Protein AF-A0A849S7B0-F1 (afdb_monomer)

Mean predicted aligned error: 15.73 Å

pLDDT: mean 71.83, std 14.5, range [22.22, 94.56]

Nearest PDB structures (foldseek):
  3jrp-assembly1_A  TM=6.709E-01  e=1.772E-04  Saccharomyces cerevisiae
  8adl-assembly1_P  TM=6.705E-01  e=4.585E-04  Saccharomyces cerevisiae
  3mzl-assembly2_E  TM=5.263E-01  e=5.164E-04  Saccharomyces cerevisiae
  8tie-assembly1_o  TM=6.609E-01  e=3.894E-03  Saccharomyces cerevisiae
  2pm7-assembly1_B  TM=5.262E-01  e=1.390E-03  Saccharomyces cerevisiae

Sequence (1184 aa):
MKLKTKILPWHEFKTLRDELLGYNQQDEDKVDKTLYLATYHKLLKLHEQGFPLLLQEGEAFEFDSPPVNAYLLPPLDQNPQTPRWLLVFFVTEDEKSWVQLLTWQTDTNRSIIQALANQPRQAIESCNHRLDQRPINLQFVPAPNASTIHLIFTQGELTLVASPSKGIIVTAWNEQTRSEPWIERYSTGAMEPAVKISRYSEDHKKQWQDDVVKDIDGREFAPNNAKMGRIRGADSILNKPEKNWVYLASNRGYVYRLDKNSPDEKPKQSETLYDEVLDVLVLPWPDKEAVLLATVRNSGVVYLLGDDSDKISILHWQHTGKHIWRLVGRGDEHILAIDERQTLLPLRLNAPDEIKAIHKLATQRLVQLYQEELNHYLSNSLDFKHHEPTQFCELGNLALEYFLLGLPLTQAWPLFENWCNKLNGCYKTLNSSQQRTLMDLHYQLINRVFNWLQSCCYKKNPALSDETKELVFTVLLKLLALDNAAPDTLWILLFRKLDWLTRWAEKLTLPDRYLAQIKPIKEHLKYMRADFACGLNLIRPLNTISSYRLNSQVTHIDDANDGQYAFIESNRDLHLYQSNTLGTDCEKKLFIKHGKYWQGQVQFVRTLASKPNEAKRFLIGTLRGELCVLRWDRISADNITVEKTKDCLFAVISSLRLDKYNGYLLLGGRNFKGHACLYGLPASADMAELRLLWTDTKPGILSVLRTNQEENRLWAINRDNGELLNWNISPHYLTTPRFVSNQPHYWLNTVQKLHALQYSATQDLLVCGGDGGLSYALDANTGALRWVVNCVGNLRHIAYLAGENSNSDVWLLCTDERSSLIVNNDGCVTGVLENAGPVSALKVLSQHLLLATMDGRVLVMGNTDKASPIEFNPPPMSGWGAYPVRGGGNIRSATDLCAVLAFESEYTNESLIKIMALCLFAEFLENNNEITDKAENTFHQFWGQQNLHKKIVFLYRLRNLWLNPKTPPNPTICGFSLRLIRTCWDNLLQNTPELNSPTHDEANLLCKLVSPLLDILDKLIHYRYETDTAKQLQSAITQRIWNTAHSDLSPHEIRVFSAIRLNKVLSVWQQLPTTHSDAQRLFAWCNQVATLAQITETEPLRLLLKQLFQAHLRVLAIDNPWQAWLNGLVSGTEPSPVPKPLTEPSPVPKPLNALALANEQLIVSNQDWELLTDIFGDNTSWQA

Foldseek 3Di:
DPPLQAQAAPVLVVVLLCVLCVVVPDDLVPDPLVVLLVSLVVLVVQVLQPFRQKHFFDDWFDDPAFFLDKAFADFLDPDLQGWTKMKTKHADPVRKIFIFIWTWGDDPRHIDIGGQDDDDRDTPVPDPDRPSDQFLAWDWAHDQAWIWIWGHHQQWIWIWIQGPRPITDDTDTGGDHDPFFRFAAAQANHRDGLWGWAQDDPVCLPDLFAIFIGHPVGHTAQPPPQSQGDFQHKHADDPCPVFSWMWTQHQQQWIWIAGPVCRNDHTAIADGNQGRWNYKHWADDPPAPTWMWIFGAPQCKIFIWGCRPRYTYTPGMHNNSFRFNDFSHDRHQWTWTATPSSIITTIGRDDSVVSVVSSLVSLVVSCVSCVVVLVCDLPVADPPPPDDLVVNLSSLVSVLVCLLVVPDDPPCLVSLLVSLLRLQPCLQPDDLVSLVSSLQSLVVSLSVLLSSLVVPLPDPPVPDDLVSLVSSLSSNLSSLPHDPSRFPQSLVVCQLRLQVQVVSCVRSVPDCVSVVSSVVSVVVNLVVLVLLVQLVCLFDLKGFLDKHFDPAFWQEWDDLDVQKIWTQHRQFWIWIWGADPVNRDIDTQATGTDVVADPGGSNFFQEWDDQPPQSFWIWTFGQSQKIWIWGHDVVVSYDIDTDDIDRDQWGFQYWDFDVVLVRKIKTWFAGSVQWTFIWIDHSPDDPVPIATAETDPDRFTFHDWDAAPVRQKIWTFRFVFRWIWIDGDDSCSNPDRYNHPDGTDTLAGDPHGKAEWDADNVLQWIWTFFALQKIWIARNVFSATQFIDGDQATFHYKDWACDDPDDATWIWGFHQAQKIFIAGPNRQTSHIDGRLHHWSYWDDDNFWIFTTYNRRMTTIIGRDDPDDNDPLPDSPDPQLLSYLSSCNPPPADLVSLLSVLQSPQPDDPDVSSLLSSLSVVLSNLQVDLDHDPSSLVSCVSSVVRDDLVSVLSSLSSLLVLLVPPPNDDHLRSLVSLLVVLCVVVVVLVVVPPVPPPDDSSNLSSLLSSLVSSLSSLVSCCVVVHVNVSSVVSNVVSLCVLQVDDPVVDDPSNLVSSLSSLLRVLSVLLVPDDPPDFPVRSVVSSLVVSCVSNVHQADVVSLVVLLSNVVNRRPNDRPPDVQVQQNVCSNVVHDGDPHDDTPPDDDDDDDDDDDDDDDDDDDDDDVVVVVVVCVVVPPRPNPVD

Solvent-accessible surface area (backbone atoms only — not comparable to full-atom values): 65872 Å² total; per-residue (Å²): 118,86,78,80,41,64,55,51,49,43,64,61,55,50,50,54,48,54,51,69,56,48,69,72,76,56,63,79,95,70,60,58,63,66,61,52,50,54,51,50,56,52,53,49,63,45,56,76,73,45,59,63,44,53,24,26,22,55,72,65,51,74,61,102,58,63,50,73,50,66,43,42,44,56,64,95,62,94,55,83,74,59,64,29,40,32,47,36,34,33,63,47,98,86,55,50,36,35,45,49,44,31,38,40,34,61,58,102,84,38,36,47,73,44,71,58,72,84,73,75,78,51,64,50,91,82,55,96,57,85,76,81,59,84,50,30,43,55,50,78,47,86,45,99,73,52,23,39,39,36,38,32,36,59,64,22,34,41,40,34,36,34,27,95,85,56,29,67,77,46,81,46,79,46,85,43,80,44,101,68,57,37,36,38,42,31,34,67,13,47,66,54,76,62,33,27,38,37,76,81,62,87,91,51,67,90,49,83,58,43,46,48,46,21,41,89,90,63,54,62,51,23,76,98,70,68,85,59,22,42,74,55,32,34,16,48,55,77,94,39,83,93,51,49,38,38,39,34,10,9,55,68,14,30,46,36,39,44,41,72,87,46,39,74,50,76,64,49,56,33,61,76,66,79,34,39,20,35,18,38,39,72,44,91,57,87,101,51,85,43,30,35,41,38,26,22,55,92,70,20,36,39,38,35,32,38,36,74,89,83,46,39,40,80,74,48,64,34,69,41,67,48,35,51,53,40,66,44,24,48,58,89,59,35,35,35,31,28,31,75,82,43,33,36,37,37,29,32,62,45,65,63,63,57,58,51,51,54,49,54,52,50,48,54,49,52,49,63,80,37,43,66,61,52,54,48,53,37,63,77,54,91,63,78,86,82,58,56,70,63,61,56,40,50,52,59,49,51,57,49,52,40,55,75,69,72,52,95,49,91,80,47,51,68,32,50,54,51,37,40,60,48,65,41,64,47,46,80,79,47,55,69,67,56,40,45,50,53,47,57,36,51,54,48,55,52,52,48,55,50,51,51,54,50,51,60,69,69,43,92,62,88,83,68,55,69,64,59,54,53,52,55,50,48,52,49,55,45,71,61,58,66,42,91,63,53,45,47,70,57,54,58,51,44,75,76,49,54,40,48,59,64,53,46,40,65,68,70,68,53,64,67,72,55,60,59,61,48,47,60,53,54,53,53,47,56,52,52,53,58,64,34,40,69,22,45,47,71,42,24,62,60,44,75,74,30,65,42,56,57,98,41,25,31,59,44,57,47,72,61,51,95,62,26,37,36,38,37,28,50,64,42,33,50,30,37,33,35,41,47,99,81,67,54,52,75,45,83,74,49,75,44,66,40,85,81,80,48,97,66,64,45,74,31,55,45,34,74,45,63,50,75,100,44,95,33,35,38,42,40,26,14,59,66,8,46,34,34,35,40,35,46,41,78,88,72,69,77,53,71,44,83,74,49,77,47,83,46,68,32,24,29,33,19,50,42,76,35,65,94,65,67,35,25,32,37,37,23,9,20,36,78,87,39,19,17,28,36,30,39,35,56,58,89,56,60,82,86,64,57,37,74,34,44,67,53,96,51,70,28,27,20,52,40,59,52,61,52,96,83,59,43,37,41,39,36,29,30,20,75,58,13,29,33,35,33,44,78,52,51,78,65,47,81,70,47,96,62,35,60,81,68,73,60,49,73,63,42,69,39,100,44,35,34,59,21,72,37,76,40,82,94,70,43,35,33,37,34,24,6,50,81,8,44,32,42,32,21,33,62,87,78,53,33,72,73,42,65,42,74,39,80,32,33,26,52,42,53,47,72,46,82,44,91,87,77,59,77,43,37,34,41,47,27,11,66,30,46,50,24,45,27,21,35,95,79,57,49,64,69,29,52,51,64,75,68,38,25,52,42,27,62,42,76,51,98,72,34,39,43,40,22,11,61,88,7,42,37,35,31,28,28,68,66,75,87,69,76,81,69,86,79,74,75,70,98,61,98,48,51,34,49,35,55,44,68,40,45,98,63,70,85,46,63,67,51,51,38,39,27,32,57,52,40,56,85,67,64,75,54,64,70,57,59,39,39,50,43,44,53,50,50,51,36,58,76,76,40,92,73,80,53,71,66,38,53,51,44,45,51,58,32,52,70,75,50,58,68,71,53,53,35,56,39,41,37,50,51,28,50,51,71,65,38,89,83,58,74,93,45,72,60,62,49,52,52,49,51,54,50,48,47,52,51,50,55,49,55,62,70,73,53,79,86,50,96,70,70,52,75,64,58,54,49,47,50,53,57,41,52,54,36,52,46,57,41,36,57,45,37,43,72,72,62,49,65,42,64,66,38,49,53,54,50,47,54,55,40,46,61,59,57,71,59,58,75,89,82,42,54,81,63,46,52,53,37,40,50,52,44,55,49,39,55,53,47,53,50,58,70,71,48,65,86,85,48,49,72,48,58,44,52,50,56,37,52,54,52,47,29,60,66,56,72,50,87,50,66,63,66,44,50,52,49,50,32,53,45,45,74,70,54,62,47,84,59,57,92,87,36,63,62,51,58,31,52,49,21,61,55,70,69,51,82,56,55,76,82,66,76,66,84,84,72,96,78,83,79,94,72,85,92,73,84,91,75,93,81,92,79,93,79,86,80,60,68,66,69,50,50,64,50,49,73,75,48,78,87,57,77,76,78,80,118

Secondary structure (DSSP, 8-state):
-----PPPBHHHHHHHHHHHHHTTSS-GGG--HHHHHHHHHHHHHHHTT---SEEE-S--B--SS--SEEEEPPPSSS-TTSPEEEEEEEE-TT--EEEEEEEEEE-SS-EEEEEPSS---EE-TT--S-TTSPPSEEEEE--SS-EEEEEE-SSEEEEEEEETTTEEEEEEEEE-----PEEEE-TTS--SEEEEEEPPPGGGGGGTTSPEEE-SSSPBSSTTT-----EEEEEE-SS-TT--EEEEEETTS-EEEEETT-TTSPPEEPSP-SS-EEEEEEEP-TTSSEEEEEEETTT-EEEEEEE-SS-EEEEEEEE-SS-EEEEEEEETTEEEEEETT--EEEEEE--HHHHHHHHHHHHHHHHHHTHHHHHHHHHS---TTSS-HHHHHHHHHHHHHHHHTT---TTTHHHHHHHHHHHHHGGGTS-HHHHHHHHHHHHHHHHHHHHHHHHHHHS--TT--HHHHHHHHHHHHHHT---TTS-HHHHHHHHHHTHHHHHHHHHTT--THHHHHHHHHHHHHHHHHHHTHHHHHTT-SEEEEEEEE-SS-EEEEEEEETTEEEEEETTS-EEEEEE-TTSS-EEEEEEE-GGGT-SS-GGGEEEEEEPSS-TTEEEEEETT-EEEEEEE-TTSSS-EEEEEEEE-SEEEEEEEEEGGGTSEEEEEEEETTSEEEEEEE-TTS-GGG-EEEEEEEEE--EEEEEE-TTS-EEEEEEGGGTEEEEEE--HHHHHSS-GGGS--EEEEE-SS-EEEEEEETTTTEEEEEEGGGEEEEEETTT--EEEEEE-SS-EEEEEEE--SSSS--EEEEEESSSEEEEE-TTS-EEEEEESS-SEEEEEE-SSEEEEEETTSEEEEEEEPP----------SSS-GGG-TTTTTT---SHHHHHHHHHHHHTT---HHHHHHHHHHHHHHHHH-S---HHHHHHHHHHHHTS-HHHHHHHHHHHHHHHH-TTS---HHHHHHHHHHHHHHHHHHHHHSTT-SS--HHHHHHHHHHHHHHHHHHHHHHHTTSSHHHHHHHHHHHHHHHHS--GGGS-HHHHHHHHHHHHHHHHHHHHHS-TTS-HHHHHHHHHHHHHHHTT--SHHHHHHHHHHHHHTT---S-TT-HHHHHHHHHHHTSPPPPPPPP---------------------PPPHHHHHHHHTTSTT-GGG--

Structure (mmCIF, N/CA/C/O backbone):
data_AF-A0A849S7B0-F1
#
_entry.id   AF-A0A849S7B0-F1
#
loop_
_atom_site.group_PDB
_atom_site.id
_atom_site.type_symbol
_atom_site.label_atom_id
_atom_site.label_alt_id
_atom_site.label_comp_id
_atom_site.label_asym_id
_atom_site.label_entity_id
_atom_site.label_seq_id
_atom_site.pdbx_PDB_ins_code
_atom_site.Cartn_x
_atom_site.Cartn_y
_atom_site.Cartn_z
_atom_site.occupancy
_atom_site.B_iso_or_equiv
_atom_site.auth_seq_id
_atom_site.auth_comp_id
_atom_site.auth_asym_id
_atom_site.auth_atom_id
_atom_site.pdbx_PDB_model_num
ATOM 1 N N . MET A 1 1 ? 8.546 11.523 -5.749 1.00 27.52 1 MET A N 1
ATOM 2 C CA . MET A 1 1 ? 7.939 10.724 -6.843 1.00 27.52 1 MET A CA 1
ATOM 3 C C . MET A 1 1 ? 6.807 9.821 -6.323 1.00 27.52 1 MET A C 1
ATOM 5 O O . MET A 1 1 ? 7.110 8.770 -5.765 1.00 27.52 1 MET A O 1
ATOM 9 N N . LYS A 1 2 ? 5.518 10.158 -6.540 1.00 22.22 2 LYS A N 1
ATOM 10 C CA . LYS A 1 2 ? 4.526 9.095 -6.823 1.00 22.22 2 LYS A CA 1
ATOM 11 C C . LYS A 1 2 ? 4.871 8.639 -8.245 1.00 22.22 2 LYS A C 1
ATOM 13 O O . LYS A 1 2 ? 4.649 9.400 -9.181 1.00 22.22 2 LYS A O 1
ATOM 18 N N . LEU A 1 3 ? 5.478 7.463 -8.406 1.00 28.70 3 LEU A N 1
ATOM 19 C CA . LEU A 1 3 ? 5.578 6.842 -9.728 1.00 28.70 3 LEU A CA 1
ATOM 20 C C . LEU A 1 3 ? 4.161 6.411 -10.113 1.00 28.70 3 LEU A C 1
ATOM 22 O O . LEU A 1 3 ? 3.725 5.329 -9.734 1.00 28.70 3 LEU A O 1
ATOM 26 N N . LYS A 1 4 ? 3.434 7.278 -10.831 1.00 29.14 4 LYS A N 1
ATOM 27 C CA . LYS A 1 4 ? 2.277 6.864 -11.631 1.00 29.14 4 LYS A CA 1
ATOM 28 C C . LYS A 1 4 ? 2.824 6.090 -12.836 1.00 29.14 4 LYS A C 1
ATOM 30 O O . LYS A 1 4 ? 2.795 6.595 -13.954 1.00 29.14 4 LYS A O 1
ATOM 35 N N . THR A 1 5 ? 3.355 4.891 -12.593 1.00 39.25 5 THR A N 1
ATOM 36 C CA . THR A 1 5 ? 3.674 3.911 -13.633 1.00 39.25 5 THR A CA 1
ATOM 37 C C . THR A 1 5 ? 2.362 3.442 -14.249 1.00 39.25 5 THR A C 1
ATOM 39 O O . THR A 1 5 ? 1.837 2.382 -13.926 1.00 39.25 5 THR A O 1
ATOM 42 N N . LYS A 1 6 ? 1.801 4.272 -15.134 1.00 53.16 6 LYS A N 1
ATOM 43 C CA . LYS A 1 6 ? 0.910 3.775 -16.176 1.00 53.16 6 LYS A CA 1
ATOM 44 C C . LYS A 1 6 ? 1.695 2.737 -16.976 1.00 53.16 6 LYS A C 1
ATOM 46 O O . LYS A 1 6 ? 2.906 2.878 -17.161 1.00 53.16 6 LYS A O 1
ATOM 51 N N . ILE A 1 7 ? 1.004 1.723 -17.478 1.00 60.19 7 ILE A N 1
ATOM 52 C CA . ILE A 1 7 ? 1.564 0.883 -18.530 1.00 60.19 7 ILE A CA 1
ATOM 53 C C . ILE A 1 7 ? 1.812 1.814 -19.728 1.00 60.19 7 ILE A C 1
ATOM 55 O O . ILE A 1 7 ? 0.902 2.525 -20.152 1.00 60.19 7 ILE A O 1
ATOM 59 N N . LEU A 1 8 ? 3.060 1.890 -20.194 1.00 70.12 8 LEU A N 1
ATOM 60 C CA . LEU A 1 8 ? 3.471 2.865 -21.207 1.00 70.12 8 LEU A CA 1
ATOM 61 C C . LEU A 1 8 ? 2.740 2.592 -22.539 1.00 70.12 8 LEU A C 1
ATOM 63 O O . LEU A 1 8 ? 2.649 1.422 -22.925 1.00 70.12 8 LEU A O 1
ATOM 67 N N . PRO A 1 9 ? 2.246 3.615 -23.260 1.00 75.25 9 PRO A N 1
ATOM 68 C CA . PRO A 1 9 ? 1.628 3.416 -24.565 1.00 75.25 9 PRO A CA 1
ATOM 69 C C . PRO A 1 9 ? 2.616 2.863 -25.602 1.00 75.25 9 PRO A C 1
ATOM 71 O O . PRO A 1 9 ? 3.732 3.364 -25.749 1.00 75.25 9 PRO A O 1
ATOM 74 N N . TRP A 1 10 ? 2.181 1.869 -26.380 1.00 77.31 10 TRP A N 1
ATOM 75 C CA . TRP A 1 10 ? 2.965 1.278 -27.474 1.00 77.31 10 TRP A CA 1
ATOM 76 C C . TRP A 1 10 ? 3.447 2.328 -28.482 1.00 77.31 10 TRP A C 1
ATOM 78 O O . TRP A 1 10 ? 4.605 2.301 -28.895 1.00 77.31 10 TRP A O 1
ATOM 88 N N . HIS A 1 11 ? 2.586 3.289 -28.833 1.00 75.56 11 HIS A N 1
ATOM 89 C CA . HIS A 1 11 ? 2.908 4.321 -29.817 1.00 75.56 11 HIS A CA 1
ATOM 90 C C . HIS A 1 11 ? 4.025 5.268 -29.348 1.00 75.56 11 HIS A C 1
ATOM 92 O O . HIS A 1 11 ? 4.870 5.630 -30.158 1.00 75.56 11 HIS A O 1
ATOM 98 N N . GLU A 1 12 ? 4.090 5.619 -28.056 1.00 73.81 12 GLU A N 1
ATOM 99 C CA . GLU A 1 12 ? 5.181 6.442 -27.512 1.00 73.81 12 GLU A CA 1
ATOM 100 C C . GLU A 1 12 ? 6.523 5.712 -27.647 1.00 73.81 12 GLU A C 1
ATOM 102 O O . GLU A 1 12 ? 7.482 6.271 -28.174 1.00 73.81 12 GLU A O 1
ATOM 107 N N . PHE A 1 13 ? 6.585 4.437 -27.241 1.00 76.25 13 PHE A N 1
ATOM 108 C CA . PHE A 1 13 ? 7.796 3.626 -27.391 1.00 76.25 13 PHE A CA 1
ATOM 109 C C . PHE A 1 13 ? 8.197 3.450 -28.863 1.00 76.25 13 PHE A C 1
ATOM 111 O O . PHE A 1 13 ? 9.371 3.615 -29.198 1.00 76.25 13 PHE A O 1
ATOM 118 N N . LYS A 1 14 ? 7.232 3.151 -29.742 1.00 78.44 14 LYS A N 1
ATOM 119 C CA . LYS A 1 14 ? 7.476 2.976 -31.176 1.00 78.44 14 LYS A CA 1
ATOM 120 C C . LYS A 1 14 ? 8.025 4.253 -31.811 1.00 78.44 14 LYS A C 1
ATOM 122 O O . LYS A 1 14 ? 9.047 4.176 -32.479 1.00 78.44 14 LYS A O 1
ATOM 127 N N . THR A 1 15 ? 7.423 5.415 -31.551 1.00 79.56 15 THR A N 1
ATOM 128 C CA . THR A 1 15 ? 7.935 6.702 -32.049 1.00 79.56 15 THR A CA 1
ATOM 129 C C . THR A 1 15 ? 9.346 6.977 -31.533 1.00 79.56 15 THR A C 1
ATOM 131 O O . THR A 1 15 ? 10.215 7.302 -32.328 1.00 79.56 15 THR A O 1
ATOM 134 N N . LEU A 1 16 ? 9.627 6.764 -30.241 1.00 75.44 16 LEU A N 1
ATOM 135 C CA . LEU A 1 16 ? 10.978 6.952 -29.689 1.00 75.44 16 LEU A CA 1
ATOM 136 C C . LEU A 1 16 ? 12.019 6.029 -30.334 1.00 75.44 16 LEU A C 1
ATOM 138 O O . LEU A 1 16 ? 13.136 6.460 -30.610 1.00 75.44 16 LEU A O 1
ATOM 142 N N . ARG A 1 17 ? 11.670 4.763 -30.581 1.00 80.62 17 ARG A N 1
ATOM 143 C CA . ARG A 1 17 ? 12.543 3.827 -31.295 1.00 80.62 17 ARG A CA 1
ATOM 144 C C . ARG A 1 17 ? 12.750 4.264 -32.741 1.00 80.62 17 ARG A C 1
ATOM 146 O O . ARG A 1 17 ? 13.889 4.313 -33.193 1.00 80.62 17 ARG A O 1
ATOM 153 N N . ASP A 1 18 ? 11.669 4.536 -33.459 1.00 81.88 18 ASP A N 1
ATOM 154 C CA . ASP A 1 18 ? 11.699 4.814 -34.893 1.00 81.88 18 ASP A CA 1
ATOM 155 C C . ASP A 1 18 ? 12.358 6.192 -35.166 1.00 81.88 18 ASP A C 1
ATOM 157 O O . ASP A 1 18 ? 13.055 6.335 -36.166 1.00 81.88 18 ASP A O 1
ATOM 161 N N . GLU A 1 19 ? 12.279 7.154 -34.231 1.00 79.81 19 GLU A N 1
ATOM 162 C CA . GLU A 1 19 ? 13.140 8.351 -34.171 1.00 79.81 19 GLU A CA 1
ATOM 163 C C . GLU A 1 19 ? 14.619 7.954 -33.995 1.00 79.81 19 GLU A C 1
ATOM 165 O O . GLU A 1 19 ? 15.442 8.226 -34.870 1.00 79.81 19 GLU A O 1
ATOM 170 N N . LEU A 1 20 ? 14.973 7.273 -32.893 1.00 77.94 20 LEU A N 1
ATOM 171 C CA . LEU A 1 20 ? 16.365 6.929 -32.554 1.00 77.94 20 LEU A CA 1
ATOM 172 C C . LEU A 1 20 ? 17.064 6.057 -33.611 1.00 77.94 20 LEU A C 1
ATOM 174 O O . LEU A 1 20 ? 18.280 6.166 -33.772 1.00 77.94 20 LEU A O 1
ATOM 178 N N . LEU A 1 21 ? 16.312 5.209 -34.320 1.00 76.81 21 LEU A N 1
ATOM 179 C CA . LEU A 1 21 ? 16.785 4.407 -35.451 1.00 76.81 21 LEU A CA 1
ATOM 180 C C . LEU A 1 21 ? 16.679 5.146 -36.797 1.00 76.81 21 LEU A C 1
ATOM 182 O O . LEU A 1 21 ? 17.422 4.813 -37.717 1.00 76.81 21 LEU A O 1
ATOM 186 N N . GLY A 1 22 ? 15.819 6.158 -36.932 1.00 70.62 22 GLY A N 1
ATOM 187 C CA . GLY A 1 22 ? 15.756 7.037 -38.107 1.00 70.62 22 GLY A CA 1
ATOM 188 C C . GLY A 1 22 ? 17.034 7.864 -38.275 1.00 70.62 22 GLY A C 1
ATOM 189 O O . GLY A 1 22 ? 17.559 7.987 -39.382 1.00 70.62 22 GLY A O 1
ATOM 190 N N . TYR A 1 23 ? 17.635 8.288 -37.159 1.00 65.50 23 TYR A N 1
ATOM 191 C CA . TYR A 1 23 ? 18.990 8.856 -37.113 1.00 65.50 23 TYR A CA 1
ATOM 192 C C . TYR A 1 23 ? 20.107 7.868 -37.541 1.00 65.50 23 TYR A C 1
ATOM 194 O O . TYR A 1 23 ? 21.282 8.234 -37.562 1.00 65.50 23 TYR A O 1
ATOM 202 N N . ASN A 1 24 ? 19.792 6.623 -37.929 1.00 54.75 24 ASN A N 1
ATOM 203 C CA . ASN A 1 24 ? 20.742 5.737 -38.617 1.00 54.75 24 ASN A CA 1
ATOM 204 C C . ASN A 1 24 ? 20.872 6.028 -40.127 1.00 54.75 24 ASN A C 1
ATOM 206 O O . ASN A 1 24 ? 21.770 5.462 -40.745 1.00 54.75 24 ASN A O 1
ATOM 210 N N . GLN A 1 25 ? 19.974 6.821 -40.729 1.00 56.62 25 GLN A N 1
ATOM 211 C CA . GLN A 1 25 ? 19.825 6.939 -42.193 1.00 56.62 25 GLN A CA 1
ATOM 212 C C . GLN A 1 25 ? 20.030 8.357 -42.759 1.00 56.62 25 GLN A C 1
ATOM 214 O O . GLN A 1 25 ? 19.859 8.561 -43.960 1.00 56.62 25 GLN A O 1
ATOM 219 N N . GLN A 1 26 ? 20.381 9.335 -41.924 1.00 54.28 26 GLN A N 1
ATOM 220 C CA . GLN A 1 26 ? 20.707 10.700 -42.352 1.00 54.28 26 GLN A CA 1
ATOM 221 C C . GLN A 1 26 ? 22.221 10.929 -42.282 1.00 54.28 26 GLN A C 1
ATOM 223 O O . GLN A 1 26 ? 22.889 10.322 -41.446 1.00 54.28 26 GLN A O 1
ATOM 228 N N . ASP A 1 27 ? 22.750 11.806 -43.143 1.00 57.31 27 ASP A N 1
ATOM 229 C CA . ASP A 1 27 ? 24.146 12.257 -43.054 1.00 57.31 27 ASP A CA 1
ATOM 230 C C . ASP A 1 27 ? 24.416 12.839 -41.656 1.00 57.31 27 ASP A C 1
ATOM 232 O O . ASP A 1 27 ? 23.583 13.585 -41.133 1.00 57.31 27 ASP A O 1
ATOM 236 N N . GLU A 1 28 ? 25.575 12.543 -41.063 1.00 56.84 28 GLU A N 1
ATOM 237 C CA . GLU A 1 28 ? 25.903 12.975 -39.692 1.00 56.84 28 GLU A CA 1
ATOM 238 C C . GLU A 1 28 ? 25.868 14.513 -39.546 1.00 56.84 28 GLU A C 1
ATOM 240 O O . GLU A 1 28 ? 25.409 15.023 -38.525 1.00 56.84 28 GLU A O 1
ATOM 245 N N . ASP A 1 29 ? 26.196 15.246 -40.619 1.00 56.06 29 ASP A N 1
ATOM 246 C CA . ASP A 1 29 ? 26.105 16.713 -40.736 1.00 56.06 29 ASP A CA 1
ATOM 247 C C . ASP A 1 29 ? 24.674 17.291 -40.629 1.00 56.06 29 ASP A C 1
ATOM 249 O O . ASP A 1 29 ? 24.503 18.508 -40.535 1.00 56.06 29 ASP A O 1
ATOM 253 N N . LYS A 1 30 ? 23.627 16.454 -40.692 1.00 59.28 30 LYS A N 1
ATOM 254 C CA . LYS A 1 30 ? 22.207 16.869 -40.669 1.00 59.28 30 LYS A CA 1
ATOM 255 C C . LYS A 1 30 ? 21.466 16.452 -39.399 1.00 59.28 30 LYS A C 1
ATOM 257 O O . LYS A 1 30 ? 20.292 16.786 -39.246 1.00 59.28 30 LYS A O 1
ATOM 262 N N . VAL A 1 31 ? 22.125 15.734 -38.490 1.00 65.81 31 VAL A N 1
ATOM 263 C CA . VAL A 1 31 ? 21.527 15.311 -37.221 1.00 65.81 31 VAL A CA 1
ATOM 264 C C . VAL A 1 31 ? 21.375 16.524 -36.302 1.00 65.81 31 VAL A C 1
ATOM 266 O O . VAL A 1 31 ? 22.362 17.077 -35.818 1.00 65.81 31 VAL A O 1
ATOM 269 N N . ASP A 1 32 ? 20.132 16.911 -36.002 1.00 75.00 32 ASP A N 1
ATOM 270 C CA . ASP A 1 32 ? 19.843 17.827 -34.894 1.00 75.00 32 ASP A CA 1
ATOM 271 C C . ASP A 1 32 ? 20.273 17.158 -33.576 1.00 75.00 32 ASP A C 1
ATOM 273 O O . ASP A 1 32 ? 19.539 16.345 -32.999 1.00 75.00 32 ASP A O 1
ATOM 277 N N . LYS A 1 33 ? 21.496 17.483 -33.125 1.00 75.25 33 LYS A N 1
ATOM 278 C CA . LYS A 1 33 ? 22.082 16.935 -31.895 1.00 75.25 33 LYS A CA 1
ATOM 279 C C . LYS A 1 33 ? 21.159 17.166 -30.688 1.00 75.25 33 LYS A C 1
ATOM 281 O O . LYS A 1 33 ? 21.032 16.280 -29.847 1.00 75.25 33 LYS A O 1
ATOM 286 N N . THR A 1 34 ? 20.496 18.324 -30.622 1.00 73.06 34 THR A N 1
ATOM 287 C CA . THR A 1 34 ? 19.625 18.732 -29.510 1.00 73.06 34 THR A CA 1
ATOM 288 C C . THR A 1 34 ? 18.357 17.885 -29.469 1.00 73.06 34 THR A C 1
ATOM 290 O O . THR A 1 34 ? 18.005 17.355 -28.414 1.00 73.06 34 THR A O 1
ATOM 293 N N . LEU A 1 35 ? 17.694 17.686 -30.613 1.00 75.94 35 LEU A N 1
ATOM 294 C CA . LEU A 1 35 ? 16.510 16.827 -30.698 1.00 75.94 35 LEU A CA 1
ATOM 295 C C . LEU A 1 35 ? 16.856 15.354 -30.418 1.00 75.94 35 LEU A C 1
ATOM 297 O O . LEU A 1 35 ? 16.119 14.682 -29.692 1.00 75.94 35 LEU A O 1
ATOM 301 N N . TYR A 1 36 ? 18.000 14.868 -30.914 1.00 78.81 36 TYR A N 1
ATOM 302 C CA . TYR A 1 36 ? 18.465 13.499 -30.663 1.00 78.81 36 TYR A CA 1
ATOM 303 C C . TYR A 1 36 ? 18.768 13.258 -29.175 1.00 78.81 36 TYR A C 1
ATOM 305 O O . TYR A 1 36 ? 18.310 12.265 -28.601 1.00 78.81 36 TYR A O 1
ATOM 313 N N . LEU A 1 37 ? 19.461 14.199 -28.519 1.00 78.69 37 LEU A N 1
ATOM 314 C CA . LEU A 1 37 ? 19.745 14.162 -27.081 1.00 78.69 37 LEU A CA 1
ATOM 315 C C . LEU A 1 37 ? 18.451 14.216 -26.250 1.00 78.69 37 LEU A C 1
ATOM 317 O O . LEU A 1 37 ? 18.250 13.375 -25.371 1.00 78.69 37 LEU A O 1
ATOM 321 N N . ALA A 1 38 ? 17.521 15.117 -26.581 1.00 77.62 38 ALA A N 1
ATOM 322 C CA . ALA A 1 38 ? 16.228 15.219 -25.906 1.00 77.62 38 ALA A CA 1
ATOM 323 C C . ALA A 1 38 ? 15.390 13.930 -26.037 1.00 77.62 38 ALA A C 1
ATOM 325 O O . ALA A 1 38 ? 14.786 13.477 -25.060 1.00 77.62 38 ALA A O 1
ATOM 326 N N . THR A 1 39 ? 15.369 13.296 -27.216 1.00 77.75 39 THR A N 1
ATOM 327 C CA . THR A 1 39 ? 14.671 12.018 -27.437 1.00 77.75 39 THR A CA 1
ATOM 328 C C . THR A 1 39 ? 15.350 10.848 -26.714 1.00 77.75 39 THR A C 1
ATOM 330 O O . THR A 1 39 ? 14.665 10.029 -26.096 1.00 77.75 39 THR A O 1
ATOM 333 N N . TYR A 1 40 ? 16.681 10.808 -26.655 1.00 82.25 40 TYR A N 1
ATOM 334 C CA . TYR A 1 40 ? 17.410 9.868 -25.800 1.00 82.25 40 TYR A CA 1
ATOM 335 C C . TYR A 1 40 ? 17.078 10.057 -24.307 1.00 82.25 40 TYR A C 1
ATOM 337 O O . TYR A 1 40 ? 16.816 9.083 -23.598 1.00 82.25 40 TYR A O 1
ATOM 345 N N . HIS A 1 41 ? 16.952 11.300 -23.832 1.00 76.81 41 HIS A N 1
ATOM 346 C CA . HIS A 1 41 ? 16.497 11.587 -22.469 1.00 76.81 41 HIS A CA 1
ATOM 347 C C . HIS A 1 41 ? 15.043 11.162 -22.192 1.00 76.81 41 HIS A C 1
ATOM 349 O O . HIS A 1 41 ? 14.709 10.889 -21.034 1.00 76.81 41 HIS A O 1
ATOM 355 N N . LYS A 1 42 ? 14.179 11.035 -23.213 1.00 76.12 42 LYS A N 1
ATOM 356 C CA . LYS A 1 42 ? 12.870 10.364 -23.076 1.00 76.12 42 LYS A CA 1
ATOM 357 C C . LYS A 1 42 ? 13.057 8.850 -22.881 1.00 76.12 42 LYS A C 1
ATOM 359 O O . LYS A 1 42 ? 12.492 8.307 -21.935 1.00 76.12 42 LYS A O 1
ATOM 364 N N . LEU A 1 43 ? 13.893 8.182 -23.688 1.00 76.31 43 LEU A N 1
ATOM 365 C CA . LEU A 1 43 ? 14.183 6.741 -23.549 1.00 76.31 43 LEU A CA 1
ATOM 366 C C . LEU A 1 43 ? 14.767 6.389 -22.167 1.00 76.31 43 LEU A C 1
ATOM 368 O O . LEU A 1 43 ? 14.339 5.414 -21.548 1.00 76.31 43 LEU A O 1
ATOM 372 N N . LEU A 1 44 ? 15.693 7.198 -21.642 1.00 71.50 44 LEU A N 1
ATOM 373 C CA . LEU A 1 44 ? 16.263 6.983 -20.306 1.00 71.50 44 LEU A CA 1
ATOM 374 C C . LEU A 1 44 ? 15.198 7.024 -19.201 1.00 71.50 44 LEU A C 1
ATOM 376 O O . LEU A 1 44 ? 15.201 6.167 -18.318 1.00 71.50 44 LEU A O 1
ATOM 380 N N . LYS A 1 45 ? 14.228 7.946 -19.287 1.00 69.06 45 LYS A N 1
ATOM 381 C CA . LYS A 1 45 ? 13.087 8.020 -18.353 1.00 69.06 45 LYS A CA 1
ATOM 382 C C . LYS A 1 45 ? 12.176 6.788 -18.415 1.00 69.06 45 LYS A C 1
ATOM 384 O O . LYS A 1 45 ? 11.452 6.539 -17.451 1.00 69.06 45 LYS A O 1
ATOM 389 N N . LEU A 1 46 ? 12.207 6.010 -19.501 1.00 65.81 46 LEU A N 1
ATOM 390 C CA . LEU A 1 46 ? 11.550 4.700 -19.570 1.00 65.81 46 LEU A CA 1
ATOM 391 C C . LEU A 1 46 ? 12.386 3.638 -18.848 1.00 65.81 46 LEU A C 1
ATOM 393 O O . LEU A 1 46 ? 11.874 2.949 -17.972 1.00 65.81 46 LEU A O 1
ATOM 397 N N . HIS A 1 47 ? 13.686 3.551 -19.151 1.00 62.22 47 HIS A N 1
ATOM 398 C CA . HIS A 1 47 ? 14.594 2.583 -18.525 1.00 62.22 47 HIS A CA 1
ATOM 399 C C . HIS A 1 47 ? 14.684 2.749 -16.993 1.00 62.22 47 HIS A C 1
ATOM 401 O O . HIS A 1 47 ? 14.697 1.754 -16.266 1.00 62.22 47 HIS A O 1
ATOM 407 N N . GLU A 1 48 ? 14.654 3.988 -16.487 1.00 56.97 48 GLU A N 1
ATOM 408 C CA . GLU A 1 48 ? 14.600 4.310 -15.051 1.00 56.97 48 GLU A CA 1
ATOM 409 C C . GLU A 1 48 ? 13.356 3.740 -14.330 1.00 56.97 48 GLU A C 1
ATOM 411 O O . GLU A 1 48 ? 13.384 3.570 -13.110 1.00 56.97 48 GLU A O 1
ATOM 416 N N . GLN A 1 49 ? 12.282 3.401 -15.056 1.00 55.88 49 GLN A N 1
ATOM 417 C CA . GLN A 1 49 ? 11.060 2.782 -14.516 1.00 55.88 49 GLN A CA 1
ATOM 418 C C . GLN A 1 49 ? 11.074 1.241 -14.594 1.00 55.88 49 GLN A C 1
ATOM 420 O O . GLN A 1 49 ? 10.150 0.584 -14.111 1.00 55.88 49 GLN A O 1
ATOM 425 N N . GLY A 1 50 ? 12.139 0.657 -15.152 1.00 57.72 50 GLY A N 1
ATOM 426 C CA . GLY A 1 50 ? 12.242 -0.762 -15.486 1.00 57.72 50 GLY A CA 1
ATOM 427 C C . GLY A 1 50 ? 11.911 -1.039 -16.954 1.00 57.72 50 GLY A C 1
ATOM 428 O O . GLY A 1 50 ? 11.394 -0.191 -17.672 1.00 57.72 50 GLY A O 1
ATOM 429 N N . PHE A 1 51 ? 12.222 -2.248 -17.421 1.00 65.69 51 PHE A N 1
ATOM 430 C CA . PHE A 1 51 ? 11.925 -2.641 -18.799 1.00 65.69 51 PHE A CA 1
ATOM 431 C C . PHE A 1 51 ? 10.414 -2.866 -18.959 1.00 65.69 51 PHE A C 1
ATOM 433 O O . PHE A 1 51 ? 9.873 -3.712 -18.238 1.00 65.69 51 PHE A O 1
ATOM 440 N N . PRO A 1 52 ? 9.724 -2.169 -19.882 1.00 72.75 52 PRO A N 1
ATOM 441 C CA . PRO A 1 52 ? 8.338 -2.475 -20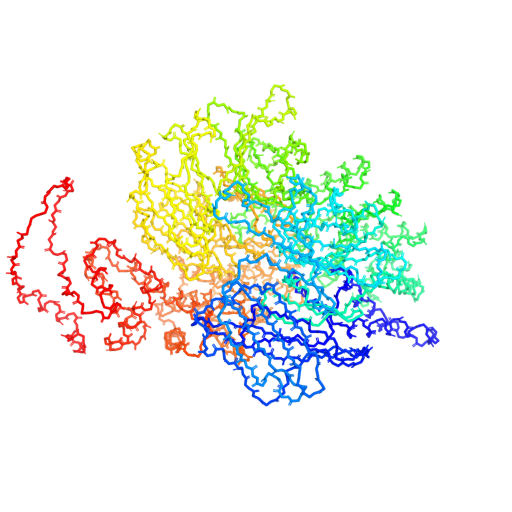.189 1.00 72.75 52 PRO A CA 1
ATOM 442 C C . PRO A 1 52 ? 8.264 -3.799 -20.960 1.00 72.75 52 PRO A C 1
ATOM 444 O O . PRO A 1 52 ? 8.532 -3.862 -22.156 1.00 72.75 52 PRO A O 1
ATOM 447 N N . LEU A 1 53 ? 7.922 -4.860 -20.232 1.00 78.12 53 LEU A N 1
ATOM 448 C CA . LEU A 1 53 ? 7.579 -6.183 -20.754 1.00 78.12 53 LEU A CA 1
ATOM 449 C C . LEU A 1 53 ? 6.197 -6.156 -21.424 1.00 78.12 53 LEU A C 1
ATOM 451 O O . LEU A 1 53 ? 5.991 -6.790 -22.451 1.00 78.12 53 LEU A O 1
ATOM 455 N N . LEU A 1 54 ? 5.269 -5.409 -20.829 1.00 84.81 54 LEU A N 1
ATOM 456 C CA . LEU A 1 54 ? 3.924 -5.138 -21.311 1.00 84.81 54 LEU A CA 1
ATOM 457 C C . LEU A 1 54 ? 3.787 -3.633 -21.562 1.00 84.81 54 LEU A C 1
ATOM 459 O O . LEU A 1 54 ? 4.094 -2.814 -20.686 1.00 84.81 54 LEU A O 1
ATOM 463 N N . LEU A 1 55 ? 3.311 -3.296 -22.757 1.00 84.56 55 LEU A N 1
ATOM 464 C CA . LEU A 1 55 ? 2.963 -1.947 -23.209 1.00 84.56 55 LEU A CA 1
ATOM 465 C C . LEU A 1 55 ? 1.455 -1.878 -23.462 1.00 84.56 55 LEU A C 1
ATOM 467 O O . LEU A 1 55 ? 0.871 -2.870 -23.883 1.00 84.56 55 LEU A O 1
ATOM 471 N N . GLN A 1 56 ? 0.808 -0.741 -23.200 1.00 85.00 56 GLN A N 1
ATOM 472 C CA . GLN A 1 56 ? -0.624 -0.591 -23.463 1.00 85.00 56 GLN A CA 1
ATOM 473 C C . GLN A 1 56 ? -0.830 -0.240 -24.937 1.00 85.00 56 GLN A C 1
ATOM 475 O O . GLN A 1 56 ? -0.257 0.727 -25.443 1.00 85.00 56 GLN A O 1
ATOM 480 N N . GLU A 1 57 ? -1.643 -1.023 -25.635 1.00 83.75 57 GLU A N 1
ATOM 481 C CA . GLU A 1 57 ? -1.815 -0.916 -27.079 1.00 83.75 57 GLU A CA 1
ATOM 482 C C . GLU A 1 57 ? -3.263 -0.550 -27.415 1.00 83.75 57 GLU A C 1
ATOM 484 O O . GLU A 1 57 ? -4.097 -1.410 -27.666 1.00 83.75 57 GLU A O 1
ATOM 489 N N . GLY A 1 58 ? -3.563 0.748 -27.416 1.00 82.19 58 GLY A N 1
ATOM 490 C CA . GLY A 1 58 ? -4.927 1.258 -27.563 1.00 82.19 58 GLY A CA 1
ATOM 491 C C . GLY A 1 58 ? -5.557 1.653 -26.227 1.00 82.19 58 GLY A C 1
ATOM 492 O O . GLY A 1 58 ? -4.892 1.722 -25.187 1.00 82.19 58 GLY A O 1
ATOM 493 N N . GLU A 1 59 ? -6.842 1.983 -26.268 1.00 83.25 59 GLU A N 1
ATOM 494 C CA . GLU A 1 59 ? -7.577 2.499 -25.113 1.00 83.25 59 GLU A CA 1
ATOM 495 C C . GLU A 1 59 ? -8.026 1.368 -24.181 1.00 83.25 59 GLU A C 1
ATOM 497 O O . GLU A 1 59 ? -8.343 0.259 -24.612 1.00 83.25 59 GLU A O 1
ATOM 502 N N . ALA A 1 60 ? -8.023 1.645 -22.877 1.00 84.94 60 ALA A N 1
ATOM 503 C CA . ALA A 1 60 ? -8.534 0.714 -21.882 1.00 84.94 60 ALA A CA 1
ATOM 504 C C . ALA A 1 60 ? -10.068 0.759 -21.897 1.00 84.94 60 ALA A C 1
ATOM 506 O O . ALA A 1 60 ? -10.646 1.843 -21.854 1.00 84.94 60 ALA A O 1
ATOM 507 N N . PHE A 1 61 ? -10.723 -0.400 -21.943 1.00 86.06 61 PHE A N 1
ATOM 508 C CA . PHE A 1 61 ? -12.182 -0.465 -21.940 1.00 86.06 61 PHE A CA 1
ATOM 509 C C . PHE A 1 61 ? -12.675 -0.493 -20.489 1.00 86.06 61 PHE A C 1
ATOM 511 O O . PHE A 1 61 ? -12.577 -1.508 -19.790 1.00 86.06 61 PHE A O 1
ATOM 518 N N . GLU A 1 62 ? -13.146 0.660 -20.021 1.00 82.19 62 GLU A N 1
ATOM 519 C CA . GLU A 1 62 ? -13.833 0.807 -18.738 1.00 82.19 62 GLU A CA 1
ATOM 520 C C . GLU A 1 62 ? -15.314 0.430 -18.887 1.00 82.19 62 GLU A C 1
ATOM 522 O O . GLU A 1 62 ? -15.924 0.634 -19.935 1.00 82.19 62 GLU A O 1
ATOM 527 N N . PHE A 1 63 ? -15.883 -0.160 -17.837 1.00 76.31 63 PHE A N 1
ATOM 528 C CA . PHE A 1 63 ? -17.276 -0.597 -17.801 1.00 76.31 63 PHE A CA 1
ATOM 529 C C . PHE A 1 63 ? -18.073 0.289 -16.845 1.00 76.31 63 PHE A C 1
ATOM 531 O O . PHE A 1 63 ? -17.601 0.571 -15.745 1.00 76.31 63 PHE A O 1
ATOM 538 N N . ASP A 1 64 ? -19.332 0.589 -17.175 1.00 69.38 64 ASP A N 1
ATOM 539 C CA . ASP A 1 64 ? -20.255 1.322 -16.283 1.00 69.38 64 ASP A CA 1
ATOM 540 C C . ASP A 1 64 ? -20.613 0.540 -14.991 1.00 69.38 64 ASP A C 1
ATOM 542 O O . ASP A 1 64 ? -21.364 1.013 -14.142 1.00 69.38 64 ASP A O 1
ATOM 546 N N . SER A 1 65 ? -20.119 -0.693 -14.848 1.00 70.06 65 SER A N 1
ATOM 547 C CA . SER A 1 65 ? -20.256 -1.556 -13.668 1.00 70.06 65 SER A CA 1
ATOM 548 C C . SER A 1 65 ? -19.158 -2.631 -13.682 1.00 70.06 65 SER A C 1
ATOM 550 O O . SER A 1 65 ? -18.959 -3.221 -14.746 1.00 70.06 65 SER A O 1
ATOM 552 N N . PRO A 1 66 ? -18.479 -2.952 -12.562 1.00 68.75 66 PRO A N 1
ATOM 553 C CA . PRO A 1 66 ? -17.395 -3.939 -12.556 1.00 68.75 66 PRO A CA 1
ATOM 554 C C . PRO A 1 66 ? -17.866 -5.344 -12.988 1.00 68.75 66 PRO A C 1
ATOM 556 O O . PRO A 1 66 ? -18.799 -5.874 -12.380 1.00 68.75 66 PRO A O 1
ATOM 559 N N . PRO A 1 67 ? -17.253 -5.985 -14.002 1.00 77.00 67 PRO A N 1
ATOM 560 C CA . PRO A 1 67 ? -17.536 -7.382 -14.312 1.00 77.00 67 PRO A CA 1
ATOM 561 C C . PRO A 1 67 ? -16.996 -8.338 -13.242 1.00 77.00 67 PRO A C 1
ATOM 563 O O . PRO A 1 67 ? -15.972 -8.094 -12.607 1.00 77.00 67 PRO A O 1
ATOM 566 N N . VAL A 1 68 ? -17.666 -9.480 -13.101 1.00 74.56 68 VAL A N 1
ATOM 567 C CA . VAL A 1 68 ? -17.228 -10.611 -12.267 1.00 74.56 68 VAL A CA 1
ATOM 568 C C . VAL A 1 68 ? -16.217 -11.475 -13.026 1.00 74.56 68 VAL A C 1
ATOM 570 O O . VAL A 1 68 ? -15.229 -11.953 -12.468 1.00 74.56 68 VAL A O 1
ATOM 573 N N . ASN A 1 69 ? -16.477 -11.711 -14.314 1.00 76.88 69 ASN A N 1
ATOM 574 C CA . ASN A 1 69 ? -15.658 -12.547 -15.182 1.00 76.88 69 ASN A CA 1
ATOM 575 C C . ASN A 1 69 ? -15.726 -12.059 -16.636 1.00 76.88 69 ASN A C 1
ATOM 577 O O . ASN A 1 69 ? -16.743 -11.528 -17.081 1.00 76.88 69 ASN A O 1
ATOM 581 N N . ALA A 1 70 ? -14.668 -12.342 -17.395 1.00 81.50 70 ALA A N 1
ATOM 582 C CA . ALA A 1 70 ? -14.656 -12.259 -18.849 1.00 81.50 70 ALA A CA 1
ATOM 583 C C . ALA A 1 70 ? -13.975 -13.502 -19.446 1.00 81.50 70 ALA A C 1
ATOM 585 O O . ALA A 1 70 ? -13.074 -14.074 -18.823 1.00 81.50 70 ALA A O 1
ATOM 586 N N . TYR A 1 71 ? -14.405 -13.909 -20.642 1.00 80.81 71 TYR A N 1
ATOM 587 C CA . TYR A 1 71 ? -13.920 -15.093 -21.355 1.00 80.81 71 TYR A CA 1
ATOM 588 C C . TYR A 1 71 ? -13.649 -14.758 -22.818 1.00 80.81 71 TYR A C 1
ATOM 590 O O . TYR A 1 71 ? -14.573 -14.408 -23.555 1.00 80.81 71 TYR A O 1
ATOM 598 N N . LEU A 1 72 ? -12.390 -14.892 -23.241 1.00 82.69 72 LEU A N 1
ATOM 599 C CA . LEU A 1 72 ? -12.005 -14.809 -24.647 1.00 82.69 72 LEU A CA 1
ATOM 600 C C . LEU A 1 72 ? -12.535 -16.048 -25.371 1.00 82.69 72 LEU A C 1
ATOM 602 O O . LEU A 1 72 ? -12.184 -17.164 -24.999 1.00 82.69 72 LEU A O 1
ATOM 606 N N . LEU A 1 73 ? -13.411 -15.856 -26.354 1.00 80.62 73 LEU A N 1
ATOM 607 C CA . LEU A 1 73 ? -14.037 -16.944 -27.104 1.00 80.62 73 LEU A CA 1
ATOM 608 C C . LEU A 1 73 ? -13.096 -17.481 -28.204 1.00 80.62 73 LEU A C 1
ATOM 610 O O . LEU A 1 73 ? -12.148 -16.785 -28.591 1.00 80.62 73 LEU A O 1
ATOM 614 N N . PRO A 1 74 ? -13.345 -18.695 -28.735 1.00 73.75 74 PRO A N 1
ATOM 615 C CA . PRO A 1 74 ? -12.607 -19.208 -29.884 1.00 73.75 74 PRO A CA 1
ATOM 616 C C . PRO A 1 74 ? -12.722 -18.265 -31.095 1.00 73.75 74 PRO A C 1
ATOM 618 O O . PRO A 1 74 ? -13.743 -17.589 -31.251 1.00 73.75 74 PRO A O 1
ATOM 621 N N . PRO A 1 75 ? -11.708 -18.214 -31.976 1.00 70.06 75 PRO A N 1
ATOM 622 C CA . PRO A 1 75 ? -11.824 -17.480 -33.227 1.00 70.06 75 PRO A CA 1
ATOM 623 C C . PRO A 1 75 ? -12.839 -18.188 -34.142 1.00 70.06 75 PRO A C 1
ATOM 625 O O . PRO A 1 75 ? -12.936 -19.416 -34.143 1.00 70.06 75 PRO A O 1
ATOM 628 N N . LEU A 1 76 ? -13.618 -17.412 -34.899 1.00 69.62 76 LEU A N 1
ATOM 629 C CA . LEU A 1 76 ? -14.676 -17.942 -35.773 1.00 69.62 76 LEU A CA 1
ATOM 630 C C . LEU A 1 76 ? -14.133 -18.557 -37.072 1.00 69.62 76 LEU A C 1
ATOM 632 O O . LEU A 1 76 ? -14.807 -19.367 -37.703 1.00 69.62 76 LEU A O 1
ATOM 636 N N . ASP A 1 77 ? -12.917 -18.176 -37.454 1.00 66.81 77 ASP A N 1
ATOM 637 C CA . ASP A 1 77 ? -12.138 -18.737 -38.550 1.00 66.81 77 ASP A CA 1
ATOM 638 C C . ASP A 1 77 ? -10.666 -18.907 -38.112 1.00 66.81 77 ASP A C 1
ATOM 640 O O . ASP A 1 77 ? -10.321 -18.743 -36.941 1.00 66.81 77 ASP A O 1
ATOM 644 N N . GLN A 1 78 ? -9.784 -19.280 -39.043 1.00 62.00 78 GLN A N 1
ATOM 645 C CA . GLN A 1 78 ? -8.345 -19.434 -38.782 1.00 62.00 78 GLN A CA 1
ATOM 646 C C . GLN A 1 78 ? -7.529 -18.160 -39.083 1.00 62.00 78 GLN A C 1
ATOM 648 O O . GLN A 1 78 ? -6.301 -18.216 -39.116 1.00 62.00 78 GLN A O 1
ATOM 653 N N . ASN A 1 79 ? -8.175 -17.018 -39.338 1.00 64.88 79 ASN A N 1
ATOM 654 C CA . ASN A 1 79 ? -7.506 -15.798 -39.776 1.00 64.88 79 ASN A CA 1
ATOM 655 C C . ASN A 1 79 ? -7.192 -14.879 -38.573 1.00 64.88 79 ASN A C 1
ATOM 657 O O . ASN A 1 79 ? -8.115 -14.403 -37.912 1.00 64.88 79 ASN A O 1
ATOM 661 N N . PRO A 1 80 ? -5.915 -14.552 -38.289 1.00 59.25 80 PRO A N 1
ATOM 662 C CA . PRO A 1 80 ? -5.555 -13.701 -37.150 1.00 59.25 80 PRO A CA 1
ATOM 663 C C . PRO A 1 80 ? -6.017 -12.237 -37.287 1.00 59.25 80 PRO A C 1
ATOM 665 O O . PRO A 1 80 ? -5.993 -11.503 -36.305 1.00 59.25 80 PRO A O 1
ATOM 668 N N . GLN A 1 81 ? -6.458 -11.795 -38.473 1.00 63.03 81 GLN A N 1
ATOM 669 C CA . GLN A 1 81 ? -7.074 -10.471 -38.669 1.00 63.03 81 GLN A CA 1
ATOM 670 C C . GLN A 1 81 ? -8.537 -10.400 -38.181 1.00 63.03 81 GLN A C 1
ATOM 672 O O . GLN A 1 81 ? -9.092 -9.304 -38.060 1.00 63.03 81 GLN A O 1
ATOM 677 N N . THR A 1 82 ? -9.189 -11.545 -37.953 1.00 70.62 82 THR A N 1
ATOM 678 C CA . THR A 1 82 ? -10.623 -11.620 -37.649 1.00 70.62 82 THR A CA 1
ATOM 679 C C . THR A 1 82 ? -10.891 -11.215 -36.190 1.00 70.62 82 THR A C 1
ATOM 681 O O . THR A 1 82 ? -10.243 -11.746 -35.284 1.00 70.62 82 THR A O 1
ATOM 684 N N . PRO A 1 83 ? -11.843 -10.296 -35.915 1.00 76.69 83 PRO A N 1
ATOM 685 C CA . PRO A 1 83 ? -12.122 -9.834 -34.557 1.00 76.69 83 PRO A CA 1
ATOM 686 C C . PRO A 1 83 ? -12.573 -10.990 -33.658 1.00 76.69 83 PRO A C 1
ATOM 688 O O . PRO A 1 83 ? -13.589 -11.643 -33.910 1.00 76.69 83 PRO A O 1
ATOM 691 N N . ARG A 1 84 ? -11.829 -11.213 -32.574 1.00 82.75 84 ARG A N 1
ATOM 692 C CA . ARG A 1 84 ? -12.175 -12.183 -31.534 1.00 82.75 84 ARG A CA 1
ATOM 693 C C . ARG A 1 84 ? -13.307 -11.641 -30.673 1.00 82.75 84 ARG A C 1
ATOM 695 O O . ARG A 1 84 ? -13.479 -10.431 -30.538 1.00 82.75 84 ARG A O 1
ATOM 702 N N . TRP A 1 85 ? -14.091 -12.533 -30.080 1.00 85.81 85 TRP A N 1
ATOM 703 C CA . TRP A 1 85 ? -15.186 -12.150 -29.191 1.00 85.81 85 TRP A CA 1
ATOM 704 C C . TRP A 1 85 ? -14.807 -12.346 -27.729 1.00 85.81 85 TRP A C 1
ATOM 706 O O . TRP A 1 85 ? -14.084 -13.277 -27.377 1.00 85.81 85 TRP A O 1
ATOM 716 N N . LEU A 1 86 ? -15.351 -11.490 -26.874 1.00 86.88 86 LEU A N 1
ATOM 717 C CA . LEU A 1 86 ? -15.226 -11.571 -25.431 1.00 86.88 86 LEU A CA 1
ATOM 718 C C . LEU A 1 86 ? -16.621 -11.598 -24.806 1.00 86.88 86 LEU A C 1
ATOM 720 O O . LEU A 1 86 ? -17.391 -10.650 -24.954 1.00 86.88 86 LEU A O 1
ATOM 724 N N . LEU A 1 87 ? -16.929 -12.672 -24.083 1.00 85.25 87 LEU A N 1
ATOM 725 C CA . LEU A 1 87 ? -18.134 -12.760 -23.263 1.00 85.25 87 LEU A CA 1
ATOM 726 C C . LEU A 1 87 ? -17.828 -12.207 -21.869 1.00 85.25 87 LEU A C 1
ATOM 728 O O . LEU A 1 87 ? -16.948 -12.730 -21.184 1.00 85.25 87 LEU A O 1
ATOM 732 N N . VAL A 1 88 ? -18.554 -11.172 -21.449 1.00 85.44 88 VAL A N 1
ATOM 733 C CA . VAL A 1 88 ? -18.385 -10.496 -20.155 1.00 85.44 88 VAL A CA 1
ATOM 734 C C . VAL A 1 88 ? -19.635 -10.684 -19.294 1.00 85.44 88 VAL A C 1
ATOM 736 O O . VAL A 1 88 ? -20.757 -10.655 -19.804 1.00 85.44 88 VAL A O 1
ATOM 739 N N . PHE A 1 89 ? -19.435 -10.895 -17.993 1.00 81.00 89 PHE A N 1
ATOM 740 C CA . PHE A 1 89 ? -20.475 -11.243 -17.027 1.00 81.00 89 PHE A CA 1
ATOM 741 C C . PHE A 1 89 ? -20.485 -10.289 -15.822 1.00 81.00 89 PHE A C 1
ATOM 743 O O . PHE A 1 89 ? -19.425 -9.994 -15.265 1.00 81.00 89 PHE A O 1
ATOM 750 N N . PHE A 1 90 ? -21.672 -9.856 -15.386 1.00 79.25 90 PHE A N 1
ATOM 751 C CA . PHE A 1 90 ? -21.865 -8.855 -14.328 1.00 79.25 90 PHE A CA 1
ATOM 752 C C . PHE A 1 90 ? -23.013 -9.235 -13.380 1.00 79.25 90 PHE A C 1
ATOM 754 O O . PHE A 1 90 ? -23.933 -9.956 -13.771 1.00 79.25 90 PHE A O 1
ATOM 761 N N . VAL A 1 91 ? -22.982 -8.685 -12.162 1.00 72.50 91 VAL A N 1
ATOM 762 C CA . VAL A 1 91 ? -24.001 -8.858 -11.111 1.00 72.50 91 VAL A CA 1
ATOM 763 C C . VAL A 1 91 ? -24.249 -7.509 -10.418 1.00 72.50 91 VAL A C 1
ATOM 765 O O . VAL A 1 91 ? -23.302 -6.756 -10.195 1.00 72.50 91 VAL A O 1
ATOM 768 N N . THR A 1 92 ? -25.502 -7.186 -10.083 1.00 65.69 92 THR A N 1
ATOM 769 C CA . THR A 1 92 ? -25.881 -5.981 -9.313 1.00 65.69 92 THR A CA 1
ATOM 770 C C . THR A 1 92 ? -25.814 -6.192 -7.800 1.00 65.69 92 THR A C 1
ATOM 772 O O . THR A 1 92 ? -25.797 -7.324 -7.328 1.00 65.69 92 THR A O 1
ATOM 775 N N . GLU A 1 93 ? -25.947 -5.112 -7.026 1.00 59.19 93 GLU A N 1
ATOM 776 C CA . GLU A 1 93 ? -26.210 -5.190 -5.579 1.00 59.19 93 GLU A CA 1
ATOM 777 C C . GLU A 1 93 ? -27.521 -5.951 -5.252 1.00 59.19 93 GLU A C 1
ATOM 779 O O . GLU A 1 93 ? -27.559 -6.686 -4.271 1.00 59.19 93 GLU A O 1
ATOM 784 N N . ASP A 1 94 ? -28.534 -5.907 -6.135 1.00 60.41 94 ASP A N 1
ATOM 785 C CA . ASP A 1 94 ? -29.770 -6.724 -6.076 1.00 60.41 94 ASP A CA 1
ATOM 786 C C . ASP A 1 94 ? -29.573 -8.219 -6.468 1.00 60.41 94 ASP A C 1
ATOM 788 O O . ASP A 1 94 ? -30.543 -8.912 -6.768 1.00 60.41 94 ASP A O 1
ATOM 792 N N . GLU A 1 95 ? -28.335 -8.709 -6.601 1.00 61.84 95 GLU A N 1
ATOM 793 C CA . GLU A 1 95 ? -27.952 -10.034 -7.151 1.00 61.84 95 GLU A CA 1
ATOM 794 C C . GLU A 1 95 ? -28.412 -10.355 -8.600 1.00 61.84 95 GLU A C 1
ATOM 796 O O . GLU A 1 95 ? -28.054 -11.399 -9.152 1.00 61.84 95 GLU A O 1
ATOM 801 N N . LYS A 1 96 ? -29.121 -9.446 -9.283 1.00 67.69 96 LYS A N 1
ATOM 802 C CA . LYS A 1 96 ? -29.511 -9.589 -10.698 1.00 67.69 96 LYS A CA 1
ATOM 803 C C . LYS A 1 96 ? -28.279 -9.677 -11.600 1.00 67.69 96 LYS A C 1
ATOM 805 O O . LYS A 1 96 ? -27.349 -8.882 -11.484 1.00 67.69 96 LYS A O 1
ATOM 810 N N . SER A 1 97 ? -28.303 -10.624 -12.533 1.00 73.75 97 SER A N 1
ATOM 811 C CA . SER A 1 97 ? -27.185 -10.924 -13.435 1.00 73.75 97 SER A CA 1
ATOM 812 C C . SER A 1 97 ? -27.473 -10.521 -14.886 1.00 73.75 97 SER A C 1
ATOM 814 O O . SER A 1 97 ? -28.606 -10.661 -15.351 1.00 73.75 97 SER A O 1
ATOM 816 N N . TRP A 1 98 ? -26.450 -10.089 -15.632 1.00 77.38 98 TRP A N 1
ATOM 817 C CA . TRP A 1 98 ? -26.526 -9.893 -17.090 1.00 77.38 98 TRP A CA 1
ATOM 818 C C . TRP A 1 98 ? -25.206 -10.219 -17.801 1.00 77.38 98 TRP A C 1
ATOM 820 O O . TRP A 1 98 ? -24.131 -10.281 -17.195 1.00 77.38 98 TRP A O 1
ATOM 830 N N . VAL A 1 99 ? -25.294 -10.384 -19.122 1.00 81.44 99 VAL A N 1
ATOM 831 C CA . VAL A 1 99 ? -24.162 -10.641 -20.026 1.00 81.44 99 VAL A CA 1
ATOM 832 C C . VAL A 1 99 ? -23.985 -9.532 -21.064 1.00 81.44 99 VAL A C 1
ATOM 834 O O . VAL A 1 99 ? -24.936 -8.841 -21.427 1.00 81.44 99 VAL A O 1
ATOM 837 N N . GLN A 1 100 ? -22.759 -9.389 -21.567 1.00 85.19 100 GLN A N 1
ATOM 838 C CA . GLN A 1 100 ? -22.411 -8.526 -22.698 1.00 85.19 100 GLN A CA 1
ATOM 839 C C . GLN A 1 100 ? -21.418 -9.243 -23.622 1.00 85.19 100 GLN A C 1
ATOM 841 O O . GLN A 1 100 ? -20.568 -10.005 -23.157 1.00 85.19 100 GLN A O 1
ATOM 846 N N . LEU A 1 101 ? -21.508 -8.978 -24.927 1.00 87.19 101 LEU A N 1
ATOM 847 C CA . LEU A 1 101 ? -20.546 -9.438 -25.929 1.00 87.19 101 LEU A CA 1
ATOM 848 C C . LEU A 1 101 ? -19.744 -8.240 -26.451 1.00 87.19 101 LEU A C 1
ATOM 850 O O . LEU A 1 101 ? -20.329 -7.285 -26.967 1.00 87.19 101 LEU A O 1
ATOM 854 N N . LEU A 1 102 ? -18.420 -8.296 -26.320 1.00 88.81 102 LEU A N 1
ATOM 855 C CA . LEU A 1 102 ? -17.492 -7.328 -26.911 1.00 88.81 102 LEU A CA 1
ATOM 856 C C . LEU A 1 102 ? -16.709 -7.979 -28.059 1.00 88.81 102 LEU A C 1
ATOM 858 O O . LEU A 1 102 ? -16.494 -9.193 -28.065 1.00 88.81 102 LEU A O 1
ATOM 862 N N . THR A 1 103 ? -16.228 -7.170 -28.996 1.00 88.25 103 THR A N 1
ATOM 863 C CA . THR A 1 103 ? -15.191 -7.548 -29.961 1.00 88.25 103 THR A CA 1
ATOM 864 C C . THR A 1 103 ? -13.830 -7.025 -29.510 1.00 88.25 103 THR A C 1
ATOM 866 O O . THR A 1 103 ? -13.712 -5.908 -29.007 1.00 88.25 103 THR A O 1
ATOM 869 N N . TRP A 1 104 ? -12.789 -7.830 -29.721 1.00 88.50 104 TRP A N 1
ATOM 870 C CA . TRP A 1 104 ? -11.386 -7.432 -29.645 1.00 88.50 104 TRP A CA 1
ATOM 871 C C . TRP A 1 104 ? -10.748 -7.658 -31.017 1.00 88.50 104 TRP A C 1
ATOM 873 O O . TRP A 1 104 ? -10.715 -8.784 -31.519 1.00 88.50 104 TRP A O 1
ATOM 883 N N . GLN A 1 105 ? -10.268 -6.582 -31.637 1.00 85.50 105 GLN A N 1
ATOM 884 C CA . GLN A 1 105 ? -9.585 -6.613 -32.927 1.00 85.50 105 GLN A CA 1
ATOM 885 C C . GLN A 1 105 ? -8.161 -6.076 -32.775 1.00 85.50 105 GLN A C 1
ATOM 887 O O . GLN A 1 105 ? -7.952 -5.039 -32.150 1.00 85.50 105 GLN A O 1
ATOM 892 N N . THR A 1 106 ? -7.194 -6.772 -33.363 1.00 78.00 106 THR A N 1
ATOM 893 C CA . THR A 1 106 ? -5.766 -6.432 -33.340 1.00 78.00 106 THR A CA 1
ATOM 894 C C . THR A 1 106 ? -5.310 -6.025 -34.740 1.00 78.00 106 THR A C 1
ATOM 896 O O . THR A 1 106 ? -5.411 -6.826 -35.670 1.00 78.00 106 THR A O 1
ATOM 899 N N . ASP A 1 107 ? -4.792 -4.805 -34.904 1.00 71.31 107 ASP A N 1
ATOM 900 C CA . ASP A 1 107 ? -4.012 -4.407 -36.083 1.00 71.31 107 ASP A CA 1
ATOM 901 C C . ASP A 1 107 ? -2.535 -4.167 -35.714 1.00 71.31 107 ASP A C 1
ATOM 903 O O . ASP A 1 107 ? -2.131 -4.281 -34.557 1.00 71.31 107 ASP A O 1
ATOM 907 N N . THR A 1 108 ? -1.682 -3.883 -36.701 1.00 66.62 108 THR A N 1
ATOM 908 C CA . THR A 1 108 ? -0.226 -3.775 -36.490 1.00 66.62 108 THR A CA 1
ATOM 909 C C . THR A 1 108 ? 0.210 -2.590 -35.617 1.00 66.62 108 THR A C 1
ATOM 911 O O . THR A 1 108 ? 1.370 -2.548 -35.200 1.00 66.62 108 THR A O 1
ATOM 914 N N . ASN A 1 109 ? -0.682 -1.635 -35.330 1.00 64.00 109 ASN A N 1
ATOM 915 C CA . ASN A 1 109 ? -0.396 -0.429 -34.548 1.00 64.00 109 ASN A CA 1
ATOM 916 C C . ASN A 1 109 ? -1.303 -0.245 -33.318 1.00 64.00 109 ASN A C 1
ATOM 918 O O . ASN A 1 109 ? -0.920 0.496 -32.410 1.00 64.00 109 ASN A O 1
ATOM 922 N N . ARG A 1 110 ? -2.487 -0.869 -33.277 1.00 74.44 110 ARG A N 1
ATOM 923 C CA . ARG A 1 110 ? -3.460 -0.741 -32.179 1.00 74.44 110 ARG A CA 1
ATOM 924 C C . ARG A 1 110 ? -4.270 -2.025 -31.973 1.00 74.44 110 ARG A C 1
ATOM 926 O O . ARG A 1 110 ? -4.667 -2.681 -32.934 1.00 74.44 110 ARG A O 1
ATOM 933 N N . SER A 1 111 ? -4.628 -2.296 -30.722 1.00 81.56 111 SER A N 1
ATOM 934 C CA . SER A 1 111 ? -5.784 -3.128 -30.399 1.00 81.56 111 SER A CA 1
ATOM 935 C C . SER A 1 111 ? -7.010 -2.240 -30.168 1.00 81.56 111 SER A C 1
ATOM 937 O O . SER A 1 111 ? -6.909 -1.140 -29.624 1.00 81.56 111 SER A O 1
ATOM 939 N N . ILE A 1 112 ? -8.180 -2.722 -30.576 1.00 84.75 112 ILE A N 1
ATOM 940 C CA . ILE A 1 112 ? -9.481 -2.077 -30.384 1.00 84.75 112 ILE A CA 1
ATOM 941 C C . ILE A 1 112 ? -10.376 -3.034 -29.601 1.00 84.75 112 ILE A C 1
ATOM 943 O O . ILE A 1 112 ? -10.507 -4.200 -29.975 1.00 84.75 112 ILE A O 1
ATOM 947 N N . ILE A 1 113 ? -11.017 -2.532 -28.546 1.00 87.56 113 ILE A N 1
ATOM 948 C CA . ILE A 1 113 ? -12.082 -3.226 -27.815 1.00 87.56 113 ILE A CA 1
ATOM 949 C C . ILE A 1 113 ? -13.369 -2.426 -28.022 1.00 87.56 113 ILE A C 1
ATOM 951 O O . ILE A 1 113 ? -13.390 -1.226 -27.755 1.00 87.56 113 ILE A O 1
ATOM 955 N N . GLN A 1 114 ? -14.432 -3.064 -28.509 1.00 86.38 114 GLN A N 1
ATOM 956 C CA . GLN A 1 114 ? -15.717 -2.409 -28.773 1.00 86.38 114 GLN A CA 1
ATOM 957 C C . GLN A 1 114 ? -16.892 -3.257 -28.288 1.00 86.38 114 GLN A C 1
ATOM 959 O O . GLN A 1 114 ? -16.884 -4.482 -28.386 1.00 86.38 114 GLN A O 1
ATOM 964 N N . ALA A 1 115 ? -17.943 -2.595 -27.806 1.00 79.88 115 ALA A N 1
ATOM 965 C CA . ALA A 1 115 ? -19.253 -3.220 -27.677 1.00 79.88 115 ALA A CA 1
ATOM 966 C C . ALA A 1 115 ? -19.931 -3.266 -29.053 1.00 79.88 115 ALA A C 1
ATOM 968 O O . ALA A 1 115 ? -19.923 -2.275 -29.785 1.00 79.88 115 ALA A O 1
ATOM 969 N N . LEU A 1 116 ? -20.547 -4.399 -29.395 1.00 76.56 116 LEU A N 1
ATOM 970 C CA . LEU A 1 116 ? -21.397 -4.490 -30.582 1.00 76.56 116 LEU A CA 1
ATOM 971 C C . LEU A 1 116 ? -22.651 -3.626 -30.362 1.00 76.56 116 LEU A C 1
ATOM 973 O O . LEU A 1 116 ? -23.324 -3.748 -29.340 1.00 76.56 116 LEU A O 1
ATOM 977 N N . ALA A 1 117 ? -22.916 -2.701 -31.286 1.00 47.94 117 ALA A N 1
ATOM 978 C CA . ALA A 1 117 ? -23.879 -1.620 -31.078 1.00 47.94 117 ALA A CA 1
ATOM 979 C C . ALA A 1 117 ? -25.355 -2.045 -31.246 1.00 47.94 117 ALA A C 1
ATOM 981 O O . ALA A 1 117 ? -25.663 -2.980 -31.981 1.00 47.94 117 ALA A O 1
ATOM 982 N N . ASN A 1 118 ? -26.251 -1.249 -30.642 1.00 43.53 118 ASN A N 1
ATOM 983 C CA . ASN A 1 118 ? -27.724 -1.351 -30.625 1.00 43.53 118 ASN A CA 1
ATOM 984 C C . ASN A 1 118 ? -28.357 -2.356 -29.633 1.00 43.53 118 ASN A C 1
ATOM 986 O O . ASN A 1 118 ? -29.035 -3.295 -30.039 1.00 43.53 118 ASN A O 1
ATOM 990 N N . GLN A 1 119 ? -28.286 -2.003 -28.337 1.00 49.00 119 GLN A N 1
ATOM 991 C CA . GLN A 1 119 ? -29.065 -2.563 -27.209 1.00 49.00 119 GLN A CA 1
ATOM 992 C C . GLN A 1 119 ? -28.776 -4.040 -26.838 1.00 49.00 119 GLN A C 1
ATOM 994 O O . GLN A 1 119 ? -28.072 -4.744 -27.552 1.00 49.00 119 GLN A O 1
ATOM 999 N N . PRO A 1 120 ? -29.335 -4.530 -25.716 1.00 48.22 120 PRO A N 1
ATOM 1000 C CA . PRO A 1 120 ? -29.189 -4.004 -24.358 1.00 48.22 120 PRO A CA 1
ATOM 1001 C C . PRO A 1 120 ? -28.332 -4.957 -23.493 1.00 48.22 120 PRO A C 1
ATOM 1003 O O . PRO A 1 120 ? -27.937 -6.037 -23.927 1.00 48.22 120 PRO A O 1
ATOM 1006 N N . ARG A 1 121 ? -28.087 -4.607 -22.222 1.00 57.47 121 ARG A N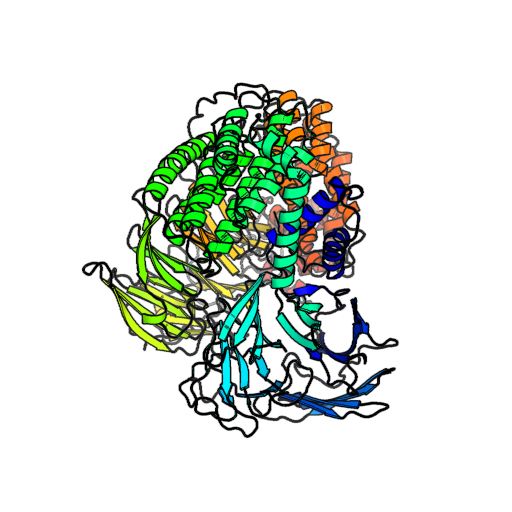 1
ATOM 1007 C CA . ARG A 1 121 ? -27.622 -5.585 -21.218 1.00 57.47 121 ARG A CA 1
ATOM 1008 C C . ARG A 1 121 ? -28.737 -6.622 -21.012 1.00 57.47 121 ARG A C 1
ATOM 1010 O O . ARG A 1 121 ? -29.748 -6.296 -20.394 1.00 57.47 121 ARG A O 1
ATOM 1017 N N . GLN A 1 122 ? -28.597 -7.834 -21.556 1.00 62.75 122 GLN A N 1
ATOM 1018 C CA . GLN A 1 122 ? -29.651 -8.853 -21.468 1.00 62.75 122 GLN A CA 1
ATOM 1019 C C . GLN A 1 122 ? -29.667 -9.461 -20.059 1.00 62.75 122 GLN A C 1
ATOM 1021 O O . GLN A 1 122 ? -28.740 -10.175 -19.665 1.00 62.75 122 GLN A O 1
ATOM 1026 N N . ALA A 1 123 ? -30.701 -9.119 -19.287 1.00 60.56 123 ALA A N 1
ATOM 1027 C CA . ALA A 1 123 ? -30.900 -9.606 -17.928 1.00 60.56 123 ALA A CA 1
ATOM 1028 C C . ALA A 1 123 ? -31.253 -11.099 -17.923 1.00 60.56 123 ALA A C 1
ATOM 1030 O O . ALA A 1 123 ? -32.018 -11.575 -18.760 1.00 60.56 123 ALA A O 1
ATOM 1031 N N . ILE A 1 124 ? -30.723 -11.838 -16.950 1.00 68.31 124 ILE A N 1
ATOM 1032 C CA . ILE A 1 124 ? -31.050 -13.252 -16.746 1.00 68.31 124 ILE A CA 1
ATOM 1033 C C . ILE A 1 124 ? -32.273 -13.320 -15.823 1.00 68.31 124 ILE A C 1
ATOM 1035 O O . ILE A 1 124 ? -32.152 -13.542 -14.619 1.00 68.31 124 ILE A O 1
ATOM 1039 N N . GLU A 1 125 ? -33.454 -13.078 -16.399 1.00 56.06 125 GLU A N 1
ATOM 1040 C CA . GLU A 1 125 ? -34.729 -12.846 -15.689 1.00 56.06 125 GLU A CA 1
ATOM 1041 C C . GLU A 1 125 ? -35.189 -13.995 -14.766 1.00 56.06 125 GLU A C 1
ATOM 1043 O O . GLU A 1 125 ? -36.067 -13.796 -13.931 1.00 56.06 125 GLU A O 1
ATOM 1048 N N . SER A 1 126 ? -34.596 -15.187 -14.886 1.00 55.75 126 SER A N 1
ATOM 1049 C CA . SER A 1 126 ? -34.938 -16.393 -14.120 1.00 55.75 126 SER A CA 1
ATOM 1050 C C . SER A 1 126 ? -33.907 -16.813 -13.059 1.00 55.75 126 SER A C 1
ATOM 1052 O O . SER A 1 126 ? -34.093 -17.842 -12.412 1.00 55.75 126 SER A O 1
ATOM 1054 N N . CYS A 1 127 ? -32.816 -16.065 -12.852 1.00 52.88 127 CYS A N 1
ATOM 1055 C CA . CYS A 1 127 ? -31.720 -16.508 -11.982 1.00 52.88 127 CYS A CA 1
ATOM 1056 C C . CYS A 1 127 ? -31.788 -15.931 -10.554 1.00 52.88 127 CYS A C 1
ATOM 1058 O O . CYS A 1 127 ? -31.234 -14.873 -10.272 1.00 52.88 127 CYS A O 1
ATOM 1060 N N . ASN A 1 128 ? -32.383 -16.683 -9.620 1.00 52.19 128 ASN A N 1
ATOM 1061 C CA . ASN A 1 128 ? -32.333 -16.410 -8.169 1.00 52.19 128 ASN A CA 1
ATOM 1062 C C . ASN A 1 128 ? -31.015 -16.887 -7.509 1.00 52.19 128 ASN A C 1
ATOM 1064 O O . ASN A 1 128 ? -31.010 -17.291 -6.342 1.00 52.19 128 ASN A O 1
ATOM 1068 N N . HIS A 1 129 ? -29.913 -16.975 -8.261 1.00 56.78 129 HIS A N 1
ATOM 1069 C CA . HIS A 1 129 ? -28.706 -17.708 -7.864 1.00 56.78 129 HIS A CA 1
ATOM 1070 C C . HIS A 1 129 ? -27.420 -16.918 -8.125 1.00 56.78 129 HIS A C 1
ATOM 1072 O O . HIS A 1 129 ? -27.310 -16.144 -9.073 1.00 56.78 129 HIS A O 1
ATOM 1078 N N . ARG A 1 130 ? -26.414 -17.141 -7.273 1.00 52.75 130 ARG A N 1
ATOM 1079 C CA . ARG A 1 130 ? -25.152 -16.397 -7.311 1.00 52.75 130 ARG A CA 1
ATOM 1080 C C . ARG A 1 130 ? -24.227 -16.903 -8.413 1.00 52.75 130 ARG A C 1
ATOM 1082 O O . ARG A 1 130 ? -23.468 -17.854 -8.238 1.00 52.75 130 ARG A O 1
ATOM 1089 N N . LEU A 1 131 ? -24.255 -16.193 -9.534 1.00 57.56 131 LEU A N 1
ATOM 1090 C CA . LEU A 1 131 ? -23.339 -16.360 -10.663 1.00 57.56 131 LEU A CA 1
ATOM 1091 C C . LEU A 1 131 ? -22.022 -15.569 -10.481 1.00 57.56 131 LEU A C 1
ATOM 1093 O O . LEU A 1 131 ? -21.332 -15.255 -11.449 1.00 57.56 131 LEU A O 1
ATOM 1097 N N . ASP A 1 132 ? -21.640 -15.274 -9.231 1.00 54.47 132 ASP A N 1
ATOM 1098 C CA . ASP A 1 132 ? -20.331 -14.703 -8.880 1.00 54.47 132 ASP A CA 1
ATOM 1099 C C . ASP A 1 132 ? -19.176 -15.720 -9.048 1.00 54.47 132 ASP A C 1
ATOM 1101 O O . ASP A 1 132 ? -17.995 -15.362 -9.104 1.00 54.47 132 ASP A O 1
ATOM 1105 N N . GLN A 1 133 ? -19.513 -17.006 -9.164 1.00 60.12 133 GLN A N 1
ATOM 1106 C CA . GLN A 1 133 ? -18.574 -18.119 -9.287 1.00 60.12 133 GLN A CA 1
ATOM 1107 C C . GLN A 1 133 ? -18.147 -18.354 -10.744 1.00 60.12 133 GLN A C 1
ATOM 1109 O O . GLN A 1 133 ? -18.912 -18.149 -11.685 1.00 60.12 133 GLN A O 1
ATOM 1114 N N . ARG A 1 134 ? -16.917 -18.847 -10.954 1.00 66.19 134 ARG A N 1
ATOM 1115 C CA . ARG A 1 134 ? -16.490 -19.314 -12.285 1.00 66.19 134 ARG A CA 1
ATOM 1116 C C . ARG A 1 134 ? -17.341 -20.540 -12.692 1.00 66.19 134 ARG A C 1
ATOM 1118 O O . ARG A 1 134 ? -17.489 -21.446 -11.872 1.00 66.19 134 ARG A O 1
ATOM 1125 N N . PRO A 1 135 ? -17.854 -20.615 -13.936 1.00 69.12 135 PRO A N 1
ATOM 1126 C CA . PRO A 1 135 ? -18.583 -21.778 -14.426 1.00 69.12 135 PRO A CA 1
ATOM 1127 C C . PRO A 1 135 ? -17.658 -22.994 -14.516 1.00 69.12 135 PRO A C 1
ATOM 1129 O O . PRO A 1 135 ? -16.511 -22.883 -14.962 1.00 69.12 135 PRO A O 1
ATOM 1132 N N . ILE A 1 136 ? -18.201 -24.155 -14.144 1.00 72.44 136 ILE A N 1
ATOM 1133 C CA . ILE A 1 136 ? -17.582 -25.479 -14.252 1.00 72.44 136 ILE A CA 1
ATOM 1134 C C . ILE A 1 136 ? -17.041 -25.699 -15.661 1.00 72.44 136 ILE A C 1
ATOM 1136 O O . ILE A 1 136 ? -15.905 -26.131 -15.792 1.00 72.44 136 ILE A O 1
ATOM 1140 N N . ASN A 1 137 ? -17.818 -25.391 -16.703 1.00 73.56 137 ASN A N 1
ATOM 1141 C CA . ASN A 1 137 ? -17.447 -25.646 -18.096 1.00 73.56 137 ASN A CA 1
ATOM 1142 C C . ASN A 1 137 ? -18.010 -24.564 -19.042 1.00 73.56 137 ASN A C 1
ATOM 1144 O O . ASN A 1 137 ? -18.947 -23.851 -18.679 1.00 73.56 137 ASN A O 1
ATOM 1148 N N . LEU A 1 138 ? -17.451 -24.448 -20.251 1.00 77.12 138 LEU A N 1
ATOM 1149 C CA . LEU A 1 138 ? -18.037 -23.687 -21.358 1.00 77.12 138 LEU A CA 1
ATOM 1150 C C . LEU A 1 138 ? -17.962 -24.512 -22.642 1.00 77.12 138 LEU A C 1
ATOM 1152 O O . LEU A 1 138 ? -16.873 -24.903 -23.050 1.00 77.12 138 LEU A O 1
ATOM 1156 N N . GLN A 1 139 ? -19.101 -24.739 -23.292 1.00 81.12 139 GLN A N 1
ATOM 1157 C CA . GLN A 1 139 ? -19.162 -25.387 -24.605 1.00 81.12 139 GLN A CA 1
ATOM 1158 C C . GLN A 1 139 ? -19.520 -24.345 -25.665 1.00 81.12 139 GLN A C 1
ATOM 1160 O O . GLN A 1 139 ? -20.507 -23.623 -25.514 1.00 81.12 139 GLN A O 1
ATOM 1165 N N . PHE A 1 140 ? -18.702 -24.239 -26.712 1.00 83.44 140 PHE A N 1
ATOM 1166 C CA . PHE A 1 140 ? -18.896 -23.292 -27.809 1.00 83.44 140 PHE A CA 1
ATOM 1167 C C . PHE A 1 140 ? -19.245 -24.049 -29.089 1.00 83.44 140 PHE A C 1
ATOM 1169 O O . PHE A 1 140 ? -18.460 -24.873 -29.556 1.00 83.44 140 PHE A O 1
ATOM 1176 N N . VAL A 1 141 ? -20.418 -23.761 -29.649 1.00 87.06 141 VAL A N 1
ATOM 1177 C CA . VAL A 1 141 ? -20.927 -24.359 -30.885 1.00 87.06 141 VAL A CA 1
ATOM 1178 C C . VAL A 1 141 ? -20.938 -23.269 -31.964 1.00 87.06 141 VAL A C 1
ATOM 1180 O O . VAL A 1 141 ? -21.880 -22.470 -32.008 1.00 87.06 141 VAL A O 1
ATOM 1183 N N . PRO A 1 142 ? -19.889 -23.173 -32.805 1.00 82.00 142 PRO A N 1
ATOM 1184 C CA . PRO A 1 142 ? -19.814 -22.158 -33.847 1.00 82.00 142 PRO A CA 1
ATOM 1185 C C . PRO A 1 142 ? -20.850 -22.412 -34.945 1.00 82.00 142 PRO A C 1
ATOM 1187 O O . PRO A 1 142 ? -20.994 -23.534 -35.429 1.00 82.00 142 PRO A O 1
ATOM 1190 N N . ALA A 1 143 ? -21.526 -21.355 -35.394 1.00 83.12 143 ALA A N 1
ATOM 1191 C CA . ALA A 1 143 ? -22.337 -21.381 -36.609 1.00 83.12 143 ALA A CA 1
ATOM 1192 C C . ALA A 1 143 ? -22.392 -19.993 -37.286 1.00 83.12 143 ALA A C 1
ATOM 1194 O O . ALA A 1 143 ? -22.295 -18.977 -36.592 1.00 83.12 143 ALA A O 1
ATOM 1195 N N . PRO A 1 144 ? -22.571 -19.915 -38.626 1.00 75.94 144 PRO A N 1
ATOM 1196 C CA . PRO A 1 144 ? -22.262 -18.703 -39.401 1.00 75.94 144 PRO A CA 1
ATOM 1197 C C . PRO A 1 144 ? -23.066 -17.445 -39.041 1.00 75.94 144 PRO A C 1
ATOM 1199 O O . PRO A 1 144 ? -22.556 -16.336 -39.162 1.00 75.94 144 PRO A O 1
ATOM 1202 N N . ASN A 1 145 ? -24.319 -17.609 -38.605 1.00 79.44 145 ASN A N 1
ATOM 1203 C CA . ASN A 1 145 ? -25.239 -16.492 -38.344 1.00 79.44 145 ASN A CA 1
ATOM 1204 C C . ASN A 1 145 ? -25.436 -16.212 -36.845 1.00 79.44 145 ASN A C 1
ATOM 1206 O O . ASN A 1 145 ? -25.656 -15.065 -36.446 1.00 79.44 145 ASN A O 1
ATOM 1210 N N . ALA A 1 146 ? -25.383 -17.260 -36.021 1.00 85.38 146 ALA A N 1
ATOM 1211 C CA . ALA A 1 146 ? -25.488 -17.198 -34.571 1.00 85.38 146 ALA A CA 1
ATOM 1212 C C . ALA A 1 146 ? -24.845 -18.456 -33.967 1.00 85.38 146 ALA A C 1
ATOM 1214 O O . ALA A 1 146 ? -25.264 -19.563 -34.291 1.00 85.38 146 ALA A O 1
ATOM 1215 N N . SER A 1 147 ? -23.832 -18.284 -33.121 1.00 86.88 147 SER A N 1
ATOM 1216 C CA . SER A 1 147 ? -23.140 -19.363 -32.406 1.00 86.88 147 SER A CA 1
ATOM 1217 C C . SER A 1 147 ? -23.739 -19.550 -31.011 1.00 86.88 147 SER A C 1
ATOM 1219 O O . SER A 1 147 ? -24.145 -18.572 -30.379 1.00 86.88 147 SER A O 1
ATOM 1221 N N . THR A 1 148 ? -23.769 -20.784 -30.510 1.00 89.50 148 THR A N 1
ATOM 1222 C CA . THR A 1 148 ? -24.319 -21.096 -29.180 1.00 89.50 148 THR A CA 1
ATOM 1223 C C . THR A 1 148 ? -23.195 -21.259 -28.159 1.00 89.50 148 THR A C 1
ATOM 1225 O O . THR A 1 148 ? -22.166 -21.871 -28.446 1.00 89.50 148 THR A O 1
ATOM 1228 N N . ILE A 1 149 ? -23.382 -20.712 -26.958 1.00 87.25 149 ILE A N 1
ATOM 1229 C CA . ILE A 1 149 ? -22.425 -20.768 -25.850 1.00 87.25 149 ILE A CA 1
ATOM 1230 C C . ILE A 1 149 ? -23.149 -21.304 -24.614 1.00 87.25 149 ILE A C 1
ATOM 1232 O O . ILE A 1 149 ? -24.066 -20.659 -24.114 1.00 87.25 149 ILE A O 1
ATOM 1236 N N . HIS A 1 150 ? -22.740 -22.459 -24.101 1.00 86.75 150 HIS A N 1
ATOM 1237 C CA . HIS A 1 150 ? -23.282 -23.028 -22.866 1.00 86.75 150 HIS A CA 1
ATOM 1238 C C . HIS A 1 150 ? -22.301 -22.762 -21.726 1.00 86.75 150 HIS A C 1
ATOM 1240 O O . HIS A 1 150 ? -21.167 -23.229 -21.804 1.00 86.75 150 HIS A O 1
ATOM 1246 N N . LEU A 1 151 ? -22.704 -22.045 -20.674 1.00 81.94 151 LEU A N 1
ATOM 1247 C CA . LEU A 1 151 ? -21.956 -21.930 -19.416 1.00 81.94 151 LEU A CA 1
ATOM 1248 C C . LEU A 1 151 ? -22.571 -22.876 -18.383 1.00 81.94 151 LEU A C 1
ATOM 1250 O O . LEU A 1 151 ? -23.693 -22.655 -17.933 1.00 81.94 151 LEU A O 1
ATOM 1254 N N . ILE A 1 152 ? -21.840 -23.913 -17.984 1.00 77.88 152 ILE A N 1
ATOM 1255 C CA . ILE A 1 152 ? -22.306 -24.891 -16.991 1.00 77.88 152 ILE A CA 1
ATOM 1256 C C . ILE A 1 152 ? -21.779 -24.477 -15.616 1.00 77.88 152 ILE A C 1
ATOM 1258 O O . ILE A 1 152 ? -20.576 -24.283 -15.457 1.00 77.88 152 ILE A O 1
ATOM 1262 N N . PHE A 1 153 ? -22.654 -24.377 -14.620 1.00 76.12 153 PHE A N 1
ATOM 1263 C CA . PHE A 1 153 ? -22.352 -24.081 -13.217 1.00 76.12 153 PHE A CA 1
ATOM 1264 C C . PHE A 1 153 ? -22.785 -25.258 -12.317 1.00 76.12 153 PHE A C 1
ATOM 1266 O O . PHE A 1 153 ? -23.384 -26.225 -12.777 1.00 76.12 153 PHE A O 1
ATOM 1273 N N . THR A 1 154 ? -22.513 -25.177 -11.012 1.00 70.44 154 THR A N 1
ATOM 1274 C CA . THR A 1 154 ? -22.941 -26.182 -10.011 1.00 70.44 154 THR A CA 1
ATOM 1275 C C . THR A 1 154 ? -24.461 -26.281 -9.842 1.00 70.44 154 THR A C 1
ATOM 1277 O O . THR A 1 154 ? -24.966 -27.324 -9.430 1.00 70.44 154 THR A O 1
ATOM 1280 N N . GLN A 1 155 ? -25.187 -25.196 -10.132 1.00 70.62 155 GLN A N 1
ATOM 1281 C CA . GLN A 1 155 ? -26.629 -25.045 -9.889 1.00 70.62 155 GLN A CA 1
ATOM 1282 C C . GLN A 1 155 ? -27.477 -25.053 -11.177 1.00 70.62 155 GLN A C 1
ATOM 1284 O O . GLN A 1 155 ? -28.704 -25.096 -11.106 1.00 70.62 155 GLN A O 1
ATOM 1289 N N . GLY A 1 156 ? -26.852 -25.012 -12.356 1.00 78.19 156 GLY A N 1
ATOM 1290 C CA . GLY A 1 156 ? -27.554 -24.997 -13.637 1.00 78.19 156 GLY A CA 1
ATOM 1291 C C . GLY A 1 156 ? -26.671 -24.586 -14.808 1.00 78.19 156 GLY A C 1
ATOM 1292 O O . GLY A 1 156 ? -25.456 -24.447 -14.677 1.00 78.19 156 GLY A O 1
ATOM 1293 N N . GLU A 1 157 ? -27.290 -24.413 -15.969 1.00 85.00 157 GLU A N 1
ATOM 1294 C CA . GLU A 1 157 ? -26.620 -24.140 -17.239 1.00 85.00 157 GLU A CA 1
ATOM 1295 C C . GLU A 1 157 ? -27.233 -22.913 -17.927 1.00 85.00 157 GLU A C 1
ATOM 1297 O O . GLU A 1 157 ? -28.425 -22.898 -18.233 1.00 85.00 157 GLU A O 1
ATOM 1302 N N . LEU A 1 158 ? -26.413 -21.893 -18.204 1.00 84.44 158 LEU A N 1
ATOM 1303 C CA . LEU A 1 158 ? -26.799 -20.727 -18.999 1.00 84.44 158 LEU A CA 1
ATOM 1304 C C . LEU A 1 158 ? -26.475 -20.988 -20.473 1.00 84.44 158 LEU A C 1
ATOM 1306 O O . LEU A 1 158 ? -25.310 -20.963 -20.871 1.00 84.44 158 LEU A O 1
ATOM 1310 N N . THR A 1 159 ? -27.501 -21.203 -21.290 1.00 88.38 159 THR A N 1
ATOM 1311 C CA . THR A 1 159 ? -27.379 -21.222 -22.751 1.00 88.38 159 THR A CA 1
ATOM 1312 C C . THR A 1 159 ? -27.500 -19.799 -23.293 1.00 88.38 159 THR A C 1
ATOM 1314 O O . THR A 1 159 ? -28.444 -19.078 -22.968 1.00 88.38 159 THR A O 1
ATOM 1317 N N . LEU A 1 160 ? -26.551 -19.401 -24.137 1.00 87.00 160 LEU A N 1
ATOM 1318 C CA . LEU A 1 160 ? -26.492 -18.111 -24.818 1.00 87.00 160 LEU A CA 1
ATOM 1319 C C . LEU A 1 160 ? -26.477 -18.321 -26.332 1.00 87.00 160 LEU A C 1
ATOM 1321 O O . LEU A 1 160 ? -25.745 -19.178 -26.824 1.00 87.00 160 LEU A O 1
ATOM 1325 N N . VAL A 1 161 ? -27.208 -17.500 -27.082 1.00 88.31 161 VAL A N 1
ATOM 1326 C CA . VAL A 1 161 ? -27.128 -17.453 -28.553 1.00 88.31 161 VAL A CA 1
ATOM 1327 C C . VAL A 1 161 ? -26.548 -16.103 -28.968 1.00 88.31 161 VAL A C 1
ATOM 1329 O O . VAL A 1 161 ? -27.156 -15.069 -28.704 1.00 88.31 161 VAL A O 1
ATOM 1332 N N . ALA A 1 162 ? -25.375 -16.108 -29.602 1.00 84.81 162 ALA A N 1
ATOM 1333 C CA . ALA A 1 162 ? -24.560 -14.926 -29.889 1.00 84.81 162 ALA A CA 1
ATOM 1334 C C . ALA A 1 162 ? -24.330 -14.734 -31.399 1.00 84.81 162 ALA A C 1
ATOM 1336 O O . ALA A 1 162 ? -24.034 -15.693 -32.107 1.00 84.81 162 ALA A O 1
ATOM 1337 N N . SER A 1 163 ? -24.432 -13.505 -31.910 1.00 82.94 163 SER A N 1
ATOM 1338 C CA . SER A 1 163 ? -24.356 -13.197 -33.347 1.00 82.94 163 SER A CA 1
ATOM 1339 C C . SER A 1 163 ? -23.421 -12.015 -33.648 1.00 82.94 163 SER A C 1
ATOM 1341 O O . SER A 1 163 ? -23.455 -11.029 -32.904 1.00 82.94 163 SER A O 1
ATOM 1343 N N . PRO A 1 164 ? -22.647 -12.045 -34.759 1.00 74.06 164 PRO A N 1
ATOM 1344 C CA . PRO A 1 164 ? -21.646 -11.014 -35.063 1.00 74.06 164 PRO A CA 1
ATOM 1345 C C . PRO A 1 164 ? -22.204 -9.593 -35.157 1.00 74.06 164 PRO A C 1
ATOM 1347 O O . PRO A 1 164 ? -21.497 -8.634 -34.874 1.00 74.06 164 PRO A O 1
ATOM 1350 N N . SER A 1 165 ? -23.465 -9.458 -35.571 1.00 76.44 165 SER A N 1
ATOM 1351 C CA . SER A 1 165 ? -24.122 -8.175 -35.839 1.00 76.44 165 SER A CA 1
ATOM 1352 C C . SER A 1 165 ? -25.235 -7.823 -34.848 1.00 76.44 165 SER A C 1
ATOM 1354 O O . SER A 1 165 ? -25.907 -6.813 -35.041 1.00 76.44 165 SER A O 1
ATOM 1356 N N . LYS A 1 166 ? -25.465 -8.654 -33.817 1.00 74.31 166 LYS A N 1
ATOM 1357 C CA . LYS A 1 166 ? -26.572 -8.481 -32.852 1.00 74.31 166 LYS A CA 1
ATOM 1358 C C . LYS A 1 166 ? -26.202 -8.728 -31.383 1.00 74.31 166 LYS A C 1
ATOM 1360 O O . LYS A 1 166 ? -27.086 -8.675 -30.538 1.00 74.31 166 LYS A O 1
ATOM 1365 N N . GLY A 1 167 ? -24.942 -9.031 -31.062 1.00 80.56 167 GLY A N 1
ATOM 1366 C CA . GLY A 1 167 ? -24.544 -9.338 -29.684 1.00 80.56 167 GLY A CA 1
ATOM 1367 C C . GLY A 1 167 ? -25.160 -10.649 -29.181 1.00 80.56 167 GLY A C 1
ATOM 1368 O O . GLY A 1 167 ? -25.235 -11.626 -29.930 1.00 80.56 167 GLY A O 1
ATOM 1369 N N . ILE A 1 168 ? -25.591 -10.685 -27.916 1.00 82.25 168 ILE A N 1
ATOM 1370 C CA . ILE A 1 168 ? -26.373 -11.805 -27.370 1.00 82.25 168 ILE A CA 1
ATOM 1371 C C . ILE A 1 168 ? -27.846 -11.601 -27.755 1.00 82.25 168 ILE A C 1
ATOM 1373 O O . ILE A 1 168 ? -28.421 -10.554 -27.481 1.00 82.25 168 ILE A O 1
ATOM 1377 N N . ILE A 1 169 ? -28.440 -12.597 -28.412 1.00 81.75 169 ILE A N 1
ATOM 1378 C CA . ILE A 1 169 ? -29.841 -12.585 -28.857 1.00 81.75 169 ILE A CA 1
ATOM 1379 C C . ILE A 1 169 ? -30.742 -13.251 -27.807 1.00 81.75 169 ILE A C 1
ATOM 1381 O O . ILE A 1 169 ? -31.843 -12.775 -27.531 1.00 81.75 169 ILE A O 1
ATOM 1385 N N . VAL A 1 170 ? -30.293 -14.375 -27.240 1.00 79.06 170 VAL A N 1
ATOM 1386 C CA . VAL A 1 170 ? -31.077 -15.197 -26.307 1.00 79.06 170 VAL A CA 1
ATOM 1387 C C . VAL A 1 170 ? -30.215 -15.613 -25.122 1.00 79.06 170 VAL A C 1
ATOM 1389 O O . VAL A 1 170 ? -29.112 -16.125 -25.313 1.00 79.06 170 VAL A O 1
ATOM 1392 N N . THR A 1 171 ? -30.772 -15.464 -23.923 1.00 80.81 171 THR A N 1
ATOM 1393 C CA . THR A 1 171 ? -30.306 -16.034 -22.652 1.00 80.81 171 THR A CA 1
ATOM 1394 C C . THR A 1 171 ? -31.344 -17.032 -22.138 1.00 80.81 171 THR A C 1
ATOM 1396 O O . THR A 1 171 ? -32.511 -16.668 -22.003 1.00 80.81 171 THR A O 1
ATOM 1399 N N . ALA A 1 172 ? -30.946 -18.260 -21.803 1.00 83.50 172 ALA A N 1
ATOM 1400 C CA . ALA A 1 172 ? -31.823 -19.252 -21.176 1.00 83.50 172 ALA A CA 1
ATOM 1401 C C . ALA A 1 172 ? -31.094 -19.982 -20.040 1.00 83.50 172 ALA A C 1
ATOM 1403 O O . ALA A 1 172 ? -30.017 -20.535 -20.257 1.00 83.50 172 ALA A O 1
ATOM 1404 N N . TRP A 1 173 ? -31.672 -19.986 -18.836 1.00 83.19 173 TRP A N 1
ATOM 1405 C CA . TRP A 1 173 ? -31.147 -20.722 -17.682 1.00 83.19 173 TRP A CA 1
ATOM 1406 C C . TRP A 1 173 ? -31.903 -22.039 -17.492 1.00 83.19 173 TRP A C 1
ATOM 1408 O O . TRP A 1 173 ? -33.123 -22.033 -17.345 1.00 83.19 173 TRP A O 1
ATOM 1418 N N . ASN A 1 174 ? -31.170 -23.150 -17.459 1.00 82.75 174 ASN A N 1
ATOM 1419 C CA . ASN A 1 174 ? -31.691 -24.481 -17.164 1.00 82.75 174 ASN A CA 1
ATOM 1420 C C . ASN A 1 174 ? -31.233 -24.907 -15.762 1.00 82.75 174 ASN A C 1
ATOM 1422 O O . ASN A 1 174 ? -30.039 -25.121 -15.544 1.00 82.75 174 ASN A O 1
ATOM 1426 N N . GLU A 1 175 ? -32.160 -25.065 -14.816 1.00 76.62 175 GLU A N 1
ATOM 1427 C CA . GLU A 1 175 ? -31.846 -25.570 -13.473 1.00 76.62 175 GLU A CA 1
ATOM 1428 C C . GLU A 1 175 ? -31.407 -27.041 -13.529 1.00 76.62 175 GLU A C 1
ATOM 1430 O O . GLU A 1 175 ? -32.177 -27.928 -13.896 1.00 76.62 175 GLU A O 1
ATOM 1435 N N . GLN A 1 176 ? -30.150 -27.299 -13.163 1.00 70.31 176 GLN A N 1
ATOM 1436 C CA . GLN A 1 176 ? -29.568 -28.637 -13.053 1.00 70.31 176 GLN A CA 1
ATOM 1437 C C . GLN A 1 176 ? -28.458 -28.621 -12.003 1.00 70.31 176 GLN A C 1
ATOM 1439 O O . GLN A 1 176 ? -27.363 -28.113 -12.244 1.00 70.31 176 GLN A O 1
ATOM 1444 N N . THR A 1 177 ? -28.712 -29.213 -10.840 1.00 59.81 177 THR A N 1
ATOM 1445 C CA . THR A 1 177 ? -27.693 -29.393 -9.803 1.00 59.81 177 THR A CA 1
ATOM 1446 C C . THR A 1 177 ? -26.699 -30.483 -10.212 1.00 59.81 177 THR A C 1
ATOM 1448 O O . THR A 1 177 ? -27.034 -31.666 -10.241 1.00 59.81 177 THR A O 1
ATOM 1451 N N . ARG A 1 178 ? -25.455 -30.092 -10.519 1.00 60.12 178 ARG A N 1
ATOM 1452 C CA . ARG A 1 178 ? -24.361 -31.011 -10.884 1.00 60.12 178 ARG A CA 1
ATOM 1453 C C . ARG A 1 178 ? -23.232 -30.935 -9.856 1.00 60.12 178 ARG A C 1
ATOM 1455 O O . ARG A 1 178 ? -22.586 -29.900 -9.694 1.00 60.12 178 ARG A O 1
ATOM 1462 N N . SER A 1 179 ? -22.965 -32.046 -9.170 1.00 55.44 179 SER A N 1
ATOM 1463 C CA . SER A 1 179 ? -21.851 -32.184 -8.223 1.00 55.44 179 SER A CA 1
ATOM 1464 C C . SER A 1 179 ? -20.547 -32.537 -8.953 1.00 55.44 179 SER A C 1
ATOM 1466 O O . SER A 1 179 ? -20.033 -33.649 -8.823 1.00 55.44 179 SER A O 1
ATOM 1468 N N . GLU A 1 180 ? -20.035 -31.608 -9.761 1.00 61.88 180 GLU A N 1
ATOM 1469 C CA . GLU A 1 180 ? -18.865 -31.815 -10.626 1.00 61.88 180 GLU A CA 1
ATOM 1470 C C . GLU A 1 180 ? -17.652 -30.953 -10.216 1.00 61.88 180 GLU A C 1
ATOM 1472 O O . GLU A 1 180 ? -17.822 -29.847 -9.695 1.00 61.88 180 GLU A O 1
ATOM 1477 N N . PRO A 1 181 ? -16.410 -31.429 -10.449 1.00 63.88 181 PRO A N 1
ATOM 1478 C CA . PRO A 1 181 ? -15.205 -30.630 -10.248 1.00 63.88 181 PRO A CA 1
ATOM 1479 C C . PRO A 1 181 ? -15.109 -29.521 -11.303 1.00 63.88 181 PRO A C 1
ATOM 1481 O O . PRO A 1 181 ? -15.344 -29.749 -12.489 1.00 63.88 181 PRO A O 1
ATOM 1484 N N . TRP A 1 182 ? -14.708 -28.326 -10.877 1.00 71.69 182 TRP A N 1
ATOM 1485 C CA . TRP A 1 182 ? -14.566 -27.158 -11.746 1.00 71.69 182 TRP A CA 1
ATOM 1486 C C . TRP A 1 182 ? -13.432 -27.358 -12.764 1.00 71.69 182 TRP A C 1
ATOM 1488 O O . TRP A 1 182 ? -12.354 -27.827 -12.404 1.00 71.69 182 TRP A O 1
ATOM 1498 N N . ILE A 1 183 ? -13.664 -27.011 -14.032 1.00 68.81 183 ILE A N 1
ATOM 1499 C CA . ILE A 1 183 ? -12.694 -27.162 -15.119 1.00 68.81 183 ILE A CA 1
ATOM 1500 C C . ILE A 1 183 ? -12.045 -25.806 -15.447 1.00 68.81 183 ILE A C 1
ATOM 1502 O O . ILE A 1 183 ? -12.736 -24.841 -15.786 1.00 68.81 183 ILE A O 1
ATOM 1506 N N . GLU A 1 184 ? -10.713 -25.742 -15.397 1.00 71.94 184 GLU A N 1
ATOM 1507 C CA . GLU A 1 184 ? -9.946 -24.619 -15.963 1.00 71.94 184 GLU A CA 1
ATOM 1508 C C . GLU A 1 184 ? -9.716 -24.837 -17.470 1.00 71.94 184 GLU A C 1
ATOM 1510 O O . GLU A 1 184 ? -9.648 -25.975 -17.942 1.00 71.94 184 GLU A O 1
ATOM 1515 N N . ARG A 1 185 ? -9.601 -23.749 -18.237 1.00 66.62 185 ARG A N 1
ATOM 1516 C CA . ARG A 1 185 ? -9.562 -23.729 -19.715 1.00 66.62 185 ARG A CA 1
ATOM 1517 C C . ARG A 1 185 ? -8.385 -22.908 -20.232 1.00 66.62 185 ARG A C 1
ATOM 1519 O O . ARG A 1 185 ? -7.826 -22.116 -19.484 1.00 66.62 185 ARG A O 1
ATOM 1526 N N . TYR A 1 186 ? -8.050 -23.067 -21.510 1.00 61.19 186 TYR A N 1
ATOM 1527 C CA . TYR A 1 186 ? -6.875 -22.428 -22.100 1.00 61.19 186 TYR A CA 1
ATOM 1528 C C . TYR A 1 186 ? -7.025 -20.925 -22.345 1.00 61.19 186 TYR A C 1
ATOM 1530 O O . TYR A 1 186 ? -7.995 -20.444 -22.938 1.00 61.19 186 TYR A O 1
ATOM 1538 N N . SER A 1 187 ? -5.976 -20.185 -21.995 1.00 58.12 187 SER A N 1
ATOM 1539 C CA . SER A 1 187 ? -5.899 -18.722 -22.118 1.00 58.12 187 SER A CA 1
ATOM 1540 C C . SER A 1 187 ? -5.593 -18.260 -23.557 1.00 58.12 187 SER A C 1
ATOM 1542 O O . SER A 1 187 ? -5.359 -17.086 -23.835 1.00 58.12 187 SER A O 1
ATOM 1544 N N . THR A 1 188 ? -5.642 -19.173 -24.529 1.00 51.59 188 THR A N 1
ATOM 1545 C CA . THR A 1 188 ? -5.635 -18.881 -25.974 1.00 51.59 188 THR A CA 1
ATOM 1546 C C . THR A 1 188 ? -7.034 -18.614 -26.543 1.00 51.59 188 THR A C 1
ATOM 1548 O O . THR A 1 188 ? -7.161 -18.298 -27.730 1.00 51.59 188 THR A O 1
ATOM 1551 N N . GLY A 1 189 ? -8.085 -18.762 -25.730 1.00 54.09 189 GLY A N 1
ATOM 1552 C CA . GLY A 1 189 ? -9.488 -18.748 -26.158 1.00 54.09 189 GLY A CA 1
ATOM 1553 C C . GLY A 1 189 ? -9.999 -20.105 -26.660 1.00 54.09 189 GLY A C 1
ATOM 1554 O O . GLY A 1 189 ? -11.178 -20.227 -26.983 1.00 54.09 189 GLY A O 1
ATOM 1555 N N . ALA A 1 190 ? -9.154 -21.142 -26.706 1.00 57.78 190 ALA A N 1
ATOM 1556 C CA . ALA A 1 190 ? -9.615 -22.511 -26.914 1.00 57.78 190 ALA A CA 1
ATOM 1557 C C . ALA A 1 190 ? -10.364 -22.996 -25.660 1.00 57.78 190 ALA A C 1
ATOM 1559 O O . ALA A 1 190 ? -9.799 -23.065 -24.571 1.00 57.78 190 ALA A O 1
ATOM 1560 N N . MET A 1 191 ? -11.641 -23.350 -25.809 1.00 59.22 191 MET A N 1
ATOM 1561 C CA . MET A 1 191 ? -12.519 -23.700 -24.678 1.00 59.22 191 MET A CA 1
ATOM 1562 C C . MET A 1 191 ? -12.316 -25.118 -24.131 1.00 59.22 191 MET A C 1
ATOM 1564 O O . MET A 1 191 ? -13.097 -25.584 -23.305 1.00 59.22 191 MET A O 1
ATOM 1568 N N . GLU A 1 192 ? -11.270 -25.806 -24.575 1.00 66.06 192 GLU A N 1
ATOM 1569 C CA . GLU A 1 192 ? -10.967 -27.158 -24.130 1.00 66.06 192 GLU A CA 1
ATOM 1570 C C . GLU A 1 192 ? -10.483 -27.199 -22.663 1.00 66.06 192 GLU A C 1
ATOM 1572 O O . GLU A 1 192 ? -9.769 -26.299 -22.208 1.00 66.06 192 GLU A O 1
ATOM 1577 N N . PRO A 1 193 ? -10.850 -28.253 -21.910 1.00 69.94 193 PRO A N 1
ATOM 1578 C CA . PRO A 1 193 ? -10.356 -28.506 -20.559 1.00 69.94 193 PRO A CA 1
ATOM 1579 C C . PRO A 1 193 ? -8.824 -28.615 -20.436 1.00 69.94 193 PRO A C 1
ATOM 1581 O O . PRO A 1 193 ? -8.198 -29.552 -20.942 1.00 69.94 193 PRO A O 1
ATOM 1584 N N . ALA A 1 194 ? -8.224 -27.729 -19.639 1.00 75.81 194 ALA A N 1
ATOM 1585 C CA . ALA A 1 194 ? -6.848 -27.874 -19.177 1.00 75.81 194 ALA A CA 1
ATOM 1586 C C . ALA A 1 194 ? -6.753 -28.985 -18.117 1.00 75.81 194 ALA A C 1
ATOM 1588 O O . ALA A 1 194 ? -6.065 -29.985 -18.333 1.00 75.81 194 ALA A O 1
ATOM 1589 N N . VAL A 1 195 ? -7.483 -28.825 -17.005 1.00 81.50 195 VAL A N 1
ATOM 1590 C CA . VAL A 1 195 ? -7.563 -29.746 -15.852 1.00 81.50 195 VAL A CA 1
ATOM 1591 C C . VAL A 1 195 ? -8.912 -29.627 -15.137 1.00 81.50 195 VAL A C 1
ATOM 1593 O O . VAL A 1 195 ? -9.559 -28.580 -15.187 1.00 81.50 195 VAL A O 1
ATOM 1596 N N . LYS A 1 196 ? -9.306 -30.684 -14.418 1.00 82.12 196 LYS A N 1
ATOM 1597 C CA . LYS A 1 196 ? -10.405 -30.683 -13.439 1.00 82.12 196 LYS A CA 1
ATOM 1598 C C . LYS A 1 196 ? -9.856 -30.370 -12.045 1.00 82.12 196 LYS A C 1
ATOM 1600 O O . LYS A 1 196 ? -8.810 -30.883 -11.660 1.00 82.12 196 LYS A O 1
ATOM 1605 N N . ILE A 1 197 ? -10.559 -29.561 -11.260 1.00 79.44 197 ILE A N 1
ATOM 1606 C CA . ILE A 1 197 ? -10.122 -29.100 -9.936 1.00 79.44 197 ILE A CA 1
ATOM 1607 C C . ILE A 1 197 ? -11.230 -29.356 -8.912 1.00 79.44 197 ILE A C 1
ATOM 1609 O O . ILE A 1 197 ? -12.336 -28.819 -8.986 1.00 79.44 197 ILE A O 1
ATOM 1613 N N . SER A 1 198 ? -10.916 -30.208 -7.939 1.00 75.69 198 SER A N 1
ATOM 1614 C CA . SER A 1 198 ? -11.839 -30.693 -6.915 1.00 75.69 198 SER A CA 1
ATOM 1615 C C . SER A 1 198 ? -11.590 -29.961 -5.598 1.00 75.69 198 SER A C 1
ATOM 1617 O O . SER A 1 198 ? -10.572 -30.179 -4.936 1.00 75.69 198 SER A O 1
ATOM 1619 N N . ARG A 1 199 ? -12.537 -29.110 -5.191 1.00 72.81 199 ARG A N 1
ATOM 1620 C CA . ARG A 1 199 ? -12.606 -28.580 -3.822 1.00 72.81 199 ARG A CA 1
ATOM 1621 C C . ARG A 1 199 ? -13.474 -29.522 -2.996 1.00 72.81 199 ARG A C 1
ATOM 1623 O O . ARG A 1 199 ? -14.639 -29.716 -3.324 1.00 72.81 199 ARG A O 1
ATOM 1630 N N . TYR A 1 200 ? -12.881 -30.151 -1.983 1.00 65.19 200 TYR A N 1
ATOM 1631 C CA . TYR A 1 200 ? -13.511 -31.256 -1.254 1.00 65.19 200 TYR A CA 1
ATOM 1632 C C . TYR A 1 200 ? -14.751 -30.847 -0.441 1.00 65.19 200 TYR A C 1
ATOM 1634 O O . TYR A 1 200 ? -14.859 -29.715 0.035 1.00 65.19 200 TYR A O 1
ATOM 1642 N N . SER A 1 201 ? -15.673 -31.802 -0.280 1.00 49.81 201 SER A N 1
ATOM 1643 C CA . SER A 1 201 ? -16.945 -31.660 0.439 1.00 49.81 201 SER A CA 1
ATOM 1644 C C . SER A 1 201 ? -16.788 -31.639 1.970 1.00 49.81 201 SER A C 1
ATOM 1646 O O . SER A 1 201 ? -15.709 -31.872 2.523 1.00 49.81 201 SER A O 1
ATOM 1648 N N . GLU A 1 202 ? -17.892 -31.362 2.675 1.00 46.12 202 GLU A N 1
ATOM 1649 C CA . GLU A 1 202 ? -17.921 -31.150 4.132 1.00 46.12 202 GLU A CA 1
ATOM 1650 C C . GLU A 1 202 ? -17.404 -32.337 4.969 1.00 46.12 202 GLU A C 1
ATOM 1652 O O . GLU A 1 202 ? -16.904 -32.144 6.085 1.00 46.12 202 GLU A O 1
ATOM 1657 N N . ASP A 1 203 ? -17.488 -33.556 4.433 1.00 45.50 203 ASP A N 1
ATOM 1658 C CA . ASP A 1 203 ? -17.120 -34.798 5.119 1.00 45.50 203 ASP A CA 1
ATOM 1659 C C . ASP A 1 203 ? -15.612 -34.934 5.370 1.00 45.50 203 ASP A C 1
ATOM 1661 O O . ASP A 1 203 ? -15.184 -35.681 6.255 1.00 45.50 203 ASP A O 1
ATOM 1665 N N . HIS A 1 204 ? -14.770 -34.223 4.613 1.00 52.78 204 HIS A N 1
ATOM 1666 C CA . HIS A 1 204 ? -13.309 -34.368 4.654 1.00 52.78 204 HIS A CA 1
ATOM 1667 C C . HIS A 1 204 ? -12.604 -33.100 5.141 1.00 52.78 204 HIS A C 1
ATOM 1669 O O . HIS A 1 204 ? -11.683 -32.565 4.525 1.00 52.78 204 HIS A O 1
ATOM 1675 N N . LYS A 1 205 ? -12.979 -32.686 6.360 1.00 54.91 205 LYS A N 1
ATOM 1676 C CA . LYS A 1 205 ? -12.415 -31.557 7.131 1.00 54.91 205 LYS A CA 1
ATOM 1677 C C . LYS A 1 205 ? -10.883 -31.408 7.044 1.00 54.91 205 LYS A C 1
ATOM 1679 O O . LYS A 1 205 ? -10.382 -30.291 7.104 1.00 54.91 205 LYS A O 1
ATOM 1684 N N . LYS A 1 206 ? -10.130 -32.506 6.896 1.00 54.19 206 LYS A N 1
ATOM 1685 C CA . LYS A 1 206 ? -8.656 -32.508 6.813 1.00 54.19 206 LYS A CA 1
ATOM 1686 C C . LYS A 1 206 ? -8.068 -31.880 5.534 1.00 54.19 206 LYS A C 1
ATOM 1688 O O . LYS A 1 206 ? -6.888 -31.561 5.553 1.00 54.19 206 LYS A O 1
ATOM 1693 N N . GLN A 1 207 ? -8.834 -31.702 4.452 1.00 59.59 207 GLN A N 1
ATOM 1694 C CA . GLN A 1 207 ? -8.296 -31.343 3.123 1.00 59.59 207 GLN A CA 1
ATOM 1695 C C . GLN A 1 207 ? -8.530 -29.883 2.681 1.00 59.59 207 GLN A C 1
ATOM 1697 O O . GLN A 1 207 ? -8.170 -29.517 1.571 1.00 59.59 207 GLN A O 1
ATOM 1702 N N . TRP A 1 208 ? -9.059 -28.997 3.535 1.00 69.44 208 TRP A N 1
ATOM 1703 C CA . TRP A 1 208 ? -9.412 -27.613 3.149 1.00 69.44 208 TRP A CA 1
ATOM 1704 C C . TRP A 1 208 ? -8.237 -26.711 2.684 1.00 69.44 208 TRP A C 1
ATOM 1706 O O . TRP A 1 208 ? -8.473 -25.588 2.217 1.00 69.44 208 TRP A O 1
ATOM 1716 N N . GLN A 1 209 ? -6.988 -27.169 2.839 1.00 72.25 209 GLN A N 1
ATOM 1717 C CA . GLN A 1 209 ? -5.752 -26.417 2.584 1.00 72.25 209 GLN A CA 1
ATOM 1718 C C . GLN A 1 209 ? -5.235 -26.478 1.128 1.00 72.25 209 GLN A C 1
ATOM 1720 O O . GLN A 1 209 ? -4.475 -25.591 0.719 1.00 72.25 209 GLN A O 1
ATOM 1725 N N . ASP A 1 210 ? -5.596 -27.519 0.374 1.00 77.00 210 ASP A N 1
ATOM 1726 C CA . ASP A 1 210 ? -5.080 -27.847 -0.962 1.00 77.00 210 ASP A CA 1
ATOM 1727 C C . ASP A 1 210 ? -6.259 -28.227 -1.883 1.00 77.00 210 ASP A C 1
ATOM 1729 O O . ASP A 1 210 ? -7.141 -28.980 -1.473 1.00 77.00 210 ASP A O 1
ATOM 1733 N N . ASP A 1 211 ? -6.296 -27.705 -3.112 1.00 78.81 211 ASP A N 1
ATOM 1734 C CA . ASP A 1 211 ? -7.264 -28.118 -4.137 1.00 78.81 211 ASP A CA 1
ATOM 1735 C C . ASP A 1 211 ? -6.726 -29.391 -4.836 1.00 78.81 211 ASP A C 1
ATOM 1737 O O . ASP A 1 211 ? -5.549 -29.444 -5.201 1.00 78.81 211 ASP A O 1
ATOM 1741 N N . VAL A 1 212 ? -7.561 -30.416 -5.058 1.00 81.00 212 VAL A N 1
ATOM 1742 C CA . VAL A 1 212 ? -7.124 -31.666 -5.718 1.00 81.00 212 VAL A CA 1
ATOM 1743 C C . VAL A 1 212 ? -7.285 -31.556 -7.233 1.00 81.00 212 VAL A C 1
ATOM 1745 O O . VAL A 1 212 ? -8.399 -31.422 -7.745 1.00 81.00 212 VAL A O 1
ATOM 1748 N N . VAL A 1 213 ? -6.163 -31.619 -7.951 1.00 83.44 213 VAL A N 1
ATOM 1749 C CA . VAL A 1 213 ? -6.101 -31.472 -9.412 1.00 83.44 213 VAL A CA 1
ATOM 1750 C C . VAL A 1 213 ? -6.192 -32.841 -10.085 1.00 83.44 213 VAL A C 1
ATOM 1752 O O . VAL A 1 213 ? -5.528 -33.795 -9.679 1.00 83.44 213 VAL A O 1
ATOM 1755 N N . LYS A 1 214 ? -7.018 -32.927 -11.126 1.00 83.44 214 LYS A N 1
ATOM 1756 C CA . LYS A 1 214 ? -7.294 -34.127 -11.914 1.00 83.44 214 LYS A CA 1
ATOM 1757 C C . LYS A 1 214 ? -7.137 -33.844 -13.406 1.00 83.44 214 LYS A C 1
ATOM 1759 O O . LYS A 1 214 ? -7.317 -32.708 -13.853 1.00 83.44 214 LYS A O 1
ATOM 1764 N N . ASP A 1 215 ? -6.831 -34.876 -14.181 1.00 80.00 215 ASP A N 1
ATOM 1765 C CA . ASP A 1 215 ? -6.939 -34.813 -15.637 1.00 80.00 215 ASP A CA 1
ATOM 1766 C C . ASP A 1 215 ? -8.412 -34.765 -16.088 1.00 80.00 215 ASP A C 1
ATOM 1768 O O . ASP A 1 215 ? -9.348 -34.705 -15.281 1.00 80.00 215 ASP A O 1
ATOM 1772 N N . ILE A 1 216 ? -8.625 -34.737 -17.402 1.00 74.38 216 ILE A N 1
ATOM 1773 C CA . ILE A 1 216 ? -9.965 -34.656 -17.991 1.00 74.38 216 ILE A CA 1
ATOM 1774 C C . ILE A 1 216 ? -10.766 -35.955 -17.802 1.00 74.38 216 ILE A C 1
ATOM 1776 O O . ILE A 1 216 ? -11.996 -35.893 -17.731 1.00 74.38 216 ILE A O 1
ATOM 1780 N N . ASP A 1 217 ? -10.089 -37.089 -17.614 1.00 77.88 217 ASP A N 1
ATOM 1781 C CA . ASP A 1 217 ? -10.678 -38.416 -17.400 1.00 77.88 217 ASP A CA 1
ATOM 1782 C C . ASP A 1 217 ? -10.973 -38.695 -15.911 1.00 77.88 217 ASP A C 1
ATOM 1784 O O . ASP A 1 217 ? -11.741 -39.596 -15.578 1.00 77.88 217 ASP A O 1
ATOM 1788 N N . GLY A 1 218 ? -10.420 -37.884 -15.002 1.00 76.06 218 GLY A N 1
ATOM 1789 C CA . GLY A 1 218 ? -10.651 -37.920 -13.556 1.00 76.06 218 GLY A CA 1
ATOM 1790 C C . GLY A 1 218 ? -9.509 -38.509 -12.718 1.00 76.06 218 GLY A C 1
ATOM 1791 O O . GLY A 1 218 ? -9.664 -38.610 -11.494 1.00 76.06 218 GLY A O 1
ATOM 1792 N N . ARG A 1 219 ? -8.371 -38.869 -13.329 1.00 81.12 219 ARG A N 1
ATOM 1793 C CA . ARG A 1 219 ? -7.168 -39.346 -12.621 1.00 81.12 219 ARG A CA 1
ATOM 1794 C C . ARG A 1 219 ? -6.543 -38.189 -11.849 1.00 81.12 219 ARG A C 1
ATOM 1796 O O . ARG A 1 219 ? -6.489 -37.074 -12.355 1.00 81.12 219 ARG A O 1
ATOM 1803 N N . GLU A 1 220 ? -6.087 -38.431 -10.625 1.00 80.62 220 GLU A N 1
ATOM 1804 C CA . GLU A 1 220 ? -5.453 -37.393 -9.799 1.00 80.62 220 GLU A CA 1
ATOM 1805 C C . GLU A 1 220 ? -3.987 -37.197 -10.179 1.00 80.62 220 GLU A C 1
ATOM 1807 O O . GLU A 1 220 ? -3.244 -38.163 -10.330 1.00 80.62 220 GLU A O 1
ATOM 1812 N N . PHE A 1 221 ? -3.566 -35.938 -10.293 1.00 74.75 221 PHE A N 1
ATOM 1813 C CA . PHE A 1 221 ? -2.162 -35.595 -10.486 1.00 74.75 221 PHE A CA 1
ATOM 1814 C C . PHE A 1 221 ? -1.393 -35.670 -9.165 1.00 74.75 221 PHE A C 1
ATOM 1816 O O . PHE A 1 221 ? -1.822 -35.107 -8.157 1.00 74.75 221 PHE A O 1
ATOM 1823 N N . ALA A 1 222 ? -0.211 -36.288 -9.208 1.00 64.38 222 ALA A N 1
ATOM 1824 C CA . ALA A 1 222 ? 0.774 -36.353 -8.132 1.00 64.38 222 ALA A CA 1
ATOM 1825 C C . ALA A 1 222 ? 0.215 -36.892 -6.789 1.00 64.38 222 ALA A C 1
ATOM 1827 O O . ALA A 1 222 ? 0.039 -36.128 -5.827 1.00 64.38 222 ALA A O 1
ATOM 1828 N N . PRO A 1 223 ? -0.044 -38.213 -6.688 1.00 57.53 223 PRO A N 1
ATOM 1829 C CA . PRO A 1 223 ? -0.896 -38.816 -5.661 1.00 57.53 223 PRO A CA 1
ATOM 1830 C C . PRO A 1 223 ? -0.578 -38.399 -4.212 1.00 57.53 223 PRO A C 1
ATOM 1832 O O . PRO A 1 223 ? 0.492 -38.678 -3.662 1.00 57.53 223 PRO A O 1
ATOM 1835 N N . ASN A 1 224 ? -1.576 -37.770 -3.578 1.00 53.50 224 ASN A N 1
ATOM 1836 C CA . ASN A 1 224 ? -1.715 -37.429 -2.150 1.00 53.50 224 ASN A CA 1
ATOM 1837 C C . ASN A 1 224 ? -0.612 -36.595 -1.455 1.00 53.50 224 ASN A C 1
ATOM 1839 O O . ASN A 1 224 ? -0.843 -36.127 -0.342 1.00 53.50 224 ASN A O 1
ATOM 1843 N N . ASN A 1 225 ? 0.561 -36.373 -2.057 1.00 57.16 225 ASN A N 1
ATOM 1844 C CA . ASN A 1 225 ? 1.699 -35.712 -1.393 1.00 57.16 225 ASN A CA 1
ATOM 1845 C C . ASN A 1 225 ? 2.087 -34.344 -1.982 1.00 57.16 225 ASN A C 1
ATOM 1847 O O . ASN A 1 225 ? 2.850 -33.597 -1.359 1.00 57.16 225 ASN A O 1
ATOM 1851 N N . ALA A 1 226 ? 1.577 -33.980 -3.160 1.00 66.62 226 ALA A N 1
ATOM 1852 C CA . ALA A 1 226 ? 1.829 -32.674 -3.759 1.00 66.62 226 ALA A CA 1
ATOM 1853 C C . ALA A 1 226 ? 0.935 -31.591 -3.127 1.00 66.62 226 ALA A C 1
ATOM 1855 O O . ALA A 1 226 ? -0.157 -31.307 -3.611 1.00 66.62 226 ALA A O 1
ATOM 1856 N N . LYS A 1 227 ? 1.421 -30.957 -2.050 1.00 75.75 227 LYS A N 1
ATOM 1857 C CA . LYS A 1 227 ? 0.786 -29.792 -1.398 1.00 75.75 227 LYS A CA 1
ATOM 1858 C C . LYS A 1 227 ? 0.800 -28.552 -2.314 1.00 75.75 227 LYS A C 1
ATOM 1860 O O . LYS A 1 227 ? 1.578 -27.629 -2.076 1.00 75.75 227 LYS A O 1
ATOM 1865 N N . MET A 1 228 ? 0.009 -28.552 -3.389 1.00 78.44 228 MET A N 1
ATOM 1866 C CA . MET A 1 228 ? -0.025 -27.510 -4.430 1.00 78.44 228 MET A CA 1
ATOM 1867 C C . MET A 1 228 ? -0.831 -26.260 -4.048 1.00 78.44 228 MET A C 1
ATOM 1869 O O . MET A 1 228 ? -0.765 -25.257 -4.757 1.00 78.44 228 MET A O 1
ATOM 1873 N N . GLY A 1 229 ? -1.517 -26.252 -2.904 1.00 79.12 229 GLY A N 1
ATOM 1874 C CA . GLY A 1 229 ? -2.349 -25.144 -2.440 1.00 79.12 229 GLY A CA 1
ATOM 1875 C C . GLY A 1 229 ? -3.664 -25.034 -3.201 1.00 79.12 229 GLY A C 1
ATOM 1876 O O . GLY A 1 229 ? -4.130 -25.998 -3.800 1.00 79.12 229 GLY A O 1
ATOM 1877 N N . ARG A 1 230 ? -4.276 -23.848 -3.170 1.00 79.88 230 ARG A N 1
ATOM 1878 C CA . ARG A 1 230 ? -5.467 -23.550 -3.973 1.00 79.88 230 ARG A CA 1
ATOM 1879 C C . ARG A 1 230 ? -5.061 -22.982 -5.323 1.00 79.88 230 ARG A C 1
ATOM 1881 O O . ARG A 1 230 ? -4.219 -22.082 -5.381 1.00 79.88 230 ARG A O 1
ATOM 1888 N N . ILE A 1 231 ? -5.684 -23.480 -6.384 1.00 83.56 231 ILE A N 1
ATOM 1889 C CA . ILE A 1 231 ? -5.389 -23.070 -7.759 1.00 83.56 231 ILE A CA 1
ATOM 1890 C C . ILE A 1 231 ? -6.237 -21.844 -8.125 1.00 83.56 231 ILE A C 1
ATOM 1892 O O . ILE A 1 231 ? -7.383 -21.696 -7.678 1.00 83.56 231 ILE A O 1
ATOM 1896 N N . ARG A 1 232 ? -5.631 -20.922 -8.880 1.00 82.50 232 ARG A N 1
ATOM 1897 C CA . ARG A 1 232 ? -6.194 -19.610 -9.249 1.00 82.50 232 ARG A CA 1
ATOM 1898 C C . ARG A 1 232 ? -6.373 -19.411 -10.757 1.00 82.50 232 ARG A C 1
ATOM 1900 O O . ARG A 1 232 ? -7.270 -18.668 -11.158 1.00 82.50 232 ARG A O 1
ATOM 1907 N N . GLY A 1 233 ? -5.573 -20.106 -11.554 1.00 82.56 233 GLY A N 1
ATOM 1908 C CA . GLY A 1 233 ? -5.610 -20.147 -13.013 1.00 82.56 233 GLY A CA 1
ATOM 1909 C C . GLY A 1 233 ? -4.823 -21.362 -13.504 1.00 82.56 233 GLY A C 1
ATOM 1910 O O . GLY A 1 233 ? -3.973 -21.883 -12.771 1.00 82.56 233 GLY A O 1
ATOM 1911 N N . ALA A 1 234 ? -5.084 -21.813 -14.726 1.00 85.62 234 ALA A N 1
ATOM 1912 C CA . ALA A 1 234 ? -4.294 -22.841 -15.394 1.00 85.62 234 ALA A CA 1
ATOM 1913 C C . ALA A 1 234 ? -4.304 -22.629 -16.910 1.00 85.62 234 ALA A C 1
ATOM 1915 O O . ALA A 1 234 ? -5.302 -22.169 -17.452 1.00 85.62 234 ALA A O 1
ATOM 1916 N N . ASP A 1 235 ? -3.222 -23.008 -17.588 1.00 86.25 235 ASP A N 1
ATOM 1917 C CA . ASP A 1 235 ? -3.104 -22.947 -19.050 1.00 86.25 235 ASP A CA 1
ATOM 1918 C C . ASP A 1 235 ? -2.150 -24.050 -19.558 1.00 86.25 235 ASP A C 1
ATOM 1920 O O . ASP A 1 235 ? -1.412 -24.639 -18.765 1.00 86.25 235 ASP A O 1
ATOM 1924 N N . SER A 1 236 ? -2.149 -24.385 -20.853 1.00 83.31 236 SER A N 1
ATOM 1925 C CA . SER A 1 236 ? -1.261 -25.433 -21.395 1.00 83.31 236 SER A CA 1
ATOM 1926 C C . SER A 1 236 ? -0.794 -25.171 -22.824 1.00 83.31 236 SER A C 1
ATOM 1928 O O . SER A 1 236 ? -1.313 -24.324 -23.549 1.00 83.31 236 SER A O 1
ATOM 1930 N N . ILE A 1 237 ? 0.221 -25.928 -23.244 1.00 78.56 237 ILE A N 1
ATOM 1931 C CA . ILE A 1 237 ? 0.731 -25.876 -24.615 1.00 78.56 237 ILE A CA 1
ATOM 1932 C C . ILE A 1 237 ? -0.244 -26.622 -25.538 1.00 78.56 237 ILE A C 1
ATOM 1934 O O . ILE A 1 237 ? -0.376 -27.836 -25.440 1.00 78.56 237 ILE A O 1
ATOM 1938 N N . LEU A 1 238 ? -0.907 -25.904 -26.448 1.00 64.44 238 LEU A N 1
ATOM 1939 C CA . LEU A 1 238 ? -1.812 -26.496 -27.448 1.00 64.44 238 LEU A CA 1
ATOM 1940 C C . LEU A 1 238 ? -1.074 -27.023 -28.689 1.00 64.44 238 LEU A C 1
ATOM 1942 O O . LEU A 1 238 ? -1.378 -28.095 -29.200 1.00 64.44 238 LEU A O 1
ATOM 1946 N N . ASN A 1 239 ? -0.063 -26.293 -29.168 1.00 59.31 239 ASN A N 1
ATOM 1947 C CA . ASN A 1 239 ? 0.534 -26.527 -30.491 1.00 59.31 239 ASN A CA 1
ATOM 1948 C C . ASN A 1 239 ? 1.702 -27.542 -30.483 1.00 59.31 239 ASN A C 1
ATOM 1950 O O . ASN A 1 239 ? 2.514 -27.544 -31.407 1.00 59.31 239 ASN A O 1
ATOM 1954 N N . LYS A 1 240 ? 1.843 -28.365 -29.433 1.00 66.12 240 LYS A N 1
ATOM 1955 C CA . LYS A 1 240 ? 2.912 -29.377 -29.292 1.00 66.12 240 LYS A CA 1
ATOM 1956 C C . LYS A 1 240 ? 2.348 -30.657 -28.642 1.00 66.12 240 LYS A C 1
ATOM 1958 O O . LYS A 1 240 ? 2.521 -30.827 -27.438 1.00 66.12 240 LYS A O 1
ATOM 1963 N N . PRO A 1 241 ? 1.691 -31.568 -29.390 1.00 58.56 241 PRO A N 1
ATOM 1964 C CA . PRO A 1 241 ? 1.022 -32.745 -28.811 1.00 58.56 241 PRO A CA 1
ATOM 1965 C C . PRO A 1 241 ? 1.969 -33.704 -28.065 1.00 58.56 241 PRO A C 1
ATOM 1967 O O . PRO A 1 241 ? 1.546 -34.397 -27.146 1.00 58.56 241 PRO A O 1
ATOM 1970 N N . GLU A 1 242 ? 3.263 -33.702 -28.398 1.00 66.12 242 GLU A N 1
ATOM 1971 C CA . GLU A 1 242 ? 4.301 -34.450 -27.672 1.00 66.12 242 GLU A CA 1
ATOM 1972 C C . GLU A 1 242 ? 4.577 -33.903 -26.254 1.00 66.12 242 GLU A C 1
ATOM 1974 O O . GLU A 1 242 ? 5.083 -34.631 -25.402 1.00 66.12 242 GLU A O 1
ATOM 1979 N N . LYS A 1 243 ? 4.246 -32.631 -25.981 1.00 71.81 243 LYS A N 1
ATOM 1980 C CA . LYS A 1 243 ? 4.506 -31.932 -24.709 1.00 71.81 243 LYS A CA 1
ATOM 1981 C C . LYS A 1 243 ? 3.201 -31.474 -24.072 1.00 71.81 243 LYS A C 1
ATOM 1983 O O . LYS A 1 243 ? 2.849 -30.296 -24.078 1.00 71.81 243 LYS A O 1
ATOM 1988 N N . ASN A 1 244 ? 2.498 -32.447 -23.503 1.00 80.94 244 ASN A N 1
ATOM 1989 C CA . ASN A 1 244 ? 1.157 -32.335 -22.931 1.00 80.94 244 ASN A CA 1
ATOM 1990 C C . ASN A 1 244 ? 1.179 -31.655 -21.534 1.00 80.94 244 ASN A C 1
ATOM 1992 O O . ASN A 1 244 ? 0.683 -32.184 -20.538 1.00 80.94 244 ASN A O 1
ATOM 1996 N N . TRP A 1 245 ? 1.846 -30.499 -21.439 1.00 87.31 245 TRP A N 1
ATOM 1997 C CA . TRP A 1 245 ? 2.225 -29.831 -20.189 1.00 87.31 245 TRP A CA 1
ATOM 1998 C C . TRP A 1 245 ? 1.243 -28.738 -19.776 1.00 87.31 245 TRP A C 1
ATOM 2000 O O . TRP A 1 245 ? 1.094 -27.742 -20.488 1.00 87.31 245 TRP A O 1
ATOM 2010 N N . VAL A 1 246 ? 0.644 -28.889 -18.591 1.00 88.19 246 VAL A N 1
ATOM 2011 C CA . VAL A 1 246 ? -0.226 -27.884 -17.957 1.00 88.19 246 VAL A CA 1
ATOM 2012 C C . VAL A 1 246 ? 0.559 -27.090 -16.921 1.00 88.19 246 VAL A C 1
ATOM 2014 O O . VAL A 1 246 ? 1.275 -27.666 -16.103 1.00 88.19 246 VAL A O 1
ATOM 2017 N N . TYR A 1 247 ? 0.364 -25.776 -16.910 1.00 90.31 247 TYR A N 1
ATOM 2018 C CA . TYR A 1 247 ? 0.902 -24.856 -15.917 1.00 90.31 247 TYR A CA 1
ATOM 2019 C C . TYR A 1 247 ? -0.221 -24.342 -15.011 1.00 90.31 247 TYR A C 1
ATOM 2021 O O . TYR A 1 247 ? -1.271 -23.935 -15.499 1.00 90.31 247 TYR A O 1
ATOM 2029 N N . LEU A 1 248 ? -0.007 -24.356 -13.692 1.00 90.38 248 LEU A N 1
ATOM 2030 C CA . LEU A 1 248 ? -0.982 -23.941 -12.678 1.00 90.38 248 LEU A CA 1
ATOM 2031 C C . LEU A 1 248 ? -0.488 -22.718 -11.900 1.00 90.38 248 LEU A C 1
ATOM 2033 O O . LEU A 1 248 ? 0.584 -22.768 -11.290 1.00 90.38 248 LEU A O 1
ATOM 2037 N N . ALA A 1 249 ? -1.299 -21.663 -11.835 1.00 89.50 249 ALA A N 1
ATOM 2038 C CA . ALA A 1 249 ? -1.117 -20.548 -10.910 1.00 89.50 249 ALA A CA 1
ATOM 2039 C C . ALA A 1 249 ? -1.629 -20.937 -9.514 1.00 89.50 249 ALA A C 1
ATOM 2041 O O . ALA A 1 249 ? -2.814 -21.231 -9.331 1.00 89.50 249 ALA A O 1
ATOM 2042 N N . SER A 1 250 ? -0.738 -20.941 -8.520 1.00 86.31 250 SER A N 1
ATOM 2043 C CA . SER A 1 250 ? -1.055 -21.353 -7.149 1.00 86.31 250 SER A CA 1
ATOM 2044 C C . SER A 1 250 ? -1.031 -20.193 -6.154 1.00 86.31 250 SER A C 1
ATOM 2046 O O . SER A 1 250 ? -0.135 -19.341 -6.161 1.00 86.31 250 SER A O 1
ATOM 2048 N N . ASN A 1 251 ? -1.939 -20.247 -5.175 1.00 77.31 251 ASN A N 1
ATOM 2049 C CA . ASN A 1 251 ? -1.878 -19.388 -3.996 1.00 77.31 251 ASN A CA 1
ATOM 2050 C C . ASN A 1 251 ? -0.635 -19.617 -3.112 1.00 77.31 251 ASN A C 1
ATOM 2052 O O . ASN A 1 251 ? -0.427 -18.860 -2.174 1.00 77.31 251 ASN A O 1
ATOM 2056 N N . ARG A 1 252 ? 0.204 -20.618 -3.408 1.00 75.31 252 ARG A N 1
ATOM 2057 C CA . ARG A 1 252 ? 1.529 -20.825 -2.802 1.00 75.31 252 ARG A CA 1
ATOM 2058 C C . ARG A 1 252 ? 2.651 -20.040 -3.489 1.00 75.31 252 ARG A C 1
ATOM 2060 O O . ARG A 1 252 ? 3.813 -20.375 -3.282 1.00 75.31 252 ARG A O 1
ATOM 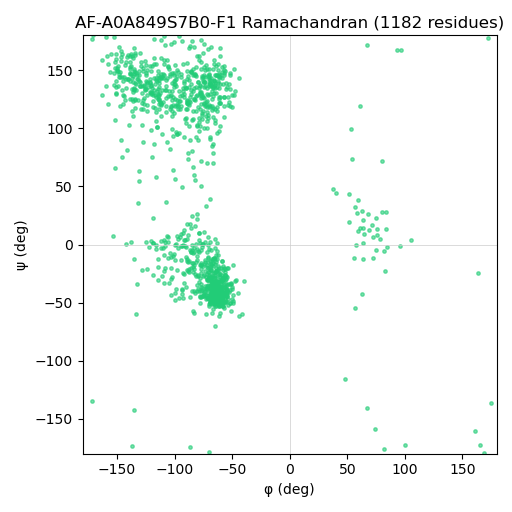2067 N N . GLY A 1 253 ? 2.351 -19.060 -4.338 1.00 78.00 253 GLY A N 1
ATOM 2068 C CA . GLY A 1 253 ? 3.370 -18.205 -4.959 1.00 78.00 253 GLY A CA 1
ATOM 2069 C C . GLY A 1 253 ? 4.361 -18.929 -5.870 1.00 78.00 253 GLY A C 1
ATOM 2070 O O . GLY A 1 253 ? 5.506 -18.497 -6.008 1.00 78.00 253 GLY A O 1
ATOM 2071 N N . TYR A 1 254 ? 3.912 -20.023 -6.482 1.00 86.94 254 TYR A N 1
ATOM 2072 C CA . TYR A 1 254 ? 4.629 -20.773 -7.507 1.00 86.94 254 TYR A CA 1
ATOM 2073 C C . TYR A 1 254 ? 3.730 -20.948 -8.727 1.00 86.94 254 TYR A C 1
ATOM 2075 O O . TYR A 1 254 ? 2.508 -21.056 -8.594 1.00 86.94 254 TYR A O 1
ATOM 2083 N N . VAL A 1 255 ? 4.357 -21.058 -9.897 1.00 90.12 255 VAL A N 1
ATOM 2084 C CA . VAL A 1 255 ? 3.757 -21.769 -11.027 1.00 90.12 255 VAL A CA 1
ATOM 2085 C C . VAL A 1 255 ? 4.233 -23.220 -10.962 1.00 90.12 255 VAL A C 1
ATOM 2087 O O . VAL A 1 255 ? 5.437 -23.475 -10.862 1.00 90.12 255 VAL A O 1
ATOM 2090 N N . TYR A 1 256 ? 3.293 -24.163 -10.991 1.00 91.38 256 TYR A N 1
ATOM 2091 C CA . TYR A 1 256 ? 3.574 -25.600 -11.071 1.00 91.38 256 TYR A CA 1
ATOM 2092 C C . TYR A 1 256 ? 3.380 -26.094 -12.505 1.00 91.38 256 TYR A C 1
ATOM 2094 O O . TYR A 1 256 ? 2.417 -25.683 -13.143 1.00 91.38 256 TYR A O 1
ATOM 2102 N N . ARG A 1 257 ? 4.241 -26.994 -12.992 1.00 91.19 257 ARG A N 1
ATOM 2103 C CA . ARG A 1 257 ? 4.029 -27.764 -14.227 1.00 91.19 257 ARG A CA 1
ATOM 2104 C C . ARG A 1 257 ? 3.645 -29.198 -13.894 1.00 91.19 257 ARG A C 1
ATOM 2106 O O . ARG A 1 257 ? 4.326 -29.856 -13.105 1.00 91.19 257 ARG A O 1
ATOM 2113 N N . LEU A 1 258 ? 2.590 -29.664 -14.547 1.00 89.12 258 LEU A N 1
ATOM 2114 C CA . LEU A 1 258 ? 2.140 -31.049 -14.595 1.00 89.12 258 LEU A CA 1
ATOM 2115 C C . LEU A 1 258 ? 2.340 -31.587 -16.012 1.00 89.12 258 LEU A C 1
ATOM 2117 O O . LEU A 1 258 ? 2.117 -30.858 -16.980 1.00 89.12 258 LEU A O 1
ATOM 2121 N N . ASP A 1 259 ? 2.714 -32.856 -16.139 1.00 86.25 259 ASP A N 1
ATOM 2122 C CA . ASP A 1 259 ? 2.727 -33.556 -17.422 1.00 86.25 259 ASP A CA 1
ATOM 2123 C C . ASP A 1 259 ? 1.521 -34.503 -17.491 1.00 86.25 259 ASP A C 1
ATOM 2125 O O . ASP A 1 259 ? 1.417 -35.438 -16.696 1.00 86.25 259 ASP A O 1
ATOM 2129 N N . LYS A 1 260 ? 0.592 -34.267 -18.429 1.00 80.81 260 LYS A N 1
ATOM 2130 C CA . LYS A 1 260 ? -0.577 -35.139 -18.654 1.00 80.81 260 LYS A CA 1
ATOM 2131 C C . LYS A 1 260 ? -0.175 -36.556 -19.084 1.00 80.81 260 LYS A C 1
ATOM 2133 O O . LYS A 1 260 ? -0.958 -37.481 -18.888 1.00 80.81 260 LYS A O 1
ATOM 2138 N N . ASN A 1 261 ? 1.026 -36.742 -19.636 1.00 82.62 261 ASN A N 1
ATOM 2139 C CA . ASN A 1 261 ? 1.537 -38.052 -20.040 1.00 82.62 261 ASN A CA 1
ATOM 2140 C C . ASN A 1 261 ? 2.159 -38.826 -18.857 1.00 82.62 261 ASN A C 1
ATOM 2142 O O . ASN A 1 261 ? 2.228 -40.053 -18.906 1.00 82.62 261 ASN A O 1
ATOM 2146 N N . SER A 1 262 ? 2.550 -38.123 -17.785 1.00 83.12 262 SER A N 1
ATOM 2147 C CA . SER A 1 262 ? 3.185 -38.674 -16.577 1.00 83.12 262 SER A CA 1
ATOM 2148 C C . SER A 1 262 ? 2.486 -38.166 -15.299 1.00 83.12 262 SER A C 1
ATOM 2150 O O . SER A 1 262 ? 3.112 -37.468 -14.498 1.00 83.12 262 SER A O 1
ATOM 2152 N N . PRO A 1 263 ? 1.194 -38.481 -15.069 1.00 77.44 263 PRO A N 1
ATOM 2153 C CA . PRO A 1 263 ? 0.408 -37.875 -13.988 1.00 77.44 263 PRO A CA 1
ATOM 2154 C C . PRO A 1 263 ? 0.920 -38.196 -12.573 1.00 77.44 263 PRO A C 1
ATOM 2156 O O . PRO A 1 263 ? 0.665 -37.426 -11.648 1.00 77.44 263 PRO A O 1
ATOM 2159 N N . ASP A 1 264 ? 1.669 -39.290 -12.404 1.00 79.38 264 ASP A N 1
ATOM 2160 C CA . ASP A 1 264 ? 2.334 -39.663 -11.149 1.00 79.38 264 ASP A CA 1
ATOM 2161 C C . ASP A 1 264 ? 3.661 -38.913 -10.895 1.00 79.38 264 ASP A C 1
ATOM 2163 O O . ASP A 1 264 ? 4.216 -39.005 -9.796 1.00 79.38 264 ASP A O 1
ATOM 2167 N N . GLU A 1 265 ? 4.197 -38.165 -11.873 1.00 82.69 265 GLU A N 1
ATOM 2168 C CA . GLU A 1 265 ? 5.417 -37.373 -11.677 1.00 82.69 265 GLU A CA 1
ATOM 2169 C C . GLU A 1 265 ? 5.171 -36.244 -10.663 1.00 82.69 265 GLU A C 1
ATOM 2171 O O . GLU A 1 265 ? 4.128 -35.586 -10.628 1.00 82.69 265 GLU A O 1
ATOM 2176 N N . LYS A 1 266 ? 6.172 -35.982 -9.817 1.00 83.06 266 LYS A N 1
ATOM 2177 C CA . LYS A 1 266 ? 6.126 -34.852 -8.892 1.00 83.06 266 LYS A CA 1
ATOM 2178 C C . LYS A 1 266 ? 6.102 -33.530 -9.686 1.00 83.06 266 LYS A C 1
ATOM 2180 O O . LYS A 1 266 ? 7.015 -33.316 -10.481 1.00 83.06 266 LYS A O 1
ATOM 2185 N N . PRO A 1 267 ? 5.178 -32.589 -9.404 1.00 87.56 267 PRO A N 1
ATOM 2186 C CA . PRO A 1 267 ? 5.073 -31.341 -10.155 1.00 87.56 267 PRO A CA 1
ATOM 2187 C C . PRO A 1 267 ? 6.386 -30.550 -10.125 1.00 87.56 267 PRO A C 1
ATOM 2189 O O . PRO A 1 267 ? 6.913 -30.259 -9.041 1.00 87.56 267 PRO A O 1
ATOM 2192 N N . LYS A 1 268 ? 6.906 -30.164 -11.298 1.00 89.31 268 LYS A N 1
ATOM 2193 C CA . LYS A 1 268 ? 8.027 -29.213 -11.370 1.00 89.31 268 LYS A CA 1
ATOM 2194 C C . LYS A 1 268 ? 7.502 -27.833 -10.949 1.00 89.31 268 LYS A C 1
ATOM 2196 O O . LYS A 1 268 ? 6.360 -27.487 -11.233 1.00 89.31 268 LYS A O 1
ATOM 2201 N N . GLN A 1 269 ? 8.303 -27.050 -10.227 1.00 89.19 269 GLN A N 1
ATOM 2202 C CA . GLN A 1 269 ? 7.875 -25.768 -9.646 1.00 89.19 269 GLN A CA 1
ATOM 2203 C C . GLN A 1 269 ? 8.829 -24.634 -10.031 1.00 89.19 269 GLN A C 1
ATOM 2205 O O . GLN A 1 269 ? 10.032 -24.857 -10.187 1.00 89.19 269 GLN A O 1
ATOM 2210 N N . SER A 1 270 ? 8.300 -23.417 -10.146 1.00 87.94 270 SER A N 1
ATOM 2211 C CA . SER A 1 270 ? 9.090 -22.211 -10.398 1.00 87.94 270 SER A CA 1
ATOM 2212 C C . SER A 1 270 ? 9.991 -21.809 -9.223 1.00 87.94 270 SER A C 1
ATOM 2214 O O . SER A 1 270 ? 9.851 -22.285 -8.092 1.00 87.94 270 SER A O 1
ATOM 2216 N N . GLU A 1 271 ? 10.892 -20.848 -9.459 1.00 80.75 271 GLU A N 1
ATOM 2217 C CA . GLU A 1 271 ? 11.350 -19.989 -8.358 1.00 80.75 271 GLU A CA 1
ATOM 2218 C C . GLU A 1 271 ? 10.136 -19.260 -7.729 1.00 80.75 271 GLU A C 1
ATOM 2220 O O . GLU A 1 271 ? 9.108 -19.067 -8.382 1.00 80.75 271 GLU A O 1
ATOM 2225 N N . THR A 1 272 ? 10.217 -18.897 -6.443 1.00 75.19 272 THR A N 1
ATOM 2226 C CA . THR A 1 272 ? 9.097 -18.242 -5.736 1.00 75.19 272 THR A CA 1
ATOM 2227 C C . THR A 1 272 ? 8.814 -16.856 -6.321 1.00 75.19 272 THR A C 1
ATOM 2229 O O . THR A 1 272 ? 9.730 -16.046 -6.460 1.00 75.19 272 THR A O 1
ATOM 2232 N N . LEU A 1 273 ? 7.547 -16.578 -6.636 1.00 76.12 273 LEU A N 1
ATOM 2233 C CA . LEU A 1 273 ? 7.085 -15.318 -7.239 1.00 76.12 273 LEU A CA 1
ATOM 2234 C C . LEU A 1 273 ? 6.660 -14.269 -6.194 1.00 76.12 273 LEU A C 1
ATOM 2236 O O . LEU A 1 273 ? 6.059 -13.252 -6.520 1.00 76.12 273 LEU A O 1
ATOM 2240 N N . TYR A 1 274 ? 7.001 -14.508 -4.927 1.00 57.94 274 TYR A N 1
ATOM 2241 C CA . TYR A 1 274 ? 6.891 -13.576 -3.799 1.00 57.94 274 TYR A CA 1
ATOM 2242 C C . TYR A 1 274 ? 5.478 -13.097 -3.379 1.00 57.94 274 TYR A C 1
ATOM 2244 O O . TYR A 1 274 ? 5.369 -12.360 -2.399 1.00 57.94 274 TYR A O 1
ATOM 2252 N N . ASP A 1 275 ? 4.399 -13.543 -4.022 1.00 67.44 275 ASP A N 1
ATOM 2253 C CA . ASP A 1 275 ? 3.011 -13.357 -3.555 1.00 67.44 275 ASP A CA 1
ATOM 2254 C C . ASP A 1 275 ? 2.097 -14.482 -4.082 1.00 67.44 275 ASP A C 1
ATOM 2256 O O . ASP A 1 275 ? 2.570 -15.343 -4.817 1.00 67.44 275 ASP A O 1
ATOM 2260 N N . GLU A 1 276 ? 0.811 -14.491 -3.727 1.00 77.50 276 GLU A N 1
ATOM 2261 C CA . GLU A 1 276 ? -0.228 -15.317 -4.359 1.00 77.50 276 GLU A CA 1
ATOM 2262 C C . GLU A 1 276 ? -0.233 -15.083 -5.884 1.00 77.50 276 GLU A C 1
ATOM 2264 O O . GLU A 1 276 ? -0.452 -13.952 -6.331 1.00 77.50 276 GLU A O 1
ATOM 2269 N N . VAL A 1 277 ? 0.002 -16.141 -6.678 1.00 85.62 277 VAL A N 1
ATOM 2270 C CA . VAL A 1 277 ? -0.134 -16.079 -8.144 1.00 85.62 277 VAL A CA 1
ATOM 2271 C C . VAL A 1 277 ? -1.622 -16.061 -8.467 1.00 85.62 277 VAL A C 1
ATOM 2273 O O . VAL A 1 277 ? -2.352 -16.963 -8.052 1.00 85.62 277 VAL A O 1
ATOM 2276 N N . LEU A 1 278 ? -2.075 -15.023 -9.166 1.00 85.12 278 LEU A N 1
ATOM 2277 C CA . LEU A 1 278 ? -3.479 -14.863 -9.540 1.00 85.12 278 LEU A CA 1
ATOM 2278 C C . LEU A 1 278 ? -3.805 -15.614 -10.830 1.00 85.12 278 LEU A C 1
ATOM 2280 O O . LEU A 1 278 ? -4.862 -16.236 -10.907 1.00 85.12 278 LEU A O 1
ATOM 2284 N N . ASP A 1 279 ? -2.904 -15.582 -11.812 1.00 88.25 279 ASP A N 1
ATOM 2285 C CA . ASP A 1 279 ? -3.139 -16.190 -13.120 1.00 88.25 279 ASP A CA 1
ATOM 2286 C C . ASP A 1 279 ? -1.843 -16.576 -13.854 1.00 88.25 279 ASP A C 1
ATOM 2288 O O . ASP A 1 279 ? -0.752 -16.114 -13.498 1.00 88.25 279 ASP A O 1
ATOM 2292 N N . VAL A 1 280 ? -1.969 -17.418 -14.885 1.00 90.19 280 VAL A N 1
ATOM 2293 C CA . VAL A 1 280 ? -0.864 -17.854 -15.755 1.00 90.19 280 VAL A CA 1
ATOM 2294 C C . VAL A 1 280 ? -1.311 -17.986 -17.218 1.00 90.19 280 VAL A C 1
ATOM 2296 O O . VAL A 1 280 ? -2.424 -18.417 -17.505 1.00 90.19 280 VAL A O 1
ATOM 2299 N N . LEU A 1 281 ? -0.430 -17.613 -18.149 1.00 89.00 281 LEU A N 1
ATOM 2300 C CA . LEU A 1 281 ? -0.654 -17.634 -19.599 1.00 89.00 281 LEU A CA 1
ATOM 2301 C C . LEU A 1 281 ? 0.575 -18.210 -20.315 1.00 89.00 281 LEU A C 1
ATOM 2303 O O . LEU A 1 281 ? 1.696 -17.754 -20.080 1.00 89.00 281 LEU A O 1
ATOM 2307 N N . VAL A 1 282 ? 0.371 -19.167 -21.219 1.00 88.06 282 VAL A N 1
ATOM 2308 C CA . VAL A 1 282 ? 1.415 -19.770 -22.056 1.00 88.06 282 VAL A CA 1
ATOM 2309 C C . VAL A 1 282 ? 1.605 -18.947 -23.333 1.00 88.06 282 VAL A C 1
ATOM 2311 O O . VAL A 1 282 ? 0.701 -18.785 -24.161 1.00 88.06 282 VAL A O 1
ATOM 2314 N N . LEU A 1 283 ? 2.822 -18.441 -23.509 1.00 83.31 283 LEU A N 1
ATOM 2315 C CA . LEU A 1 283 ? 3.238 -17.586 -24.614 1.00 83.31 283 LEU A CA 1
ATOM 2316 C C . LEU A 1 283 ? 4.015 -18.386 -25.678 1.00 83.31 283 LEU A C 1
ATOM 2318 O O . LEU A 1 283 ? 4.765 -19.305 -25.334 1.00 83.31 283 LEU A O 1
ATOM 2322 N N . PRO A 1 284 ? 3.884 -18.033 -26.970 1.00 71.62 284 PRO A N 1
ATOM 2323 C CA . PRO A 1 284 ? 4.795 -18.507 -27.998 1.00 71.62 284 PRO A CA 1
ATOM 2324 C C . PRO A 1 284 ? 6.114 -17.735 -27.863 1.00 71.62 284 PRO A C 1
ATOM 2326 O O . PRO A 1 284 ? 6.112 -16.535 -27.591 1.00 71.62 284 PRO A O 1
ATOM 2329 N N . TRP A 1 285 ? 7.246 -18.405 -28.049 1.00 72.12 285 TRP A N 1
ATOM 2330 C CA . TRP A 1 285 ? 8.552 -17.749 -28.023 1.00 72.12 285 TRP A CA 1
ATOM 2331 C C . TRP A 1 285 ? 9.523 -18.488 -28.953 1.00 72.12 285 TRP A C 1
ATOM 2333 O O . TRP A 1 285 ? 9.531 -19.724 -28.922 1.00 72.12 285 TRP A O 1
ATOM 2343 N N . PRO A 1 286 ? 10.327 -17.785 -29.773 1.00 60.91 286 PRO A N 1
ATOM 2344 C CA . PRO A 1 286 ? 11.405 -18.410 -30.535 1.00 60.91 286 PRO A CA 1
ATOM 2345 C C . PRO A 1 286 ? 12.386 -19.134 -29.605 1.00 60.91 286 PRO A C 1
ATOM 2347 O O . PRO A 1 286 ? 12.634 -18.688 -28.487 1.00 60.91 286 PRO A O 1
ATOM 2350 N N . ASP A 1 287 ? 12.946 -20.253 -30.057 1.00 66.56 287 ASP A N 1
ATOM 2351 C CA . ASP A 1 287 ? 14.083 -20.938 -29.420 1.00 66.56 287 ASP A CA 1
ATOM 2352 C C . ASP A 1 287 ? 13.895 -21.413 -27.957 1.00 66.56 287 ASP A C 1
ATOM 2354 O O . ASP A 1 287 ? 14.857 -21.839 -27.315 1.00 66.56 287 ASP A O 1
ATOM 2358 N N . LYS A 1 288 ? 12.664 -21.406 -27.417 1.00 69.38 288 LYS A N 1
ATOM 2359 C CA . LYS A 1 288 ? 12.328 -21.944 -26.082 1.00 69.38 288 LYS A CA 1
ATOM 2360 C C . LYS A 1 288 ? 11.215 -22.991 -26.120 1.00 69.38 288 LYS A C 1
ATOM 2362 O O . LYS A 1 288 ? 10.367 -23.025 -27.014 1.00 69.38 288 LYS A O 1
ATOM 2367 N N . GLU A 1 289 ? 11.207 -23.873 -25.118 1.00 72.31 289 GLU A N 1
ATOM 2368 C CA . GLU A 1 289 ? 10.221 -24.957 -25.040 1.00 72.31 289 GLU A CA 1
ATOM 2369 C C . GLU A 1 289 ? 8.823 -24.416 -24.727 1.00 72.31 289 GLU A C 1
ATOM 2371 O O . GLU A 1 289 ? 7.876 -24.689 -25.473 1.00 72.31 289 GLU A O 1
ATOM 2376 N N . ALA A 1 290 ? 8.739 -23.601 -23.673 1.00 81.69 290 ALA A N 1
ATOM 2377 C CA . ALA A 1 290 ? 7.605 -22.760 -23.319 1.00 81.69 290 ALA A CA 1
ATOM 2378 C C . ALA A 1 290 ? 8.088 -21.500 -22.579 1.00 81.69 290 ALA A C 1
ATOM 2380 O O . ALA A 1 290 ? 9.092 -21.519 -21.858 1.00 81.69 290 ALA A O 1
ATOM 2381 N N . VAL A 1 291 ? 7.340 -20.408 -22.737 1.00 87.19 291 VAL A N 1
ATOM 2382 C CA . VAL A 1 291 ? 7.486 -19.172 -21.961 1.00 87.19 291 VAL A CA 1
ATOM 2383 C C . VAL A 1 291 ? 6.135 -18.852 -21.333 1.00 87.19 291 VAL A C 1
ATOM 2385 O O . VAL A 1 291 ? 5.094 -19.073 -21.947 1.00 87.19 291 VAL A O 1
ATOM 2388 N N . LEU A 1 292 ? 6.141 -18.377 -20.090 1.00 90.19 292 LEU A N 1
ATOM 2389 C CA . LEU A 1 292 ? 4.940 -18.174 -19.282 1.00 90.19 292 LEU A CA 1
ATOM 2390 C C . LEU A 1 292 ? 4.876 -16.726 -18.806 1.00 90.19 292 LEU A C 1
ATOM 2392 O O . LEU A 1 292 ? 5.883 -16.176 -18.359 1.00 90.19 292 LEU A O 1
ATOM 2396 N N . LEU A 1 293 ? 3.687 -16.138 -18.826 1.00 90.88 293 LEU A N 1
ATOM 2397 C CA . LEU A 1 293 ? 3.387 -14.891 -18.132 1.00 90.88 293 LEU A CA 1
ATOM 2398 C C . LEU A 1 293 ? 2.618 -15.220 -16.849 1.00 90.88 293 LEU A C 1
ATOM 2400 O O . LEU A 1 293 ? 1.665 -15.994 -16.900 1.00 90.88 293 LEU A O 1
ATOM 2404 N N . ALA A 1 294 ? 3.016 -14.650 -15.712 1.00 90.94 294 ALA A N 1
ATOM 2405 C CA . ALA A 1 294 ? 2.369 -14.892 -14.420 1.00 90.94 294 ALA A CA 1
ATOM 2406 C C . ALA A 1 294 ? 2.118 -13.582 -13.659 1.00 90.94 294 ALA A C 1
ATOM 2408 O O . ALA A 1 294 ? 3.021 -12.748 -13.533 1.00 90.94 294 ALA A O 1
ATOM 2409 N N . THR A 1 295 ? 0.903 -13.410 -13.133 1.00 89.12 295 THR A N 1
ATOM 2410 C CA . THR A 1 295 ? 0.478 -12.226 -12.362 1.00 89.12 295 THR A CA 1
ATOM 2411 C C . THR A 1 295 ? 0.435 -12.531 -10.867 1.00 89.12 295 THR A C 1
ATOM 2413 O O . THR A 1 295 ? 0.101 -13.644 -10.458 1.00 89.12 295 THR A O 1
ATOM 2416 N N . VAL A 1 296 ? 0.773 -11.550 -10.024 1.00 81.94 296 VAL A N 1
ATOM 2417 C CA . VAL A 1 296 ? 0.844 -11.727 -8.562 1.00 81.94 296 VAL A CA 1
ATOM 2418 C C . VAL A 1 296 ? 0.143 -10.613 -7.789 1.00 81.94 296 VAL A C 1
ATOM 2420 O O . VAL A 1 296 ? 0.133 -9.451 -8.194 1.00 81.94 296 VAL A O 1
ATOM 2423 N N . ARG A 1 297 ? -0.453 -10.984 -6.650 1.00 71.12 297 ARG A N 1
ATOM 2424 C CA . ARG A 1 297 ? -1.529 -10.214 -6.020 1.00 71.12 297 ARG A CA 1
ATOM 2425 C C . ARG A 1 297 ? -1.161 -8.823 -5.498 1.00 71.12 297 ARG A C 1
ATOM 2427 O O . ARG A 1 297 ? -1.662 -7.844 -6.035 1.00 71.12 297 ARG A O 1
ATOM 2434 N N . ASN A 1 298 ? -0.373 -8.698 -4.431 1.00 58.12 298 ASN A N 1
ATOM 2435 C CA . ASN A 1 298 ? -0.216 -7.437 -3.685 1.00 58.12 298 ASN A CA 1
ATOM 2436 C C . ASN A 1 298 ? 1.035 -6.636 -4.094 1.00 58.12 298 ASN A C 1
ATOM 2438 O O . ASN A 1 298 ? 1.317 -5.602 -3.494 1.00 58.12 298 ASN A O 1
ATOM 2442 N N . SER A 1 299 ? 1.785 -7.083 -5.108 1.00 57.03 299 SER A N 1
ATOM 2443 C CA . SER A 1 299 ? 3.002 -6.410 -5.588 1.00 57.03 299 SER A CA 1
ATOM 2444 C C . SER A 1 299 ? 2.840 -5.667 -6.920 1.00 57.03 299 SER A C 1
ATOM 2446 O O . SER A 1 299 ? 3.751 -4.938 -7.302 1.00 57.03 299 SER A O 1
ATOM 2448 N N . GLY A 1 300 ? 1.735 -5.865 -7.653 1.00 67.94 300 GLY A N 1
ATOM 2449 C CA . GLY A 1 300 ? 1.521 -5.258 -8.978 1.00 67.94 300 GLY A CA 1
ATOM 2450 C C . GLY A 1 300 ? 2.530 -5.715 -10.046 1.00 67.94 300 GLY A C 1
ATOM 2451 O O . GLY A 1 300 ? 2.667 -5.075 -11.096 1.00 67.94 300 GLY A O 1
ATOM 2452 N N . VAL A 1 301 ? 3.276 -6.791 -9.771 1.00 76.94 301 VAL A N 1
ATOM 2453 C CA . VAL A 1 301 ? 4.313 -7.329 -10.655 1.00 76.94 301 VAL A CA 1
ATOM 2454 C C . VAL A 1 301 ? 3.721 -8.351 -11.622 1.00 76.94 301 VAL A C 1
ATOM 2456 O O . VAL A 1 301 ? 2.872 -9.165 -11.259 1.00 76.94 301 VAL A O 1
ATOM 2459 N N . VAL A 1 302 ? 4.226 -8.336 -12.852 1.00 85.31 302 VAL A N 1
ATOM 2460 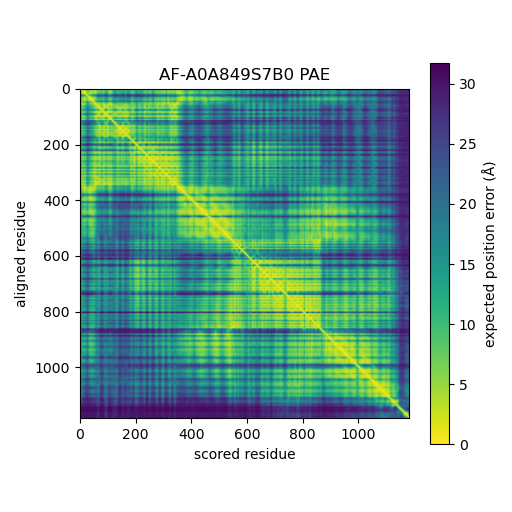C CA . VAL A 1 302 ? 4.085 -9.436 -13.807 1.00 85.31 302 VAL A CA 1
ATOM 2461 C C . VAL A 1 302 ? 5.461 -10.045 -14.054 1.00 85.31 302 VAL A C 1
ATOM 2463 O O . VAL A 1 302 ? 6.442 -9.316 -14.229 1.00 85.31 302 VAL A O 1
ATOM 2466 N N . TYR A 1 303 ? 5.531 -11.374 -14.059 1.00 87.25 303 TYR A N 1
ATOM 2467 C CA . TYR A 1 303 ? 6.741 -12.148 -14.324 1.00 87.25 303 TYR A CA 1
ATOM 2468 C C . TYR A 1 303 ? 6.680 -12.809 -15.701 1.00 87.25 303 TYR A C 1
ATOM 2470 O O . TYR A 1 303 ? 5.670 -13.421 -16.043 1.00 87.25 303 TYR A O 1
ATOM 2478 N N . LEU A 1 304 ? 7.787 -12.744 -16.447 1.00 88.62 304 LEU A N 1
ATOM 2479 C CA . LEU A 1 304 ? 8.051 -13.604 -17.599 1.00 88.62 304 LEU A CA 1
ATOM 2480 C C . LEU A 1 304 ? 8.949 -14.759 -17.147 1.00 88.62 304 LEU A C 1
ATOM 2482 O O . LEU A 1 304 ? 10.063 -14.526 -16.662 1.00 88.62 304 LEU A O 1
ATOM 2486 N N . LEU A 1 305 ? 8.476 -15.990 -17.308 1.00 90.38 305 LEU A N 1
ATOM 2487 C CA . LEU A 1 305 ? 9.178 -17.211 -16.924 1.00 90.38 305 LEU A CA 1
ATOM 2488 C C . LEU A 1 305 ? 9.573 -18.015 -18.165 1.00 90.38 305 LEU A C 1
ATOM 2490 O O . LEU A 1 305 ? 8.810 -18.081 -19.124 1.00 90.38 305 LEU A O 1
ATOM 2494 N N . GLY A 1 306 ? 10.731 -18.666 -18.133 1.00 89.31 306 GLY A N 1
ATOM 2495 C CA . GLY A 1 306 ? 11.151 -19.643 -19.137 1.00 89.31 306 GLY A CA 1
ATOM 2496 C C . GLY A 1 306 ? 11.181 -21.036 -18.527 1.00 89.31 306 GLY A C 1
ATOM 2497 O O . GLY A 1 306 ? 11.725 -21.200 -17.433 1.00 89.31 306 GLY A O 1
ATOM 2498 N N . ASP A 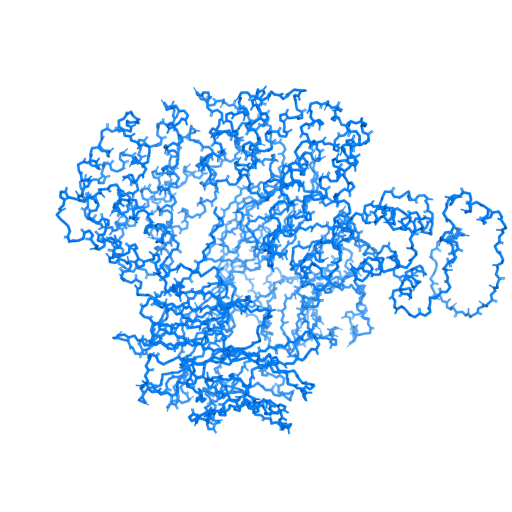1 307 ? 10.606 -22.017 -19.219 1.00 89.00 307 ASP A N 1
ATOM 2499 C CA . ASP A 1 307 ? 10.700 -23.427 -18.846 1.00 89.00 307 ASP A CA 1
ATOM 2500 C C . ASP A 1 307 ? 11.724 -24.132 -19.740 1.00 89.00 307 ASP A C 1
ATOM 2502 O O . ASP A 1 307 ? 11.444 -24.488 -20.883 1.00 89.00 307 ASP A O 1
ATOM 2506 N N . ASP A 1 308 ? 12.933 -24.307 -19.213 1.00 78.81 308 ASP A N 1
ATOM 2507 C CA . ASP A 1 308 ? 14.063 -24.901 -19.931 1.00 78.81 308 ASP A CA 1
ATOM 2508 C C . ASP A 1 308 ? 14.141 -26.419 -19.646 1.00 78.81 308 ASP A C 1
ATOM 2510 O O . ASP A 1 308 ? 15.174 -26.962 -19.255 1.00 78.81 308 ASP A O 1
ATOM 2514 N N . SER A 1 309 ? 12.993 -27.096 -19.798 1.00 69.81 309 SER A N 1
ATOM 2515 C CA . SER A 1 309 ? 12.678 -28.520 -19.532 1.00 69.81 309 SER A CA 1
ATOM 2516 C C . SER A 1 309 ? 12.801 -29.009 -18.073 1.00 69.81 309 SER A C 1
ATOM 2518 O O . SER A 1 309 ? 11.913 -29.727 -17.583 1.00 69.81 309 SER A O 1
ATOM 2520 N N . ASP A 1 310 ? 13.852 -28.603 -17.355 1.00 74.19 310 ASP A N 1
ATOM 2521 C CA . ASP A 1 310 ? 14.159 -29.037 -15.984 1.00 74.19 310 ASP A CA 1
ATOM 2522 C C . ASP A 1 310 ? 13.813 -28.022 -14.898 1.00 74.19 310 ASP A C 1
ATOM 2524 O O . ASP A 1 310 ? 13.637 -28.390 -13.734 1.00 74.19 310 ASP A O 1
ATOM 2528 N N . LYS A 1 311 ? 13.682 -26.745 -15.261 1.00 83.81 311 LYS A N 1
ATOM 2529 C CA . LYS A 1 311 ? 13.410 -25.672 -14.311 1.00 83.81 311 LYS A CA 1
ATOM 2530 C C . LYS A 1 311 ? 12.634 -24.537 -14.968 1.00 83.81 311 LYS A C 1
ATOM 2532 O O . LYS A 1 311 ? 13.093 -23.952 -15.945 1.00 83.81 311 LYS A O 1
ATOM 2537 N N . ILE A 1 312 ? 11.547 -24.133 -14.314 1.00 89.75 312 ILE A N 1
ATOM 2538 C CA . ILE A 1 312 ? 10.861 -22.871 -14.595 1.00 89.75 312 ILE A CA 1
ATOM 2539 C C . ILE A 1 312 ? 11.623 -21.743 -13.878 1.00 89.75 312 ILE A C 1
ATOM 2541 O O . ILE A 1 312 ? 11.715 -21.715 -12.646 1.00 89.75 312 ILE A O 1
ATOM 2545 N N . SER A 1 313 ? 12.204 -20.820 -14.640 1.00 87.19 313 SER A N 1
ATOM 2546 C CA . SER A 1 313 ? 13.059 -19.736 -14.141 1.00 87.19 313 SER A CA 1
ATOM 2547 C C . SER A 1 313 ? 12.504 -18.354 -14.493 1.00 87.19 313 SER A C 1
ATOM 2549 O O . SER A 1 313 ? 11.836 -18.194 -15.509 1.00 87.19 313 SER A O 1
ATOM 2551 N N . ILE A 1 314 ? 12.763 -17.343 -13.654 1.00 84.62 314 ILE A N 1
ATOM 2552 C CA . ILE A 1 314 ? 12.354 -15.959 -13.935 1.00 84.62 314 ILE A CA 1
ATOM 2553 C C . ILE A 1 314 ? 13.329 -15.359 -14.952 1.00 84.62 314 ILE A C 1
ATOM 2555 O O . ILE A 1 314 ? 14.508 -15.184 -14.643 1.00 84.62 314 ILE A O 1
ATOM 2559 N N . LEU A 1 315 ? 12.828 -15.005 -16.136 1.00 80.69 315 LEU A N 1
ATOM 2560 C CA . LEU A 1 315 ? 13.588 -14.279 -17.155 1.00 80.69 315 LEU A CA 1
ATOM 2561 C C . LEU A 1 315 ? 13.542 -12.779 -16.849 1.00 80.69 315 LEU A C 1
ATOM 2563 O O . LEU A 1 315 ? 14.572 -12.135 -16.628 1.00 80.69 315 LEU A O 1
ATOM 2567 N N . HIS A 1 316 ? 12.330 -12.221 -16.794 1.00 79.81 316 HIS A N 1
ATOM 2568 C CA . HIS A 1 316 ? 12.069 -10.788 -16.654 1.00 79.81 316 HIS A CA 1
ATOM 2569 C C . HIS A 1 316 ? 10.886 -10.523 -15.715 1.00 79.81 316 HIS A C 1
ATOM 2571 O O . HIS A 1 316 ? 10.099 -11.417 -15.410 1.00 79.81 316 HIS A O 1
ATOM 2577 N N . TRP A 1 317 ? 10.768 -9.283 -15.243 1.00 78.12 317 TRP A N 1
ATOM 2578 C CA . TRP A 1 317 ? 9.635 -8.819 -14.446 1.00 78.12 317 TRP A CA 1
ATOM 2579 C C . TRP A 1 317 ? 9.417 -7.316 -14.639 1.00 78.12 317 TRP A C 1
ATOM 2581 O O . TRP A 1 317 ? 10.372 -6.581 -14.895 1.00 78.12 317 TRP A O 1
ATOM 2591 N N . GLN A 1 318 ? 8.172 -6.870 -14.483 1.00 77.00 318 GLN A N 1
ATOM 2592 C CA . GLN A 1 318 ? 7.767 -5.462 -14.543 1.00 77.00 318 GLN A CA 1
ATOM 2593 C C . GLN A 1 318 ? 6.769 -5.174 -13.420 1.00 77.00 318 GLN A C 1
ATOM 2595 O O . GLN A 1 318 ? 5.812 -5.921 -13.243 1.00 77.00 318 GLN A O 1
ATOM 2600 N N . HIS A 1 319 ? 6.958 -4.074 -12.690 1.00 70.31 319 HIS A N 1
ATOM 2601 C CA . HIS A 1 319 ? 5.932 -3.537 -11.794 1.00 70.31 319 HIS A CA 1
ATOM 2602 C C . HIS A 1 319 ? 4.986 -2.645 -12.610 1.00 70.31 319 HIS A C 1
ATOM 2604 O O . HIS A 1 319 ? 5.358 -1.544 -13.013 1.00 70.31 319 HIS A O 1
ATOM 2610 N N . THR A 1 320 ? 3.766 -3.113 -12.859 1.00 64.69 320 THR A N 1
ATOM 2611 C CA . THR A 1 320 ? 2.837 -2.498 -13.827 1.00 64.69 320 THR A CA 1
ATOM 2612 C C . THR A 1 320 ? 2.015 -1.329 -13.277 1.00 64.69 320 THR A C 1
ATOM 2614 O O . THR A 1 320 ? 1.312 -0.678 -14.042 1.00 64.69 320 THR A O 1
ATOM 2617 N N . GLY A 1 321 ? 2.086 -1.048 -11.968 1.00 61.25 321 GLY A N 1
ATOM 2618 C CA . GLY A 1 321 ? 1.406 0.093 -11.323 1.00 61.25 321 GLY A CA 1
ATOM 2619 C C . GLY A 1 321 ? -0.118 -0.038 -11.192 1.00 61.25 321 GLY A C 1
ATOM 2620 O O . GLY A 1 321 ? -0.731 0.720 -10.444 1.00 61.25 321 GLY A O 1
ATOM 2621 N N . LYS A 1 322 ? -0.703 -1.031 -11.865 1.00 67.25 322 LYS A N 1
ATOM 2622 C CA . LYS A 1 322 ? -2.058 -1.559 -11.698 1.00 67.25 322 LYS A CA 1
ATOM 2623 C C . LYS A 1 322 ? -1.941 -3.012 -11.239 1.00 67.25 322 LYS A C 1
ATOM 2625 O O . LYS A 1 322 ? -1.074 -3.732 -11.727 1.00 67.25 322 LYS A O 1
ATOM 2630 N N . HIS A 1 323 ? -2.799 -3.485 -10.343 1.00 75.94 323 HIS A N 1
ATOM 2631 C CA . HIS A 1 323 ? -2.793 -4.906 -9.985 1.00 75.94 323 HIS A CA 1
ATOM 2632 C C . HIS A 1 323 ? -3.547 -5.709 -11.054 1.00 75.94 323 HIS A C 1
ATOM 2634 O O . HIS A 1 323 ? -4.773 -5.680 -11.086 1.00 75.94 323 HIS A O 1
ATOM 2640 N N . ILE A 1 324 ? -2.835 -6.402 -11.954 1.00 82.31 324 ILE A N 1
ATOM 2641 C CA . ILE A 1 324 ? -3.473 -7.252 -12.975 1.00 82.31 324 ILE A CA 1
ATOM 2642 C C . ILE A 1 324 ? -4.076 -8.489 -12.299 1.00 82.31 324 ILE A C 1
ATOM 2644 O O . ILE A 1 324 ? -3.362 -9.362 -11.806 1.00 82.31 324 ILE A O 1
ATOM 2648 N N . TRP A 1 325 ? -5.406 -8.543 -12.285 1.00 79.44 325 TRP A N 1
ATOM 2649 C CA . TRP A 1 325 ? -6.208 -9.573 -11.635 1.00 79.44 325 TRP A CA 1
ATOM 2650 C C . TRP A 1 325 ? -6.320 -10.849 -12.475 1.00 79.44 325 TRP A C 1
ATOM 2652 O O . TRP A 1 325 ? -6.341 -11.945 -11.917 1.00 79.44 325 TRP A O 1
ATOM 2662 N N . ARG A 1 326 ? -6.378 -10.715 -13.809 1.00 82.31 326 ARG A N 1
ATOM 2663 C CA . ARG A 1 326 ? -6.561 -11.840 -14.737 1.00 82.31 326 ARG A CA 1
ATOM 2664 C C . ARG A 1 326 ? -5.864 -11.619 -16.081 1.00 82.31 326 ARG A C 1
ATOM 2666 O O . ARG A 1 326 ? -5.873 -10.506 -16.606 1.00 82.31 326 ARG A O 1
ATOM 2673 N N . LEU A 1 327 ? -5.337 -12.693 -16.662 1.00 86.88 327 LEU A N 1
ATOM 2674 C CA . LEU A 1 327 ? -4.878 -12.766 -18.048 1.00 86.88 327 LEU A CA 1
ATOM 2675 C C . LEU A 1 327 ? -6.006 -13.400 -18.877 1.00 86.88 327 LEU A C 1
ATOM 2677 O O . LEU A 1 327 ? -6.171 -14.612 -18.920 1.00 86.88 327 LEU A O 1
ATOM 2681 N N . VAL A 1 328 ? -6.842 -12.558 -19.487 1.00 85.25 328 VAL A N 1
ATOM 2682 C CA . VAL A 1 328 ? -8.071 -12.970 -20.193 1.00 85.25 328 VAL A CA 1
ATOM 2683 C C . VAL A 1 328 ? -7.758 -13.770 -21.459 1.00 85.25 328 VAL A C 1
ATOM 2685 O O . VAL A 1 328 ? -8.516 -14.668 -21.824 1.00 85.25 328 VAL A O 1
ATOM 2688 N N . GLY A 1 329 ? -6.632 -13.465 -22.106 1.00 81.62 329 GLY A N 1
ATOM 2689 C CA . GLY A 1 329 ? -6.004 -14.350 -23.077 1.00 81.62 329 GLY A CA 1
ATOM 2690 C C . GLY A 1 329 ? -5.034 -13.639 -24.013 1.00 81.62 329 GLY A C 1
ATOM 2691 O O . GLY A 1 329 ? -4.572 -12.539 -23.710 1.00 81.62 329 GLY A O 1
ATOM 2692 N N . ARG A 1 330 ? -4.721 -14.255 -25.160 1.00 81.56 330 ARG A N 1
ATOM 2693 C CA . ARG A 1 330 ? -3.811 -13.680 -26.168 1.00 81.56 330 ARG A CA 1
ATOM 2694 C C . ARG A 1 330 ? -4.225 -13.917 -27.624 1.00 81.56 330 ARG A C 1
ATOM 2696 O O . ARG A 1 330 ? -4.962 -14.858 -27.922 1.00 81.56 330 ARG A O 1
ATOM 2703 N N . GLY A 1 331 ? -3.657 -13.107 -28.512 1.00 74.12 331 GLY A N 1
ATOM 2704 C CA . GLY A 1 331 ? -3.496 -13.340 -29.946 1.00 74.12 331 GLY A CA 1
ATOM 2705 C C . GLY A 1 331 ? -2.071 -12.929 -30.322 1.00 74.12 331 GLY A C 1
ATOM 2706 O O . GLY A 1 331 ? -1.735 -11.757 -30.231 1.00 74.12 331 GLY A O 1
ATOM 2707 N N . ASP A 1 332 ? -1.216 -13.895 -30.661 1.00 73.62 332 ASP A N 1
ATOM 2708 C CA . ASP A 1 332 ? 0.222 -13.700 -30.918 1.00 73.62 332 ASP A CA 1
ATOM 2709 C C . ASP A 1 332 ? 0.950 -12.869 -29.837 1.00 73.62 332 ASP A C 1
ATOM 2711 O O . ASP A 1 332 ? 1.030 -13.341 -28.699 1.00 73.62 332 ASP A O 1
ATOM 2715 N N . GLU A 1 333 ? 1.477 -11.680 -30.162 1.00 78.06 333 GLU A N 1
ATOM 2716 C CA . GLU A 1 333 ? 2.119 -10.745 -29.209 1.00 78.06 333 GLU A CA 1
ATOM 2717 C C . GLU A 1 333 ? 1.117 -9.961 -28.342 1.00 78.06 333 GLU A C 1
ATOM 2719 O O . GLU A 1 333 ? 1.489 -9.384 -27.315 1.00 78.06 333 GLU A O 1
ATOM 2724 N N . HIS A 1 334 ? -0.148 -9.907 -28.756 1.00 84.62 334 HIS A N 1
ATOM 2725 C CA . HIS A 1 334 ? -1.196 -9.123 -28.117 1.00 84.62 334 HIS A CA 1
ATOM 2726 C C . HIS A 1 334 ? -1.833 -9.930 -26.976 1.00 84.62 334 HIS A C 1
ATOM 2728 O O . HIS A 1 334 ? -2.185 -11.102 -27.127 1.00 84.62 334 HIS A O 1
ATOM 2734 N N . ILE A 1 335 ? -2.002 -9.304 -25.816 1.00 87.50 335 ILE A N 1
ATOM 2735 C CA . ILE A 1 335 ? -2.509 -9.894 -24.575 1.00 87.50 335 ILE A CA 1
ATOM 2736 C C . ILE A 1 335 ? -3.687 -9.052 -24.092 1.00 87.50 335 ILE A C 1
ATOM 2738 O O . ILE A 1 335 ? -3.591 -7.832 -23.995 1.00 87.50 335 ILE A O 1
ATOM 2742 N N . LEU A 1 336 ? -4.784 -9.705 -23.727 1.00 88.81 336 LEU A N 1
ATOM 2743 C CA . LEU A 1 336 ? -5.929 -9.068 -23.093 1.00 88.81 336 LEU A CA 1
ATOM 2744 C C . LEU A 1 336 ? -5.918 -9.394 -21.597 1.00 88.81 336 LEU A C 1
ATOM 2746 O O . LEU A 1 336 ? -5.825 -10.560 -21.208 1.00 88.81 336 LEU A O 1
ATOM 2750 N N . ALA A 1 337 ? -6.009 -8.372 -20.750 1.00 89.56 337 ALA A N 1
ATOM 2751 C CA . ALA A 1 337 ? -5.930 -8.507 -19.297 1.00 89.56 337 ALA A CA 1
ATOM 2752 C C . ALA A 1 337 ? -7.032 -7.708 -18.584 1.00 89.56 337 ALA A C 1
ATOM 2754 O O . ALA A 1 337 ? -7.631 -6.809 -19.169 1.00 89.56 337 ALA A O 1
ATOM 2755 N N . ILE A 1 338 ? -7.285 -8.025 -17.312 1.00 86.25 338 ILE A N 1
ATOM 2756 C CA . ILE A 1 338 ? -8.172 -7.259 -16.421 1.00 86.25 338 ILE A CA 1
ATOM 2757 C C . ILE A 1 338 ? -7.389 -6.842 -15.176 1.00 86.25 338 ILE A C 1
ATOM 2759 O O . ILE A 1 338 ? -6.671 -7.664 -14.601 1.00 86.25 338 ILE A O 1
ATOM 2763 N N . ASP A 1 339 ? -7.528 -5.585 -14.750 1.00 82.75 339 ASP A N 1
ATOM 2764 C CA . ASP A 1 339 ? -6.957 -5.088 -13.490 1.00 82.75 339 ASP A CA 1
ATOM 2765 C C . ASP A 1 339 ? -7.928 -5.160 -12.294 1.00 82.75 339 ASP A C 1
ATOM 2767 O O . ASP A 1 339 ? -9.085 -5.551 -12.413 1.00 82.75 339 ASP A O 1
ATOM 2771 N N . GLU A 1 340 ? -7.445 -4.814 -11.102 1.00 73.50 340 GLU A N 1
ATOM 2772 C CA . GLU A 1 340 ? -8.212 -4.789 -9.849 1.00 73.50 340 GLU A CA 1
ATOM 2773 C C . GLU A 1 340 ? -9.482 -3.925 -9.896 1.00 73.50 340 GLU A C 1
ATOM 2775 O O . GLU A 1 340 ? -10.443 -4.223 -9.186 1.00 73.50 340 GLU A O 1
ATOM 2780 N N . ARG A 1 341 ? -9.510 -2.890 -10.749 1.00 69.69 341 ARG A N 1
ATOM 2781 C CA . ARG A 1 341 ? -10.669 -2.008 -10.965 1.00 69.69 341 ARG A CA 1
ATOM 2782 C C . ARG A 1 341 ? -11.684 -2.633 -11.925 1.00 69.69 341 ARG A C 1
ATOM 2784 O O . ARG A 1 341 ? -12.716 -2.036 -12.207 1.00 69.69 341 ARG A O 1
ATOM 2791 N N . GLN A 1 342 ? -11.383 -3.845 -12.390 1.00 76.00 342 GLN A N 1
ATOM 2792 C CA . GLN A 1 342 ? -12.087 -4.610 -13.406 1.00 76.00 342 GLN A CA 1
ATOM 2793 C C . GLN A 1 342 ? -12.084 -3.948 -14.797 1.00 76.00 342 GLN A C 1
ATOM 2795 O O . GLN A 1 342 ? -12.902 -4.290 -15.647 1.00 76.00 342 GLN A O 1
ATOM 2800 N N . THR A 1 343 ? -11.135 -3.040 -15.062 1.00 83.56 343 THR A N 1
ATOM 2801 C CA . THR A 1 343 ? -10.925 -2.439 -16.388 1.00 83.56 343 THR A CA 1
ATOM 2802 C C . THR A 1 343 ? -10.250 -3.441 -17.328 1.00 83.56 343 THR A C 1
ATOM 2804 O O . THR A 1 343 ? -9.263 -4.078 -16.947 1.00 83.56 343 THR A O 1
ATOM 2807 N N . LEU A 1 344 ? -10.727 -3.548 -18.574 1.00 87.56 344 LEU A N 1
ATOM 2808 C CA . LEU A 1 344 ? -10.060 -4.321 -19.627 1.00 87.56 344 LEU A CA 1
ATOM 2809 C C . LEU A 1 344 ? -8.869 -3.548 -20.202 1.00 87.56 344 LEU A C 1
ATOM 2811 O O . LEU A 1 344 ? -9.000 -2.403 -20.637 1.00 87.56 344 LEU A O 1
ATOM 2815 N N . LEU A 1 345 ? -7.713 -4.204 -20.257 1.00 88.38 345 LEU A N 1
ATOM 2816 C CA . LEU A 1 345 ? -6.463 -3.646 -20.759 1.00 88.38 345 LEU A CA 1
ATOM 2817 C C . LEU A 1 345 ? -6.008 -4.417 -22.006 1.00 88.38 345 LEU A C 1
ATOM 2819 O O . LEU A 1 345 ? -5.642 -5.591 -21.877 1.00 88.38 345 LEU A O 1
ATOM 2823 N N . PRO A 1 346 ? -5.988 -3.785 -23.194 1.00 89.88 346 PRO A N 1
ATOM 2824 C CA . PRO A 1 346 ? -5.265 -4.312 -24.338 1.00 89.88 346 PRO A CA 1
ATOM 2825 C C . PRO A 1 346 ? -3.768 -4.027 -24.166 1.00 89.88 346 PRO A C 1
ATOM 2827 O O . PRO A 1 346 ? -3.338 -2.878 -24.023 1.00 89.88 346 PRO A O 1
ATOM 2830 N N . LEU A 1 347 ? -2.970 -5.088 -24.149 1.00 88.94 347 LEU A N 1
ATOM 2831 C CA . LEU A 1 347 ? -1.536 -5.052 -23.897 1.00 88.94 347 LEU A CA 1
ATOM 2832 C C . LEU A 1 347 ? -0.778 -5.695 -25.061 1.00 88.94 347 LEU A C 1
ATOM 2834 O O . LEU A 1 347 ? -1.259 -6.639 -25.679 1.00 88.94 347 LEU A O 1
ATOM 2838 N N . ARG A 1 348 ? 0.446 -5.238 -25.313 1.00 86.88 348 ARG A N 1
ATOM 2839 C CA . ARG A 1 348 ? 1.403 -5.888 -26.211 1.00 86.88 348 ARG A CA 1
ATOM 2840 C C . ARG A 1 348 ? 2.611 -6.361 -25.415 1.00 86.88 348 ARG A C 1
ATOM 2842 O O . ARG A 1 348 ? 3.163 -5.598 -24.618 1.00 86.88 348 ARG A O 1
ATOM 2849 N N . LEU A 1 349 ? 3.020 -7.606 -25.636 1.00 85.00 349 LEU A N 1
ATOM 2850 C CA . LEU A 1 349 ? 4.277 -8.147 -25.135 1.00 85.00 349 LEU A CA 1
ATOM 2851 C C . LEU A 1 349 ? 5.437 -7.570 -25.956 1.00 85.00 349 LEU A C 1
ATOM 2853 O O . LEU A 1 349 ? 5.434 -7.678 -27.177 1.00 85.00 349 LEU A O 1
ATOM 2857 N N . ASN A 1 350 ? 6.425 -6.968 -25.298 1.00 79.50 350 ASN A N 1
ATOM 2858 C CA . ASN A 1 350 ? 7.608 -6.405 -25.951 1.00 79.50 350 ASN A CA 1
ATOM 2859 C C . ASN A 1 350 ? 8.868 -7.203 -25.584 1.00 79.50 350 ASN A C 1
ATOM 2861 O O . ASN A 1 350 ? 8.987 -7.697 -24.461 1.00 79.50 350 ASN A O 1
ATOM 2865 N N . ALA A 1 351 ? 9.826 -7.300 -26.509 1.00 74.00 351 ALA A N 1
ATOM 2866 C CA . ALA A 1 351 ? 11.095 -7.996 -26.318 1.00 74.00 351 ALA A CA 1
ATOM 2867 C C . ALA A 1 351 ? 12.078 -7.125 -25.506 1.00 74.00 351 ALA A C 1
ATOM 2869 O O . ALA A 1 351 ? 12.625 -6.154 -26.039 1.00 74.00 351 ALA A O 1
ATOM 2870 N N . PRO A 1 352 ? 12.391 -7.441 -24.230 1.00 72.56 352 PRO A N 1
ATOM 2871 C CA . PRO A 1 352 ? 13.159 -6.512 -23.395 1.00 72.56 352 PRO A CA 1
ATOM 2872 C C . PRO A 1 352 ? 14.623 -6.355 -23.825 1.00 72.56 352 PRO A C 1
ATOM 2874 O O . PRO A 1 352 ? 15.289 -5.426 -23.374 1.00 72.56 352 PRO A O 1
ATOM 2877 N N . ASP A 1 353 ? 15.134 -7.243 -24.681 1.00 74.44 353 ASP A N 1
ATOM 2878 C CA . ASP A 1 353 ? 16.456 -7.143 -25.304 1.00 74.44 353 ASP A CA 1
ATOM 2879 C C . ASP A 1 353 ? 16.514 -6.154 -26.480 1.00 74.44 353 ASP A C 1
ATOM 2881 O O . ASP A 1 353 ? 17.549 -5.512 -26.655 1.00 74.44 353 ASP A O 1
ATOM 2885 N N . GLU A 1 354 ? 15.411 -5.922 -27.206 1.00 75.44 354 GLU A N 1
ATOM 2886 C CA . GLU A 1 354 ? 15.339 -4.870 -28.237 1.00 75.44 354 GLU A CA 1
ATOM 2887 C C . GLU A 1 354 ? 15.590 -3.496 -27.594 1.00 75.44 354 GLU A C 1
ATOM 2889 O O . GLU A 1 354 ? 16.446 -2.730 -28.035 1.00 75.44 354 GLU A O 1
ATOM 2894 N N . ILE A 1 355 ? 14.939 -3.237 -26.454 1.00 75.12 355 ILE A N 1
ATOM 2895 C CA . ILE A 1 355 ? 15.101 -2.006 -25.665 1.00 75.12 355 ILE A CA 1
ATOM 2896 C C . ILE A 1 355 ? 16.561 -1.813 -25.216 1.00 75.12 355 ILE A C 1
ATOM 2898 O O . ILE A 1 355 ? 17.084 -0.699 -25.271 1.00 75.12 355 ILE A O 1
ATOM 2902 N N . LYS A 1 356 ? 17.248 -2.890 -24.799 1.00 75.56 356 LYS A N 1
ATOM 2903 C CA . LYS A 1 356 ? 18.676 -2.845 -24.419 1.00 75.56 356 LYS A CA 1
ATOM 2904 C C . LYS A 1 356 ? 19.561 -2.515 -25.620 1.00 75.56 356 LYS A C 1
ATOM 2906 O O . LYS A 1 356 ? 20.504 -1.741 -25.470 1.00 75.56 356 LYS A O 1
ATOM 2911 N N . ALA A 1 357 ? 19.265 -3.087 -26.788 1.00 79.81 357 ALA A N 1
ATOM 2912 C CA . ALA A 1 357 ? 20.011 -2.843 -28.018 1.00 79.81 357 ALA A CA 1
ATOM 2913 C C . ALA A 1 357 ? 19.856 -1.389 -28.495 1.00 79.81 357 ALA A C 1
ATOM 2915 O O . ALA A 1 357 ? 20.866 -0.727 -28.733 1.00 79.81 357 ALA A O 1
ATOM 2916 N N . ILE A 1 358 ? 18.621 -0.868 -28.541 1.00 80.81 358 ILE A N 1
ATOM 2917 C CA . ILE A 1 358 ? 18.325 0.534 -28.887 1.00 80.81 358 ILE A CA 1
ATOM 2918 C C . ILE A 1 358 ? 19.039 1.485 -27.919 1.00 80.81 358 ILE A C 1
ATOM 2920 O O . ILE A 1 358 ? 19.738 2.394 -28.361 1.00 80.81 358 ILE A O 1
ATOM 2924 N N . HIS A 1 359 ? 18.911 1.253 -26.605 1.00 80.50 359 HIS A N 1
ATOM 2925 C CA . HIS A 1 359 ? 19.563 2.081 -25.588 1.00 80.50 359 HIS A CA 1
ATOM 2926 C C . HIS A 1 359 ? 21.086 2.099 -25.779 1.00 80.50 359 HIS A C 1
ATOM 2928 O O . HIS A 1 359 ? 21.666 3.173 -25.923 1.00 80.50 359 HIS A O 1
ATOM 2934 N N . LYS A 1 360 ? 21.726 0.925 -25.868 1.00 80.06 360 LYS A N 1
ATOM 2935 C CA . LYS A 1 360 ? 23.181 0.819 -26.040 1.00 80.06 360 LYS A CA 1
ATOM 2936 C C . LYS A 1 360 ? 23.670 1.522 -27.312 1.00 80.06 360 LYS A C 1
ATOM 2938 O O . LYS A 1 360 ? 24.669 2.234 -27.253 1.00 80.06 360 LYS A O 1
ATOM 2943 N N . LEU A 1 361 ? 22.963 1.348 -28.432 1.00 82.19 361 LEU A N 1
ATOM 2944 C CA . LEU A 1 361 ? 23.293 1.980 -29.711 1.00 82.19 361 LEU A CA 1
ATOM 2945 C C . LEU A 1 361 ? 23.194 3.513 -29.632 1.00 82.19 361 LEU A C 1
ATOM 2947 O O . LEU A 1 361 ? 24.101 4.208 -30.089 1.00 82.19 361 LEU A O 1
ATOM 2951 N N . ALA A 1 362 ? 22.128 4.038 -29.019 1.00 82.69 362 ALA A N 1
ATOM 2952 C CA . ALA A 1 362 ? 21.932 5.476 -28.849 1.00 82.69 362 ALA A CA 1
ATOM 2953 C C . ALA A 1 362 ? 23.001 6.104 -27.934 1.00 82.69 362 ALA A C 1
ATOM 2955 O O . ALA A 1 362 ? 23.581 7.127 -28.294 1.00 82.69 362 ALA A O 1
ATOM 2956 N N . THR A 1 363 ? 23.338 5.470 -26.802 1.00 82.38 363 THR A N 1
ATOM 2957 C CA . THR A 1 363 ? 24.403 5.959 -25.904 1.00 82.38 363 THR A CA 1
ATOM 2958 C C . THR A 1 363 ? 25.772 5.964 -26.586 1.00 82.38 363 THR A C 1
ATOM 2960 O O . THR A 1 363 ? 26.534 6.915 -26.420 1.00 82.38 363 THR A O 1
ATOM 2963 N N . GLN A 1 364 ? 26.092 4.927 -27.372 1.00 82.25 364 GLN A N 1
ATOM 2964 C CA . GLN A 1 364 ? 27.343 4.863 -28.136 1.00 82.25 364 GLN A CA 1
ATOM 2965 C C . GLN A 1 364 ? 27.450 6.024 -29.134 1.00 82.25 364 GLN A C 1
ATOM 2967 O O . GLN A 1 364 ? 28.452 6.739 -29.124 1.00 82.25 364 GLN A O 1
ATOM 2972 N N . ARG A 1 365 ? 26.397 6.251 -29.928 1.00 78.75 365 ARG A N 1
ATOM 2973 C CA . ARG A 1 365 ? 26.335 7.321 -30.935 1.00 78.75 365 ARG A CA 1
ATOM 2974 C C . ARG A 1 365 ? 26.391 8.715 -30.325 1.00 78.75 365 ARG A C 1
ATOM 2976 O O . ARG A 1 365 ? 27.135 9.556 -30.814 1.00 78.75 365 ARG A O 1
ATOM 2983 N N . LEU A 1 366 ? 25.659 8.970 -29.242 1.00 80.62 366 LEU A N 1
ATOM 2984 C CA . LEU A 1 366 ? 25.687 10.277 -28.581 1.00 80.62 366 LEU A CA 1
ATOM 2985 C C . LEU A 1 366 ? 27.061 10.604 -27.986 1.00 80.62 366 LEU A C 1
ATOM 2987 O O . LEU A 1 366 ? 27.498 11.745 -28.090 1.00 80.62 366 LEU A O 1
ATOM 2991 N N . VAL A 1 367 ? 27.784 9.626 -27.429 1.00 79.25 367 VAL A N 1
ATOM 2992 C CA . VAL A 1 367 ? 29.158 9.869 -26.954 1.00 79.25 367 VAL A CA 1
ATOM 2993 C C . VAL A 1 367 ? 30.147 10.087 -28.100 1.00 79.25 367 VAL A C 1
ATOM 2995 O O . VAL A 1 367 ? 31.094 10.841 -27.911 1.00 79.25 367 VAL A O 1
ATOM 2998 N N . GLN A 1 368 ? 29.919 9.518 -29.288 1.00 80.50 368 GLN A N 1
ATOM 2999 C CA . GLN A 1 368 ? 30.692 9.858 -30.492 1.00 80.50 368 GLN A CA 1
ATOM 3000 C C . GLN A 1 368 ? 30.375 11.287 -30.971 1.00 80.50 368 GLN A C 1
ATOM 3002 O O . GLN A 1 368 ? 31.285 12.092 -31.151 1.00 80.50 368 GLN A O 1
ATOM 3007 N N . LEU A 1 369 ? 29.088 11.634 -31.092 1.00 79.38 369 LEU A N 1
ATOM 3008 C CA . LEU A 1 369 ? 28.614 12.953 -31.536 1.00 79.38 369 LEU A CA 1
ATOM 3009 C C . LEU A 1 369 ? 28.983 14.105 -30.590 1.00 79.38 369 LEU A C 1
ATOM 3011 O O . LEU A 1 369 ? 29.004 15.248 -31.037 1.00 79.38 369 LEU A O 1
ATOM 3015 N N . TYR A 1 370 ? 29.244 13.827 -29.311 1.00 78.50 370 TYR A N 1
ATOM 3016 C CA . TYR A 1 370 ? 29.641 14.812 -28.298 1.00 78.50 370 TYR A CA 1
ATOM 3017 C C . TYR A 1 370 ? 31.039 14.534 -27.706 1.00 78.50 370 TYR A C 1
ATOM 3019 O O . TYR A 1 370 ? 31.326 14.927 -26.573 1.00 78.50 370 TYR A O 1
ATOM 3027 N N . GLN A 1 371 ? 31.913 13.801 -28.411 1.00 78.56 371 GLN A N 1
ATOM 3028 C CA . GLN A 1 371 ? 33.173 13.314 -27.833 1.00 78.56 371 GLN A CA 1
ATOM 3029 C C . GLN A 1 371 ? 34.118 14.449 -27.403 1.00 78.56 371 GLN A C 1
ATOM 3031 O O . GLN A 1 371 ? 34.792 14.331 -26.375 1.00 78.56 371 GLN A O 1
ATOM 3036 N N . GLU A 1 372 ? 34.185 15.545 -28.157 1.00 75.81 372 GLU A N 1
ATOM 3037 C CA . GLU A 1 372 ? 35.036 16.690 -27.815 1.00 75.81 372 GLU A CA 1
ATOM 3038 C C . GLU A 1 372 ? 34.433 17.498 -26.662 1.00 75.81 372 GLU A C 1
ATOM 3040 O O . GLU A 1 372 ? 35.129 17.802 -25.690 1.00 75.81 372 GLU A O 1
ATOM 3045 N N . GLU A 1 373 ? 33.124 17.757 -26.716 1.00 77.69 373 GLU A N 1
ATOM 3046 C CA . GLU A 1 373 ? 32.368 18.459 -25.681 1.00 77.69 373 GLU A CA 1
ATOM 3047 C C . GLU A 1 373 ? 32.458 17.730 -24.327 1.00 77.69 373 GLU A C 1
ATOM 3049 O O . GLU A 1 373 ? 32.743 18.353 -23.304 1.00 77.69 373 GLU A O 1
ATOM 3054 N N . LEU A 1 374 ? 32.303 16.400 -24.312 1.00 75.81 374 LEU A N 1
ATOM 3055 C CA . LEU A 1 374 ? 32.425 15.564 -23.111 1.00 75.81 374 LEU A CA 1
ATOM 3056 C C . LEU A 1 374 ? 33.848 15.573 -22.534 1.00 75.81 374 LEU A C 1
ATOM 3058 O O . LEU A 1 374 ? 34.022 15.728 -21.323 1.00 75.81 374 LEU A O 1
ATOM 3062 N N . ASN A 1 375 ? 34.878 15.443 -23.377 1.00 73.75 375 ASN A N 1
ATOM 3063 C CA . ASN A 1 375 ? 36.269 15.483 -22.917 1.00 73.75 375 ASN A CA 1
ATOM 3064 C C . ASN A 1 375 ? 36.649 16.867 -22.368 1.00 73.75 375 ASN A C 1
ATOM 3066 O O . ASN A 1 375 ? 37.298 16.955 -21.321 1.00 73.75 375 ASN A O 1
ATOM 3070 N N . HIS A 1 376 ? 36.207 17.946 -23.020 1.00 73.00 376 HIS A N 1
ATOM 3071 C CA . HIS A 1 376 ? 36.375 19.316 -22.533 1.00 73.00 376 HIS A CA 1
ATOM 3072 C C . HIS A 1 376 ? 35.691 19.511 -21.171 1.00 73.00 376 HIS A C 1
ATOM 3074 O O . HIS A 1 376 ? 36.308 20.007 -20.229 1.00 73.00 376 HIS A O 1
ATOM 3080 N N . TYR A 1 377 ? 34.441 19.065 -21.044 1.00 71.12 377 TYR A N 1
ATOM 3081 C CA . TYR A 1 377 ? 33.620 19.218 -19.844 1.00 71.12 377 TYR A CA 1
ATOM 3082 C C . TYR A 1 377 ? 34.184 18.479 -18.616 1.00 71.12 377 TYR A C 1
ATOM 3084 O O . TYR A 1 377 ? 34.249 19.037 -17.517 1.00 71.12 377 TYR A O 1
ATOM 3092 N N . LEU A 1 378 ? 34.657 17.239 -18.790 1.00 71.38 378 LEU A N 1
ATOM 3093 C CA . LEU A 1 378 ? 35.246 16.459 -17.693 1.00 71.38 378 LEU A CA 1
ATOM 3094 C C . LEU A 1 378 ? 36.631 16.994 -17.266 1.00 71.38 378 LEU A C 1
ATOM 3096 O O . LEU A 1 378 ? 36.999 16.923 -16.087 1.00 71.38 378 LEU A O 1
ATOM 3100 N N . SER A 1 379 ? 37.398 17.578 -18.194 1.00 69.12 379 SER A N 1
ATOM 3101 C CA . SER A 1 379 ? 38.740 18.114 -17.918 1.00 69.12 379 SER A CA 1
ATOM 3102 C C . SER A 1 379 ? 38.729 19.537 -17.336 1.00 69.12 379 SER A C 1
ATOM 3104 O O . SER A 1 379 ? 39.225 19.745 -16.221 1.00 69.12 379 SER A O 1
ATOM 3106 N N . ASN A 1 380 ? 38.128 20.505 -18.032 1.00 60.31 380 ASN A N 1
ATOM 3107 C CA . ASN A 1 380 ? 38.482 21.931 -17.931 1.00 60.31 380 ASN A CA 1
A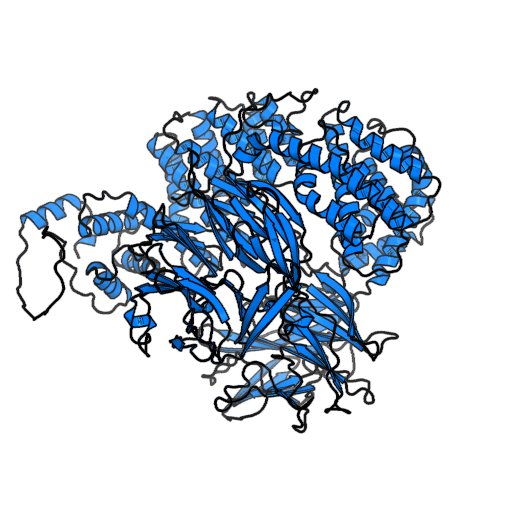TOM 3108 C C . ASN A 1 380 ? 37.752 22.754 -16.851 1.00 60.31 380 ASN A C 1
ATOM 3110 O O . ASN A 1 380 ? 37.995 23.954 -16.743 1.00 60.31 380 ASN A O 1
ATOM 3114 N N . SER A 1 381 ? 36.973 22.097 -15.979 1.00 58.38 381 SER A N 1
ATOM 3115 C CA . SER A 1 381 ? 36.223 22.646 -14.823 1.00 58.38 381 SER A CA 1
ATOM 3116 C C . SER A 1 381 ? 34.766 23.054 -15.087 1.00 58.38 381 SER A C 1
ATOM 3118 O O . SER A 1 381 ? 34.288 23.076 -16.215 1.00 58.38 381 SER A O 1
ATOM 3120 N N . LEU A 1 382 ? 34.035 23.292 -13.993 1.00 61.75 382 LEU A N 1
ATOM 3121 C CA . LEU A 1 382 ? 32.590 23.533 -13.958 1.00 61.75 382 LEU A CA 1
ATOM 3122 C C . LEU A 1 382 ? 32.266 25.008 -14.274 1.00 61.75 382 LEU A C 1
ATOM 3124 O O . LEU A 1 382 ? 31.709 25.713 -13.431 1.00 61.75 382 LEU A O 1
ATOM 3128 N N . ASP A 1 383 ? 32.651 25.499 -15.457 1.00 60.09 383 ASP A N 1
ATOM 3129 C CA . ASP A 1 383 ? 32.388 26.895 -15.833 1.00 60.09 383 ASP A CA 1
ATOM 3130 C C . ASP A 1 383 ? 30.958 27.103 -16.364 1.00 60.09 383 ASP A C 1
ATOM 3132 O O . ASP A 1 383 ? 30.658 27.000 -17.555 1.00 60.09 383 ASP A O 1
ATOM 3136 N N . PHE A 1 384 ? 30.067 27.463 -15.441 1.00 58.38 384 PHE A N 1
ATOM 3137 C CA . PHE A 1 384 ? 28.672 27.830 -15.700 1.00 58.38 384 PHE A CA 1
ATOM 3138 C C . PHE A 1 384 ? 28.477 29.114 -16.540 1.00 58.38 384 PHE A C 1
ATOM 3140 O O . PHE A 1 384 ? 27.341 29.561 -16.681 1.00 58.38 384 PHE A O 1
ATOM 3147 N N . LYS A 1 385 ? 29.534 29.757 -17.060 1.00 55.47 385 LYS A N 1
ATOM 3148 C CA . LYS A 1 385 ? 29.417 30.947 -17.927 1.00 55.47 385 LYS A CA 1
ATOM 3149 C C . LYS A 1 385 ? 29.250 30.632 -19.414 1.00 55.47 385 LYS A C 1
ATOM 3151 O O . LYS A 1 385 ? 28.812 31.511 -20.151 1.00 55.47 385 LYS A O 1
ATOM 3156 N N . HIS A 1 386 ? 29.632 29.433 -19.857 1.00 51.34 386 HIS A N 1
ATOM 3157 C CA . HIS A 1 386 ? 29.808 29.124 -21.285 1.00 51.34 386 HIS A CA 1
ATOM 3158 C C . HIS A 1 386 ? 28.860 28.050 -21.848 1.00 51.34 386 HIS A C 1
ATOM 3160 O O . HIS A 1 386 ? 28.908 27.777 -23.045 1.00 51.34 386 HIS A O 1
ATOM 3166 N N . HIS A 1 387 ? 27.972 27.482 -21.027 1.00 55.84 387 HIS A N 1
ATOM 3167 C CA . HIS A 1 387 ? 27.011 26.450 -21.436 1.00 55.84 387 HIS A CA 1
ATOM 3168 C C . HIS A 1 387 ? 25.614 26.722 -20.876 1.00 55.84 387 HIS A C 1
ATOM 3170 O O . HIS A 1 387 ? 25.477 27.275 -19.782 1.00 55.84 387 HIS A O 1
ATOM 3176 N N . GLU A 1 388 ? 24.574 26.280 -21.587 1.00 62.69 388 GLU A N 1
ATOM 3177 C CA . GLU A 1 388 ? 23.217 26.314 -21.041 1.00 62.69 388 GLU A CA 1
ATOM 3178 C C . GLU A 1 388 ? 23.048 25.293 -19.895 1.00 62.69 388 GLU A C 1
ATOM 3180 O O . GLU A 1 388 ? 23.520 24.154 -20.010 1.00 62.69 388 GLU A O 1
ATOM 3185 N N . PRO A 1 389 ? 22.326 25.645 -18.809 1.00 65.56 389 PRO A N 1
ATOM 3186 C CA . PRO A 1 389 ? 22.053 24.747 -17.682 1.00 65.56 389 PRO A CA 1
ATOM 3187 C C . PRO A 1 389 ? 21.477 23.378 -18.070 1.00 65.56 389 PRO A C 1
ATOM 3189 O O . PRO A 1 389 ? 21.798 22.374 -17.433 1.00 65.56 389 PRO A O 1
ATOM 3192 N N . THR A 1 390 ? 20.655 23.323 -19.122 1.00 68.19 390 THR A N 1
ATOM 3193 C CA . THR A 1 390 ? 20.057 22.084 -19.641 1.00 68.19 390 THR A CA 1
ATOM 3194 C C . THR A 1 390 ? 21.126 21.166 -20.234 1.00 68.19 390 THR A C 1
ATOM 3196 O O . THR A 1 390 ? 21.304 20.048 -19.755 1.00 68.19 390 THR A O 1
ATOM 3199 N N . GLN A 1 391 ? 21.914 21.670 -21.190 1.00 71.81 391 GLN A N 1
ATOM 3200 C CA . GLN A 1 391 ? 22.981 20.920 -21.862 1.00 71.81 391 GLN A CA 1
ATOM 3201 C C . GLN A 1 391 ? 24.041 20.414 -20.868 1.00 71.81 391 GLN A C 1
ATOM 3203 O O . GLN A 1 391 ? 24.494 19.274 -20.961 1.00 71.81 391 GLN A O 1
ATOM 3208 N N . PHE A 1 392 ? 24.382 21.233 -19.866 1.00 71.06 392 PHE A N 1
ATOM 3209 C CA . PHE A 1 392 ? 25.241 20.857 -18.738 1.00 71.06 392 PHE A CA 1
ATOM 3210 C C . PHE A 1 392 ? 24.706 19.618 -17.992 1.00 71.06 392 PHE A C 1
ATOM 3212 O O . PHE A 1 392 ? 25.465 18.701 -17.672 1.00 71.06 392 PHE A O 1
ATOM 3219 N N . CYS A 1 393 ? 23.393 19.558 -17.741 1.00 73.06 393 CYS A N 1
ATOM 3220 C CA . CYS A 1 393 ? 22.765 18.414 -17.080 1.00 73.06 393 CYS A CA 1
ATOM 3221 C C . CYS A 1 393 ? 22.692 17.174 -17.985 1.00 73.06 393 CYS A C 1
ATOM 3223 O O . CYS A 1 393 ? 22.859 16.050 -17.509 1.00 73.06 393 CYS A O 1
ATOM 3225 N N . GLU A 1 394 ? 22.428 17.353 -19.277 1.00 77.31 394 GLU A N 1
ATOM 3226 C CA . GLU A 1 394 ? 22.266 16.256 -20.236 1.00 77.31 394 GLU A CA 1
ATOM 3227 C C . GLU A 1 394 ? 23.606 15.576 -20.567 1.00 77.31 394 GLU A C 1
ATOM 3229 O O . GLU A 1 394 ? 23.705 14.350 -20.501 1.00 77.31 394 GLU A O 1
ATOM 3234 N N . LEU A 1 395 ? 24.680 16.343 -20.786 1.00 76.69 395 LEU A N 1
ATOM 3235 C CA . LEU A 1 395 ? 26.023 15.794 -21.026 1.00 76.69 395 LEU A CA 1
ATOM 3236 C C . LEU A 1 395 ? 26.599 15.074 -19.794 1.00 76.69 395 LEU A C 1
ATOM 3238 O O . LEU A 1 395 ? 27.170 13.989 -19.928 1.00 76.69 395 LEU A O 1
ATOM 3242 N N . GLY A 1 396 ? 26.403 15.615 -18.584 1.00 76.38 396 GLY A N 1
ATOM 3243 C CA . GLY A 1 396 ? 26.805 14.940 -17.342 1.00 76.38 396 GLY A CA 1
ATOM 3244 C C . GLY A 1 396 ? 26.069 13.610 -17.120 1.00 76.38 396 GLY A C 1
ATOM 3245 O O . GLY A 1 396 ? 26.661 12.629 -16.668 1.00 76.38 396 GLY A O 1
ATOM 3246 N N . ASN A 1 397 ? 24.790 13.551 -17.500 1.00 79.62 397 ASN A N 1
ATOM 3247 C CA . ASN A 1 397 ? 23.998 12.323 -17.514 1.00 79.62 397 ASN A CA 1
ATOM 3248 C C . ASN A 1 397 ? 24.489 11.317 -18.573 1.00 79.62 397 ASN A C 1
ATOM 3250 O O . ASN A 1 397 ? 24.628 10.135 -18.264 1.00 79.62 397 ASN A O 1
ATOM 3254 N N . LEU A 1 398 ? 24.775 11.769 -19.799 1.00 81.75 398 LEU A N 1
ATOM 3255 C CA . LEU A 1 398 ? 25.276 10.936 -20.899 1.00 81.75 398 LEU A CA 1
ATOM 3256 C C . LEU A 1 398 ? 26.624 10.275 -20.560 1.00 81.75 398 LEU A C 1
ATOM 3258 O O . LEU A 1 398 ? 26.792 9.075 -20.792 1.00 81.75 398 LEU A O 1
ATOM 3262 N N . ALA A 1 399 ? 27.549 11.030 -19.957 1.00 78.00 399 ALA A N 1
ATOM 3263 C CA . ALA A 1 399 ? 28.832 10.514 -19.476 1.00 78.00 399 ALA A CA 1
ATOM 3264 C C . ALA A 1 399 ? 28.650 9.358 -18.474 1.00 78.00 399 ALA A C 1
ATOM 3266 O O . ALA A 1 399 ? 29.342 8.340 -18.558 1.00 78.00 399 ALA A O 1
ATOM 3267 N N . LEU A 1 400 ? 27.683 9.494 -17.558 1.00 80.12 400 LEU A N 1
ATOM 3268 C CA . LEU A 1 400 ? 27.357 8.457 -16.585 1.00 80.12 400 LEU A CA 1
ATOM 3269 C C . LEU A 1 400 ? 26.746 7.208 -17.246 1.00 80.12 400 LEU A C 1
ATOM 3271 O O . LEU A 1 400 ? 27.167 6.103 -16.916 1.00 80.12 400 LEU A O 1
ATOM 3275 N N . GLU A 1 401 ? 25.797 7.339 -18.180 1.00 79.25 401 GLU A N 1
ATOM 3276 C CA . GLU A 1 401 ? 25.191 6.165 -18.841 1.00 79.25 401 GLU A CA 1
ATOM 3277 C C . GLU A 1 401 ? 26.219 5.342 -19.629 1.00 79.25 401 GLU A C 1
ATOM 3279 O O . GLU A 1 401 ? 26.235 4.116 -19.533 1.00 79.25 401 GLU A O 1
ATOM 3284 N N . TYR A 1 402 ? 27.125 5.994 -20.366 1.00 78.38 402 TYR A N 1
ATOM 3285 C CA . TYR A 1 402 ? 28.166 5.295 -21.129 1.00 78.38 402 TYR A CA 1
ATOM 3286 C C . TYR A 1 402 ? 29.089 4.474 -20.212 1.00 78.38 402 TYR A C 1
ATOM 3288 O O . TYR A 1 402 ? 29.403 3.317 -20.506 1.00 78.38 402 TYR A O 1
ATOM 3296 N N . PHE A 1 403 ? 29.463 5.046 -19.064 1.00 74.81 403 PHE A N 1
ATOM 3297 C CA . PHE A 1 403 ? 30.208 4.364 -18.007 1.00 74.81 403 PHE A CA 1
ATOM 3298 C C . PHE A 1 403 ? 29.417 3.185 -17.405 1.00 74.81 403 PHE A C 1
ATOM 3300 O O . PHE A 1 403 ? 29.940 2.074 -17.302 1.00 74.81 403 PHE A O 1
ATOM 3307 N N . LEU A 1 404 ? 28.136 3.386 -17.074 1.00 74.06 404 LEU A N 1
ATOM 3308 C CA . LEU A 1 404 ? 27.249 2.356 -16.513 1.00 74.06 404 LEU A CA 1
ATOM 3309 C C . LEU A 1 404 ? 26.926 1.206 -17.491 1.00 74.06 404 LEU A C 1
ATOM 3311 O O . LEU A 1 404 ? 26.512 0.128 -17.054 1.00 74.06 404 LEU A O 1
ATOM 3315 N N . LEU A 1 405 ? 27.132 1.400 -18.796 1.00 70.88 405 LEU A N 1
ATOM 3316 C CA . LEU A 1 405 ? 27.029 0.359 -19.827 1.00 70.88 405 LEU A CA 1
ATOM 3317 C C . LEU A 1 405 ? 28.319 -0.466 -20.013 1.00 70.88 405 LEU A C 1
ATOM 3319 O O . LEU A 1 405 ? 28.328 -1.386 -20.835 1.00 70.88 405 LEU A O 1
ATOM 3323 N N . GLY A 1 406 ? 29.393 -0.175 -19.267 1.00 60.56 406 GLY A N 1
ATOM 3324 C CA . GLY A 1 406 ? 30.657 -0.921 -19.335 1.00 60.56 406 GLY A CA 1
ATOM 3325 C C . GLY A 1 406 ? 31.406 -0.748 -20.661 1.00 60.56 406 GLY A C 1
ATOM 3326 O O . GLY A 1 406 ? 32.140 -1.641 -21.084 1.00 60.56 406 GLY A O 1
ATOM 3327 N N . LEU A 1 407 ? 31.187 0.373 -21.350 1.00 64.19 407 LEU A N 1
ATOM 3328 C CA . LEU A 1 407 ? 31.844 0.692 -22.614 1.00 64.19 407 LEU A CA 1
ATOM 3329 C C . LEU A 1 407 ? 33.268 1.234 -22.347 1.00 64.19 407 LEU A C 1
ATOM 3331 O O . LEU A 1 407 ? 33.469 1.976 -21.382 1.00 64.19 407 LEU A O 1
ATOM 3335 N N . PRO A 1 408 ? 34.283 0.854 -23.148 1.00 54.84 408 PRO A N 1
ATOM 3336 C CA . PRO A 1 408 ? 35.686 1.055 -22.784 1.00 54.84 408 PRO A CA 1
ATOM 3337 C C . PRO A 1 408 ? 36.112 2.530 -22.827 1.00 54.84 408 PRO A C 1
ATOM 3339 O O . PRO A 1 408 ? 36.311 3.103 -23.894 1.00 54.84 408 PRO A O 1
ATOM 3342 N N . LEU A 1 409 ? 36.334 3.117 -21.647 1.00 51.59 409 LEU A N 1
ATOM 3343 C CA . LEU A 1 409 ? 36.855 4.478 -21.462 1.00 51.59 409 LEU A CA 1
ATOM 3344 C C . LEU A 1 409 ? 38.020 4.515 -20.451 1.00 51.59 409 LEU A C 1
ATOM 3346 O O . LEU A 1 409 ? 38.030 5.278 -19.484 1.00 51.59 409 LEU A O 1
ATOM 3350 N N . THR A 1 410 ? 39.051 3.704 -20.705 1.00 53.84 410 THR A N 1
ATOM 3351 C CA . THR A 1 410 ? 40.275 3.620 -19.879 1.00 53.84 410 THR A CA 1
ATOM 3352 C C . THR A 1 410 ? 41.015 4.954 -19.709 1.00 53.84 410 THR A C 1
ATOM 3354 O O . THR A 1 410 ? 41.769 5.105 -18.753 1.00 53.84 410 THR A O 1
ATOM 3357 N N . GLN A 1 411 ? 40.783 5.936 -20.588 1.00 55.28 411 GLN A N 1
ATOM 3358 C CA . GLN A 1 411 ? 41.352 7.286 -20.482 1.00 55.28 411 GLN A CA 1
ATOM 3359 C C . GLN A 1 411 ? 40.455 8.293 -19.736 1.00 55.28 411 GLN A C 1
ATOM 3361 O O . GLN A 1 411 ? 40.976 9.255 -19.178 1.00 55.28 411 GLN A O 1
ATOM 3366 N N . ALA A 1 412 ? 39.132 8.089 -19.680 1.00 57.28 412 ALA A N 1
ATOM 3367 C CA . ALA A 1 412 ? 38.214 9.063 -19.076 1.00 57.28 412 ALA A CA 1
ATOM 3368 C C . ALA A 1 412 ? 37.887 8.793 -17.600 1.00 57.28 412 ALA A C 1
ATOM 3370 O O . ALA A 1 412 ? 37.390 9.701 -16.936 1.00 57.28 412 ALA A O 1
ATOM 3371 N N . TRP A 1 413 ? 38.200 7.610 -17.046 1.00 67.62 413 TRP A N 1
ATOM 3372 C CA . TRP A 1 413 ? 37.984 7.349 -15.613 1.00 67.62 413 TRP A CA 1
ATOM 3373 C C . TRP A 1 413 ? 38.611 8.421 -14.694 1.00 67.62 413 TRP A C 1
ATOM 3375 O O . TRP A 1 413 ? 37.878 8.979 -13.874 1.00 67.62 413 TRP A O 1
ATOM 3385 N N . PRO A 1 414 ? 39.900 8.804 -14.837 1.00 71.56 414 PRO A N 1
ATOM 3386 C CA . PRO A 1 414 ? 40.495 9.828 -13.975 1.00 71.56 414 PRO A CA 1
ATOM 3387 C C . PRO A 1 414 ? 39.855 11.211 -14.158 1.00 71.56 414 PRO A C 1
ATOM 3389 O O . PRO A 1 414 ? 39.812 11.998 -13.214 1.00 71.56 414 PRO A O 1
ATOM 3392 N N . LEU A 1 415 ? 39.335 11.510 -15.356 1.00 70.31 415 LEU A N 1
ATOM 3393 C CA . LEU A 1 415 ? 38.615 12.754 -15.635 1.00 70.31 415 LEU A CA 1
ATOM 3394 C C . LEU A 1 415 ? 37.250 12.760 -14.936 1.00 70.31 415 LEU A C 1
ATOM 3396 O O . LEU A 1 415 ? 36.909 13.745 -14.287 1.00 70.31 415 LEU A O 1
ATOM 3400 N N . PHE A 1 416 ? 36.506 11.652 -14.998 1.00 72.44 416 PHE A N 1
ATOM 3401 C CA . PHE A 1 416 ? 35.210 11.505 -14.336 1.00 72.44 416 PHE A CA 1
ATOM 3402 C C . PHE A 1 416 ? 35.338 11.484 -12.805 1.00 72.44 416 PHE A C 1
ATOM 3404 O O . PHE A 1 416 ? 34.579 12.170 -12.125 1.00 72.44 416 PHE A O 1
ATOM 3411 N N . GLU A 1 417 ? 36.341 10.799 -12.239 1.00 74.44 417 GLU A N 1
ATOM 3412 C CA . GLU A 1 417 ? 36.595 10.845 -10.792 1.00 74.44 417 GLU A CA 1
ATOM 3413 C C . GLU A 1 417 ? 36.961 12.269 -10.335 1.00 74.44 417 GLU A C 1
ATOM 3415 O O . GLU A 1 417 ? 36.421 12.767 -9.344 1.00 74.44 417 GLU A O 1
ATOM 3420 N N . ASN A 1 418 ? 37.837 12.959 -11.077 1.00 75.56 418 ASN A N 1
ATOM 3421 C CA . ASN A 1 418 ? 38.189 14.358 -10.823 1.00 75.56 418 ASN A CA 1
ATOM 3422 C C . ASN A 1 418 ? 36.956 15.275 -10.916 1.00 75.56 418 ASN A C 1
ATOM 3424 O O . ASN A 1 418 ? 36.750 16.123 -10.051 1.00 75.56 418 ASN A O 1
ATOM 3428 N N . TRP A 1 419 ? 36.092 15.067 -11.911 1.00 79.38 419 TRP A N 1
ATOM 3429 C CA . TRP A 1 419 ? 34.823 15.776 -12.058 1.00 79.38 419 TRP A CA 1
ATOM 3430 C C . TRP A 1 419 ? 33.891 15.545 -10.857 1.00 79.38 419 TRP A C 1
ATOM 3432 O O . TRP A 1 419 ? 33.446 16.524 -10.261 1.00 79.38 419 TRP A O 1
ATOM 3442 N N . CYS A 1 420 ? 33.703 14.305 -10.391 1.00 77.81 420 CYS A N 1
ATOM 3443 C CA . CYS A 1 420 ? 32.950 14.026 -9.160 1.00 77.81 420 CYS A CA 1
ATOM 3444 C C . CYS A 1 420 ? 33.549 14.718 -7.921 1.00 77.81 420 CYS A C 1
ATOM 3446 O O . CYS A 1 420 ? 32.803 15.281 -7.122 1.00 77.81 420 CYS A O 1
ATOM 3448 N N . ASN A 1 421 ? 34.881 14.742 -7.771 1.00 77.75 421 ASN A N 1
ATOM 3449 C CA . ASN A 1 421 ? 35.530 15.481 -6.678 1.00 77.75 421 ASN A CA 1
ATOM 3450 C C . ASN A 1 421 ? 35.251 17.003 -6.775 1.00 77.75 421 ASN A C 1
ATOM 3452 O O . ASN A 1 421 ? 35.025 17.647 -5.750 1.00 77.75 421 ASN A O 1
ATOM 3456 N N . LYS A 1 422 ? 35.232 17.579 -7.991 1.00 77.38 422 LYS A N 1
ATOM 3457 C CA . LYS A 1 422 ? 34.905 19.000 -8.235 1.00 77.38 422 LYS A CA 1
ATOM 3458 C C . LYS A 1 422 ? 33.446 19.327 -7.876 1.00 77.38 422 LYS A C 1
ATOM 3460 O O . LYS A 1 422 ? 33.220 20.340 -7.217 1.00 77.38 422 LYS A O 1
ATOM 3465 N N . LEU A 1 423 ? 32.477 18.477 -8.250 1.00 78.94 423 LEU A N 1
ATOM 3466 C CA . LEU A 1 423 ? 31.040 18.691 -7.975 1.00 78.94 423 LEU A CA 1
ATOM 3467 C C . LEU A 1 423 ? 30.766 18.962 -6.483 1.00 78.94 423 LEU A C 1
ATOM 3469 O O . LEU A 1 423 ? 29.989 19.857 -6.155 1.00 78.94 423 LEU A O 1
ATOM 3473 N N . ASN A 1 424 ? 31.435 18.236 -5.582 1.00 75.94 424 ASN A N 1
ATOM 3474 C CA . ASN A 1 424 ? 31.239 18.367 -4.134 1.00 75.94 424 ASN A CA 1
ATOM 3475 C C . ASN A 1 424 ? 31.726 19.712 -3.568 1.00 75.94 424 ASN A C 1
ATOM 3477 O O . ASN A 1 424 ? 31.109 20.248 -2.650 1.00 75.94 424 ASN A O 1
ATOM 3481 N N . GLY A 1 425 ? 32.834 20.251 -4.090 1.00 73.88 425 GLY A N 1
ATOM 3482 C CA . GLY A 1 425 ? 33.496 21.435 -3.527 1.00 73.88 425 GLY A CA 1
ATOM 3483 C C . GLY A 1 425 ? 32.922 22.782 -3.981 1.00 73.88 425 GLY A C 1
ATOM 3484 O O . GLY A 1 425 ? 33.145 23.796 -3.320 1.00 73.88 425 GLY A O 1
ATOM 3485 N N . CYS A 1 426 ? 32.189 22.824 -5.097 1.00 77.19 426 CYS A N 1
ATOM 3486 C CA . CYS A 1 426 ? 31.804 24.090 -5.730 1.00 77.19 426 CYS A CA 1
ATOM 3487 C C . CYS A 1 426 ? 30.643 24.843 -5.057 1.00 77.19 426 CYS A C 1
ATOM 3489 O O . CYS A 1 426 ? 30.502 26.041 -5.289 1.00 77.19 426 CYS A O 1
ATOM 3491 N N . TYR A 1 427 ? 29.826 24.217 -4.200 1.00 78.06 427 TYR A N 1
ATOM 3492 C CA . TYR A 1 427 ? 28.661 24.900 -3.606 1.00 78.06 427 TYR A CA 1
ATOM 3493 C C . TYR A 1 427 ? 29.024 26.177 -2.818 1.00 78.06 427 TYR A C 1
ATOM 3495 O O . TYR A 1 427 ? 28.240 27.124 -2.809 1.00 78.06 427 TYR A O 1
ATOM 3503 N N . LYS A 1 428 ? 30.232 26.248 -2.235 1.00 74.50 428 LYS A N 1
ATOM 3504 C CA . LYS A 1 428 ? 30.742 27.415 -1.487 1.00 74.50 428 LYS A CA 1
ATOM 3505 C C . LYS A 1 428 ? 31.036 28.664 -2.330 1.00 74.50 428 LYS A C 1
ATOM 3507 O O . LYS A 1 428 ? 31.207 29.728 -1.744 1.00 74.50 428 LYS A O 1
ATOM 3512 N N . THR A 1 429 ? 31.151 28.558 -3.657 1.00 73.69 429 THR A N 1
ATOM 3513 C CA . THR A 1 429 ? 31.615 29.661 -4.528 1.00 73.69 429 THR A CA 1
ATOM 3514 C C . THR A 1 429 ? 30.629 30.061 -5.629 1.00 73.69 429 THR A C 1
ATOM 3516 O O . THR A 1 429 ? 30.899 31.001 -6.376 1.00 73.69 429 THR A O 1
ATOM 3519 N N . LEU A 1 430 ? 29.494 29.369 -5.736 1.00 73.88 430 LEU A N 1
ATOM 3520 C CA . LEU A 1 430 ? 28.482 29.574 -6.774 1.00 73.88 430 LEU A CA 1
ATOM 3521 C C . LEU A 1 430 ? 27.322 30.454 -6.290 1.00 73.88 430 LEU A C 1
ATOM 3523 O O . LEU A 1 430 ? 26.947 30.413 -5.120 1.00 73.88 430 LEU A O 1
ATOM 3527 N N . ASN A 1 431 ? 26.698 31.199 -7.208 1.00 72.50 431 ASN A N 1
ATOM 3528 C CA . ASN A 1 431 ? 25.460 31.927 -6.904 1.00 72.50 431 ASN A CA 1
ATOM 3529 C C . ASN A 1 431 ? 24.240 30.983 -6.838 1.00 72.50 431 ASN A C 1
ATOM 3531 O O . ASN A 1 431 ? 24.290 29.861 -7.342 1.00 72.50 431 ASN A O 1
ATOM 3535 N N . SER A 1 432 ? 23.118 31.449 -6.281 1.00 68.94 432 SER A N 1
ATOM 3536 C CA . SER A 1 432 ? 21.919 30.631 -6.026 1.00 68.94 432 SER A CA 1
ATOM 3537 C C . SER A 1 432 ? 21.345 29.912 -7.261 1.00 68.94 432 SER A C 1
ATOM 3539 O O . SER A 1 432 ? 20.778 28.830 -7.131 1.00 68.94 432 SER A O 1
ATOM 3541 N N . SER A 1 433 ? 21.499 30.478 -8.465 1.00 72.25 433 SER A N 1
ATOM 3542 C CA . SER A 1 433 ? 21.034 29.853 -9.716 1.00 72.25 433 SER A CA 1
ATOM 3543 C C . SER A 1 433 ? 21.962 28.711 -10.154 1.00 72.25 433 SER A C 1
ATOM 3545 O O . SER A 1 433 ? 21.521 27.599 -10.464 1.00 72.25 433 SER A O 1
ATOM 3547 N N . GLN A 1 434 ? 23.274 28.951 -10.084 1.00 76.44 434 GLN A N 1
ATOM 3548 C CA . GLN A 1 434 ? 24.308 27.956 -10.379 1.00 76.44 434 GLN A CA 1
ATOM 3549 C C . GLN A 1 434 ? 24.310 26.814 -9.349 1.00 76.44 434 GLN A C 1
ATOM 3551 O O . GLN A 1 434 ? 24.370 25.646 -9.731 1.00 76.44 434 GLN A O 1
ATOM 3556 N N . GLN A 1 435 ? 24.161 27.133 -8.056 1.00 75.31 435 GLN A N 1
ATOM 3557 C CA . GLN A 1 435 ? 23.988 26.155 -6.974 1.00 75.31 435 GLN A CA 1
ATOM 3558 C C . GLN A 1 435 ? 22.812 25.210 -7.252 1.00 75.31 435 GLN A C 1
ATOM 3560 O O . GLN A 1 435 ? 22.938 24.009 -7.014 1.00 75.31 435 GLN A O 1
ATOM 3565 N N . ARG A 1 436 ? 21.694 25.719 -7.794 1.00 73.94 436 ARG A N 1
ATOM 3566 C CA . ARG A 1 436 ? 20.532 24.889 -8.137 1.00 73.94 436 ARG A CA 1
ATOM 3567 C C . ARG A 1 436 ? 20.779 23.992 -9.347 1.00 73.94 436 ARG A C 1
ATOM 3569 O O . ARG A 1 436 ? 20.523 22.800 -9.254 1.00 73.94 436 ARG A O 1
ATOM 3576 N N . THR A 1 437 ? 21.345 24.522 -10.433 1.00 75.75 437 THR A N 1
ATOM 3577 C CA . THR A 1 437 ? 21.710 23.710 -11.616 1.00 75.75 437 THR A CA 1
ATOM 3578 C C . THR A 1 437 ? 22.647 22.562 -11.221 1.00 75.75 437 THR A C 1
ATOM 3580 O O . THR A 1 437 ? 22.437 21.409 -11.597 1.00 75.75 437 THR A O 1
ATOM 3583 N N . LEU A 1 438 ? 23.647 22.860 -10.383 1.00 80.31 438 LEU A N 1
ATOM 3584 C CA . LEU A 1 438 ? 24.559 21.866 -9.825 1.00 80.31 438 LEU A CA 1
ATOM 3585 C C . LEU A 1 438 ? 23.831 20.849 -8.924 1.00 80.31 438 LEU A C 1
ATOM 3587 O O . LEU A 1 438 ? 24.099 19.655 -9.011 1.00 80.31 438 LEU A O 1
ATOM 3591 N N . MET A 1 439 ? 22.909 21.297 -8.066 1.00 82.88 439 MET A N 1
ATOM 3592 C CA . MET A 1 439 ? 22.081 20.434 -7.212 1.00 82.88 439 MET A CA 1
ATOM 3593 C C . MET A 1 439 ? 21.196 19.481 -8.028 1.00 82.88 439 MET A C 1
ATOM 3595 O O . MET A 1 439 ? 21.152 18.291 -7.715 1.00 82.88 439 MET A O 1
ATOM 3599 N N . ASP A 1 440 ? 20.520 19.976 -9.065 1.00 78.38 440 ASP A N 1
ATOM 3600 C CA . ASP A 1 440 ? 19.588 19.196 -9.883 1.00 78.38 440 ASP A CA 1
ATOM 3601 C C . ASP A 1 440 ? 20.319 18.128 -10.713 1.00 78.38 440 ASP A C 1
ATOM 3603 O O . ASP A 1 440 ? 19.843 16.990 -10.791 1.00 78.38 440 ASP A O 1
ATOM 3607 N N . LEU A 1 441 ? 21.506 18.428 -11.263 1.00 80.31 441 LEU A N 1
ATOM 3608 C CA . LEU A 1 441 ? 22.373 17.405 -11.864 1.00 80.31 441 LEU A CA 1
ATOM 3609 C C . LEU A 1 441 ? 22.847 16.397 -10.808 1.00 80.31 441 LEU A C 1
ATOM 3611 O O . LEU A 1 441 ? 22.727 15.188 -11.007 1.00 80.31 441 LEU A O 1
ATOM 3615 N N . HIS A 1 442 ? 23.352 16.862 -9.665 1.00 85.69 442 HIS A N 1
ATOM 3616 C CA . HIS A 1 442 ? 23.911 15.972 -8.647 1.00 85.69 442 HIS A CA 1
ATOM 3617 C C . HIS A 1 442 ? 22.855 14.998 -8.086 1.00 85.69 442 HIS A C 1
ATOM 3619 O O . HIS A 1 442 ? 23.118 13.802 -7.944 1.00 85.69 442 HIS A O 1
ATOM 3625 N N . TYR A 1 443 ? 21.620 15.470 -7.881 1.00 84.00 443 TYR A N 1
ATOM 3626 C CA . TYR A 1 443 ? 20.464 14.649 -7.507 1.00 84.00 443 TYR A CA 1
ATOM 3627 C C . TYR A 1 443 ? 20.147 13.565 -8.556 1.00 84.00 443 TYR A C 1
ATOM 3629 O O . TYR A 1 443 ? 19.806 12.435 -8.186 1.00 84.00 443 TYR A O 1
ATOM 3637 N N . GLN A 1 444 ? 20.266 13.878 -9.853 1.00 80.19 444 GLN A N 1
ATOM 3638 C CA . GLN A 1 444 ? 20.060 12.919 -10.947 1.00 80.19 444 GLN A CA 1
ATOM 3639 C C . GLN A 1 444 ? 21.167 11.859 -10.995 1.00 80.19 444 GLN A C 1
ATOM 3641 O O . GLN A 1 444 ? 20.854 10.667 -10.971 1.00 80.19 444 GLN A O 1
ATOM 3646 N N . LEU A 1 445 ? 22.442 12.271 -10.977 1.00 83.69 445 LEU A N 1
ATOM 3647 C CA . LEU A 1 445 ? 23.599 11.364 -10.985 1.00 83.69 445 LEU A CA 1
ATOM 3648 C C . LEU A 1 445 ? 23.525 10.359 -9.831 1.00 83.69 445 LEU A C 1
ATOM 3650 O O . LEU A 1 445 ? 23.628 9.150 -10.049 1.00 83.69 445 LEU A O 1
ATOM 3654 N N . ILE A 1 446 ? 23.267 10.850 -8.611 1.00 85.06 446 ILE A N 1
ATOM 3655 C CA . ILE A 1 446 ? 23.081 10.004 -7.429 1.00 85.06 446 ILE A CA 1
ATOM 3656 C C . ILE A 1 446 ? 21.942 9.009 -7.682 1.00 85.06 446 ILE A C 1
ATOM 3658 O O . ILE A 1 446 ? 22.152 7.803 -7.569 1.00 85.06 446 ILE A O 1
ATOM 3662 N N . ASN A 1 447 ? 20.741 9.462 -8.063 1.00 81.00 447 ASN A N 1
ATOM 3663 C CA . ASN A 1 447 ? 19.614 8.542 -8.250 1.00 81.00 447 ASN A CA 1
ATOM 3664 C C . ASN A 1 447 ? 19.846 7.502 -9.357 1.00 81.00 447 ASN A C 1
ATOM 3666 O O . ASN A 1 447 ? 19.406 6.366 -9.190 1.00 81.00 447 ASN A O 1
ATOM 3670 N N . ARG A 1 448 ? 20.580 7.830 -10.423 1.00 79.19 448 ARG A N 1
ATOM 3671 C CA . ARG A 1 448 ? 20.931 6.884 -11.494 1.00 79.19 448 ARG A CA 1
ATOM 3672 C C . ARG A 1 448 ? 21.905 5.807 -11.048 1.00 79.19 448 ARG A C 1
ATOM 3674 O O . ARG A 1 448 ? 21.598 4.628 -11.215 1.00 79.19 448 ARG A O 1
ATOM 3681 N N . VAL A 1 449 ? 23.006 6.180 -10.389 1.00 81.94 449 VAL A N 1
ATOM 3682 C CA . VAL A 1 449 ? 23.932 5.202 -9.785 1.00 81.94 449 VAL A CA 1
ATOM 3683 C C . VAL A 1 449 ? 23.189 4.325 -8.771 1.00 81.94 449 VAL A C 1
ATOM 3685 O O . VAL A 1 449 ? 23.341 3.102 -8.779 1.00 81.94 449 VAL A O 1
ATOM 3688 N N . PHE A 1 450 ? 22.305 4.918 -7.957 1.00 80.50 450 PHE A N 1
ATOM 3689 C CA . PHE A 1 450 ? 21.458 4.169 -7.027 1.00 80.50 450 PHE A CA 1
ATOM 3690 C C . PHE A 1 450 ? 20.541 3.158 -7.744 1.00 80.50 450 PHE A C 1
ATOM 3692 O O . PHE A 1 450 ? 20.459 2.003 -7.326 1.00 80.50 450 PHE A O 1
ATOM 3699 N N . ASN A 1 451 ? 19.854 3.567 -8.813 1.00 74.69 451 ASN A N 1
ATOM 3700 C CA . ASN A 1 451 ? 18.931 2.708 -9.560 1.00 74.69 451 ASN A CA 1
ATOM 3701 C C . ASN A 1 451 ? 19.672 1.579 -10.301 1.00 74.69 451 ASN A C 1
ATOM 3703 O O . ASN A 1 451 ? 19.208 0.436 -10.299 1.00 74.69 451 ASN A O 1
ATOM 3707 N N . TRP A 1 452 ? 20.848 1.863 -10.873 1.00 76.56 452 TRP A N 1
ATOM 3708 C CA . TRP A 1 452 ? 21.701 0.863 -11.523 1.00 76.56 452 TRP A CA 1
ATOM 3709 C C . TRP A 1 452 ? 22.152 -0.209 -10.525 1.00 76.56 452 TRP A C 1
ATOM 3711 O O . TRP A 1 452 ? 21.866 -1.391 -10.733 1.00 76.56 452 TRP A O 1
ATOM 3721 N N . LEU A 1 453 ? 22.740 0.198 -9.390 1.00 76.12 453 LEU A N 1
ATOM 3722 C CA . LEU A 1 453 ? 23.192 -0.713 -8.328 1.00 76.12 453 LEU A CA 1
ATOM 3723 C C . LEU A 1 453 ? 22.035 -1.538 -7.754 1.00 76.12 453 LEU A C 1
ATOM 3725 O O . LEU A 1 453 ? 22.180 -2.744 -7.530 1.00 76.12 453 LEU A O 1
ATOM 3729 N N . GLN A 1 454 ? 20.859 -0.924 -7.585 1.00 72.44 454 GLN A N 1
ATOM 3730 C CA . GLN A 1 454 ? 19.640 -1.630 -7.203 1.00 72.44 454 GLN A CA 1
ATOM 3731 C C . GLN A 1 454 ? 19.287 -2.720 -8.229 1.00 72.44 454 GLN A C 1
ATOM 3733 O O . GLN A 1 454 ? 19.053 -3.868 -7.845 1.00 72.44 454 GLN A O 1
ATOM 3738 N N . SER A 1 455 ? 19.303 -2.404 -9.529 1.00 66.50 455 SER A N 1
ATOM 3739 C CA . SER A 1 455 ? 18.990 -3.365 -10.596 1.00 66.50 455 SER A CA 1
ATOM 3740 C C . SER A 1 455 ? 19.962 -4.556 -10.626 1.00 66.50 455 SER A C 1
ATOM 3742 O O . SER A 1 455 ? 19.524 -5.704 -10.757 1.00 66.50 455 SER A O 1
ATOM 3744 N N . CYS A 1 456 ? 21.256 -4.301 -10.404 1.00 64.94 456 CYS A N 1
ATOM 3745 C CA . CYS A 1 456 ? 22.323 -5.302 -10.367 1.00 64.94 456 CYS A CA 1
ATOM 3746 C C . CYS A 1 456 ? 22.282 -6.189 -9.113 1.00 64.94 456 CYS A C 1
ATOM 3748 O O . CYS A 1 456 ? 22.744 -7.324 -9.157 1.00 64.94 456 CYS A O 1
ATOM 3750 N N . CYS A 1 457 ? 21.703 -5.710 -8.008 1.00 60.72 457 CYS A N 1
ATOM 3751 C CA . CYS A 1 457 ? 21.541 -6.495 -6.779 1.00 60.72 457 CYS A CA 1
ATOM 3752 C C . CYS A 1 457 ? 20.268 -7.362 -6.751 1.00 60.72 457 CYS A C 1
ATOM 3754 O O . CYS A 1 457 ? 20.196 -8.313 -5.962 1.00 60.72 457 CYS A O 1
ATOM 3756 N N . TYR A 1 458 ? 19.261 -7.035 -7.573 1.00 56.75 458 TYR A N 1
ATOM 3757 C CA . TYR A 1 458 ? 18.022 -7.815 -7.707 1.00 56.75 458 TYR A CA 1
ATOM 3758 C C . TYR A 1 458 ? 18.072 -8.834 -8.848 1.00 56.75 458 TYR A C 1
ATOM 3760 O O . TYR A 1 458 ? 17.597 -9.957 -8.677 1.00 56.75 458 TYR A O 1
ATOM 3768 N N . LYS A 1 459 ? 18.663 -8.488 -9.996 1.00 54.25 459 LYS A N 1
ATOM 3769 C CA . LYS A 1 459 ? 18.955 -9.464 -11.052 1.00 54.25 459 LYS A CA 1
ATOM 3770 C C . LYS A 1 459 ? 20.188 -10.270 -10.637 1.00 54.25 459 LYS A C 1
ATOM 3772 O O . LYS A 1 459 ? 21.242 -9.687 -10.411 1.00 54.25 459 LYS A O 1
ATOM 3777 N N . LYS A 1 460 ? 20.106 -11.607 -10.610 1.00 45.00 460 LYS A N 1
ATOM 3778 C CA . LYS A 1 460 ? 21.312 -12.455 -10.679 1.00 45.00 460 LYS A CA 1
ATOM 3779 C C . LYS A 1 460 ? 21.915 -12.271 -12.074 1.00 45.00 460 LYS A C 1
ATOM 3781 O O . LYS A 1 460 ? 21.575 -13.020 -12.982 1.00 45.00 460 LYS A O 1
ATOM 3786 N N . ASN A 1 461 ? 22.732 -11.239 -12.257 1.00 41.34 461 ASN A N 1
ATOM 3787 C CA . ASN A 1 461 ? 23.312 -10.884 -13.547 1.00 41.34 461 ASN A CA 1
ATOM 3788 C C . ASN A 1 461 ? 24.806 -11.269 -13.549 1.00 41.34 461 ASN A C 1
ATOM 3790 O O . ASN A 1 461 ? 25.633 -10.454 -13.140 1.00 41.34 461 ASN A O 1
ATOM 3794 N N . PRO A 1 462 ? 25.173 -12.509 -13.933 1.00 41.56 462 PRO A N 1
ATOM 3795 C CA . PRO A 1 462 ? 26.526 -13.047 -13.739 1.00 41.56 462 PRO A CA 1
ATOM 3796 C C . PRO A 1 462 ? 27.601 -12.416 -14.643 1.00 41.56 462 PRO A C 1
ATOM 3798 O O . PRO A 1 462 ? 28.758 -12.803 -14.559 1.00 41.56 462 PRO A O 1
ATOM 3801 N N . ALA A 1 463 ? 27.230 -11.467 -15.508 1.00 50.59 463 ALA A N 1
ATOM 3802 C CA . ALA A 1 463 ? 28.090 -10.894 -16.543 1.00 50.59 463 ALA A CA 1
ATOM 3803 C C . ALA A 1 463 ? 28.860 -9.618 -16.132 1.00 50.59 463 ALA A C 1
ATOM 3805 O O . ALA A 1 463 ? 29.592 -9.071 -16.951 1.00 50.59 463 ALA A O 1
ATOM 3806 N N . LEU A 1 464 ? 28.701 -9.116 -14.900 1.00 61.88 464 LEU A N 1
ATOM 3807 C CA . LEU A 1 464 ? 29.483 -7.975 -14.402 1.00 61.88 464 LEU A CA 1
ATOM 3808 C C . LEU A 1 464 ? 30.783 -8.451 -13.744 1.00 61.88 464 LEU A C 1
ATOM 3810 O O . LEU A 1 464 ? 30.736 -9.226 -12.782 1.00 61.88 464 LEU A O 1
ATOM 3814 N N . SER A 1 465 ? 31.923 -7.936 -14.215 1.00 71.31 465 SER A N 1
ATOM 3815 C CA . SER A 1 465 ? 33.220 -8.123 -13.557 1.00 71.31 465 SER A CA 1
ATOM 3816 C C . SER A 1 465 ? 33.242 -7.437 -12.188 1.00 71.31 465 SER A C 1
ATOM 3818 O O . SER A 1 465 ? 32.489 -6.493 -11.930 1.00 71.31 465 SER A O 1
ATOM 3820 N N . ASP A 1 466 ? 34.099 -7.917 -11.288 1.00 74.00 466 ASP A N 1
ATOM 3821 C CA . ASP A 1 466 ? 34.250 -7.311 -9.960 1.00 74.00 466 ASP A CA 1
ATOM 3822 C C . ASP A 1 466 ? 34.862 -5.906 -10.039 1.00 74.00 466 ASP A C 1
ATOM 3824 O O . ASP A 1 466 ? 34.436 -5.015 -9.310 1.00 74.00 466 ASP A O 1
ATOM 3828 N N . GLU A 1 467 ? 35.739 -5.672 -11.018 1.00 75.88 467 GLU A N 1
ATOM 3829 C CA . GLU A 1 467 ? 36.273 -4.351 -11.360 1.00 75.88 467 GLU A CA 1
ATOM 3830 C C . GLU A 1 467 ? 35.153 -3.337 -11.647 1.00 75.88 467 GLU A C 1
ATOM 3832 O O . GLU A 1 467 ? 35.118 -2.279 -11.025 1.00 75.88 467 GLU A O 1
ATOM 3837 N N . THR A 1 468 ? 34.168 -3.659 -12.499 1.00 74.56 468 THR A N 1
ATOM 3838 C CA . THR A 1 468 ? 33.041 -2.743 -12.762 1.00 74.56 468 THR A CA 1
ATOM 3839 C C . THR A 1 468 ? 32.187 -2.504 -11.510 1.00 74.56 468 THR A C 1
ATOM 3841 O O . THR A 1 468 ? 31.711 -1.387 -11.305 1.00 74.56 468 THR A O 1
ATOM 3844 N N . LYS A 1 469 ? 32.008 -3.507 -10.636 1.00 76.25 469 LYS A N 1
ATOM 3845 C CA . LYS A 1 469 ? 31.265 -3.344 -9.368 1.00 76.25 469 LYS A CA 1
ATOM 3846 C C . LYS A 1 469 ? 31.989 -2.378 -8.430 1.00 76.25 469 LYS A C 1
ATOM 3848 O O . LYS A 1 469 ? 31.360 -1.457 -7.910 1.00 76.25 469 LYS A O 1
ATOM 3853 N N . GLU A 1 470 ? 33.296 -2.561 -8.244 1.00 81.56 470 GLU A N 1
ATOM 3854 C CA . GLU A 1 470 ? 34.139 -1.675 -7.436 1.00 81.56 470 GLU A CA 1
ATOM 3855 C C . GLU A 1 470 ? 34.182 -0.250 -8.002 1.00 81.56 470 GLU A C 1
ATOM 3857 O O . GLU A 1 470 ? 34.059 0.716 -7.247 1.00 81.56 470 GLU A O 1
ATOM 3862 N N . LEU A 1 471 ? 34.291 -0.102 -9.324 1.00 78.81 471 LEU A N 1
ATOM 3863 C CA . LEU A 1 471 ? 34.388 1.193 -9.999 1.00 78.81 471 LEU A CA 1
ATOM 3864 C C . LEU A 1 471 ? 33.091 2.008 -9.852 1.00 78.81 471 LEU A C 1
ATOM 3866 O O . LEU A 1 471 ? 33.129 3.159 -9.413 1.00 78.81 471 LEU A O 1
ATOM 3870 N N . VAL A 1 472 ? 31.925 1.400 -10.112 1.00 79.44 472 VAL A N 1
ATOM 3871 C CA . VAL A 1 472 ? 30.615 2.060 -9.933 1.00 79.44 472 VAL A CA 1
ATOM 3872 C C . VAL A 1 472 ? 30.333 2.357 -8.455 1.00 79.44 472 VAL A C 1
ATOM 3874 O O . VAL A 1 472 ? 29.796 3.418 -8.129 1.00 79.44 472 VAL A O 1
ATOM 3877 N N . PHE A 1 473 ? 30.731 1.475 -7.533 1.00 84.94 473 PHE A N 1
ATOM 3878 C CA . PHE A 1 473 ? 30.598 1.753 -6.100 1.00 84.94 473 PHE A CA 1
ATOM 3879 C C . PHE A 1 473 ? 31.543 2.871 -5.632 1.00 84.94 473 PHE A C 1
ATOM 3881 O O . PHE A 1 473 ? 31.186 3.661 -4.759 1.00 84.94 473 PHE A O 1
ATOM 3888 N N . THR A 1 474 ? 32.713 3.008 -6.259 1.00 84.69 474 THR A N 1
ATOM 3889 C CA . THR A 1 474 ? 33.634 4.125 -6.012 1.00 84.69 474 THR A CA 1
ATOM 3890 C C . THR A 1 474 ? 33.021 5.449 -6.483 1.00 84.69 474 THR A C 1
ATOM 3892 O O . THR A 1 474 ? 33.014 6.400 -5.705 1.00 84.69 474 THR A O 1
ATOM 3895 N N . VAL A 1 475 ? 32.401 5.508 -7.676 1.00 82.75 475 VAL A N 1
ATOM 3896 C CA . VAL A 1 475 ? 31.611 6.684 -8.119 1.00 82.75 475 VAL A CA 1
ATOM 3897 C C . VAL A 1 475 ? 30.553 7.058 -7.086 1.00 82.75 475 VAL A C 1
ATOM 3899 O O . VAL A 1 475 ? 30.437 8.228 -6.723 1.00 82.75 475 VAL A O 1
ATOM 3902 N N . LEU A 1 476 ? 29.805 6.073 -6.578 1.00 86.38 476 LEU A N 1
ATOM 3903 C CA . LEU A 1 476 ? 28.779 6.323 -5.571 1.00 86.38 476 LEU A CA 1
ATOM 3904 C C . LEU A 1 476 ? 29.360 6.998 -4.322 1.00 86.38 476 LEU A C 1
ATOM 3906 O O . LEU A 1 476 ? 28.833 8.013 -3.879 1.00 86.38 476 LEU A O 1
ATOM 3910 N N . LEU A 1 477 ? 30.447 6.464 -3.760 1.00 87.62 477 LEU A N 1
ATOM 3911 C CA . LEU A 1 477 ? 31.060 7.037 -2.559 1.00 87.62 477 LEU A CA 1
ATOM 3912 C C . LEU A 1 477 ? 31.611 8.451 -2.799 1.00 87.62 477 LEU A C 1
ATOM 3914 O O . LEU A 1 477 ? 31.553 9.275 -1.889 1.00 87.62 477 LEU A O 1
ATOM 3918 N N . LYS A 1 478 ? 32.070 8.767 -4.019 1.00 85.88 478 LYS A N 1
ATOM 3919 C CA . LYS A 1 478 ? 32.468 10.131 -4.403 1.00 85.88 478 LYS A CA 1
ATOM 3920 C C . LYS A 1 478 ? 31.278 11.091 -4.447 1.00 85.88 478 LYS A C 1
ATOM 3922 O O . LYS A 1 478 ? 31.341 12.131 -3.801 1.00 85.88 478 LYS A O 1
ATOM 3927 N N . LEU A 1 479 ? 30.184 10.735 -5.126 1.00 86.62 479 LEU A N 1
ATOM 3928 C CA . LEU A 1 479 ? 28.962 11.561 -5.196 1.00 86.62 479 LEU A CA 1
ATOM 3929 C C . LEU A 1 479 ? 28.264 11.733 -3.828 1.00 86.62 479 LEU A C 1
ATOM 3931 O O . LEU A 1 479 ? 27.429 12.614 -3.653 1.00 86.62 479 LEU A O 1
ATOM 3935 N N . LEU A 1 480 ? 28.582 10.891 -2.841 1.00 87.31 480 LEU A N 1
ATOM 3936 C CA . LEU A 1 480 ? 28.043 10.991 -1.480 1.00 87.31 480 LEU A CA 1
ATOM 3937 C C . LEU A 1 480 ? 28.990 11.668 -0.475 1.00 87.31 480 LEU A C 1
ATOM 3939 O O . LEU A 1 480 ? 28.605 11.857 0.679 1.00 87.31 480 LEU A O 1
ATOM 3943 N N . ALA A 1 481 ? 30.188 12.082 -0.898 1.00 85.50 481 ALA A N 1
ATOM 3944 C CA . ALA A 1 481 ? 31.127 12.863 -0.091 1.00 85.50 481 ALA A CA 1
ATOM 3945 C C . ALA A 1 481 ? 30.777 14.368 -0.111 1.00 85.50 481 ALA A C 1
ATOM 3947 O O . ALA A 1 481 ? 31.592 15.212 -0.490 1.00 85.50 481 ALA A O 1
ATOM 3948 N N . LEU A 1 482 ? 29.533 14.687 0.263 1.00 85.44 482 LEU A N 1
ATOM 3949 C CA . LEU A 1 482 ? 28.988 16.045 0.274 1.00 85.44 482 LEU A CA 1
ATOM 3950 C C . LEU A 1 482 ? 29.698 16.942 1.304 1.00 85.44 482 LEU A C 1
ATOM 3952 O O . LEU A 1 482 ? 29.982 16.527 2.426 1.00 85.44 482 LEU A O 1
ATOM 3956 N N . ASP A 1 483 ? 29.927 18.197 0.924 1.00 82.81 483 ASP A N 1
ATOM 3957 C CA . ASP A 1 483 ? 30.376 19.278 1.807 1.00 82.81 483 ASP A CA 1
ATOM 3958 C C . ASP A 1 483 ? 29.188 19.873 2.589 1.00 82.81 483 ASP A C 1
ATOM 3960 O O . ASP A 1 483 ? 28.063 19.886 2.088 1.00 82.81 483 ASP A O 1
ATOM 3964 N N . ASN A 1 484 ? 29.416 20.439 3.780 1.00 79.50 484 ASN A N 1
ATOM 3965 C CA . ASN A 1 484 ? 28.372 21.053 4.618 1.00 79.50 484 ASN A CA 1
ATOM 3966 C C . ASN A 1 484 ? 27.565 22.132 3.861 1.00 79.50 484 ASN A C 1
ATOM 3968 O O . ASN A 1 484 ? 26.391 22.356 4.159 1.00 79.50 484 ASN A O 1
ATOM 3972 N N . ALA A 1 485 ? 28.181 22.786 2.870 1.00 77.56 485 ALA A N 1
ATOM 3973 C CA . ALA A 1 485 ? 27.552 23.782 2.000 1.00 77.56 485 ALA A CA 1
ATOM 3974 C C . ALA A 1 485 ? 26.630 23.195 0.907 1.00 77.56 485 ALA A C 1
ATOM 3976 O O . ALA A 1 485 ? 26.034 23.956 0.150 1.00 77.56 485 ALA A O 1
ATOM 3977 N N . ALA A 1 486 ? 26.492 21.871 0.789 1.00 83.00 486 ALA A N 1
ATOM 3978 C CA . ALA A 1 486 ? 25.540 21.261 -0.136 1.00 83.00 486 ALA A CA 1
ATOM 3979 C C . ALA A 1 486 ? 24.080 21.592 0.271 1.00 83.00 486 ALA A C 1
ATOM 3981 O O . ALA A 1 486 ? 23.770 21.542 1.470 1.00 83.00 486 ALA A O 1
ATOM 3982 N N . PRO A 1 487 ? 23.175 21.899 -0.685 1.00 83.50 487 PRO A N 1
ATOM 3983 C CA . PRO A 1 487 ? 21.761 22.193 -0.421 1.00 83.50 487 PRO A CA 1
ATOM 3984 C C . PRO A 1 487 ? 20.994 21.084 0.308 1.00 83.50 487 PRO A C 1
ATOM 3986 O O . PRO A 1 487 ? 21.288 19.893 0.162 1.00 83.50 487 PRO A O 1
ATOM 3989 N N . ASP A 1 488 ? 19.943 21.472 1.036 1.00 83.31 488 ASP A N 1
ATOM 3990 C CA . ASP A 1 488 ? 19.164 20.569 1.900 1.00 83.31 488 ASP A CA 1
ATOM 3991 C C . ASP A 1 488 ? 18.549 19.381 1.138 1.00 83.31 488 ASP A C 1
ATOM 3993 O O . ASP A 1 488 ? 18.444 18.276 1.673 1.00 83.31 488 ASP A O 1
ATOM 3997 N N . THR A 1 489 ? 18.222 19.570 -0.142 1.00 82.12 489 THR A N 1
ATOM 3998 C CA . THR A 1 489 ? 17.711 18.542 -1.061 1.00 82.12 489 THR A CA 1
ATOM 3999 C C . THR A 1 489 ? 18.614 17.311 -1.165 1.00 82.12 489 THR A C 1
ATOM 4001 O O . THR A 1 489 ? 18.115 16.183 -1.196 1.00 82.12 489 THR A O 1
ATOM 4004 N N . LEU A 1 490 ? 19.938 17.500 -1.187 1.00 83.56 490 LEU A N 1
ATOM 4005 C CA . LEU A 1 490 ? 20.901 16.402 -1.323 1.00 83.56 490 LEU A CA 1
ATOM 4006 C C . LEU A 1 490 ? 21.059 15.637 -0.003 1.00 83.56 490 LEU A C 1
ATOM 4008 O O . LEU A 1 490 ? 21.050 14.404 0.001 1.00 83.56 490 LEU A O 1
ATOM 4012 N N . TRP A 1 491 ? 21.083 16.351 1.126 1.00 84.94 491 TRP A N 1
ATOM 4013 C CA . TRP A 1 491 ? 21.070 15.746 2.460 1.00 84.94 491 TRP A CA 1
ATOM 4014 C C . TRP A 1 491 ? 19.797 14.928 2.707 1.00 84.94 491 TRP A C 1
ATOM 4016 O O . TRP A 1 491 ? 19.873 13.783 3.150 1.00 84.94 491 TRP A O 1
ATOM 4026 N N . ILE A 1 492 ? 18.628 15.454 2.332 1.00 80.75 492 ILE A N 1
ATOM 4027 C CA . ILE A 1 492 ? 17.332 14.770 2.473 1.00 80.75 492 ILE A CA 1
ATOM 4028 C C . ILE A 1 492 ? 17.230 13.532 1.572 1.00 80.75 492 ILE A C 1
ATOM 4030 O O . ILE A 1 492 ? 16.662 12.519 1.995 1.00 80.75 492 ILE A O 1
ATOM 4034 N N . LEU A 1 493 ? 17.795 13.570 0.359 1.00 79.81 493 LEU A N 1
ATOM 4035 C CA . LEU A 1 493 ? 17.933 12.382 -0.486 1.00 79.81 493 LEU A CA 1
ATOM 4036 C C . LEU A 1 493 ? 18.784 11.319 0.225 1.00 79.81 493 LEU A C 1
ATOM 4038 O O . LEU A 1 493 ? 18.349 10.174 0.375 1.00 79.81 493 LEU A O 1
ATOM 4042 N N . LEU A 1 494 ? 19.968 11.706 0.702 1.00 80.00 494 LEU A N 1
ATOM 4043 C CA . LEU A 1 494 ? 20.936 10.809 1.327 1.00 80.00 494 LEU A CA 1
ATOM 4044 C C . LEU A 1 494 ? 20.409 10.204 2.643 1.00 80.00 494 LEU A C 1
ATOM 4046 O O . LEU A 1 494 ? 20.507 8.990 2.832 1.00 80.00 494 LEU A O 1
ATOM 4050 N N . PHE A 1 495 ? 19.723 10.977 3.494 1.00 77.81 495 PHE A N 1
ATOM 4051 C CA . PHE A 1 495 ? 19.095 10.477 4.729 1.00 77.81 495 PHE A CA 1
ATOM 4052 C C . PHE A 1 495 ? 18.107 9.322 4.507 1.00 77.81 495 PHE A C 1
ATOM 4054 O O . PHE A 1 495 ? 17.962 8.491 5.402 1.00 77.81 495 PHE A O 1
ATOM 4061 N N . ARG A 1 496 ? 17.432 9.265 3.346 1.00 73.38 496 ARG A N 1
ATOM 4062 C CA . ARG A 1 496 ? 16.468 8.205 2.973 1.00 73.38 496 ARG A CA 1
ATOM 4063 C C . ARG A 1 496 ? 17.105 7.006 2.268 1.00 73.38 496 ARG A C 1
ATOM 4065 O O . ARG A 1 496 ? 16.434 5.996 2.054 1.00 73.38 496 ARG A O 1
ATOM 4072 N N . LYS A 1 497 ? 18.346 7.165 1.813 1.00 75.56 497 LYS A N 1
ATOM 4073 C CA . LYS A 1 497 ? 19.045 6.263 0.891 1.00 75.56 497 LYS A CA 1
ATOM 4074 C C . LYS A 1 497 ? 20.253 5.572 1.546 1.00 75.56 497 LYS A C 1
ATOM 4076 O O . LYS A 1 497 ? 20.659 4.516 1.068 1.00 75.56 497 LYS A O 1
ATOM 4081 N N . LEU A 1 498 ? 20.768 6.118 2.654 1.00 74.44 498 LEU A N 1
ATOM 4082 C CA . LEU A 1 498 ? 21.913 5.632 3.439 1.00 74.44 498 LEU A CA 1
ATOM 4083 C C . LEU A 1 498 ? 21.904 4.118 3.708 1.00 74.44 498 LEU A C 1
ATOM 4085 O O . LEU A 1 498 ? 22.938 3.459 3.593 1.00 74.44 498 LEU A O 1
ATOM 4089 N N . ASP A 1 499 ? 20.735 3.567 4.033 1.00 73.25 499 ASP A N 1
ATOM 4090 C CA . ASP A 1 499 ? 20.533 2.162 4.403 1.00 73.25 499 ASP A CA 1
ATOM 4091 C C . ASP A 1 499 ? 21.032 1.173 3.329 1.00 73.25 499 ASP A C 1
ATOM 4093 O O . ASP A 1 499 ? 21.390 0.035 3.635 1.00 73.25 499 ASP A O 1
ATOM 4097 N N . TRP A 1 500 ? 21.070 1.605 2.062 1.00 76.69 500 TRP A N 1
ATOM 4098 C CA . TRP A 1 500 ? 21.534 0.796 0.937 1.00 76.69 500 TRP A CA 1
ATOM 4099 C C . TRP A 1 500 ? 23.054 0.639 0.862 1.00 76.69 500 TRP A C 1
ATOM 4101 O O . TRP A 1 500 ? 23.506 -0.374 0.338 1.00 76.69 500 TRP A O 1
ATOM 4111 N N . LEU A 1 501 ? 23.856 1.577 1.385 1.00 79.88 501 LEU A N 1
ATOM 4112 C CA . LEU A 1 501 ? 25.311 1.582 1.154 1.00 79.88 501 LEU A CA 1
ATOM 4113 C C . LEU A 1 501 ? 25.988 0.325 1.711 1.00 79.88 501 LEU A C 1
ATOM 4115 O O . LEU A 1 501 ? 26.695 -0.381 0.995 1.00 79.88 501 LEU A O 1
ATOM 4119 N N . THR A 1 502 ? 25.717 -0.000 2.978 1.00 77.69 502 THR A N 1
ATOM 4120 C CA . THR A 1 502 ? 26.216 -1.237 3.598 1.00 77.69 502 THR A CA 1
ATOM 4121 C C . THR A 1 502 ? 25.611 -2.469 2.926 1.00 77.69 502 THR A C 1
ATOM 4123 O O . THR A 1 502 ? 26.336 -3.412 2.620 1.00 77.69 502 THR A O 1
ATOM 4126 N N . ARG A 1 503 ? 24.310 -2.434 2.600 1.00 76.31 503 ARG A N 1
ATOM 4127 C CA . ARG A 1 503 ? 23.621 -3.556 1.950 1.00 76.31 503 ARG A CA 1
ATOM 4128 C C . ARG A 1 503 ? 24.204 -3.884 0.572 1.00 76.31 503 ARG A C 1
ATOM 4130 O O . ARG A 1 503 ? 24.205 -5.050 0.187 1.00 76.31 503 ARG A O 1
ATOM 4137 N N . TRP A 1 504 ? 24.705 -2.890 -0.161 1.00 80.94 504 TRP A N 1
ATOM 4138 C CA . TRP A 1 504 ? 25.356 -3.066 -1.459 1.00 80.94 504 TRP A CA 1
ATOM 4139 C C . TRP A 1 504 ? 26.792 -3.554 -1.366 1.00 80.94 504 TRP A C 1
ATOM 4141 O O . TRP A 1 504 ? 27.133 -4.461 -2.118 1.00 80.94 504 TRP A O 1
ATOM 4151 N N . ALA A 1 505 ? 27.590 -3.060 -0.417 1.00 80.38 505 ALA A N 1
ATOM 4152 C CA . ALA A 1 505 ? 28.909 -3.635 -0.151 1.00 80.38 505 ALA A CA 1
ATOM 4153 C C . ALA A 1 505 ? 28.804 -5.141 0.177 1.00 80.38 505 ALA A C 1
ATOM 4155 O O . ALA A 1 505 ? 29.488 -5.958 -0.436 1.00 80.38 505 ALA A O 1
ATOM 4156 N N . GLU A 1 506 ? 27.849 -5.520 1.036 1.00 77.12 506 GLU A N 1
ATOM 4157 C CA . GLU A 1 506 ? 27.514 -6.920 1.338 1.00 77.12 506 GLU A CA 1
ATOM 4158 C C . GLU A 1 506 ? 27.015 -7.706 0.106 1.00 77.12 506 GLU A C 1
ATOM 4160 O O . GLU A 1 506 ? 27.344 -8.879 -0.064 1.00 77.12 506 GLU A O 1
ATOM 4165 N N . LYS A 1 507 ? 26.168 -7.099 -0.740 1.00 75.69 507 LYS A N 1
ATOM 4166 C CA . LYS A 1 507 ? 25.507 -7.777 -1.876 1.00 75.69 507 LYS A CA 1
ATOM 4167 C C . LYS A 1 507 ? 26.385 -7.959 -3.106 1.00 75.69 507 LYS A C 1
ATOM 4169 O O . LYS A 1 507 ? 26.181 -8.930 -3.829 1.00 75.69 507 LYS A O 1
ATOM 4174 N N . LEU A 1 508 ? 27.303 -7.029 -3.341 1.00 75.31 508 LEU A N 1
ATOM 4175 C CA . LEU A 1 508 ? 28.281 -7.061 -4.427 1.00 75.31 508 LEU A CA 1
ATOM 4176 C C . LEU A 1 508 ? 29.599 -7.721 -3.990 1.00 75.31 508 LEU A C 1
ATOM 4178 O O . LEU A 1 508 ? 30.539 -7.756 -4.777 1.00 75.31 508 LEU A O 1
ATOM 4182 N N . THR A 1 509 ? 29.657 -8.237 -2.752 1.00 79.69 509 THR A N 1
ATOM 4183 C CA . THR A 1 509 ? 30.833 -8.885 -2.143 1.00 79.69 509 THR A CA 1
ATOM 4184 C C . THR A 1 509 ? 32.102 -8.034 -2.250 1.00 79.69 509 THR A C 1
ATOM 4186 O O . THR A 1 509 ? 33.170 -8.534 -2.591 1.00 79.69 509 THR A O 1
ATOM 4189 N N . LEU A 1 510 ? 31.971 -6.730 -1.981 1.00 80.62 510 LEU A N 1
ATOM 4190 C CA . LEU A 1 510 ? 33.087 -5.786 -2.059 1.00 80.62 510 LEU A CA 1
ATOM 4191 C C . LEU A 1 510 ? 34.043 -5.967 -0.864 1.00 80.62 510 LEU A C 1
ATOM 4193 O O . LEU A 1 510 ? 33.567 -6.226 0.243 1.00 80.62 510 LEU A O 1
ATOM 4197 N N . PRO A 1 511 ? 35.365 -5.768 -1.031 1.00 83.56 511 PRO A N 1
ATOM 4198 C CA . PRO A 1 511 ? 36.319 -5.871 0.073 1.00 83.56 511 PRO A CA 1
ATOM 4199 C C . PRO A 1 511 ? 36.068 -4.845 1.191 1.00 83.56 511 PRO A C 1
ATOM 4201 O O . PRO A 1 511 ? 35.656 -3.710 0.931 1.00 83.56 511 PRO A O 1
ATOM 4204 N N . ASP A 1 512 ? 36.425 -5.200 2.431 1.00 82.12 512 ASP A N 1
ATOM 4205 C CA . ASP A 1 512 ? 36.143 -4.422 3.656 1.00 82.12 512 ASP A CA 1
ATOM 4206 C C . ASP A 1 512 ? 36.637 -2.962 3.630 1.00 82.12 512 ASP A C 1
ATOM 4208 O O . ASP A 1 512 ? 36.103 -2.107 4.342 1.00 82.12 512 ASP A O 1
ATOM 4212 N N . ARG A 1 513 ? 37.600 -2.631 2.755 1.00 85.50 513 ARG A N 1
ATOM 4213 C CA . ARG A 1 513 ? 38.029 -1.246 2.477 1.00 85.50 513 ARG A CA 1
ATOM 4214 C C . ARG A 1 513 ? 36.858 -0.313 2.146 1.00 85.50 513 ARG A C 1
ATOM 4216 O O . ARG A 1 513 ? 36.887 0.854 2.527 1.00 85.50 513 ARG A O 1
ATOM 4223 N N . TYR A 1 514 ? 35.809 -0.822 1.499 1.00 84.00 514 TYR A N 1
ATOM 4224 C CA . TYR A 1 514 ? 34.608 -0.048 1.186 1.00 84.00 514 TYR A CA 1
ATOM 4225 C C . TYR A 1 514 ? 33.692 0.142 2.401 1.00 84.00 514 TYR A C 1
ATOM 4227 O O . TYR A 1 514 ? 33.120 1.218 2.566 1.00 84.00 514 TYR A O 1
ATOM 4235 N N . LEU A 1 515 ? 33.610 -0.835 3.311 1.00 80.38 515 LEU A N 1
ATOM 4236 C CA . LEU A 1 515 ? 32.914 -0.666 4.594 1.00 80.38 515 LEU A CA 1
ATOM 4237 C C . LEU A 1 515 ? 33.602 0.399 5.462 1.00 80.38 515 LEU A C 1
ATOM 4239 O O . LEU A 1 515 ? 32.921 1.225 6.073 1.00 80.38 515 LEU A O 1
ATOM 4243 N N . ALA A 1 516 ? 34.939 0.445 5.444 1.00 83.31 516 ALA A N 1
ATOM 4244 C CA . ALA A 1 516 ? 35.712 1.497 6.100 1.00 83.31 516 ALA A CA 1
ATOM 4245 C C . ALA A 1 516 ? 35.440 2.895 5.504 1.00 83.31 516 ALA A C 1
ATOM 4247 O O . ALA A 1 516 ? 35.296 3.850 6.261 1.00 83.31 516 ALA A O 1
ATOM 4248 N N . GLN A 1 517 ? 35.291 3.022 4.178 1.00 85.25 517 GLN A N 1
ATOM 4249 C CA . GLN A 1 517 ? 34.941 4.295 3.519 1.00 85.25 517 GLN A CA 1
ATOM 4250 C C . GLN A 1 517 ? 33.488 4.744 3.778 1.00 85.25 517 GLN A C 1
ATOM 4252 O O . GLN A 1 517 ? 33.217 5.941 3.856 1.00 85.25 517 GLN A O 1
ATOM 4257 N N . ILE A 1 518 ? 32.548 3.811 3.971 1.00 86.12 518 ILE A N 1
ATOM 4258 C CA . ILE A 1 518 ? 31.151 4.129 4.328 1.00 86.12 518 ILE A CA 1
ATOM 4259 C C . ILE A 1 518 ? 31.041 4.707 5.752 1.00 86.12 518 ILE A C 1
ATOM 4261 O O . ILE A 1 518 ? 30.115 5.474 6.032 1.00 86.12 518 ILE A O 1
ATOM 4265 N N . LYS A 1 519 ? 31.956 4.355 6.667 1.00 83.50 519 LYS A N 1
ATOM 4266 C CA . LYS A 1 519 ? 31.876 4.764 8.079 1.00 83.50 519 LYS A CA 1
ATOM 4267 C C . LYS A 1 519 ? 31.925 6.298 8.272 1.00 83.50 519 LYS A C 1
ATOM 4269 O O . LYS A 1 519 ? 30.965 6.803 8.855 1.00 83.50 519 LYS A O 1
ATOM 4274 N N . PRO A 1 520 ? 32.906 7.056 7.736 1.00 84.81 520 PRO A N 1
ATOM 4275 C CA . PRO A 1 520 ? 32.906 8.521 7.814 1.00 84.81 520 PRO A CA 1
ATOM 4276 C C . PRO A 1 520 ? 31.638 9.172 7.247 1.00 84.81 520 PRO A C 1
ATOM 4278 O O . PRO A 1 520 ? 31.122 10.119 7.835 1.00 84.81 520 PRO A O 1
ATOM 4281 N N . ILE A 1 521 ? 31.082 8.635 6.152 1.00 83.94 521 ILE A N 1
ATOM 4282 C CA . ILE A 1 521 ? 29.829 9.134 5.557 1.00 83.94 521 ILE A CA 1
ATOM 4283 C C . ILE A 1 521 ? 28.658 8.936 6.537 1.00 83.94 521 ILE A C 1
ATOM 4285 O O . ILE A 1 521 ? 27.864 9.852 6.743 1.00 83.94 521 ILE A O 1
ATOM 4289 N N . LYS A 1 522 ? 28.562 7.776 7.205 1.00 80.19 522 LYS A N 1
ATOM 4290 C CA . LYS A 1 522 ? 27.556 7.537 8.259 1.00 80.19 522 LYS A CA 1
ATOM 4291 C C . LYS A 1 522 ? 27.723 8.467 9.462 1.00 80.19 522 LYS A C 1
ATOM 4293 O O . LYS A 1 522 ? 26.721 8.929 10.001 1.00 80.19 522 LYS A O 1
ATOM 4298 N N . GLU A 1 523 ? 28.954 8.727 9.891 1.00 81.69 523 GLU A N 1
ATOM 4299 C CA . GLU A 1 523 ? 29.251 9.597 11.037 1.00 81.69 523 GLU A CA 1
ATOM 4300 C C . GLU A 1 523 ? 28.896 11.060 10.726 1.00 81.69 523 GLU A C 1
ATOM 4302 O O . GLU A 1 523 ? 28.160 11.688 11.490 1.00 81.69 523 GLU A O 1
ATOM 4307 N N . HIS A 1 524 ? 29.283 11.555 9.547 1.00 83.12 524 HIS A N 1
ATOM 4308 C CA . HIS A 1 524 ? 28.887 12.873 9.046 1.00 83.12 524 HIS A CA 1
ATOM 4309 C C . HIS A 1 524 ? 27.355 13.005 8.927 1.00 83.12 524 HIS A C 1
ATOM 4311 O O . HIS A 1 524 ? 26.777 14.020 9.310 1.00 83.12 524 HIS A O 1
ATOM 4317 N N . LEU A 1 525 ? 26.658 11.959 8.471 1.00 78.88 525 LEU A N 1
ATOM 4318 C CA . LEU A 1 525 ? 25.194 11.964 8.386 1.00 78.88 525 LEU A CA 1
ATOM 4319 C C . LEU A 1 525 ? 24.495 11.921 9.749 1.00 78.88 525 LEU A C 1
ATOM 4321 O O . LEU A 1 525 ? 23.405 12.481 9.865 1.00 78.88 525 LEU A O 1
ATOM 4325 N N . LYS A 1 526 ? 25.092 11.311 10.786 1.00 75.88 526 LYS A N 1
ATOM 4326 C CA . LYS A 1 526 ? 24.571 11.417 12.162 1.00 75.88 526 LYS A CA 1
ATOM 4327 C C . LYS A 1 526 ? 24.671 12.865 12.674 1.00 75.88 526 LYS A C 1
ATOM 4329 O O . LYS A 1 526 ? 23.716 13.333 13.286 1.00 75.88 526 LYS A O 1
ATOM 4334 N N . TYR A 1 527 ? 25.745 13.592 12.348 1.00 79.31 527 TYR A N 1
ATOM 4335 C CA . TYR A 1 527 ? 25.869 15.030 12.639 1.00 79.31 527 TYR A CA 1
ATOM 4336 C C . TYR A 1 527 ? 24.827 15.871 11.875 1.00 79.31 527 TYR A C 1
ATOM 4338 O O . TYR A 1 527 ? 24.038 16.578 12.500 1.00 79.31 527 TYR A O 1
ATOM 4346 N N . MET A 1 528 ? 24.723 15.723 10.548 1.00 79.69 528 MET A N 1
ATOM 4347 C CA . MET A 1 528 ? 23.754 16.498 9.754 1.00 79.69 528 MET A CA 1
ATOM 4348 C C . MET A 1 528 ? 22.286 16.181 10.101 1.00 79.69 528 MET A C 1
ATOM 4350 O O . MET A 1 528 ? 21.434 17.057 9.984 1.00 79.69 528 MET A O 1
ATOM 4354 N N . ARG A 1 529 ? 21.956 14.965 10.575 1.00 76.56 529 ARG A N 1
ATOM 4355 C CA . ARG A 1 529 ? 20.607 14.659 11.102 1.00 76.56 529 ARG A CA 1
ATOM 4356 C C . ARG A 1 529 ? 20.268 15.466 12.364 1.00 76.56 529 ARG A C 1
ATOM 4358 O O . ARG A 1 529 ? 19.097 15.783 12.550 1.00 76.56 529 ARG A O 1
ATOM 4365 N N . ALA A 1 530 ? 21.250 15.792 13.209 1.00 74.06 530 ALA A N 1
ATOM 4366 C CA . ALA A 1 530 ? 21.040 16.620 14.399 1.00 74.06 530 ALA A CA 1
ATOM 4367 C C . ALA A 1 530 ? 20.849 18.102 14.032 1.00 74.06 530 ALA A C 1
ATOM 4369 O O . ALA A 1 530 ? 19.919 18.734 14.523 1.00 74.06 530 ALA A O 1
ATOM 4370 N N . ASP A 1 531 ? 21.663 18.619 13.108 1.00 75.38 531 ASP A N 1
ATOM 4371 C CA . ASP A 1 531 ? 21.556 19.984 12.566 1.00 75.38 531 ASP A CA 1
ATOM 4372 C C . ASP A 1 531 ? 20.179 20.241 11.911 1.00 75.38 531 ASP A C 1
ATOM 4374 O O . ASP A 1 531 ? 19.506 21.233 12.180 1.00 75.38 531 ASP A O 1
ATOM 4378 N N . PHE A 1 532 ? 19.676 19.272 11.137 1.00 79.12 532 PHE A N 1
ATOM 4379 C CA . PHE A 1 532 ? 18.349 19.342 10.510 1.00 79.12 532 PHE A CA 1
ATOM 4380 C C . PHE A 1 532 ? 17.177 19.141 11.494 1.00 79.12 532 PHE A C 1
ATOM 4382 O O . PHE A 1 532 ? 16.027 19.388 11.120 1.00 79.12 532 PHE A O 1
ATOM 4389 N N . ALA A 1 533 ? 17.414 18.674 12.727 1.00 72.56 533 ALA A N 1
ATOM 4390 C CA . ALA A 1 533 ? 16.342 18.239 13.625 1.00 72.56 533 ALA A CA 1
ATOM 4391 C C . ALA A 1 533 ? 15.379 19.377 13.999 1.00 72.56 533 ALA A C 1
ATOM 4393 O O . ALA A 1 533 ? 14.169 19.160 14.012 1.00 72.56 533 ALA A O 1
ATOM 4394 N N . CYS A 1 534 ? 15.894 20.589 14.243 1.00 71.00 534 CYS A N 1
ATOM 4395 C CA . CYS A 1 534 ? 15.077 21.742 14.637 1.00 71.00 534 CYS A CA 1
ATOM 4396 C C . CYS A 1 534 ? 13.993 22.058 13.592 1.00 71.00 534 CYS A C 1
ATOM 4398 O O . CYS A 1 534 ? 12.805 22.066 13.914 1.00 71.00 534 CYS A O 1
ATOM 4400 N N . GLY A 1 535 ? 14.383 22.213 12.322 1.00 74.25 535 GLY A N 1
ATOM 4401 C CA . GLY A 1 535 ? 13.429 22.421 11.235 1.00 74.25 535 GLY A CA 1
ATOM 4402 C C . GLY A 1 535 ? 12.522 21.212 11.019 1.00 74.25 535 GLY A C 1
ATOM 4403 O O . GLY A 1 535 ? 11.309 21.372 10.910 1.00 74.25 535 GLY A O 1
ATOM 4404 N N . LEU A 1 536 ? 13.060 19.985 11.006 1.00 75.81 536 LEU A N 1
ATOM 4405 C CA . LEU A 1 536 ? 12.245 18.779 10.797 1.00 75.81 536 LEU A CA 1
ATOM 4406 C C . LEU A 1 536 ? 11.119 18.629 11.836 1.00 75.81 536 LEU A C 1
ATOM 4408 O O . LEU A 1 536 ? 10.026 18.195 11.462 1.00 75.81 536 LEU A O 1
ATOM 4412 N N . ASN A 1 537 ? 11.324 19.080 13.078 1.00 72.31 537 ASN A N 1
ATOM 4413 C CA . ASN A 1 537 ? 10.298 19.098 14.128 1.00 72.31 537 ASN A CA 1
ATOM 4414 C C . ASN A 1 537 ? 9.071 19.964 13.767 1.00 72.31 537 ASN A C 1
ATOM 4416 O O . ASN A 1 537 ? 7.951 19.648 14.179 1.00 72.31 537 ASN A O 1
ATOM 4420 N N . LEU A 1 538 ? 9.232 21.003 12.934 1.00 69.62 538 LEU A N 1
ATOM 4421 C CA . LEU A 1 538 ? 8.123 21.826 12.420 1.00 69.62 538 LEU A CA 1
ATOM 4422 C C . LEU A 1 538 ? 7.178 21.043 11.485 1.00 69.62 538 LEU A C 1
ATOM 4424 O O . LEU A 1 538 ? 6.058 21.485 11.234 1.00 69.62 538 LEU A O 1
ATOM 4428 N N . ILE A 1 539 ? 7.599 19.875 10.988 1.00 71.50 539 ILE A N 1
ATOM 4429 C CA . ILE A 1 539 ? 6.812 18.987 10.111 1.00 71.50 539 ILE A CA 1
ATOM 4430 C C . ILE A 1 539 ? 6.497 17.644 10.795 1.00 71.50 539 ILE A C 1
ATOM 4432 O O . ILE A 1 539 ? 5.478 17.010 10.501 1.00 71.50 539 ILE A O 1
ATOM 4436 N N . ARG A 1 540 ? 7.387 17.181 11.681 1.00 72.81 540 ARG A N 1
ATOM 4437 C CA . ARG A 1 540 ? 7.415 15.822 12.231 1.00 72.81 540 ARG A CA 1
ATOM 4438 C C . ARG A 1 540 ? 7.750 15.849 13.731 1.00 72.81 540 ARG A C 1
ATOM 4440 O O . ARG A 1 540 ? 8.925 15.923 14.066 1.00 72.81 540 ARG A O 1
ATOM 4447 N N . PRO A 1 541 ? 6.777 15.685 14.646 1.00 69.25 541 PRO A N 1
ATOM 4448 C CA . PRO A 1 541 ? 7.085 15.446 16.064 1.00 69.25 541 PRO A CA 1
ATOM 4449 C C . PRO A 1 541 ? 7.789 14.093 16.318 1.00 69.25 541 PRO A C 1
ATOM 4451 O O . PRO A 1 541 ? 8.304 13.861 17.408 1.00 69.25 541 PRO A O 1
ATOM 4454 N N . LEU A 1 542 ? 7.823 13.207 15.311 1.00 75.56 542 LEU A N 1
ATOM 4455 C CA . LEU A 1 542 ? 8.527 11.923 15.322 1.00 75.56 542 LEU A CA 1
ATOM 4456 C C . LEU A 1 542 ? 9.712 11.960 14.346 1.00 75.56 542 LEU A C 1
ATOM 4458 O O . LEU A 1 542 ? 9.507 11.955 13.127 1.00 75.56 542 LEU A O 1
ATOM 4462 N N . ASN A 1 543 ? 10.941 11.948 14.865 1.00 72.62 543 ASN A N 1
ATOM 4463 C CA . ASN A 1 543 ? 12.157 11.941 14.044 1.00 72.62 543 ASN A CA 1
ATOM 4464 C C . ASN A 1 543 ? 12.736 10.534 13.868 1.00 72.62 543 ASN A C 1
ATOM 4466 O O . ASN A 1 543 ? 12.704 9.708 14.777 1.00 72.62 543 ASN A O 1
ATOM 4470 N N . THR A 1 544 ? 13.306 10.273 12.688 1.00 75.62 544 THR A N 1
ATOM 4471 C CA . THR A 1 544 ? 13.994 9.014 12.364 1.00 75.62 544 THR A CA 1
ATOM 4472 C C . THR A 1 544 ? 15.414 9.023 12.927 1.00 75.62 544 THR A C 1
ATOM 4474 O O . THR A 1 544 ? 16.321 9.614 12.339 1.00 75.62 544 THR A O 1
ATOM 4477 N N . ILE A 1 545 ? 15.606 8.336 14.052 1.00 73.38 545 ILE A N 1
ATOM 4478 C CA . ILE A 1 545 ? 16.891 8.208 14.749 1.00 73.38 545 ILE A CA 1
ATOM 4479 C C . ILE A 1 545 ? 17.851 7.380 13.887 1.00 73.38 545 ILE A C 1
ATOM 4481 O O . ILE A 1 545 ? 18.889 7.874 13.438 1.00 73.38 545 ILE A O 1
ATOM 4485 N N . SER A 1 546 ? 17.458 6.146 13.564 1.00 73.25 546 SER A N 1
ATOM 4486 C CA . SER A 1 546 ? 18.210 5.232 12.702 1.00 73.25 546 SER A CA 1
ATOM 4487 C C . SER A 1 546 ? 17.316 4.557 11.668 1.00 73.25 546 SER A C 1
ATOM 4489 O O . SER A 1 546 ? 16.084 4.619 11.714 1.00 73.25 546 SER A O 1
ATOM 4491 N N . SER A 1 547 ? 17.965 3.964 10.672 1.00 77.38 547 SER A N 1
ATOM 4492 C CA . SER A 1 547 ? 17.314 3.329 9.536 1.00 77.38 547 SER A CA 1
ATOM 4493 C C . SER A 1 547 ? 18.188 2.191 8.995 1.00 77.38 547 SER A C 1
ATOM 4495 O O . SER A 1 547 ? 19.417 2.287 8.991 1.00 77.38 547 SER A O 1
ATOM 4497 N N . TYR A 1 548 ? 17.566 1.079 8.598 1.00 77.06 548 TYR A N 1
ATOM 4498 C CA . TYR A 1 548 ? 18.252 -0.137 8.146 1.00 77.06 548 TYR A CA 1
ATOM 4499 C C . TYR A 1 548 ? 17.485 -0.826 7.009 1.00 77.06 548 TYR A C 1
ATOM 4501 O O . TYR A 1 548 ? 16.253 -0.841 7.006 1.00 77.06 548 TYR A O 1
ATOM 4509 N N . ARG A 1 549 ? 18.202 -1.421 6.042 1.00 78.06 549 ARG A N 1
ATOM 4510 C CA . ARG A 1 549 ? 17.603 -2.094 4.877 1.00 78.06 549 ARG A CA 1
ATOM 4511 C C . ARG A 1 549 ? 17.639 -3.607 5.034 1.00 78.06 549 ARG A C 1
ATOM 4513 O O . ARG A 1 549 ? 18.706 -4.214 5.078 1.00 78.06 549 ARG A O 1
ATOM 4520 N N . LEU A 1 550 ? 16.460 -4.213 5.050 1.00 74.81 550 LEU A N 1
ATOM 4521 C CA . LEU A 1 550 ? 16.279 -5.656 5.091 1.00 74.81 550 LEU A CA 1
ATOM 4522 C C . LEU A 1 550 ? 16.322 -6.294 3.703 1.00 74.81 550 LEU A C 1
ATOM 4524 O O . LEU A 1 550 ? 16.452 -5.638 2.668 1.00 74.81 550 LEU A O 1
ATOM 4528 N N . ASN A 1 551 ? 16.266 -7.622 3.690 1.00 65.44 551 ASN A N 1
ATOM 4529 C CA . ASN A 1 551 ? 16.330 -8.418 2.472 1.00 65.44 551 ASN A CA 1
ATOM 4530 C C . ASN A 1 551 ? 15.003 -8.348 1.679 1.00 65.44 551 ASN A C 1
ATOM 4532 O O . ASN A 1 551 ? 15.013 -8.548 0.459 1.00 65.44 551 ASN A O 1
ATOM 4536 N N . SER A 1 552 ? 13.889 -8.085 2.367 1.00 67.12 552 SER A N 1
ATOM 4537 C CA . SER A 1 552 ? 12.511 -7.957 1.878 1.00 67.12 552 SER A CA 1
ATOM 4538 C C . SER A 1 552 ? 11.651 -7.160 2.883 1.00 67.12 552 SER A C 1
ATOM 4540 O O . SER A 1 552 ? 12.153 -6.738 3.925 1.00 67.12 552 SER A O 1
ATOM 4542 N N . GLN A 1 553 ? 10.368 -6.928 2.579 1.00 76.38 553 GLN A N 1
ATOM 4543 C CA . GLN A 1 553 ? 9.427 -6.286 3.511 1.00 76.38 553 GLN A CA 1
ATOM 4544 C C . GLN A 1 553 ? 9.198 -7.128 4.777 1.00 76.38 553 GLN A C 1
ATOM 4546 O O . GLN A 1 553 ? 9.148 -8.358 4.708 1.00 76.38 553 GLN A O 1
ATOM 4551 N N . VAL A 1 554 ? 8.989 -6.480 5.923 1.00 78.06 554 VAL A N 1
ATOM 4552 C CA . VAL A 1 554 ? 8.625 -7.164 7.176 1.00 78.06 554 VAL A CA 1
ATOM 4553 C C . VAL A 1 554 ? 7.113 -7.226 7.285 1.00 78.06 554 VAL A C 1
ATOM 4555 O O . VAL A 1 554 ? 6.447 -6.206 7.144 1.00 78.06 554 VAL A O 1
ATOM 4558 N N . THR A 1 555 ? 6.574 -8.407 7.558 1.00 75.50 555 THR A N 1
ATOM 4559 C CA . THR A 1 555 ? 5.127 -8.602 7.743 1.00 75.50 555 THR A CA 1
ATOM 4560 C C . THR A 1 555 ? 4.700 -8.475 9.202 1.00 75.50 555 THR A C 1
ATOM 4562 O O . THR A 1 555 ? 3.598 -8.016 9.476 1.00 75.50 555 THR A O 1
ATOM 4565 N N . HIS A 1 556 ? 5.568 -8.875 10.137 1.00 78.75 556 HIS A N 1
ATOM 4566 C CA . HIS A 1 556 ? 5.304 -8.860 11.575 1.00 78.75 556 HIS A CA 1
ATOM 4567 C C . HIS A 1 556 ? 6.593 -8.582 12.351 1.00 78.75 556 HIS A C 1
ATOM 4569 O O . HIS A 1 556 ? 7.671 -9.050 11.971 1.00 78.75 556 HIS A O 1
ATOM 4575 N N . ILE A 1 557 ? 6.442 -7.843 13.447 1.00 81.06 557 ILE A N 1
ATOM 4576 C CA . ILE A 1 557 ? 7.464 -7.540 14.449 1.00 81.06 557 ILE A CA 1
ATOM 4577 C C . ILE A 1 557 ? 6.848 -7.907 15.801 1.00 81.06 557 ILE A C 1
ATOM 4579 O O . ILE A 1 557 ? 5.732 -7.467 16.080 1.00 81.06 557 ILE A O 1
ATOM 4583 N N . ASP A 1 558 ? 7.549 -8.672 16.635 1.00 78.50 558 ASP A N 1
ATOM 4584 C CA . ASP A 1 558 ? 7.132 -8.909 18.023 1.00 78.50 558 ASP A CA 1
ATOM 4585 C C . ASP A 1 558 ? 8.328 -9.109 18.971 1.00 78.50 558 ASP A C 1
ATOM 4587 O O . ASP A 1 558 ? 9.471 -9.224 18.523 1.00 78.50 558 ASP A O 1
ATOM 4591 N N . ASP A 1 559 ? 8.078 -9.133 20.280 1.00 73.44 559 ASP A N 1
ATOM 4592 C CA . ASP A 1 559 ? 9.117 -9.251 21.307 1.00 73.44 559 ASP A CA 1
ATOM 4593 C C . ASP A 1 559 ? 9.618 -10.697 21.444 1.00 73.44 559 ASP A C 1
ATOM 4595 O O . ASP A 1 559 ? 8.842 -11.647 21.567 1.00 73.44 559 ASP A O 1
ATOM 4599 N N . ALA A 1 560 ? 10.941 -10.865 21.450 1.00 67.25 560 ALA A N 1
ATOM 4600 C CA . ALA A 1 560 ? 11.606 -12.156 21.624 1.00 67.25 560 ALA A CA 1
ATOM 4601 C C . ALA A 1 560 ? 12.100 -12.380 23.062 1.00 67.25 560 ALA A C 1
ATOM 4603 O O . ALA A 1 560 ? 12.004 -13.491 23.577 1.00 67.25 560 ALA A O 1
ATOM 4604 N N . ASN A 1 561 ? 12.671 -11.335 23.662 1.00 66.56 561 ASN A N 1
ATOM 4605 C CA . ASN A 1 561 ? 13.177 -11.218 25.034 1.00 66.56 561 ASN A CA 1
ATOM 4606 C C . ASN A 1 561 ? 13.540 -9.731 25.259 1.00 66.56 561 ASN A C 1
ATOM 4608 O O . ASN A 1 561 ? 13.464 -8.936 24.321 1.00 66.56 561 ASN A O 1
ATOM 4612 N N . ASP A 1 562 ? 13.975 -9.346 26.460 1.00 66.75 562 ASP A N 1
ATOM 4613 C CA . ASP A 1 562 ? 14.347 -7.956 26.776 1.00 66.75 562 ASP A CA 1
ATOM 4614 C C . ASP A 1 562 ? 15.350 -7.361 25.764 1.00 66.75 562 ASP A C 1
ATOM 4616 O O . ASP A 1 562 ? 16.458 -7.871 25.571 1.00 66.75 562 ASP A O 1
ATOM 4620 N N . GLY A 1 563 ? 14.946 -6.278 25.088 1.00 65.88 563 GLY A N 1
ATOM 4621 C CA . GLY A 1 563 ? 15.737 -5.603 24.049 1.00 65.88 563 GLY A CA 1
ATOM 4622 C C . GLY A 1 563 ? 15.930 -6.397 22.746 1.00 65.88 563 GLY A C 1
ATOM 4623 O O . GLY A 1 563 ? 16.779 -6.028 21.930 1.00 65.88 563 GLY A O 1
ATOM 4624 N N . GLN A 1 564 ? 15.188 -7.489 22.537 1.00 73.62 564 GLN A N 1
ATOM 4625 C CA . GLN A 1 564 ? 15.297 -8.359 21.365 1.00 73.62 564 GLN A CA 1
ATOM 4626 C C . GLN A 1 564 ? 13.951 -8.567 20.672 1.00 73.62 564 GLN A C 1
ATOM 4628 O O . GLN A 1 564 ? 12.933 -8.837 21.305 1.00 73.62 564 GLN A O 1
ATOM 4633 N N . TYR A 1 565 ? 13.978 -8.515 19.343 1.00 76.19 565 TYR A N 1
ATOM 4634 C CA . TYR A 1 565 ? 12.793 -8.456 18.496 1.00 76.19 565 TYR A CA 1
ATOM 4635 C C . TYR A 1 565 ? 12.859 -9.503 17.386 1.00 76.19 565 TYR A C 1
ATOM 4637 O O . TYR A 1 565 ? 13.886 -9.687 16.725 1.00 76.19 565 TYR A O 1
ATOM 4645 N N . ALA A 1 566 ? 11.737 -10.175 17.165 1.00 75.94 566 ALA A N 1
ATOM 4646 C CA . ALA A 1 566 ? 11.548 -11.167 16.126 1.00 75.94 566 ALA A CA 1
ATOM 4647 C C . ALA A 1 566 ? 10.905 -10.526 14.889 1.00 75.94 566 ALA A C 1
ATOM 4649 O O . ALA A 1 566 ? 9.829 -9.935 14.964 1.00 75.94 566 ALA A O 1
ATOM 4650 N N . PHE A 1 567 ? 11.578 -10.650 13.745 1.00 78.69 567 PHE A N 1
ATOM 4651 C CA . PHE A 1 567 ? 11.195 -10.046 12.469 1.00 78.69 567 PHE A CA 1
ATOM 4652 C C . PHE A 1 567 ? 10.822 -11.132 11.459 1.00 78.69 567 PHE A C 1
ATOM 4654 O O . PHE A 1 567 ? 11.634 -12.013 11.159 1.00 78.69 567 PHE A O 1
ATOM 4661 N N . ILE A 1 568 ? 9.617 -11.039 10.891 1.00 75.50 568 ILE A N 1
ATOM 4662 C CA . ILE A 1 568 ? 9.125 -11.977 9.874 1.00 75.50 568 ILE A CA 1
ATOM 4663 C C . ILE A 1 568 ? 9.243 -11.343 8.484 1.00 75.50 568 ILE A C 1
ATOM 4665 O O . ILE A 1 568 ? 8.345 -10.620 8.034 1.00 75.50 568 ILE A O 1
ATOM 4669 N N . GLU A 1 569 ? 10.361 -11.615 7.805 1.00 71.94 569 GLU A N 1
ATOM 4670 C CA . GLU A 1 569 ? 10.595 -11.183 6.425 1.00 71.94 569 GLU A CA 1
ATOM 4671 C C . GLU A 1 569 ? 9.675 -11.930 5.436 1.00 71.94 569 GLU A C 1
ATOM 4673 O O . GLU A 1 569 ? 9.575 -13.159 5.420 1.00 71.94 569 GLU A O 1
ATOM 4678 N N . SER A 1 570 ? 8.988 -11.174 4.580 1.00 63.06 570 SER A N 1
ATOM 4679 C CA . SER A 1 570 ? 7.997 -11.681 3.631 1.00 63.06 570 SER A CA 1
ATOM 4680 C C . SER A 1 570 ? 8.615 -12.655 2.628 1.00 63.06 570 SER A C 1
ATOM 4682 O O . SER A 1 570 ? 9.573 -12.320 1.933 1.00 63.06 570 SER A O 1
ATOM 4684 N N . ASN A 1 571 ? 8.022 -13.850 2.505 1.00 53.41 571 ASN A N 1
ATOM 4685 C CA . ASN A 1 571 ? 8.521 -14.976 1.693 1.00 53.41 571 ASN A CA 1
ATOM 4686 C C . ASN A 1 571 ? 9.864 -15.567 2.140 1.00 53.41 571 ASN A C 1
ATOM 4688 O O . ASN A 1 571 ? 10.458 -16.345 1.390 1.00 53.41 571 ASN A O 1
ATOM 4692 N N . ARG A 1 572 ? 10.381 -15.159 3.298 1.00 56.88 572 ARG A N 1
ATOM 4693 C CA . ARG A 1 572 ? 11.740 -15.481 3.716 1.00 56.88 572 ARG A CA 1
ATOM 4694 C C . ARG A 1 572 ? 11.751 -15.913 5.172 1.00 56.88 572 ARG A C 1
ATOM 4696 O O . ARG A 1 572 ? 10.909 -16.690 5.613 1.00 56.88 572 ARG A O 1
ATOM 4703 N N . ASP A 1 573 ? 12.794 -15.501 5.858 1.00 65.31 573 ASP A N 1
ATOM 4704 C CA . ASP A 1 573 ? 13.344 -16.165 7.013 1.00 65.31 573 ASP A CA 1
ATOM 4705 C C . ASP A 1 573 ? 12.845 -15.462 8.285 1.00 65.31 573 ASP A C 1
ATOM 4707 O O . ASP A 1 573 ? 12.526 -14.270 8.271 1.00 65.31 573 ASP A O 1
ATOM 4711 N N . LEU A 1 574 ? 12.788 -16.182 9.407 1.00 71.88 574 LEU A N 1
ATOM 4712 C CA . LEU A 1 574 ? 12.596 -15.538 10.709 1.00 71.88 574 LEU A CA 1
ATOM 4713 C C . LEU A 1 574 ? 13.968 -15.061 11.197 1.00 71.88 574 LEU A C 1
ATOM 4715 O O . LEU A 1 574 ? 14.932 -15.829 11.249 1.00 71.88 574 LEU A O 1
ATOM 4719 N N . HIS A 1 575 ? 14.068 -13.774 11.507 1.00 73.31 575 HIS A N 1
ATOM 4720 C CA . HIS A 1 575 ? 15.287 -13.133 11.985 1.00 73.31 575 HIS A CA 1
ATOM 4721 C C . HIS A 1 575 ? 15.099 -12.673 13.433 1.00 73.31 575 HIS A C 1
ATOM 4723 O O . HIS A 1 575 ? 14.033 -12.167 13.783 1.00 73.31 575 HIS A O 1
ATOM 4729 N N . LEU A 1 576 ? 16.151 -12.777 14.251 1.00 72.38 576 LEU A N 1
ATOM 4730 C CA . LEU A 1 576 ? 16.205 -12.096 15.548 1.00 72.38 576 LEU A CA 1
ATOM 4731 C C . LEU A 1 576 ? 17.164 -10.909 15.464 1.00 72.38 576 LEU A C 1
ATOM 4733 O O . LEU A 1 576 ? 18.326 -11.057 15.063 1.00 72.38 576 LEU A O 1
ATOM 4737 N N . TYR A 1 577 ? 16.663 -9.749 15.872 1.00 73.69 577 TYR A N 1
ATOM 4738 C CA . TYR A 1 577 ? 17.411 -8.509 16.030 1.00 73.69 577 TYR A CA 1
ATOM 4739 C C . TYR A 1 577 ? 17.544 -8.190 17.515 1.00 73.69 577 TYR A C 1
ATOM 4741 O O . TYR A 1 577 ? 16.633 -8.454 18.298 1.00 73.69 577 TYR A O 1
ATOM 4749 N N . GLN A 1 578 ? 18.670 -7.605 17.902 1.00 71.56 578 GLN A N 1
ATOM 4750 C CA . GLN A 1 578 ? 18.845 -7.003 19.215 1.00 71.56 578 GLN A CA 1
ATOM 4751 C C . GLN A 1 578 ? 19.023 -5.497 19.046 1.00 71.56 578 GLN A C 1
ATOM 4753 O O . GLN A 1 578 ? 19.862 -5.055 18.263 1.00 71.56 578 GLN A O 1
ATOM 4758 N N . SER A 1 579 ? 18.258 -4.719 19.803 1.00 67.50 579 SER A N 1
ATOM 4759 C CA . SER A 1 579 ? 18.530 -3.297 19.970 1.00 67.50 579 SER A CA 1
ATOM 4760 C C . SER A 1 579 ? 19.742 -3.088 20.875 1.00 67.50 579 SER A C 1
ATOM 4762 O O . SER A 1 579 ? 19.983 -3.857 21.811 1.00 67.50 579 SER A O 1
ATOM 4764 N N . ASN A 1 580 ? 20.471 -1.996 20.653 1.00 62.97 580 ASN A N 1
ATOM 4765 C CA . ASN A 1 580 ? 21.344 -1.445 21.684 1.00 62.97 580 ASN A CA 1
ATOM 4766 C C . ASN A 1 580 ? 20.535 -1.025 22.937 1.00 62.97 580 ASN A C 1
ATOM 4768 O O . ASN A 1 580 ? 19.302 -0.960 22.918 1.00 62.97 580 ASN A O 1
ATOM 4772 N N . THR A 1 581 ? 21.234 -0.715 24.029 1.00 49.47 581 THR A N 1
ATOM 4773 C CA . THR A 1 581 ? 20.646 -0.354 25.335 1.00 49.47 581 THR A CA 1
ATOM 4774 C C . THR A 1 581 ? 19.827 0.941 25.351 1.00 49.47 581 THR A C 1
ATOM 4776 O O . THR A 1 581 ? 19.169 1.208 26.349 1.00 49.47 581 THR A O 1
ATOM 4779 N N . LEU A 1 582 ? 19.852 1.738 24.277 1.00 48.47 582 LEU A N 1
ATOM 4780 C CA . LEU A 1 582 ? 19.127 3.007 24.154 1.00 48.47 582 LEU A CA 1
ATOM 4781 C C . LEU A 1 582 ? 17.929 2.927 23.190 1.00 48.47 582 LEU A C 1
ATOM 4783 O O . LEU A 1 582 ? 17.250 3.926 22.985 1.00 48.47 582 LEU A O 1
ATOM 4787 N N . GLY A 1 583 ? 17.671 1.775 22.561 1.00 53.00 583 GLY A N 1
ATOM 4788 C CA . GLY A 1 583 ? 16.638 1.644 21.524 1.00 53.00 583 GLY A CA 1
ATOM 4789 C C . GLY A 1 583 ? 17.070 2.104 20.124 1.00 53.00 583 GLY A C 1
ATOM 4790 O O . GLY A 1 583 ? 16.301 1.961 19.177 1.00 53.00 583 GLY A O 1
ATOM 4791 N N . THR A 1 584 ? 18.267 2.686 19.969 1.00 52.62 584 THR A N 1
ATOM 4792 C CA . THR A 1 584 ? 18.562 3.608 18.855 1.00 52.62 584 THR A CA 1
ATOM 4793 C C . THR A 1 584 ? 19.158 2.976 17.601 1.00 52.62 584 THR A C 1
ATOM 4795 O O . THR A 1 584 ? 18.968 3.533 16.527 1.00 52.62 584 THR A O 1
ATOM 4798 N N . ASP A 1 585 ? 19.841 1.835 17.685 1.00 57.00 585 ASP A N 1
ATOM 4799 C CA . ASP A 1 585 ? 20.366 1.069 16.542 1.00 57.00 585 ASP A CA 1
ATOM 4800 C C . ASP A 1 585 ? 20.074 -0.433 16.779 1.00 57.00 585 ASP A C 1
ATOM 4802 O O . ASP A 1 585 ? 20.187 -0.922 17.907 1.00 57.00 585 ASP A O 1
ATOM 4806 N N . CYS A 1 586 ? 19.684 -1.165 15.726 1.00 56.78 586 CYS A N 1
ATOM 4807 C CA . CYS A 1 586 ? 19.320 -2.591 15.780 1.00 56.78 586 CYS A CA 1
ATOM 4808 C C . CYS A 1 586 ? 20.321 -3.469 15.013 1.00 56.78 586 CYS A C 1
ATOM 4810 O O . CYS A 1 586 ? 20.466 -3.342 13.797 1.00 56.78 586 CYS A O 1
ATOM 4812 N N . GLU A 1 587 ? 20.945 -4.424 15.700 1.00 58.62 587 GLU A N 1
ATOM 4813 C CA . GLU A 1 587 ? 21.882 -5.388 15.117 1.00 58.62 587 GLU A CA 1
ATOM 4814 C C . GLU A 1 587 ? 21.207 -6.743 14.866 1.00 58.62 587 GLU A C 1
ATOM 4816 O O . GLU A 1 587 ? 20.493 -7.277 15.720 1.00 58.62 587 GLU A O 1
ATOM 4821 N N . LYS A 1 588 ? 21.455 -7.344 13.697 1.00 57.56 588 LYS A N 1
ATOM 4822 C CA . LYS A 1 588 ? 21.003 -8.710 13.397 1.00 57.56 588 LYS A CA 1
ATOM 4823 C C . LYS A 1 588 ? 21.838 -9.710 14.198 1.00 57.56 588 LYS A C 1
ATOM 4825 O O . LYS A 1 588 ? 23.050 -9.756 14.010 1.00 57.56 588 LYS A O 1
ATOM 4830 N N . LYS A 1 589 ? 21.198 -10.563 15.004 1.00 56.06 589 LYS A N 1
ATOM 4831 C CA . LYS A 1 589 ? 21.895 -11.615 15.770 1.00 56.06 589 LYS A CA 1
ATOM 4832 C C . LYS A 1 589 ? 21.615 -13.042 15.316 1.00 56.06 589 LYS A C 1
ATOM 4834 O O . LYS A 1 589 ? 22.484 -13.882 15.488 1.00 56.06 589 LYS A O 1
ATOM 4839 N N . LEU A 1 590 ? 20.458 -13.325 14.711 1.00 54.72 590 LEU A N 1
ATOM 4840 C CA . LEU A 1 590 ? 20.117 -14.686 14.271 1.00 54.72 590 LEU A CA 1
ATOM 4841 C C . LEU A 1 590 ? 19.469 -14.733 12.879 1.00 54.72 590 LEU A C 1
ATOM 4843 O O . LEU A 1 590 ? 18.956 -13.734 12.369 1.00 54.72 590 LEU A O 1
ATOM 4847 N N . PHE A 1 591 ? 19.474 -15.920 12.271 1.00 51.03 591 PHE A N 1
ATOM 4848 C CA . PHE A 1 591 ? 18.916 -16.193 10.950 1.00 51.03 591 PHE A CA 1
ATOM 4849 C C . PHE A 1 591 ? 18.345 -17.618 10.855 1.00 51.03 591 PHE A C 1
ATOM 4851 O O . PHE A 1 591 ? 19.091 -18.588 10.972 1.00 51.03 591 PHE A O 1
ATOM 4858 N N . ILE A 1 592 ? 17.041 -17.759 10.591 1.00 51.56 592 ILE A N 1
ATOM 4859 C CA . ILE A 1 592 ? 16.367 -19.064 10.494 1.00 51.56 592 ILE A CA 1
ATOM 4860 C C . ILE A 1 592 ? 15.860 -19.300 9.070 1.00 51.56 592 ILE A C 1
ATOM 4862 O O . ILE A 1 592 ? 14.800 -18.801 8.689 1.00 51.56 592 ILE A O 1
ATOM 4866 N N . LYS A 1 593 ? 16.588 -20.109 8.290 1.00 50.25 593 LYS A N 1
ATOM 4867 C CA . LYS A 1 593 ? 16.239 -20.365 6.886 1.00 50.25 593 LYS A CA 1
ATOM 4868 C C . LYS A 1 593 ? 14.875 -21.061 6.741 1.00 50.25 593 LYS A C 1
ATOM 4870 O O . LYS A 1 593 ? 14.727 -22.206 7.167 1.00 50.25 593 LYS A O 1
ATOM 4875 N N . HIS A 1 594 ? 13.931 -20.406 6.063 1.00 47.19 594 HIS A N 1
ATOM 4876 C CA . HIS A 1 594 ? 12.540 -20.826 5.829 1.00 47.19 594 HIS A CA 1
ATOM 4877 C C . HIS A 1 594 ? 12.400 -22.322 5.504 1.00 47.19 594 HIS A C 1
ATOM 4879 O O . HIS A 1 594 ? 11.804 -23.087 6.266 1.00 47.19 594 HIS A O 1
ATOM 4885 N N . GLY A 1 595 ? 13.042 -22.760 4.418 1.00 43.16 595 GLY A N 1
ATOM 4886 C CA . GLY A 1 595 ? 12.938 -24.127 3.900 1.00 43.16 595 GLY A CA 1
ATOM 4887 C C . GLY A 1 595 ? 13.587 -25.238 4.741 1.00 43.16 595 GLY A C 1
ATOM 4888 O O . GLY A 1 595 ? 13.562 -26.381 4.298 1.00 43.16 595 GLY A O 1
ATOM 4889 N N . LYS A 1 596 ? 14.177 -24.955 5.916 1.00 47.03 596 LYS A N 1
ATOM 4890 C CA . LYS A 1 596 ? 14.620 -26.015 6.851 1.00 47.03 596 LYS A CA 1
ATOM 4891 C C . LYS A 1 596 ? 13.487 -26.569 7.720 1.00 47.03 596 LYS A C 1
ATOM 4893 O O . LYS A 1 596 ? 13.600 -27.696 8.188 1.00 47.03 596 LYS A O 1
ATOM 4898 N N . TYR A 1 597 ? 12.447 -25.773 7.977 1.00 48.59 597 TYR A N 1
ATOM 4899 C CA . TYR A 1 597 ? 11.530 -26.015 9.099 1.00 48.59 597 TYR A CA 1
ATOM 4900 C C . TYR A 1 597 ? 10.040 -25.865 8.752 1.00 48.59 597 TYR A C 1
ATOM 4902 O O . TYR A 1 597 ? 9.195 -26.289 9.536 1.00 48.59 597 TYR A O 1
ATOM 4910 N N . TRP A 1 598 ? 9.705 -25.298 7.586 1.00 51.75 598 TRP A N 1
ATOM 4911 C CA . TRP A 1 598 ? 8.333 -24.925 7.225 1.00 51.75 598 TRP A CA 1
ATOM 4912 C C . TRP A 1 598 ? 8.007 -25.335 5.785 1.00 51.75 598 TRP A C 1
ATOM 4914 O O . TRP A 1 598 ? 8.686 -24.913 4.852 1.00 51.75 598 TRP A O 1
ATOM 4924 N N . GLN A 1 599 ? 6.952 -26.135 5.589 1.00 43.09 599 GLN A N 1
ATOM 4925 C CA . GLN A 1 599 ? 6.460 -26.501 4.247 1.00 43.09 599 GLN A CA 1
ATOM 4926 C C . GLN A 1 599 ? 5.393 -25.536 3.692 1.00 43.09 599 GLN A C 1
ATOM 4928 O O . GLN A 1 599 ? 5.059 -25.617 2.507 1.00 43.09 599 GLN A O 1
ATOM 4933 N N . GLY A 1 600 ? 4.866 -24.628 4.517 1.00 43.53 600 GLY A N 1
ATOM 4934 C CA . GLY A 1 600 ? 4.034 -23.495 4.101 1.00 43.53 600 GLY A CA 1
ATOM 4935 C C . GLY A 1 600 ? 4.874 -22.237 3.856 1.00 43.53 600 GLY A C 1
ATOM 4936 O O . GLY A 1 600 ? 5.973 -22.096 4.396 1.00 43.53 600 GLY A O 1
ATOM 4937 N N . GLN A 1 601 ? 4.385 -21.309 3.030 1.00 45.78 601 GLN A N 1
ATOM 4938 C CA . GLN A 1 601 ? 5.065 -20.030 2.807 1.00 45.78 601 GLN A CA 1
ATOM 4939 C C . GLN A 1 601 ? 4.921 -19.080 4.002 1.00 45.78 601 GLN A C 1
ATOM 4941 O O . GLN A 1 601 ? 3.827 -18.882 4.530 1.00 45.78 601 GLN A O 1
ATOM 4946 N N . VAL A 1 602 ? 6.003 -18.368 4.328 1.00 41.59 602 VAL A N 1
ATOM 4947 C CA . VAL A 1 602 ? 6.002 -17.309 5.356 1.00 41.59 602 VAL A CA 1
ATOM 4948 C C . VAL A 1 602 ? 5.140 -16.088 4.980 1.00 41.59 602 VAL A C 1
ATOM 4950 O O . VAL A 1 602 ? 4.772 -15.327 5.868 1.00 41.59 602 VAL A O 1
ATOM 4953 N N . GLN A 1 603 ? 4.675 -15.965 3.723 1.00 40.69 603 GLN A N 1
ATOM 4954 C CA . GLN A 1 603 ? 3.563 -15.065 3.335 1.00 40.69 603 GLN A CA 1
ATOM 4955 C C . GLN A 1 603 ? 2.347 -15.155 4.272 1.00 40.69 603 GLN A C 1
ATOM 4957 O O . GLN A 1 603 ? 1.583 -14.198 4.427 1.00 40.69 603 GLN A O 1
ATOM 4962 N N . PHE A 1 604 ? 2.142 -16.339 4.851 1.00 48.41 604 PHE A N 1
ATOM 4963 C CA . PHE A 1 604 ? 0.942 -16.679 5.585 1.00 48.41 604 PHE A CA 1
ATOM 4964 C C . PHE A 1 604 ? 1.102 -16.684 7.091 1.00 48.41 604 PHE A C 1
ATOM 4966 O O . PHE A 1 604 ? 0.068 -16.774 7.744 1.00 48.41 604 PHE A O 1
ATOM 4973 N N . VAL A 1 605 ? 2.313 -16.536 7.644 1.00 49.94 605 VAL A N 1
ATOM 4974 C CA . VAL A 1 605 ? 2.455 -16.297 9.086 1.00 49.94 605 VAL A CA 1
ATOM 4975 C C . VAL A 1 605 ? 1.835 -14.941 9.392 1.00 49.94 605 VAL A C 1
ATOM 4977 O O . VAL A 1 605 ? 2.278 -13.926 8.864 1.00 49.94 605 VAL A O 1
ATOM 4980 N N . ARG A 1 606 ? 0.775 -14.944 10.202 1.00 52.66 606 ARG A N 1
ATOM 4981 C CA . ARG A 1 606 ? -0.016 -13.745 10.529 1.00 52.66 606 ARG A CA 1
ATOM 4982 C C . ARG A 1 606 ? 0.028 -13.356 11.997 1.00 52.66 606 ARG A C 1
ATOM 4984 O O . ARG A 1 606 ? -0.538 -12.349 12.406 1.00 52.66 606 ARG A O 1
ATOM 4991 N N . THR A 1 607 ? 0.690 -14.168 12.806 1.00 53.44 607 THR A N 1
ATOM 4992 C CA . THR A 1 607 ? 0.914 -13.850 14.202 1.00 53.44 607 THR A CA 1
ATOM 4993 C C . THR A 1 607 ? 2.125 -14.594 14.736 1.00 53.44 607 THR A C 1
ATOM 4995 O O . THR A 1 607 ? 2.442 -15.703 14.295 1.00 53.44 607 THR A O 1
ATOM 4998 N N . LEU A 1 608 ? 2.780 -13.935 15.680 1.00 56.78 608 LEU A N 1
ATOM 4999 C CA . LEU A 1 608 ? 3.827 -14.447 16.537 1.00 56.78 608 LEU A CA 1
ATOM 5000 C C . LEU A 1 608 ? 3.362 -14.183 17.977 1.00 56.78 608 LEU A C 1
ATOM 5002 O O . LEU A 1 608 ? 2.675 -13.189 18.208 1.00 56.78 608 LEU A O 1
ATOM 5006 N N . ALA A 1 609 ? 3.690 -15.071 18.913 1.00 57.88 609 ALA A N 1
ATOM 5007 C CA . ALA A 1 609 ? 3.485 -14.827 20.340 1.00 57.88 609 ALA A CA 1
ATOM 5008 C C . ALA A 1 609 ? 4.530 -15.575 21.173 1.00 57.88 609 ALA A C 1
ATOM 5010 O O . ALA A 1 609 ? 4.786 -16.761 20.937 1.00 57.88 609 ALA A O 1
ATOM 5011 N N . SER A 1 610 ? 5.107 -14.907 22.171 1.00 57.56 610 SER A N 1
ATOM 5012 C CA . SER A 1 610 ? 6.019 -15.511 23.148 1.00 57.56 610 SER A CA 1
ATOM 5013 C C . SER A 1 610 ? 5.243 -16.177 24.296 1.00 57.56 610 SER A C 1
ATOM 5015 O O . SER A 1 610 ? 4.335 -15.575 24.878 1.00 57.56 610 SER A O 1
ATOM 5017 N N . LYS A 1 611 ? 5.585 -17.426 24.653 1.00 54.03 611 LYS A N 1
ATOM 5018 C CA . LYS A 1 611 ? 5.030 -18.073 25.864 1.00 54.03 611 LYS A CA 1
ATOM 5019 C C . LYS A 1 611 ? 5.743 -17.542 27.123 1.00 54.03 611 LYS A C 1
ATOM 5021 O O . LYS A 1 611 ? 6.970 -17.457 27.105 1.00 54.03 611 LYS A O 1
ATOM 5026 N N . PRO A 1 612 ? 5.028 -17.248 28.225 1.00 42.31 612 PRO A N 1
ATOM 5027 C CA . PRO A 1 612 ? 5.663 -16.949 29.506 1.00 42.31 612 PRO A CA 1
ATOM 5028 C C . PRO A 1 612 ? 6.289 -18.204 30.141 1.00 42.31 612 PRO A C 1
ATOM 5030 O O . PRO A 1 612 ? 6.042 -19.332 29.712 1.00 42.31 612 PRO A O 1
ATOM 5033 N N . ASN A 1 613 ? 7.096 -17.992 31.183 1.00 46.41 613 ASN A N 1
ATOM 5034 C CA . ASN A 1 613 ? 7.779 -18.992 32.025 1.00 46.41 613 ASN A CA 1
ATOM 5035 C C . ASN A 1 613 ? 8.830 -19.892 31.342 1.00 46.41 613 ASN A C 1
ATOM 5037 O O . ASN A 1 613 ? 9.660 -20.478 32.032 1.00 46.41 613 ASN A O 1
ATOM 5041 N N . GLU A 1 614 ? 8.899 -19.922 30.012 1.00 52.12 614 GLU A N 1
ATOM 5042 C CA . GLU A 1 614 ? 10.068 -20.394 29.264 1.00 52.12 614 GLU A CA 1
ATOM 5043 C C . GLU A 1 614 ? 10.475 -19.328 28.238 1.00 52.12 614 GLU A C 1
ATOM 5045 O O . GLU A 1 614 ? 9.853 -19.218 27.182 1.00 52.12 614 GLU A O 1
ATOM 5050 N N . ALA A 1 615 ? 11.542 -18.568 28.533 1.00 50.72 615 ALA A N 1
ATOM 5051 C CA . ALA A 1 615 ? 12.087 -17.438 27.749 1.00 50.72 615 ALA A CA 1
ATOM 5052 C C . ALA A 1 615 ? 12.749 -17.851 26.408 1.00 50.72 615 ALA A C 1
ATOM 5054 O O . ALA A 1 615 ? 13.844 -17.408 26.047 1.00 50.72 615 ALA A O 1
ATOM 5055 N N . LYS A 1 616 ? 12.122 -18.824 25.742 1.00 64.44 616 LYS A N 1
ATOM 5056 C CA . LYS A 1 616 ? 12.684 -19.730 24.742 1.00 64.44 616 LYS A CA 1
ATOM 5057 C C . LYS A 1 616 ? 11.641 -20.255 23.744 1.00 64.44 616 LYS A C 1
ATOM 5059 O O . LYS A 1 616 ? 11.997 -21.141 22.979 1.00 64.44 616 LYS A O 1
ATOM 5064 N N . ARG A 1 617 ? 10.380 -19.794 23.710 1.00 70.44 617 ARG A N 1
ATOM 5065 C CA . ARG A 1 617 ? 9.359 -20.328 22.774 1.00 70.44 617 ARG A CA 1
ATOM 5066 C C . ARG A 1 617 ? 8.522 -19.271 22.054 1.00 70.44 617 ARG A C 1
ATOM 5068 O O . ARG A 1 617 ? 8.011 -18.351 22.686 1.00 70.44 617 ARG A O 1
ATOM 5075 N N . PHE A 1 618 ? 8.279 -19.512 20.763 1.00 73.62 618 PHE A N 1
ATOM 5076 C CA . PHE A 1 618 ? 7.367 -18.734 19.916 1.00 73.62 618 PHE A CA 1
ATOM 5077 C C . PHE A 1 618 ? 6.249 -19.614 19.349 1.00 73.62 618 PHE A C 1
ATOM 5079 O O . PHE A 1 618 ? 6.529 -20.697 18.832 1.00 73.62 618 PHE A O 1
ATOM 5086 N N . LEU A 1 619 ? 5.006 -19.132 19.369 1.00 76.88 619 LEU A N 1
ATOM 5087 C CA . LEU A 1 619 ? 3.892 -19.693 18.602 1.00 76.88 619 LEU A CA 1
ATOM 5088 C C . LEU A 1 619 ? 3.768 -18.967 17.255 1.00 76.88 619 LEU A C 1
ATOM 5090 O O . LEU A 1 619 ? 3.761 -17.741 17.218 1.00 76.88 619 LEU A O 1
ATOM 5094 N N . ILE A 1 620 ? 3.642 -19.724 16.167 1.00 77.44 620 ILE A N 1
ATOM 5095 C CA . ILE A 1 620 ? 3.447 -19.241 14.793 1.00 77.44 620 ILE A CA 1
ATOM 5096 C C . ILE A 1 620 ? 2.201 -19.911 14.213 1.00 77.44 620 ILE A C 1
ATOM 5098 O O . ILE A 1 620 ? 2.058 -21.129 14.320 1.00 77.44 620 ILE A O 1
ATOM 5102 N N . GLY A 1 621 ? 1.324 -19.132 13.576 1.00 78.12 621 GLY A N 1
ATOM 5103 C CA . GLY A 1 621 ? 0.122 -19.632 12.900 1.00 78.12 621 GLY A CA 1
ATOM 5104 C C . GLY A 1 621 ? -0.043 -19.066 11.488 1.00 78.12 621 GLY A C 1
ATOM 5105 O O . GLY A 1 621 ? 0.263 -17.889 11.264 1.00 78.12 621 GLY A O 1
ATOM 5106 N N . THR A 1 622 ? -0.517 -19.895 10.545 1.00 75.75 622 THR A N 1
ATOM 5107 C CA . THR A 1 622 ? -0.645 -19.520 9.124 1.00 75.75 622 THR A CA 1
ATOM 5108 C C . THR A 1 622 ? -2.081 -19.389 8.598 1.00 75.75 622 THR A C 1
ATOM 5110 O O . THR A 1 622 ? -3.017 -20.005 9.116 1.00 75.75 622 THR A O 1
ATOM 5113 N N . LEU A 1 623 ? -2.257 -18.675 7.473 1.00 72.31 623 LEU A N 1
ATOM 5114 C CA . LEU A 1 623 ? -3.511 -18.665 6.692 1.00 72.31 623 LEU A CA 1
ATOM 5115 C C . LEU A 1 623 ? -3.960 -20.049 6.176 1.00 72.31 623 LEU A C 1
ATOM 5117 O O . LEU A 1 623 ? -5.108 -20.178 5.753 1.00 72.31 623 LEU A O 1
ATOM 5121 N N . ARG A 1 624 ? -3.092 -21.072 6.204 1.00 70.62 624 ARG A N 1
ATOM 5122 C CA . ARG A 1 624 ? -3.443 -22.475 5.898 1.00 70.62 624 ARG A CA 1
ATOM 5123 C C . ARG A 1 624 ? -3.876 -23.259 7.145 1.00 70.62 624 ARG A C 1
ATOM 5125 O O . ARG A 1 624 ? -4.217 -24.430 7.047 1.00 70.62 624 ARG A O 1
ATOM 5132 N N . GLY A 1 625 ? -3.842 -22.634 8.322 1.00 74.00 625 GLY A N 1
ATOM 5133 C CA . GLY A 1 625 ? -4.085 -23.291 9.605 1.00 74.00 625 GLY A CA 1
ATOM 5134 C C . GLY A 1 625 ? -2.922 -24.138 10.111 1.00 74.00 625 GLY A C 1
ATOM 5135 O O . GLY A 1 625 ? -3.109 -24.915 11.041 1.00 74.00 625 GLY A O 1
ATOM 5136 N N . GLU A 1 626 ? -1.728 -24.002 9.536 1.00 77.50 626 GLU A N 1
ATOM 5137 C CA . GLU A 1 626 ? -0.527 -24.625 10.093 1.00 77.50 626 GLU A CA 1
ATOM 5138 C C . GLU A 1 626 ? -0.166 -23.856 11.377 1.00 77.50 626 GLU A C 1
ATOM 5140 O O . GLU A 1 626 ? 0.076 -22.647 11.334 1.00 77.50 626 GLU A O 1
ATOM 5145 N N . LEU A 1 627 ? -0.167 -24.535 12.525 1.00 79.50 627 LEU A N 1
ATOM 5146 C CA . LEU A 1 627 ? 0.195 -23.985 13.833 1.00 79.50 627 LEU A CA 1
ATOM 5147 C C . LEU A 1 627 ? 1.469 -24.673 14.334 1.00 79.50 627 LEU A C 1
ATOM 5149 O O . LEU A 1 627 ? 1.579 -25.896 14.279 1.00 79.50 627 LEU A O 1
ATOM 5153 N N . CYS A 1 628 ? 2.440 -23.909 14.829 1.00 77.88 628 CYS A N 1
ATOM 5154 C CA . CYS A 1 628 ? 3.751 -24.429 15.210 1.00 77.88 628 CYS A CA 1
ATOM 5155 C C . CYS A 1 628 ? 4.323 -23.719 16.440 1.00 77.88 628 CYS A C 1
ATOM 5157 O O . CYS A 1 628 ? 4.244 -22.497 16.545 1.00 77.88 628 CYS A O 1
ATOM 5159 N N . VAL A 1 629 ? 4.966 -24.476 17.330 1.00 78.12 629 VAL A N 1
ATOM 5160 C CA . VAL A 1 629 ? 5.815 -23.944 18.402 1.00 78.12 629 VAL A CA 1
ATOM 5161 C C . VAL A 1 629 ? 7.275 -24.122 18.005 1.00 78.12 629 VAL A C 1
ATOM 5163 O O . VAL A 1 629 ? 7.748 -25.243 17.810 1.00 78.12 629 VAL A O 1
ATOM 5166 N N . LEU A 1 630 ? 7.984 -23.001 17.903 1.00 75.62 630 LEU A N 1
ATOM 5167 C CA . LEU A 1 630 ? 9.442 -22.956 17.885 1.00 75.62 630 LEU A CA 1
ATOM 5168 C C . LEU A 1 630 ? 9.983 -22.920 19.309 1.00 75.62 630 LEU A C 1
ATOM 5170 O O . LEU A 1 630 ? 9.396 -22.272 20.177 1.00 75.62 630 LEU A O 1
ATOM 5174 N N . ARG A 1 631 ? 11.167 -23.504 19.499 1.00 73.56 631 ARG A N 1
ATOM 5175 C CA . ARG A 1 631 ? 12.008 -23.320 20.679 1.00 73.56 631 ARG A CA 1
ATOM 5176 C C . ARG A 1 631 ? 13.371 -22.743 20.288 1.00 73.56 631 ARG A C 1
ATOM 5178 O O . ARG A 1 631 ? 14.024 -23.271 19.392 1.00 73.56 631 ARG A O 1
ATOM 5185 N N . TRP A 1 632 ? 13.809 -21.689 20.968 1.00 68.38 632 TRP A N 1
ATOM 5186 C CA . TRP A 1 632 ? 15.122 -21.057 20.830 1.00 68.38 632 TRP A CA 1
ATOM 5187 C C . TRP A 1 632 ? 15.999 -21.364 22.038 1.00 68.38 632 TRP A C 1
ATOM 5189 O O . TRP A 1 632 ? 15.549 -21.212 23.171 1.00 68.38 632 TRP A O 1
ATOM 5199 N N . ASP A 1 633 ? 17.252 -21.772 21.820 1.00 62.94 633 ASP A N 1
ATOM 5200 C CA . ASP A 1 633 ? 18.192 -21.988 22.917 1.00 62.94 633 ASP A CA 1
ATOM 5201 C C . ASP A 1 633 ? 19.399 -21.042 22.898 1.00 62.94 633 ASP A C 1
ATOM 5203 O O . ASP A 1 633 ? 20.360 -21.225 22.148 1.00 62.94 633 ASP A O 1
ATOM 5207 N N . ARG A 1 634 ? 19.365 -20.087 23.835 1.00 54.22 634 ARG A N 1
ATOM 5208 C CA . ARG A 1 634 ? 20.413 -19.097 24.123 1.00 54.22 634 ARG A CA 1
ATOM 5209 C C . ARG A 1 634 ? 21.786 -19.708 24.453 1.00 54.22 634 ARG A C 1
ATOM 5211 O O . ARG A 1 634 ? 22.779 -19.017 24.267 1.00 54.22 634 ARG A O 1
ATOM 5218 N N . ILE A 1 635 ? 21.862 -20.960 24.925 1.00 54.12 635 ILE A N 1
ATOM 5219 C CA . ILE A 1 635 ? 23.143 -21.622 25.252 1.00 54.12 635 ILE A CA 1
ATOM 5220 C C . ILE A 1 635 ? 23.883 -22.032 23.972 1.00 54.12 635 ILE A C 1
ATOM 5222 O O . ILE A 1 635 ? 25.088 -21.834 23.866 1.00 54.12 635 ILE A O 1
ATOM 5226 N N . SER A 1 636 ? 23.156 -22.545 22.976 1.00 51.69 636 SER A N 1
ATOM 5227 C CA . SER A 1 636 ? 23.720 -22.920 21.670 1.00 51.69 636 SER A CA 1
ATOM 5228 C C . SER A 1 636 ? 24.015 -21.742 20.727 1.00 51.69 636 SER A C 1
ATOM 5230 O O . SER A 1 636 ? 24.540 -21.978 19.643 1.00 51.69 636 SER A O 1
ATOM 5232 N N . ALA A 1 637 ? 23.645 -20.515 21.124 1.00 45.66 637 ALA A N 1
ATOM 5233 C CA . ALA A 1 637 ? 23.626 -19.262 20.355 1.00 45.66 637 ALA A CA 1
ATOM 5234 C C . ALA A 1 637 ? 22.787 -19.280 19.056 1.00 45.66 637 ALA A C 1
ATOM 5236 O O . ALA A 1 637 ? 21.878 -18.462 18.915 1.00 45.66 637 ALA A O 1
ATOM 5237 N N . ASP A 1 638 ? 23.049 -20.226 18.153 1.00 51.75 638 ASP A N 1
ATOM 5238 C CA . ASP A 1 638 ? 22.647 -20.202 16.742 1.00 51.75 638 ASP A CA 1
ATOM 5239 C C . ASP A 1 638 ? 21.391 -21.024 16.394 1.00 51.75 638 ASP A C 1
ATOM 5241 O O . ASP A 1 638 ? 20.850 -20.888 15.293 1.00 51.75 638 ASP A O 1
ATOM 5245 N N . ASN A 1 639 ? 20.905 -21.895 17.289 1.00 58.50 639 ASN A N 1
ATOM 5246 C CA . ASN A 1 639 ? 19.856 -22.861 16.943 1.00 58.50 639 ASN A CA 1
ATOM 5247 C C . ASN A 1 639 ? 18.454 -22.497 17.455 1.00 58.50 639 ASN A C 1
ATOM 5249 O O . ASN A 1 639 ? 18.205 -22.306 18.648 1.00 58.50 639 ASN A O 1
ATOM 5253 N N . ILE A 1 640 ? 17.505 -22.523 16.516 1.00 63.44 640 ILE A N 1
ATOM 5254 C CA . ILE A 1 640 ? 16.066 -22.574 16.771 1.00 63.44 640 ILE A CA 1
ATOM 5255 C C . ILE A 1 640 ? 15.509 -23.863 16.164 1.00 63.44 640 ILE A C 1
ATOM 5257 O O . ILE A 1 640 ? 15.774 -24.183 15.005 1.00 63.44 640 ILE A O 1
ATOM 5261 N N . THR A 1 641 ? 14.743 -24.599 16.965 1.00 65.62 641 THR A N 1
ATOM 5262 C CA . THR A 1 641 ? 14.186 -25.918 16.648 1.00 65.62 641 THR A CA 1
ATOM 5263 C C . THR A 1 641 ? 12.663 -25.868 16.622 1.00 65.62 641 THR A C 1
ATOM 5265 O O . THR A 1 641 ? 12.055 -25.297 17.527 1.00 65.62 641 THR A O 1
ATOM 5268 N N . VAL A 1 642 ? 12.030 -26.521 15.646 1.00 71.31 642 VAL A N 1
ATOM 5269 C CA . VAL A 1 642 ? 10.595 -26.844 15.722 1.00 71.31 642 VAL A CA 1
ATOM 5270 C C . VAL A 1 642 ? 10.385 -27.857 16.846 1.00 71.31 642 VAL A C 1
ATOM 5272 O O . VAL A 1 642 ? 11.061 -28.881 16.878 1.00 71.31 642 VAL A O 1
ATOM 5275 N N . GLU A 1 643 ? 9.463 -27.568 17.763 1.00 71.88 643 GLU A N 1
ATOM 5276 C CA . GLU A 1 643 ? 9.131 -28.458 18.882 1.00 71.88 643 GLU A CA 1
ATOM 5277 C C . GLU A 1 643 ? 7.813 -29.207 18.644 1.00 71.88 643 GLU A C 1
ATOM 5279 O O . GLU A 1 643 ? 7.731 -30.408 18.888 1.00 71.88 643 GLU A O 1
ATOM 5284 N N . LYS A 1 644 ? 6.784 -28.512 18.140 1.00 74.31 644 LYS A N 1
ATOM 5285 C CA . LYS A 1 644 ? 5.464 -29.086 17.825 1.00 74.31 644 LYS A CA 1
ATOM 5286 C C . LYS A 1 644 ? 4.854 -28.419 16.599 1.00 74.31 644 LYS A C 1
ATOM 5288 O O . LYS A 1 644 ? 4.978 -27.207 16.449 1.00 74.31 644 LYS A O 1
ATOM 5293 N N . THR A 1 645 ? 4.141 -29.190 15.780 1.00 75.62 645 THR A N 1
ATOM 5294 C CA . THR A 1 645 ? 3.309 -28.710 14.661 1.00 75.62 645 THR A CA 1
ATOM 5295 C C . THR A 1 645 ? 1.918 -29.345 14.717 1.00 75.62 645 THR A C 1
ATOM 5297 O O . THR A 1 645 ? 1.764 -30.465 15.205 1.00 75.62 645 THR A O 1
ATOM 5300 N N . LYS A 1 646 ? 0.898 -28.629 14.233 1.00 78.81 646 LYS A N 1
ATOM 5301 C CA . LYS A 1 646 ? -0.489 -29.096 14.106 1.00 78.81 646 LYS A CA 1
ATOM 5302 C C . LYS A 1 646 ? -1.182 -28.398 12.938 1.00 78.81 646 LYS A C 1
ATOM 5304 O O . LYS A 1 646 ? -1.208 -27.172 12.883 1.00 78.81 646 LYS A O 1
ATOM 5309 N N . ASP A 1 647 ? -1.830 -29.172 12.074 1.00 77.44 647 ASP A N 1
ATOM 5310 C CA . ASP A 1 647 ? -2.771 -28.648 11.084 1.00 77.44 647 ASP A CA 1
ATOM 5311 C C . ASP A 1 647 ? -4.149 -28.400 11.721 1.00 77.44 647 ASP A C 1
ATOM 5313 O O . ASP A 1 647 ? -4.723 -29.269 12.386 1.00 77.44 647 ASP A O 1
ATOM 5317 N N . CYS A 1 648 ? -4.677 -27.190 11.539 1.00 77.81 648 CYS A N 1
ATOM 5318 C CA . CYS A 1 648 ? -5.943 -26.728 12.104 1.00 77.81 648 CYS A CA 1
ATOM 5319 C C . CYS A 1 648 ? -7.037 -26.584 11.032 1.00 77.81 648 CYS A C 1
ATOM 5321 O O . CYS A 1 648 ? -6.766 -26.426 9.845 1.00 77.81 648 CYS A O 1
ATOM 5323 N N . LEU A 1 649 ? -8.302 -26.592 11.467 1.00 79.31 649 LEU A N 1
ATOM 5324 C CA . LEU A 1 649 ? -9.491 -26.441 10.606 1.00 79.31 649 LEU A CA 1
ATOM 5325 C C . LEU A 1 649 ? -9.884 -24.968 10.353 1.00 79.31 649 LEU A C 1
ATOM 5327 O O . LEU A 1 649 ? -11.027 -24.664 10.005 1.00 79.31 649 LEU A O 1
ATOM 5331 N N . PHE A 1 650 ? -8.953 -24.049 10.599 1.00 83.81 650 PHE A N 1
ATOM 5332 C CA . PHE A 1 650 ? -9.138 -22.609 10.484 1.00 83.81 650 PHE A CA 1
ATOM 5333 C C . PHE A 1 650 ? -7.801 -21.935 10.162 1.00 83.81 650 PHE A C 1
ATOM 5335 O O . PHE A 1 650 ? -6.748 -22.389 10.603 1.00 83.81 650 PHE A O 1
ATOM 5342 N N . ALA A 1 651 ? -7.853 -20.848 9.400 1.00 83.44 651 ALA A N 1
ATOM 5343 C CA . ALA A 1 651 ? -6.733 -19.951 9.163 1.00 83.44 651 ALA A CA 1
ATOM 5344 C C . ALA A 1 651 ? -6.439 -19.156 10.441 1.00 83.44 651 ALA A C 1
ATOM 5346 O O . ALA A 1 651 ? -7.348 -18.519 10.972 1.00 83.44 651 ALA A O 1
ATOM 5347 N N . VAL A 1 652 ? -5.185 -19.138 10.896 1.00 84.81 652 VAL A N 1
ATOM 5348 C CA . VAL A 1 652 ? -4.743 -18.284 12.009 1.00 84.81 652 VAL A CA 1
ATOM 5349 C C . VAL A 1 652 ? -4.297 -16.941 11.431 1.00 84.81 652 VAL A C 1
ATOM 5351 O O . VAL A 1 652 ? -3.457 -16.903 10.532 1.00 84.81 652 VAL A O 1
ATOM 5354 N N . ILE A 1 653 ? -4.899 -15.845 11.900 1.00 82.56 653 ILE A N 1
ATOM 5355 C CA . ILE A 1 653 ? -4.766 -14.496 11.313 1.00 82.56 653 ILE A CA 1
ATOM 5356 C C . ILE A 1 653 ? -4.365 -13.451 12.366 1.00 82.56 653 ILE A C 1
ATOM 5358 O O . ILE A 1 653 ? -3.782 -12.429 12.031 1.00 82.56 653 ILE A O 1
ATOM 5362 N N . SER A 1 654 ? -4.622 -13.716 13.642 1.00 86.44 654 SER A N 1
ATOM 5363 C CA . SER A 1 654 ? -4.159 -12.897 14.759 1.00 86.44 654 SER A CA 1
ATOM 5364 C C . SER A 1 654 ? -3.961 -13.757 16.004 1.00 86.44 654 SER A C 1
ATOM 5366 O O . SER A 1 654 ? -4.523 -14.848 16.114 1.00 86.44 654 SER A O 1
ATOM 5368 N N . SER A 1 655 ? -3.175 -13.266 16.958 1.00 86.62 655 SER A N 1
ATOM 5369 C CA . SER A 1 655 ? -3.183 -13.776 18.325 1.00 86.62 655 SER A CA 1
ATOM 5370 C C . SER A 1 655 ? -3.090 -12.640 19.331 1.00 86.62 655 SER A C 1
ATOM 5372 O O . SER A 1 655 ? -2.737 -11.510 18.983 1.00 86.62 655 SER A O 1
ATOM 5374 N N . LEU A 1 656 ? -3.452 -12.956 20.568 1.00 85.94 656 LEU A N 1
ATOM 5375 C CA . LEU A 1 656 ? -3.293 -12.100 21.730 1.00 85.94 656 LEU A CA 1
ATOM 5376 C C . LEU A 1 656 ? -2.984 -12.987 22.935 1.00 85.94 656 LEU A C 1
ATOM 5378 O O . LEU A 1 656 ? -3.655 -13.998 23.149 1.00 85.94 656 LEU A O 1
ATOM 5382 N N . ARG A 1 657 ? -1.971 -12.610 23.711 1.00 83.19 657 ARG A N 1
ATOM 5383 C CA . ARG A 1 657 ? -1.643 -13.238 24.991 1.00 83.19 657 ARG A CA 1
ATOM 5384 C C . ARG A 1 657 ? -2.355 -12.491 26.117 1.00 83.19 657 ARG A C 1
ATOM 5386 O O . ARG A 1 657 ? -2.443 -11.270 26.061 1.00 83.19 657 ARG A O 1
ATOM 5393 N N . LEU A 1 658 ? -2.859 -13.244 27.091 1.00 84.12 658 LEU A N 1
ATOM 5394 C CA . LEU A 1 658 ? -3.528 -12.746 28.290 1.00 84.12 658 LEU A CA 1
ATOM 5395 C C . LEU A 1 658 ? -2.762 -13.222 29.536 1.00 84.12 658 LEU A C 1
ATOM 5397 O O . LEU A 1 658 ? -2.892 -14.378 29.957 1.00 84.12 658 LEU A O 1
ATOM 5401 N N . ASP A 1 659 ? -1.920 -12.361 30.100 1.00 81.06 659 ASP A N 1
ATOM 5402 C CA . ASP A 1 659 ? -1.024 -12.689 31.211 1.00 81.06 659 ASP A CA 1
ATOM 5403 C C . ASP A 1 659 ? -1.756 -12.907 32.539 1.00 81.06 659 ASP A C 1
ATOM 5405 O O . ASP A 1 659 ? -1.419 -13.840 33.275 1.00 81.06 659 ASP A O 1
ATOM 5409 N N . LYS A 1 660 ? -2.836 -12.161 32.799 1.00 81.81 660 LYS A N 1
ATOM 5410 C CA . LYS A 1 660 ? -3.700 -12.309 33.986 1.00 81.81 660 LYS A CA 1
ATOM 5411 C C . LYS A 1 660 ? -4.365 -13.687 34.064 1.00 81.81 660 LYS A C 1
ATOM 5413 O O . LYS A 1 660 ? -4.776 -14.128 35.136 1.00 81.81 660 LYS A O 1
ATOM 5418 N N . TYR A 1 661 ? -4.450 -14.387 32.933 1.00 79.62 661 TYR A N 1
ATOM 5419 C CA . TYR A 1 661 ? -5.091 -15.694 32.782 1.00 79.62 661 TYR A CA 1
ATOM 5420 C C . TYR A 1 661 ? -4.056 -16.818 32.595 1.00 79.62 661 TYR A C 1
ATOM 5422 O O . TYR A 1 661 ? -4.280 -17.768 31.844 1.00 79.62 661 TYR A O 1
ATOM 5430 N N . ASN A 1 662 ? -2.914 -16.715 33.286 1.00 75.12 662 ASN A N 1
ATOM 5431 C CA . ASN A 1 662 ? -1.765 -17.624 33.178 1.00 75.12 662 ASN A CA 1
ATOM 5432 C C . ASN A 1 662 ? -1.169 -17.684 31.755 1.00 75.12 662 ASN A C 1
ATOM 5434 O O . ASN A 1 662 ? -0.784 -18.756 31.288 1.00 75.12 662 ASN A O 1
ATOM 5438 N N . GLY A 1 663 ? -1.111 -16.547 31.052 1.00 73.69 663 GLY A N 1
ATOM 5439 C CA . GLY A 1 663 ? -0.531 -16.438 29.706 1.00 73.69 663 GLY A CA 1
ATOM 5440 C C . GLY A 1 663 ? -1.388 -17.020 28.577 1.00 73.69 663 GLY A C 1
ATOM 5441 O O . GLY A 1 663 ? -0.842 -17.425 27.549 1.00 73.69 663 GLY A O 1
ATOM 5442 N N . TYR A 1 664 ? -2.705 -17.138 28.775 1.00 82.56 664 TYR A N 1
ATOM 5443 C CA . TYR A 1 664 ? -3.631 -17.772 27.831 1.00 82.56 664 TYR A CA 1
ATOM 5444 C C . TYR A 1 664 ? -3.533 -17.130 26.438 1.00 82.56 664 TYR A C 1
ATOM 5446 O O . TYR A 1 664 ? -3.526 -15.907 26.313 1.00 82.56 664 TYR A O 1
ATOM 5454 N N . LEU A 1 665 ? -3.469 -17.944 25.382 1.00 85.25 665 LEU A N 1
ATOM 5455 C CA . LEU A 1 665 ? -3.322 -17.468 24.007 1.00 85.25 665 LEU A CA 1
ATOM 5456 C C . LEU A 1 665 ? -4.669 -17.531 23.282 1.00 85.25 665 LEU A C 1
ATOM 5458 O O . LEU A 1 665 ? -5.216 -18.610 23.051 1.00 85.25 665 LEU A O 1
ATOM 5462 N N . LEU A 1 666 ? -5.195 -16.370 22.905 1.00 88.44 666 LEU A N 1
ATOM 5463 C CA . LEU A 1 666 ? -6.316 -16.245 21.978 1.00 88.44 666 LEU A CA 1
ATOM 5464 C C . LEU A 1 666 ? -5.794 -16.246 20.539 1.00 88.44 666 LEU A C 1
ATOM 5466 O O . LEU A 1 666 ? -4.798 -15.588 20.251 1.00 88.44 666 LEU A O 1
ATOM 5470 N N . LEU A 1 667 ? -6.477 -16.948 19.633 1.00 90.00 667 LEU A N 1
ATOM 5471 C CA . LEU A 1 667 ? -6.157 -17.025 18.204 1.00 90.00 667 LEU A CA 1
ATOM 5472 C C . LEU A 1 667 ? -7.377 -16.600 17.375 1.00 90.00 667 LEU A C 1
ATOM 5474 O O . LEU A 1 667 ? -8.404 -17.277 17.392 1.00 90.00 667 LEU A O 1
ATOM 5478 N N . GLY A 1 668 ? -7.273 -15.493 16.644 1.00 91.12 668 GLY A N 1
ATOM 5479 C CA . GLY A 1 668 ? -8.317 -15.003 15.742 1.00 91.12 668 GLY A CA 1
ATOM 5480 C C . GLY A 1 668 ? -8.065 -15.422 14.293 1.00 91.12 668 GLY A C 1
ATOM 5481 O O . GLY A 1 668 ? -6.917 -15.543 13.858 1.00 91.12 668 GLY A O 1
ATOM 5482 N N . GLY A 1 669 ? -9.133 -15.632 13.525 1.00 92.00 669 GLY A N 1
ATOM 5483 C CA . GLY A 1 669 ? -9.033 -15.825 12.082 1.00 92.00 669 GLY A CA 1
ATOM 5484 C C . GLY A 1 669 ? -10.347 -16.184 11.404 1.00 92.00 669 GLY A C 1
ATOM 5485 O O . GLY A 1 669 ? -11.371 -15.556 11.683 1.00 92.00 669 GLY A O 1
ATOM 5486 N N . ARG A 1 670 ? -10.307 -17.167 10.494 1.00 89.75 670 ARG A N 1
ATOM 5487 C CA . ARG A 1 670 ? -11.500 -17.704 9.814 1.00 89.75 670 ARG A CA 1
ATOM 5488 C C . ARG A 1 670 ? -11.488 -19.224 9.714 1.00 89.75 670 ARG A C 1
ATOM 5490 O O . ARG A 1 670 ? -10.437 -19.813 9.468 1.00 89.75 670 ARG A O 1
ATOM 5497 N N . ASN A 1 671 ? -12.649 -19.855 9.843 1.00 86.19 671 ASN A N 1
ATOM 5498 C CA . ASN A 1 671 ? -12.797 -21.305 9.711 1.00 86.19 671 ASN A CA 1
ATOM 5499 C C . ASN A 1 671 ? -12.766 -21.767 8.234 1.00 86.19 671 ASN A C 1
ATOM 5501 O O . ASN A 1 671 ? -12.714 -20.953 7.310 1.00 86.19 671 ASN A O 1
ATOM 5505 N N . PHE A 1 672 ? -12.810 -23.083 7.997 1.00 76.25 672 PHE A N 1
ATOM 5506 C CA . PHE A 1 672 ? -12.829 -23.667 6.647 1.00 76.25 672 PHE A CA 1
ATOM 5507 C C . PHE A 1 672 ? -14.034 -23.241 5.777 1.00 76.25 672 PHE A C 1
ATOM 5509 O O . PHE A 1 672 ? -13.898 -23.218 4.554 1.00 76.25 672 PHE A O 1
ATOM 5516 N N . LYS A 1 673 ? -15.172 -22.852 6.382 1.00 76.06 673 LYS A N 1
ATOM 5517 C CA . LYS A 1 673 ? -16.334 -22.256 5.687 1.00 76.06 673 LYS A CA 1
ATOM 5518 C C . LYS A 1 673 ? -16.147 -20.768 5.358 1.00 76.06 673 LYS A C 1
ATOM 5520 O O . LYS A 1 673 ? -16.977 -20.181 4.677 1.00 76.06 673 LYS A O 1
ATOM 5525 N N . GLY A 1 674 ? -15.065 -20.149 5.830 1.00 78.44 674 GLY A N 1
ATOM 5526 C CA . GLY A 1 674 ? -14.769 -18.736 5.617 1.00 78.44 674 GLY A CA 1
ATOM 5527 C C . GLY A 1 674 ? -15.456 -17.779 6.591 1.00 78.44 674 GLY A C 1
ATOM 5528 O O . GLY A 1 674 ? -15.451 -16.584 6.322 1.00 78.44 674 GLY A O 1
ATOM 5529 N N . HIS A 1 675 ? -16.030 -18.266 7.696 1.00 88.56 675 HIS A N 1
ATOM 5530 C CA . HIS A 1 675 ? -16.625 -17.419 8.740 1.00 88.56 675 HIS A CA 1
ATOM 5531 C C . HIS A 1 675 ? -15.562 -16.974 9.745 1.00 88.56 675 HIS A C 1
ATOM 5533 O O . HIS A 1 675 ? -14.639 -17.743 10.040 1.00 88.56 675 HIS A O 1
ATOM 5539 N N . ALA A 1 676 ? -15.721 -15.780 10.321 1.00 90.94 676 ALA A N 1
ATOM 5540 C CA . ALA A 1 676 ? -14.834 -15.282 11.368 1.00 90.94 676 ALA A CA 1
ATOM 5541 C C . ALA A 1 676 ? -14.888 -16.180 12.617 1.00 90.94 676 ALA A C 1
ATOM 5543 O O . ALA A 1 676 ? -15.952 -16.670 12.995 1.00 90.94 676 ALA A O 1
ATOM 5544 N N . CYS A 1 677 ? -13.747 -16.418 13.267 1.00 91.12 677 CYS A N 1
ATOM 5545 C CA . CYS A 1 677 ? -13.689 -17.283 14.447 1.00 91.12 677 CYS A CA 1
ATOM 5546 C C . CYS A 1 677 ? -12.585 -16.897 15.438 1.00 91.12 677 CYS A C 1
ATOM 5548 O O . CYS A 1 677 ? -11.505 -16.448 15.045 1.00 91.12 677 CYS A O 1
ATOM 5550 N N . LEU A 1 678 ? -12.852 -17.156 16.719 1.00 91.12 678 LEU A N 1
ATOM 5551 C CA . LEU A 1 678 ? -11.939 -16.991 17.846 1.00 91.12 678 LEU A CA 1
ATOM 5552 C C . LEU A 1 678 ? -11.703 -18.348 18.521 1.00 91.12 678 LEU A C 1
ATOM 5554 O O . LEU A 1 678 ? -12.652 -19.036 18.901 1.00 91.12 678 LEU A O 1
ATOM 5558 N N . TYR A 1 679 ? -10.438 -18.707 18.705 1.00 88.94 679 TYR A N 1
ATOM 5559 C CA . TYR A 1 679 ? -9.981 -19.906 19.402 1.00 88.94 679 TYR A CA 1
ATOM 5560 C C . TYR A 1 679 ? -9.154 -19.544 20.643 1.00 88.94 679 TYR A C 1
ATOM 5562 O O . TYR A 1 679 ? -8.626 -18.440 20.753 1.00 88.94 679 TYR A O 1
ATOM 5570 N N . GLY A 1 680 ? -9.024 -20.497 21.565 1.00 87.25 680 GLY A N 1
ATOM 5571 C CA . GLY A 1 680 ? -8.257 -20.383 22.801 1.00 87.25 680 GLY A CA 1
ATOM 5572 C C . GLY A 1 680 ? -7.303 -21.559 23.008 1.00 87.25 680 GLY A C 1
ATOM 5573 O O . GLY A 1 680 ? -7.662 -22.709 22.745 1.00 87.25 680 GLY A O 1
ATOM 5574 N N . LEU A 1 681 ? -6.093 -21.270 23.489 1.00 84.62 681 LEU A N 1
ATOM 5575 C CA . LEU A 1 681 ? -5.039 -22.235 23.796 1.00 84.62 681 LEU A CA 1
ATOM 5576 C C . LEU A 1 681 ? -4.371 -21.868 25.141 1.00 84.62 681 LEU A C 1
ATOM 5578 O O . LEU A 1 681 ? -3.723 -20.822 25.225 1.00 84.62 681 LEU A O 1
ATOM 5582 N N . PRO A 1 682 ? -4.478 -22.700 26.195 1.00 78.56 682 PRO A N 1
ATOM 5583 C CA . PRO A 1 682 ? -3.810 -22.428 27.470 1.00 78.56 682 PRO A CA 1
ATOM 5584 C C . PRO A 1 682 ? -2.274 -22.453 27.346 1.00 78.56 682 PRO A C 1
ATOM 5586 O O . PRO A 1 682 ? -1.715 -23.264 26.605 1.00 78.56 682 PRO A O 1
ATOM 5589 N N . ALA A 1 683 ? -1.563 -21.613 28.108 1.00 68.94 683 ALA A N 1
ATOM 5590 C CA . ALA A 1 683 ? -0.101 -21.491 28.001 1.00 68.94 683 ALA A CA 1
ATOM 5591 C C . ALA A 1 683 ? 0.662 -22.777 28.360 1.00 68.94 683 ALA A C 1
ATOM 5593 O O . ALA A 1 683 ? 1.682 -23.083 27.743 1.00 68.94 683 ALA A O 1
ATOM 5594 N N . SER A 1 684 ? 0.172 -23.544 29.333 1.00 65.38 684 SER A N 1
ATOM 5595 C CA . SER A 1 684 ? 0.747 -24.827 29.759 1.00 65.38 684 SER A CA 1
ATOM 5596 C C . SER A 1 684 ? 0.314 -26.015 28.893 1.00 65.38 684 SER A C 1
ATOM 5598 O O . SER A 1 684 ? 0.959 -27.060 28.932 1.00 65.38 684 SER A O 1
ATOM 5600 N N . ALA A 1 685 ? -0.760 -25.867 28.115 1.00 61.81 685 ALA A N 1
ATOM 5601 C CA . ALA A 1 685 ? -1.405 -26.967 27.413 1.00 61.81 685 ALA A CA 1
ATOM 5602 C C . ALA A 1 685 ? -0.680 -27.393 26.129 1.00 61.81 685 ALA A C 1
ATOM 5604 O O . ALA A 1 685 ? 0.115 -26.652 25.530 1.00 61.81 685 ALA A O 1
ATOM 5605 N N . ASP A 1 686 ? -1.023 -28.599 25.672 1.00 70.25 686 ASP A N 1
ATOM 5606 C CA . ASP A 1 686 ? -0.677 -29.062 24.334 1.00 70.25 686 ASP A CA 1
ATOM 5607 C C . ASP A 1 686 ? -1.599 -28.442 23.270 1.00 70.25 686 ASP A C 1
ATOM 5609 O O . ASP A 1 686 ? -2.752 -28.107 23.535 1.00 70.25 686 ASP A O 1
ATOM 5613 N N . MET A 1 687 ? -1.138 -28.380 22.018 1.00 75.50 687 MET A N 1
ATOM 5614 C CA . MET A 1 687 ? -1.947 -27.951 20.870 1.00 75.50 687 MET A CA 1
ATOM 5615 C C . MET A 1 687 ? -3.213 -28.798 20.673 1.00 75.50 687 MET A C 1
ATOM 5617 O O . MET A 1 687 ? -4.136 -28.373 19.973 1.00 75.50 687 MET A O 1
ATOM 5621 N N . ALA A 1 688 ? -3.271 -29.998 21.259 1.00 71.19 688 ALA A N 1
ATOM 5622 C CA . ALA A 1 688 ? -4.473 -30.820 21.334 1.00 71.19 688 ALA A CA 1
ATOM 5623 C C . ALA A 1 688 ? -5.656 -30.063 21.972 1.00 71.19 688 ALA A C 1
ATOM 5625 O O . ALA A 1 688 ? -6.765 -30.151 21.452 1.00 71.19 688 ALA A O 1
ATOM 5626 N N . GLU A 1 689 ? -5.409 -29.247 23.003 1.00 77.94 689 GLU A N 1
ATOM 5627 C CA . GLU A 1 689 ? -6.424 -28.509 23.775 1.00 77.94 689 GLU A CA 1
ATOM 5628 C C . GLU A 1 689 ? -6.894 -27.188 23.140 1.00 77.94 689 GLU A C 1
ATOM 5630 O O . GLU A 1 689 ? -7.502 -26.353 23.810 1.00 77.94 689 GLU A O 1
ATOM 5635 N N . LEU A 1 690 ? -6.618 -26.977 21.854 1.00 83.94 690 LEU A N 1
ATOM 5636 C CA . LEU A 1 690 ? -7.065 -25.807 21.101 1.00 83.94 690 LEU A CA 1
ATOM 5637 C C . LEU A 1 690 ? -8.603 -25.790 20.971 1.00 83.94 690 LEU A C 1
ATOM 5639 O O . LEU A 1 690 ? -9.174 -26.573 20.207 1.00 83.94 690 LEU A O 1
ATOM 5643 N N . ARG A 1 691 ? -9.270 -24.896 21.710 1.00 84.06 691 ARG A N 1
AT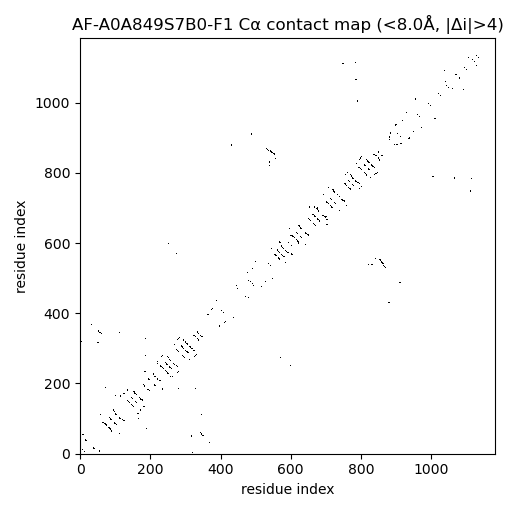OM 5644 C CA . ARG A 1 691 ? -10.738 -24.803 21.848 1.00 84.06 691 ARG A CA 1
ATOM 5645 C C . ARG A 1 691 ? -11.312 -23.709 20.949 1.00 84.06 691 ARG A C 1
ATOM 5647 O O . ARG A 1 691 ? -10.752 -22.619 20.889 1.00 84.06 691 ARG A O 1
ATOM 5654 N N . LEU A 1 692 ? -12.445 -23.964 20.292 1.00 86.56 692 LEU A N 1
ATOM 5655 C CA . LEU A 1 692 ? -13.244 -22.911 19.651 1.00 86.56 692 LEU A CA 1
ATOM 5656 C C . LEU A 1 692 ? -13.991 -22.131 20.742 1.00 86.56 692 LEU A C 1
ATOM 5658 O O . LEU A 1 692 ? -14.692 -22.741 21.549 1.00 86.56 692 LEU A O 1
ATOM 5662 N N . LEU A 1 693 ? -13.855 -20.805 20.757 1.00 85.38 693 LEU A N 1
ATOM 5663 C CA . LEU A 1 693 ? -14.541 -19.926 21.707 1.00 85.38 693 LEU A CA 1
ATOM 5664 C C . LEU A 1 693 ? -15.780 -19.280 21.070 1.00 85.38 693 LEU A C 1
ATOM 5666 O O . LEU A 1 693 ? -16.866 -19.325 21.644 1.00 85.38 693 LEU A O 1
ATOM 5670 N N . TRP A 1 694 ? -15.632 -18.733 19.862 1.00 89.31 694 TRP A N 1
ATOM 5671 C CA . TRP A 1 694 ? -16.706 -18.073 19.116 1.00 89.31 694 TRP A CA 1
ATOM 5672 C C . TRP A 1 694 ? -16.531 -18.278 17.606 1.00 89.31 694 TRP A C 1
ATOM 5674 O O . TRP A 1 694 ? -15.408 -18.365 17.108 1.00 89.31 694 TRP A O 1
ATOM 5684 N N . THR A 1 695 ? -17.642 -18.341 16.873 1.00 88.81 695 THR A N 1
ATOM 5685 C CA . THR A 1 695 ? -17.677 -18.316 15.405 1.00 88.81 695 THR A CA 1
ATOM 5686 C C . THR A 1 695 ? -18.863 -17.480 14.948 1.00 88.81 695 THR A C 1
ATOM 5688 O O . THR A 1 695 ? -19.935 -17.541 15.549 1.00 88.81 695 THR A O 1
ATOM 5691 N N . ASP A 1 696 ? -18.663 -16.733 13.872 1.00 87.19 696 ASP A N 1
ATOM 5692 C CA . ASP A 1 696 ? -19.686 -15.937 13.202 1.00 87.19 696 ASP A CA 1
ATOM 5693 C C . ASP A 1 696 ? -20.668 -16.837 12.426 1.00 87.19 696 ASP A C 1
ATOM 5695 O O . ASP A 1 696 ? -20.329 -17.954 12.005 1.00 87.19 696 ASP A O 1
ATOM 5699 N N . THR A 1 697 ? -21.888 -16.345 12.218 1.00 82.75 697 THR A N 1
ATOM 5700 C CA . THR A 1 697 ? -22.862 -16.911 11.274 1.00 82.75 697 THR A CA 1
ATOM 5701 C C . THR A 1 697 ? -22.631 -16.406 9.851 1.00 82.75 697 THR A C 1
ATOM 5703 O O . THR A 1 697 ? -23.007 -17.099 8.907 1.00 82.75 697 THR A O 1
ATOM 5706 N N . LYS A 1 698 ? -21.985 -15.245 9.686 1.00 81.00 698 LYS A N 1
ATOM 5707 C CA . LYS A 1 698 ? -21.576 -14.679 8.397 1.00 81.00 698 LYS A CA 1
ATOM 5708 C C . LYS A 1 698 ? -20.170 -15.156 7.986 1.00 81.00 698 LYS A C 1
ATOM 5710 O O . LYS A 1 698 ? -19.333 -15.444 8.848 1.00 81.00 698 LYS A O 1
ATOM 5715 N N . PRO A 1 699 ? -19.845 -15.155 6.680 1.00 81.75 699 PRO A N 1
ATOM 5716 C CA . PRO A 1 699 ? -18.462 -15.075 6.211 1.00 81.75 699 PRO A CA 1
ATOM 5717 C C . PRO A 1 699 ? -17.726 -13.886 6.858 1.00 81.75 699 PRO A C 1
ATOM 5719 O O . PRO A 1 699 ? -18.339 -12.856 7.125 1.00 81.75 699 PRO A O 1
ATOM 5722 N N . GLY A 1 700 ? -16.426 -14.019 7.125 1.00 85.88 700 GLY A N 1
ATOM 5723 C CA . GLY A 1 700 ? -15.647 -12.997 7.830 1.00 85.88 700 GLY A CA 1
ATOM 5724 C C . GLY A 1 700 ? -14.226 -13.438 8.200 1.00 85.88 700 GLY A C 1
ATOM 5725 O O . GLY A 1 700 ? -13.827 -14.582 7.974 1.00 85.88 700 GLY A O 1
ATOM 5726 N N . ILE A 1 701 ? -13.454 -12.529 8.801 1.00 89.81 701 ILE A N 1
ATOM 5727 C CA . ILE A 1 701 ? -12.074 -12.750 9.271 1.00 89.81 701 ILE A CA 1
ATOM 5728 C C . ILE A 1 701 ? -11.842 -11.948 10.557 1.00 89.81 701 ILE A C 1
ATOM 5730 O O . ILE A 1 701 ? -11.858 -10.723 10.501 1.00 89.81 701 ILE A O 1
ATOM 5734 N N . LEU A 1 702 ? -11.492 -12.595 11.678 1.00 92.69 702 LEU A N 1
ATOM 5735 C CA . LEU A 1 702 ? -10.910 -11.869 12.819 1.00 92.69 702 LEU A CA 1
ATOM 5736 C C . LEU A 1 702 ? -9.429 -11.548 12.552 1.00 92.69 702 LEU A C 1
ATOM 5738 O O . LEU A 1 702 ? -8.569 -12.427 12.661 1.00 92.69 702 LEU A O 1
ATOM 5742 N N . SER A 1 703 ? -9.119 -10.300 12.179 1.00 88.56 703 SER A N 1
ATOM 5743 C CA . SER A 1 703 ? -7.765 -9.897 11.746 1.00 88.56 703 SER A CA 1
ATOM 5744 C C . SER A 1 703 ? -6.906 -9.226 12.812 1.00 88.56 703 SER A C 1
ATOM 5746 O O . SER A 1 703 ? -5.687 -9.218 12.674 1.00 88.56 703 SER A O 1
ATOM 5748 N N . VAL A 1 704 ? -7.508 -8.646 13.851 1.00 90.50 704 VAL A N 1
ATOM 5749 C CA . VAL A 1 704 ? -6.790 -7.997 14.960 1.00 90.50 704 VAL A CA 1
ATOM 5750 C C . VAL A 1 704 ? -7.498 -8.321 16.265 1.00 90.50 704 VAL A C 1
ATOM 5752 O O . VAL A 1 704 ? -8.726 -8.337 16.300 1.00 90.50 704 VAL A O 1
ATOM 5755 N N . LEU A 1 705 ? -6.715 -8.536 17.324 1.00 91.81 705 LEU A N 1
ATOM 5756 C CA . LEU A 1 705 ? -7.163 -8.677 18.708 1.00 91.81 705 LEU A CA 1
ATOM 5757 C C . LEU A 1 705 ? -6.442 -7.634 19.581 1.00 91.81 705 LEU A C 1
ATOM 5759 O O . LEU A 1 705 ? -5.244 -7.384 19.395 1.00 91.81 705 LEU A O 1
ATOM 5763 N N . ARG A 1 706 ? -7.158 -7.021 20.528 1.00 92.25 706 ARG A N 1
ATOM 5764 C CA . ARG A 1 706 ? -6.627 -6.095 21.548 1.00 92.25 706 ARG A CA 1
ATOM 5765 C C . ARG A 1 706 ? -7.349 -6.299 22.879 1.00 92.25 706 ARG A C 1
ATOM 5767 O O . ARG A 1 706 ? -8.496 -6.727 22.892 1.00 92.25 706 ARG A O 1
ATOM 5774 N N . THR A 1 707 ? -6.696 -5.955 23.982 1.00 91.75 707 THR A N 1
ATOM 5775 C CA . THR A 1 707 ? -7.290 -5.957 25.326 1.00 91.75 707 THR A CA 1
ATOM 5776 C C . THR A 1 707 ? -6.858 -4.712 26.099 1.00 91.75 707 THR A C 1
ATOM 5778 O O . THR A 1 707 ? -5.928 -4.020 25.672 1.00 91.75 707 THR A O 1
ATOM 5781 N N . ASN A 1 708 ? -7.557 -4.398 27.188 1.00 89.81 708 ASN A N 1
ATOM 5782 C CA . ASN A 1 708 ? -7.183 -3.330 28.111 1.00 89.81 708 ASN A CA 1
ATOM 5783 C C . ASN A 1 708 ? -6.127 -3.805 29.127 1.00 89.81 708 ASN A C 1
ATOM 5785 O O . ASN A 1 708 ? -5.856 -4.998 29.236 1.00 89.81 708 ASN A O 1
ATOM 5789 N N . GLN A 1 709 ? -5.542 -2.884 29.904 1.00 85.12 709 GLN A N 1
ATOM 5790 C CA . GLN A 1 709 ? -4.508 -3.228 30.899 1.00 85.12 709 GLN A CA 1
ATOM 5791 C C . GLN A 1 709 ? -4.990 -4.221 31.969 1.00 85.12 709 GLN A C 1
ATOM 5793 O O . GLN A 1 709 ? -4.203 -5.024 32.461 1.00 85.12 709 GLN A O 1
ATOM 5798 N N . GLU A 1 710 ? -6.276 -4.192 32.324 1.00 83.94 710 GLU A N 1
ATOM 5799 C CA . GLU A 1 710 ? -6.848 -5.131 33.292 1.00 83.94 710 GLU A CA 1
ATOM 5800 C C . GLU A 1 710 ? -7.193 -6.503 32.690 1.00 83.94 710 GLU A C 1
ATOM 5802 O O . GLU A 1 710 ? -7.668 -7.373 33.420 1.00 83.94 710 GLU A O 1
ATOM 5807 N N . GLU A 1 711 ? -7.030 -6.691 31.380 1.00 82.94 711 GLU A N 1
ATOM 5808 C CA . GLU A 1 711 ? -7.423 -7.875 30.604 1.00 82.94 711 GLU A CA 1
ATOM 5809 C C . GLU A 1 711 ? -8.884 -8.345 30.794 1.00 82.94 711 GLU A C 1
ATOM 5811 O O . GLU A 1 711 ? -9.226 -9.486 30.492 1.00 82.94 711 GLU A O 1
ATOM 5816 N N . ASN A 1 712 ? -9.784 -7.486 31.285 1.00 85.94 712 ASN A N 1
ATOM 5817 C CA . ASN A 1 712 ? -11.207 -7.810 31.459 1.00 85.94 712 ASN A CA 1
ATOM 5818 C C . ASN A 1 712 ? -12.061 -7.457 30.228 1.00 85.94 712 ASN A C 1
ATOM 5820 O O . ASN A 1 712 ? -13.259 -7.747 30.219 1.00 85.94 712 ASN A O 1
ATOM 5824 N N . ARG A 1 713 ? -11.466 -6.893 29.169 1.00 88.00 713 ARG A N 1
ATOM 5825 C CA . ARG A 1 713 ? -12.148 -6.551 27.914 1.00 88.00 713 ARG A CA 1
ATOM 5826 C C . ARG A 1 713 ? -11.337 -6.970 26.688 1.00 88.00 713 ARG A C 1
ATOM 5828 O O . ARG A 1 713 ? -10.145 -6.697 26.611 1.00 88.00 713 ARG A O 1
ATOM 5835 N N . LEU A 1 714 ? -11.983 -7.620 25.723 1.00 91.69 714 LEU A N 1
ATOM 5836 C CA . LEU A 1 714 ? -11.422 -8.028 24.432 1.00 91.69 714 LEU A CA 1
ATOM 5837 C C . LEU A 1 714 ? -12.086 -7.231 23.312 1.00 91.69 714 LEU A C 1
ATOM 5839 O O . LEU A 1 714 ? -13.310 -7.250 23.200 1.00 91.69 714 LEU A O 1
ATOM 5843 N N . TRP A 1 715 ? -11.284 -6.653 22.425 1.00 94.38 715 TRP A N 1
ATOM 5844 C CA . TRP A 1 715 ? -11.736 -6.090 21.157 1.00 94.38 715 TRP A CA 1
ATOM 5845 C C . TRP A 1 715 ? -11.187 -6.891 19.977 1.00 94.38 715 TRP A C 1
ATOM 5847 O O . TRP A 1 715 ? -10.020 -7.298 19.990 1.00 94.38 715 TRP A O 1
ATOM 5857 N N . ALA A 1 716 ? -11.998 -7.070 18.934 1.00 94.19 716 ALA A N 1
ATOM 5858 C CA . ALA A 1 716 ? -11.568 -7.662 17.671 1.00 94.19 716 ALA A CA 1
ATOM 5859 C C . ALA A 1 716 ? -12.153 -6.937 16.457 1.00 94.19 716 ALA A C 1
ATOM 5861 O O . ALA A 1 716 ? -13.264 -6.419 16.512 1.00 94.19 716 ALA A O 1
ATOM 5862 N N . ILE A 1 717 ? -11.430 -6.966 15.338 1.00 94.56 717 ILE A N 1
ATOM 5863 C CA . ILE A 1 717 ? -11.947 -6.534 14.031 1.00 94.56 717 ILE A CA 1
ATOM 5864 C C . ILE A 1 717 ? -12.399 -7.753 13.224 1.00 94.56 717 ILE A C 1
ATOM 5866 O O . ILE A 1 717 ? -11.575 -8.630 12.954 1.00 94.56 717 ILE A O 1
ATOM 5870 N N . ASN A 1 718 ? -13.660 -7.764 12.779 1.00 92.75 718 ASN A N 1
ATOM 5871 C CA . ASN A 1 718 ? -14.142 -8.633 11.705 1.00 92.75 718 ASN A CA 1
ATOM 5872 C C . ASN A 1 718 ? -13.896 -7.941 10.356 1.00 92.75 718 ASN A C 1
ATOM 5874 O O . ASN A 1 718 ? -14.718 -7.164 9.868 1.00 92.75 718 ASN A O 1
ATOM 5878 N N . ARG A 1 719 ? -12.719 -8.190 9.776 1.00 88.75 719 ARG A N 1
ATOM 5879 C CA . ARG A 1 719 ? -12.157 -7.446 8.643 1.00 88.75 719 ARG A CA 1
ATOM 5880 C C . ARG A 1 719 ? -13.123 -7.310 7.482 1.00 88.75 719 ARG A C 1
ATOM 5882 O O . ARG A 1 719 ? -13.394 -6.199 7.043 1.00 88.75 719 ARG A O 1
ATOM 5889 N N . ASP A 1 720 ? -13.597 -8.438 6.961 1.00 83.12 720 ASP A N 1
ATOM 5890 C CA . ASP A 1 720 ? -14.338 -8.459 5.700 1.00 83.12 720 ASP A CA 1
ATOM 5891 C C . ASP A 1 720 ? -15.748 -7.857 5.813 1.00 83.12 720 ASP A C 1
ATOM 5893 O O . ASP A 1 720 ? -16.265 -7.411 4.791 1.00 83.12 720 ASP A O 1
ATOM 5897 N N . ASN A 1 721 ? -16.297 -7.764 7.033 1.00 80.88 721 ASN A N 1
ATOM 5898 C CA . ASN A 1 721 ? -17.609 -7.176 7.333 1.00 80.88 721 ASN A CA 1
ATOM 5899 C C . ASN A 1 721 ? -17.530 -5.740 7.889 1.00 80.88 721 ASN A C 1
ATOM 5901 O O . ASN A 1 721 ? -18.566 -5.114 8.068 1.00 80.88 721 ASN A O 1
ATOM 5905 N N . GLY A 1 722 ? -16.331 -5.227 8.199 1.00 81.44 722 GLY A N 1
ATOM 5906 C CA . GLY A 1 722 ? -16.152 -3.886 8.776 1.00 81.44 722 GLY A CA 1
ATOM 5907 C C . GLY A 1 722 ? -16.598 -3.739 10.240 1.00 81.44 722 GLY A C 1
ATOM 5908 O O . GLY A 1 722 ? -16.778 -2.622 10.723 1.00 81.44 722 GLY A O 1
ATOM 5909 N N . GLU A 1 723 ? -16.774 -4.843 10.970 1.00 87.88 723 GLU A N 1
ATOM 5910 C CA . GLU A 1 723 ? -17.301 -4.814 12.341 1.00 87.88 723 GLU A CA 1
ATOM 5911 C C . GLU A 1 723 ? -16.175 -4.692 13.383 1.00 87.88 723 GLU A C 1
ATOM 5913 O O . GLU A 1 723 ? -15.181 -5.423 13.337 1.00 87.88 723 GLU A O 1
ATOM 5918 N N . LEU A 1 724 ? -16.356 -3.810 14.372 1.00 90.50 724 LEU A N 1
ATOM 5919 C CA . LEU A 1 724 ? -15.591 -3.806 15.621 1.00 90.50 724 LEU A CA 1
ATOM 5920 C C . LEU A 1 724 ? -16.414 -4.509 16.703 1.00 90.50 724 LEU A C 1
ATOM 5922 O O . LEU A 1 724 ? -17.511 -4.068 17.055 1.00 90.50 724 LEU A O 1
ATOM 5926 N N . LEU A 1 725 ? -15.864 -5.594 17.233 1.00 90.94 725 LEU A N 1
ATOM 5927 C CA . LEU A 1 725 ? -16.493 -6.501 18.186 1.00 90.94 725 LEU A CA 1
ATOM 5928 C C . LEU A 1 725 ? -15.874 -6.331 19.577 1.00 90.94 725 LEU A C 1
ATOM 5930 O O . LEU A 1 725 ? -14.658 -6.183 19.691 1.00 90.94 725 LEU A O 1
ATOM 5934 N N . ASN A 1 726 ? -16.695 -6.399 20.626 1.00 90.06 726 ASN A N 1
ATOM 5935 C CA . ASN A 1 726 ? -16.277 -6.287 22.024 1.00 90.06 726 ASN A CA 1
ATOM 5936 C C . ASN A 1 726 ? -16.835 -7.433 22.891 1.00 90.06 726 ASN A C 1
ATOM 5938 O O . ASN A 1 726 ? -18.028 -7.725 22.830 1.00 90.06 726 ASN A O 1
ATOM 5942 N N . TRP A 1 727 ? -16.013 -8.011 23.771 1.00 89.06 727 TRP A N 1
ATOM 5943 C CA . TRP A 1 727 ? -16.426 -8.964 24.812 1.00 89.06 727 TRP A CA 1
ATOM 5944 C C . TRP A 1 727 ? -15.848 -8.559 26.172 1.00 89.06 727 TRP A C 1
ATOM 5946 O O . TRP A 1 727 ? -14.703 -8.122 26.252 1.00 89.06 727 TRP A O 1
ATOM 5956 N N . ASN A 1 728 ? -16.582 -8.802 27.259 1.00 85.19 728 ASN A N 1
ATOM 5957 C CA . ASN A 1 728 ? -16.021 -8.743 28.613 1.00 85.19 728 ASN A CA 1
ATOM 5958 C C . ASN A 1 728 ? -15.469 -10.135 28.998 1.00 85.19 728 ASN A C 1
ATOM 5960 O O . ASN A 1 728 ? -16.205 -11.126 28.973 1.00 85.19 728 ASN A O 1
ATOM 5964 N N . ILE A 1 729 ? -14.179 -10.224 29.334 1.00 80.31 729 ILE A N 1
ATOM 5965 C CA . ILE A 1 729 ? -13.473 -11.473 29.663 1.00 80.31 729 ILE A CA 1
ATOM 5966 C C . ILE A 1 729 ? -13.626 -11.795 31.157 1.00 80.31 729 ILE A C 1
ATOM 5968 O O . ILE A 1 729 ? -13.435 -10.946 32.024 1.00 80.31 729 ILE A O 1
ATOM 5972 N N . SER A 1 730 ? -13.904 -13.060 31.477 1.00 74.19 730 SER A N 1
ATOM 5973 C CA . SER A 1 730 ? -13.917 -13.599 32.843 1.00 74.19 730 SER A CA 1
ATOM 5974 C C . SER A 1 730 ? -13.191 -14.950 32.873 1.00 74.19 730 SER A C 1
ATOM 5976 O O . SER A 1 730 ? -13.297 -15.696 31.892 1.00 74.19 730 SER A O 1
ATOM 5978 N N . PRO A 1 731 ? -12.482 -15.324 33.964 1.00 67.38 731 PRO A N 1
ATOM 5979 C CA . PRO A 1 731 ? -11.735 -16.587 34.024 1.00 67.38 731 PRO A CA 1
ATOM 5980 C C . PRO A 1 731 ? -12.618 -17.819 33.788 1.00 67.38 731 PRO A C 1
ATOM 5982 O O . PRO A 1 731 ? -12.162 -18.832 33.255 1.00 67.38 731 PRO A O 1
ATOM 5985 N N . HIS A 1 732 ? -13.903 -17.717 34.139 1.00 67.94 732 HIS A N 1
ATOM 5986 C CA . HIS A 1 732 ? -14.878 -18.784 33.946 1.00 67.94 732 HIS A CA 1
ATOM 5987 C C . HIS A 1 732 ? -15.204 -19.038 32.461 1.00 67.94 732 HIS A C 1
ATOM 5989 O O . HIS A 1 732 ? -15.430 -20.180 32.067 1.00 67.94 732 HIS A O 1
ATOM 5995 N N . TYR A 1 733 ? -15.162 -18.013 31.601 1.00 69.88 733 TYR A N 1
ATOM 5996 C CA . TYR A 1 733 ? -15.443 -18.177 30.168 1.00 69.88 733 TYR A CA 1
ATOM 5997 C C . TYR A 1 733 ? -14.296 -18.881 29.423 1.00 69.88 733 TYR A C 1
ATOM 5999 O O . TYR A 1 733 ? -14.549 -19.695 28.542 1.00 69.88 733 TYR A O 1
ATOM 6007 N N . LEU A 1 734 ? -13.033 -18.630 29.798 1.00 71.50 734 LEU A N 1
ATOM 6008 C CA . LEU A 1 734 ? -11.859 -19.287 29.189 1.00 71.50 734 LEU A CA 1
ATOM 6009 C C . LEU A 1 734 ? -11.672 -20.753 29.631 1.00 71.50 734 LEU A C 1
ATOM 6011 O O . LEU A 1 734 ? -10.920 -21.507 29.005 1.00 71.50 734 LEU A O 1
ATOM 6015 N N . THR A 1 735 ? -12.325 -21.156 30.724 1.00 62.78 735 THR A N 1
ATOM 6016 C CA . THR A 1 735 ? -12.219 -22.501 31.313 1.00 62.78 735 THR A CA 1
ATOM 6017 C C . THR A 1 735 ? -13.419 -23.397 30.998 1.00 62.78 735 THR A C 1
ATOM 6019 O O . THR A 1 735 ? -13.245 -24.612 30.877 1.00 62.78 735 THR A O 1
ATOM 6022 N N . THR A 1 736 ? -14.614 -22.831 30.804 1.00 60.62 736 THR A N 1
ATOM 6023 C CA . THR A 1 736 ? -15.821 -23.582 30.420 1.00 60.62 736 THR A CA 1
ATOM 6024 C C . THR A 1 736 ? -15.776 -24.071 28.960 1.00 60.62 736 THR A C 1
ATOM 6026 O O . THR A 1 736 ? -15.162 -23.443 28.099 1.00 60.62 736 THR A O 1
ATOM 6029 N N . PRO A 1 737 ? -16.437 -25.200 28.628 1.00 52.12 737 PRO A N 1
ATOM 6030 C CA . PRO A 1 737 ? -16.369 -25.802 27.290 1.00 52.12 737 PRO A CA 1
ATOM 6031 C C . PRO A 1 737 ? -17.187 -25.064 26.210 1.00 52.12 737 PRO A C 1
ATOM 6033 O O . PRO A 1 737 ? -17.223 -25.519 25.067 1.00 52.12 737 PRO A O 1
ATOM 6036 N N . ARG A 1 738 ? -17.868 -23.958 26.548 1.00 52.59 738 ARG A N 1
ATOM 6037 C CA . ARG A 1 738 ? -18.631 -23.114 25.613 1.00 52.59 738 ARG A CA 1
ATOM 6038 C C . ARG A 1 738 ? -18.584 -21.636 26.028 1.00 52.59 738 ARG A C 1
ATOM 6040 O O . ARG A 1 738 ? -19.498 -21.152 26.681 1.00 52.59 738 ARG A O 1
ATOM 6047 N N . PHE A 1 739 ? -17.586 -20.903 25.537 1.00 54.56 739 PHE A N 1
ATOM 6048 C CA . PHE A 1 739 ? -17.584 -19.424 25.510 1.00 54.56 739 PHE A CA 1
ATOM 6049 C C . PHE A 1 739 ? -18.721 -18.861 24.608 1.00 54.56 739 PHE A C 1
ATOM 6051 O O . PHE A 1 739 ? -19.110 -17.702 24.707 1.00 54.56 739 PHE A O 1
ATOM 6058 N N . VAL A 1 740 ? -19.301 -19.731 23.769 1.00 51.19 740 VAL A N 1
ATOM 6059 C CA . VAL A 1 740 ? -20.297 -19.494 22.705 1.00 51.19 740 VAL A CA 1
ATOM 6060 C C . VAL A 1 740 ? -21.574 -18.744 23.136 1.00 51.19 740 VAL A C 1
ATOM 6062 O O . VAL A 1 740 ? -22.256 -18.202 22.273 1.00 51.19 740 VAL A O 1
ATOM 6065 N N . SER A 1 741 ? -21.937 -18.698 24.425 1.00 49.47 741 SER A N 1
ATOM 6066 C CA . SER A 1 741 ? -23.178 -18.032 24.868 1.00 49.47 741 SER A CA 1
ATOM 6067 C C . SER A 1 741 ? -23.132 -16.505 24.782 1.00 49.47 741 SER A C 1
ATOM 6069 O O . SER A 1 741 ? -24.171 -15.879 24.589 1.00 49.47 741 SER A O 1
ATOM 6071 N N . ASN A 1 742 ? -21.948 -15.901 24.920 1.00 60.44 742 ASN A N 1
ATOM 6072 C CA . ASN A 1 742 ? -21.804 -14.449 24.953 1.00 60.44 742 ASN A CA 1
ATOM 6073 C C . ASN A 1 742 ? -21.434 -13.937 23.558 1.00 60.44 742 ASN A C 1
ATOM 6075 O O . ASN A 1 742 ? -20.263 -13.930 23.168 1.00 60.44 742 ASN A O 1
ATOM 6079 N N . GLN A 1 743 ? -22.448 -13.506 22.807 1.00 75.62 743 GLN A N 1
ATOM 6080 C CA . GLN A 1 743 ? -22.242 -12.797 21.545 1.00 75.62 743 GLN A CA 1
ATOM 6081 C C . GLN A 1 743 ? -21.458 -11.491 21.777 1.00 75.62 743 GLN A C 1
ATOM 6083 O O . GLN A 1 743 ? -21.635 -10.854 22.820 1.00 75.62 743 GLN A O 1
ATOM 6088 N N . PRO A 1 744 ? -20.604 -11.068 20.827 1.00 85.62 744 PRO A N 1
ATOM 6089 C CA . PRO A 1 744 ? -19.931 -9.781 20.917 1.00 85.62 744 PRO A CA 1
ATOM 6090 C C . PRO A 1 744 ? -20.930 -8.625 20.937 1.00 85.62 744 PRO A C 1
ATOM 6092 O O . PRO A 1 744 ? -21.921 -8.610 20.206 1.00 85.62 744 PRO A O 1
ATOM 6095 N N . HIS A 1 745 ? -20.602 -7.594 21.707 1.00 83.12 745 HIS A N 1
ATOM 6096 C CA . HIS A 1 745 ? -21.206 -6.281 21.552 1.00 83.12 745 HIS A CA 1
ATOM 6097 C C . HIS A 1 745 ? -20.564 -5.629 20.322 1.00 83.12 745 HIS A C 1
ATOM 6099 O O . HIS A 1 745 ? -19.383 -5.286 20.338 1.00 83.12 745 HIS A O 1
ATOM 6105 N N . TYR A 1 746 ? -21.334 -5.461 19.251 1.00 80.69 746 TYR A N 1
ATOM 6106 C CA . TYR A 1 746 ? -20.912 -4.720 18.061 1.00 80.69 746 TYR A CA 1
ATOM 6107 C C . TYR A 1 746 ? -20.811 -3.235 18.426 1.00 80.69 746 TYR A C 1
ATOM 6109 O O . TYR A 1 746 ? -21.808 -2.654 18.860 1.00 80.69 746 TYR A O 1
ATOM 6117 N N . TRP A 1 747 ? -19.628 -2.634 18.301 1.00 77.44 747 TRP A N 1
ATOM 6118 C CA . TRP A 1 747 ? -19.365 -1.219 18.608 1.00 77.44 747 TRP A CA 1
ATOM 6119 C C . TRP A 1 747 ? -19.371 -0.340 17.351 1.00 77.44 747 TRP A C 1
ATOM 6121 O O . TRP A 1 747 ? -19.912 0.761 17.380 1.00 77.44 747 TRP A O 1
ATOM 6131 N N . LEU A 1 748 ? -18.837 -0.853 16.240 1.00 76.44 748 LEU A N 1
ATOM 6132 C CA . LEU A 1 748 ? -18.796 -0.207 14.922 1.00 76.44 748 LEU A CA 1
ATOM 6133 C C . LEU A 1 748 ? -19.098 -1.263 13.840 1.00 76.44 748 LEU A C 1
ATOM 6135 O O . LEU A 1 748 ? -18.853 -2.445 14.080 1.00 76.44 748 LEU A O 1
ATOM 6139 N N . ASN A 1 749 ? -19.647 -0.873 12.684 1.00 78.75 749 ASN A N 1
ATOM 6140 C CA . ASN A 1 749 ? -20.031 -1.794 11.599 1.00 78.75 749 ASN A CA 1
ATOM 6141 C C . ASN A 1 749 ? -19.968 -1.102 10.221 1.00 78.75 749 ASN A C 1
ATOM 6143 O O . ASN A 1 749 ? -21.001 -0.837 9.607 1.00 78.75 749 ASN A O 1
ATOM 6147 N N . THR A 1 750 ? -18.768 -0.728 9.775 1.00 68.81 750 THR A N 1
ATOM 6148 C CA . THR A 1 750 ? -18.582 0.087 8.566 1.00 68.81 750 THR A CA 1
ATOM 6149 C C . THR A 1 750 ? -18.829 -0.686 7.273 1.00 68.81 750 THR A C 1
ATOM 6151 O O . THR A 1 750 ? -18.387 -1.815 7.114 1.00 68.81 750 THR A O 1
ATOM 6154 N N . VAL A 1 751 ? -19.406 -0.013 6.269 1.00 64.81 751 VAL A N 1
ATOM 6155 C CA . VAL A 1 751 ? -19.560 -0.535 4.888 1.00 64.81 751 VAL A CA 1
ATOM 6156 C C . VAL A 1 751 ? -18.210 -0.919 4.246 1.00 64.81 751 VAL A C 1
ATOM 6158 O O . VAL A 1 751 ? -18.155 -1.701 3.300 1.00 64.81 751 VAL A O 1
ATOM 6161 N N . GLN A 1 752 ? -17.103 -0.358 4.741 1.00 70.81 752 GLN A N 1
ATOM 6162 C CA . GLN A 1 752 ? -15.738 -0.666 4.313 1.00 70.81 752 GLN A CA 1
ATOM 6163 C C . GLN A 1 752 ? -15.008 -1.523 5.353 1.00 70.81 752 GLN A C 1
ATOM 6165 O O . GLN A 1 752 ? -15.297 -1.477 6.548 1.00 70.81 752 GLN A O 1
ATOM 6170 N N . LYS A 1 753 ? -14.029 -2.303 4.890 1.00 83.94 753 LYS A N 1
ATOM 6171 C CA . LYS A 1 753 ? -13.298 -3.273 5.711 1.00 83.94 753 LYS A CA 1
ATOM 6172 C C . LYS A 1 753 ? -12.362 -2.579 6.692 1.00 83.94 753 LYS A C 1
ATOM 6174 O O . LYS A 1 753 ? -11.539 -1.767 6.275 1.00 83.94 753 LYS A O 1
ATOM 6179 N N . LEU A 1 754 ? -12.431 -2.944 7.970 1.00 87.75 754 LEU A N 1
ATOM 6180 C CA . LEU A 1 754 ? -11.501 -2.468 8.999 1.00 87.75 754 LEU A CA 1
ATOM 6181 C C . LEU A 1 754 ? -10.222 -3.323 9.007 1.00 87.75 754 LEU A C 1
ATOM 6183 O O . LEU A 1 754 ? -10.280 -4.531 8.783 1.00 87.75 754 LEU A O 1
ATOM 6187 N N . HIS A 1 755 ? -9.065 -2.717 9.295 1.00 88.50 755 HIS A N 1
ATOM 6188 C CA . HIS A 1 755 ? -7.762 -3.412 9.311 1.00 88.50 755 HIS A CA 1
ATOM 6189 C C . HIS A 1 755 ? -6.921 -3.124 10.549 1.00 88.50 755 HIS A C 1
ATOM 6191 O O . HIS A 1 755 ? -6.188 -4.005 10.990 1.00 88.50 755 HIS A O 1
ATOM 6197 N N . ALA A 1 756 ? -6.999 -1.907 11.088 1.00 91.44 756 ALA A N 1
ATOM 6198 C CA . ALA A 1 756 ? -6.136 -1.435 12.162 1.00 91.44 756 ALA A CA 1
ATOM 6199 C C . ALA A 1 756 ? -6.931 -1.204 13.451 1.00 91.44 756 ALA A C 1
ATOM 6201 O O . ALA A 1 756 ? -8.026 -0.646 13.409 1.00 91.44 756 ALA A O 1
ATOM 6202 N N . LEU A 1 757 ? -6.353 -1.597 14.589 1.00 93.81 757 LEU A N 1
ATOM 6203 C CA . LEU A 1 757 ? -6.889 -1.358 15.930 1.00 93.81 757 LEU A CA 1
ATOM 6204 C C . LEU A 1 757 ? -5.737 -1.114 16.908 1.00 93.81 757 LEU A C 1
ATOM 6206 O O . LEU A 1 757 ? -4.821 -1.937 16.998 1.00 93.81 757 LEU A O 1
ATOM 6210 N N . GLN A 1 758 ? -5.802 -0.022 17.663 1.00 93.69 758 GLN A N 1
ATOM 6211 C CA . GLN A 1 758 ? -4.851 0.280 18.724 1.00 93.69 758 GLN A CA 1
ATOM 6212 C C . GLN A 1 758 ? -5.551 0.918 19.925 1.00 93.69 758 GLN A C 1
ATOM 6214 O O . GLN A 1 758 ? -6.366 1.821 19.773 1.00 93.69 758 GLN A O 1
ATOM 6219 N N . TYR A 1 759 ? -5.202 0.444 21.118 1.00 92.50 759 TYR A N 1
ATOM 6220 C CA . TYR A 1 759 ? -5.652 0.988 22.397 1.00 92.50 759 TYR A CA 1
ATOM 6221 C C . TYR A 1 759 ? -4.522 1.800 23.045 1.00 92.50 759 TYR A C 1
ATOM 6223 O O . TYR A 1 759 ? -3.345 1.454 22.898 1.00 92.50 759 TYR A O 1
ATOM 6231 N N . SER A 1 760 ? -4.889 2.854 23.767 1.00 90.19 760 SER A N 1
ATOM 6232 C CA . SER A 1 760 ? -4.032 3.607 24.677 1.00 90.19 760 SER A CA 1
ATOM 6233 C C . SER A 1 760 ? -4.709 3.683 26.042 1.00 90.19 760 SER A C 1
ATOM 6235 O O . SER A 1 760 ? -5.821 4.193 26.148 1.00 90.19 760 SER A O 1
ATOM 6237 N N . ALA A 1 761 ? -4.036 3.178 27.078 1.00 84.75 761 ALA A N 1
ATOM 6238 C CA . ALA A 1 761 ? -4.548 3.163 28.449 1.00 84.75 761 ALA A CA 1
ATOM 6239 C C . ALA A 1 761 ? -4.332 4.492 29.189 1.00 84.75 761 ALA A C 1
ATOM 6241 O O . ALA A 1 761 ? -5.089 4.827 30.088 1.00 84.75 761 ALA A O 1
ATOM 6242 N N . THR A 1 762 ? -3.324 5.274 28.796 1.00 82.69 762 THR A N 1
ATOM 6243 C CA . THR A 1 762 ? -3.068 6.623 29.335 1.00 82.69 762 THR A CA 1
ATOM 6244 C C . THR A 1 762 ? -4.133 7.639 28.927 1.00 82.69 762 THR A C 1
ATOM 6246 O O . THR A 1 762 ? -4.240 8.686 29.556 1.00 82.69 762 THR A O 1
ATOM 6249 N N . GLN A 1 763 ? -4.911 7.338 27.883 1.00 82.56 763 GLN A N 1
ATOM 6250 C CA . GLN A 1 763 ? -5.965 8.198 27.333 1.00 82.56 763 GLN A CA 1
ATOM 6251 C C . GLN A 1 763 ? -7.336 7.502 27.256 1.00 82.56 763 GLN A C 1
ATOM 6253 O O . GLN A 1 763 ? -8.278 8.082 26.721 1.00 82.56 763 GLN A O 1
ATOM 6258 N N . ASP A 1 764 ? -7.430 6.251 27.726 1.00 87.25 764 ASP A N 1
ATOM 6259 C CA . ASP A 1 764 ? -8.572 5.335 27.557 1.00 87.25 764 ASP A CA 1
ATOM 6260 C C . ASP A 1 764 ? -9.246 5.425 26.173 1.00 87.25 764 ASP A C 1
ATOM 6262 O O . ASP A 1 764 ? -10.468 5.507 26.023 1.00 87.25 764 ASP A O 1
ATOM 6266 N N . LEU A 1 765 ? -8.414 5.402 25.126 1.00 89.25 765 LEU A N 1
ATOM 6267 C CA . LEU A 1 765 ? -8.825 5.629 23.743 1.00 89.25 765 LEU A CA 1
ATOM 6268 C C . LEU A 1 765 ? -8.501 4.413 22.868 1.00 89.25 765 LEU A C 1
ATOM 6270 O O . LEU A 1 765 ? -7.384 3.892 22.871 1.00 89.25 765 LEU A O 1
ATOM 6274 N N . LEU A 1 766 ? -9.489 3.971 22.097 1.00 92.38 766 LEU A N 1
ATOM 6275 C CA . LEU A 1 766 ? -9.431 2.846 21.173 1.00 92.38 766 LEU A CA 1
ATOM 6276 C C . LEU A 1 766 ? -9.617 3.365 19.742 1.00 92.38 766 LEU A C 1
ATOM 6278 O O . LEU A 1 766 ? -10.736 3.634 19.309 1.00 92.38 766 LEU A O 1
ATOM 6282 N N . VAL A 1 767 ? -8.524 3.504 18.996 1.00 93.81 767 VAL A N 1
ATOM 6283 C CA . VAL A 1 767 ? -8.552 3.998 17.613 1.00 93.81 767 VAL A CA 1
ATOM 6284 C C . VAL A 1 767 ? -8.553 2.820 16.640 1.00 93.81 767 VAL A C 1
ATOM 6286 O O . VAL A 1 767 ? -7.750 1.891 16.763 1.00 93.81 767 VAL A O 1
ATOM 6289 N N . CYS A 1 768 ? -9.451 2.858 15.659 1.00 93.12 768 CYS A N 1
ATOM 6290 C CA . CYS A 1 768 ? -9.592 1.846 14.614 1.00 93.12 768 CYS A CA 1
ATOM 6291 C C . CYS A 1 768 ? -9.765 2.474 13.222 1.00 93.12 768 CYS A C 1
ATOM 6293 O O . CYS A 1 768 ? -9.964 3.681 13.107 1.00 93.12 768 CYS A O 1
ATOM 6295 N N . GLY A 1 769 ? -9.680 1.678 12.155 1.00 89.94 769 GLY A N 1
ATOM 6296 C CA . GLY A 1 769 ? -9.956 2.135 10.787 1.00 89.94 769 GLY A CA 1
ATOM 6297 C C . GLY A 1 769 ? -9.535 1.130 9.715 1.00 89.94 769 GLY A C 1
ATOM 6298 O O . GLY A 1 769 ? -9.031 0.047 10.035 1.00 89.94 769 GLY A O 1
ATOM 6299 N N . GLY A 1 770 ? -9.732 1.472 8.438 1.00 86.19 770 GLY A N 1
ATOM 6300 C CA . GLY A 1 770 ? -9.416 0.554 7.340 1.00 86.19 770 GLY A CA 1
ATOM 6301 C C . GLY A 1 770 ? -9.505 1.118 5.918 1.00 86.19 770 GLY A C 1
ATOM 6302 O O . GLY A 1 770 ? -8.945 2.178 5.629 1.00 86.19 770 GLY A O 1
ATOM 6303 N N . ASP A 1 771 ? -10.136 0.365 5.009 1.00 78.12 771 ASP A N 1
ATOM 6304 C CA . ASP A 1 771 ? -10.302 0.761 3.602 1.00 78.12 771 ASP A CA 1
ATOM 6305 C C . ASP A 1 771 ? -11.069 2.090 3.478 1.00 78.12 771 ASP A C 1
ATOM 6307 O O . ASP A 1 771 ? -11.887 2.437 4.327 1.00 78.12 771 ASP A O 1
ATOM 6311 N N . GLY A 1 772 ? -10.752 2.873 2.446 1.00 68.06 772 GLY A N 1
ATOM 6312 C CA . GLY A 1 772 ? -11.219 4.256 2.282 1.00 68.06 772 GLY A CA 1
ATOM 6313 C C . GLY A 1 772 ? -10.394 5.296 3.054 1.00 68.06 772 GLY A C 1
ATOM 6314 O O . GLY A 1 772 ? -10.354 6.453 2.640 1.00 68.06 772 GLY A O 1
ATOM 6315 N N . GLY A 1 773 ? -9.683 4.884 4.112 1.00 73.75 773 GLY A N 1
ATOM 6316 C CA . GLY A 1 773 ? -8.767 5.732 4.887 1.00 73.75 773 GLY A CA 1
ATOM 6317 C C . GLY A 1 773 ? -9.363 6.360 6.149 1.00 73.75 773 GLY A C 1
ATOM 6318 O O . GLY A 1 773 ? -8.642 7.037 6.882 1.00 73.75 773 GLY A O 1
ATOM 6319 N N . LEU A 1 774 ? -10.645 6.124 6.439 1.00 78.25 774 LEU A N 1
ATOM 6320 C CA . LEU A 1 774 ? -11.296 6.610 7.656 1.00 78.25 774 LEU A CA 1
ATOM 6321 C C . LEU A 1 774 ? -10.737 5.915 8.907 1.00 78.25 774 LEU A C 1
ATOM 6323 O O . LEU A 1 774 ? -10.631 4.684 8.962 1.00 78.25 774 LEU A O 1
ATOM 6327 N N . SER A 1 775 ? -10.409 6.720 9.918 1.00 86.19 775 SER A N 1
ATOM 6328 C CA . SER A 1 775 ? -10.117 6.293 11.281 1.00 86.19 775 SER A CA 1
ATOM 6329 C C . SER A 1 775 ? -11.144 6.860 12.261 1.00 86.19 775 SER A C 1
ATOM 6331 O O . SER A 1 775 ? -11.621 7.986 12.110 1.00 86.19 775 SER A O 1
ATOM 6333 N N . TYR A 1 776 ? -11.480 6.058 13.266 1.00 85.38 776 TYR A N 1
ATOM 6334 C CA . TYR A 1 776 ? -12.478 6.333 14.294 1.00 85.38 776 TYR A CA 1
ATOM 6335 C C . TYR A 1 776 ? -11.828 6.120 15.657 1.00 85.38 776 TYR A C 1
ATOM 6337 O O . TYR A 1 776 ? -11.314 5.030 15.924 1.00 85.38 776 TYR A O 1
ATOM 6345 N N . ALA A 1 777 ? -11.861 7.130 16.521 1.00 87.31 777 ALA A N 1
ATOM 6346 C CA . ALA A 1 777 ? -11.412 7.011 17.901 1.00 87.31 777 ALA A CA 1
ATOM 6347 C C . ALA A 1 777 ? -12.608 6.828 18.830 1.00 87.31 777 ALA A C 1
ATOM 6349 O O . ALA A 1 777 ? -13.470 7.699 18.903 1.00 87.31 777 ALA A O 1
ATOM 6350 N N . LEU A 1 778 ? -12.660 5.706 19.538 1.00 85.00 778 LEU A N 1
ATOM 6351 C CA . LEU A 1 778 ? -13.704 5.388 20.504 1.00 85.00 778 LEU A CA 1
ATOM 6352 C C . LEU A 1 778 ? -13.156 5.505 21.924 1.00 85.00 778 LEU A C 1
ATOM 6354 O O . LEU A 1 778 ? -12.022 5.125 22.198 1.00 85.00 778 LEU A O 1
ATOM 6358 N N . ASP A 1 779 ? -13.986 5.978 22.839 1.00 82.75 779 ASP A N 1
ATOM 6359 C CA . ASP A 1 779 ? -13.774 5.841 24.273 1.00 82.75 779 ASP A CA 1
ATOM 6360 C C . ASP A 1 779 ? -13.733 4.349 24.653 1.00 82.75 779 ASP A C 1
ATOM 6362 O O . ASP A 1 779 ? -14.674 3.602 24.379 1.00 82.75 779 ASP A O 1
ATOM 6366 N N . ALA A 1 780 ? -12.642 3.885 25.261 1.00 84.81 780 ALA A N 1
ATOM 6367 C CA . ALA A 1 780 ? -12.419 2.462 25.516 1.00 84.81 780 ALA A CA 1
ATOM 6368 C C . ALA A 1 780 ? -13.324 1.886 26.623 1.00 84.81 780 ALA A C 1
ATOM 6370 O O . ALA A 1 780 ? -13.511 0.668 26.702 1.00 84.81 780 ALA A O 1
ATOM 6371 N N . ASN A 1 781 ? -13.929 2.735 27.457 1.00 80.94 781 ASN A N 1
ATOM 6372 C CA . ASN A 1 781 ? -14.808 2.309 28.543 1.00 80.94 781 ASN A CA 1
ATOM 6373 C C . ASN A 1 781 ? -16.275 2.214 28.103 1.00 80.94 781 ASN A C 1
ATOM 6375 O O . ASN A 1 781 ? -16.968 1.273 28.502 1.00 80.94 781 ASN A O 1
ATOM 6379 N N . THR A 1 782 ? -16.726 3.116 27.232 1.00 71.88 782 THR A N 1
ATOM 6380 C CA . THR A 1 782 ? -18.131 3.228 26.795 1.00 71.88 782 THR A CA 1
ATOM 6381 C C . THR A 1 782 ? -18.385 2.803 25.345 1.00 71.88 782 THR A C 1
ATOM 6383 O O . THR A 1 782 ? -19.513 2.453 25.005 1.00 71.88 782 THR A O 1
ATOM 6386 N N . GLY A 1 783 ? -17.363 2.825 24.486 1.00 71.94 783 GLY A N 1
ATOM 6387 C CA . GLY A 1 783 ? -17.499 2.688 23.033 1.00 71.94 783 GLY A CA 1
ATOM 6388 C C . GLY A 1 783 ? -17.963 3.968 22.320 1.00 71.94 783 GLY A C 1
ATOM 6389 O O . GLY A 1 783 ? -18.183 3.931 21.111 1.00 71.94 783 GLY A O 1
ATOM 6390 N N . ALA A 1 784 ? -18.114 5.092 23.032 1.00 69.12 784 ALA A N 1
ATOM 6391 C CA . ALA A 1 784 ? -18.592 6.353 22.467 1.00 69.12 784 ALA A CA 1
ATOM 6392 C C . ALA A 1 784 ? -17.563 6.993 21.516 1.00 69.12 784 ALA A C 1
ATOM 6394 O O . ALA A 1 784 ? -16.371 7.068 21.820 1.00 69.12 784 ALA A O 1
ATOM 6395 N N . LEU A 1 785 ? -18.020 7.488 20.366 1.00 69.12 785 LEU A N 1
ATOM 6396 C CA . LEU A 1 785 ? -17.160 8.050 19.321 1.00 69.12 785 LEU A CA 1
ATOM 6397 C C . LEU A 1 785 ? -16.624 9.444 19.716 1.00 69.12 785 LEU A C 1
ATOM 6399 O O . LEU A 1 785 ? -17.389 10.376 19.962 1.00 69.12 785 LEU A O 1
ATOM 6403 N N . ARG A 1 786 ? -15.293 9.577 19.781 1.00 75.62 786 ARG A N 1
ATOM 6404 C CA . ARG A 1 786 ? -14.554 10.794 20.162 1.00 75.62 786 ARG A CA 1
ATOM 6405 C C . ARG A 1 786 ? -14.172 11.651 18.953 1.00 75.62 786 ARG A C 1
ATOM 6407 O O . ARG A 1 786 ? -14.388 12.854 18.987 1.00 75.62 786 ARG A O 1
ATOM 6414 N N . TRP A 1 787 ? -13.639 11.066 17.882 1.00 79.19 787 TRP A N 1
ATOM 6415 C CA . TRP A 1 787 ? -13.341 11.796 16.641 1.00 79.19 787 TRP A CA 1
ATOM 6416 C C . TRP A 1 787 ? -13.243 10.871 15.430 1.00 79.19 787 TRP A C 1
ATOM 6418 O O . TRP A 1 787 ? -13.053 9.659 15.566 1.00 79.19 787 TRP A O 1
ATOM 6428 N N . VAL A 1 788 ? -13.353 11.468 14.240 1.00 76.12 788 VAL A N 1
ATOM 6429 C CA . VAL A 1 788 ? -13.162 10.801 12.946 1.00 76.12 788 VAL A CA 1
ATOM 6430 C C . VAL A 1 788 ? -12.137 11.578 12.123 1.00 76.12 788 VAL A C 1
ATOM 6432 O O . VAL A 1 788 ? -12.307 12.773 11.887 1.00 76.12 788 VAL A O 1
ATOM 6435 N N . VAL A 1 789 ? -11.086 10.902 11.653 1.00 76.50 789 VAL A N 1
ATOM 6436 C CA . VAL A 1 789 ? -10.056 11.488 10.778 1.00 76.50 789 VAL A CA 1
ATOM 6437 C C . VAL A 1 789 ? -9.962 10.666 9.500 1.00 76.50 789 VAL A C 1
ATOM 6439 O O . VAL A 1 789 ? -9.804 9.451 9.536 1.00 76.50 789 VAL A O 1
ATOM 6442 N N . ASN A 1 790 ? -10.034 11.320 8.341 1.00 74.94 790 ASN A N 1
ATOM 6443 C CA . ASN A 1 790 ? -9.814 10.648 7.063 1.00 74.94 790 ASN A CA 1
ATOM 6444 C C . ASN A 1 790 ? -8.328 10.726 6.661 1.00 74.94 790 ASN A C 1
ATOM 6446 O O . ASN A 1 790 ? -7.726 11.797 6.727 1.00 74.94 790 ASN A O 1
ATOM 6450 N N . CYS A 1 791 ? -7.751 9.621 6.191 1.00 73.75 791 CYS A N 1
ATOM 6451 C CA . CYS A 1 791 ? -6.402 9.515 5.622 1.00 73.75 791 CYS A CA 1
ATOM 6452 C C . CYS A 1 791 ? -6.461 9.483 4.077 1.00 73.75 791 CYS A C 1
ATOM 6454 O O . CYS A 1 791 ? -7.543 9.544 3.503 1.00 73.75 791 CYS A O 1
ATOM 6456 N N . VAL A 1 792 ? -5.330 9.506 3.356 1.00 64.12 792 VAL A N 1
ATOM 6457 C CA . VAL A 1 792 ? -5.371 9.537 1.867 1.00 64.12 792 VAL A CA 1
ATOM 6458 C C . VAL A 1 792 ? -5.452 8.135 1.253 1.00 64.12 792 VAL A C 1
ATOM 6460 O O . VAL A 1 792 ? -6.278 7.928 0.371 1.00 64.12 792 VAL A O 1
ATOM 6463 N N . GLY A 1 793 ? -4.642 7.191 1.743 1.00 69.31 793 GLY A N 1
ATOM 6464 C CA . GLY A 1 793 ? -4.765 5.761 1.440 1.00 69.31 793 GLY A CA 1
ATOM 6465 C C . GLY A 1 793 ? -5.548 5.003 2.516 1.00 69.31 793 GLY A C 1
ATOM 6466 O O . GLY A 1 793 ? -5.938 5.575 3.537 1.00 69.31 793 GLY A O 1
ATOM 6467 N N . ASN A 1 794 ? -5.725 3.700 2.316 1.00 79.00 794 ASN A N 1
ATOM 6468 C CA . ASN A 1 794 ? -6.391 2.815 3.267 1.00 79.00 794 ASN A CA 1
ATOM 6469 C C . ASN A 1 794 ? -5.546 2.694 4.539 1.00 79.00 794 ASN A C 1
ATOM 6471 O O . ASN A 1 794 ? -4.335 2.474 4.469 1.00 79.00 794 ASN A O 1
ATOM 6475 N N . LEU A 1 795 ? -6.169 2.789 5.711 1.00 86.00 795 LEU A N 1
ATOM 6476 C CA . LEU A 1 795 ? -5.474 2.659 6.986 1.00 86.00 795 LEU A CA 1
ATOM 6477 C C . LEU A 1 795 ? -5.085 1.190 7.211 1.00 86.00 795 LEU A C 1
ATOM 6479 O O . LEU A 1 795 ? -5.945 0.311 7.235 1.00 86.00 795 LEU A O 1
ATOM 6483 N N . ARG A 1 796 ? -3.787 0.906 7.357 1.00 85.88 796 ARG A N 1
ATOM 6484 C CA . ARG A 1 796 ? -3.261 -0.460 7.546 1.00 85.88 796 ARG A CA 1
ATOM 6485 C C . ARG A 1 796 ? -2.743 -0.699 8.963 1.00 85.88 796 ARG A C 1
ATOM 6487 O O . ARG A 1 796 ? -2.917 -1.796 9.484 1.00 85.88 796 ARG A O 1
ATOM 6494 N N . HIS A 1 797 ? -2.182 0.324 9.613 1.00 89.31 797 HIS A N 1
ATOM 6495 C CA . HIS A 1 797 ? -1.740 0.252 11.010 1.00 89.31 797 HIS A CA 1
ATOM 6496 C C . HIS A 1 797 ? -2.019 1.562 11.761 1.00 89.31 797 HIS A C 1
ATOM 6498 O O . HIS A 1 797 ? -2.111 2.630 11.159 1.00 89.31 797 HIS A O 1
ATOM 6504 N N . ILE A 1 798 ? -2.112 1.476 13.087 1.00 92.62 798 ILE A N 1
ATOM 6505 C CA . ILE A 1 798 ? -2.185 2.621 14.001 1.00 92.62 798 ILE A CA 1
ATOM 6506 C C . ILE A 1 798 ? -1.154 2.389 15.108 1.00 92.62 798 ILE A C 1
ATOM 6508 O O . ILE A 1 798 ? -1.016 1.260 15.582 1.00 92.62 798 ILE A O 1
ATOM 6512 N N . ALA A 1 799 ? -0.459 3.441 15.530 1.00 90.06 799 ALA A N 1
ATOM 6513 C CA . ALA A 1 799 ? 0.364 3.449 16.738 1.00 90.06 799 ALA A CA 1
ATOM 6514 C C . ALA A 1 799 ? 0.025 4.661 17.617 1.00 90.06 799 ALA A C 1
ATOM 6516 O O . ALA A 1 799 ? -0.462 5.671 17.114 1.00 90.06 799 ALA A O 1
ATOM 6517 N N . TYR A 1 800 ? 0.323 4.557 18.910 1.00 89.44 800 TYR A N 1
ATOM 6518 C CA . TYR A 1 800 ? 0.253 5.636 19.897 1.00 89.44 800 TYR A CA 1
ATOM 6519 C C . TYR A 1 800 ? 1.620 5.747 20.576 1.00 89.44 800 TYR A C 1
ATOM 6521 O O . TYR A 1 800 ? 2.176 4.716 20.962 1.00 89.44 800 TYR A O 1
ATOM 6529 N N . LEU A 1 801 ? 2.148 6.965 20.713 1.00 84.88 801 LEU A N 1
ATOM 6530 C CA . LEU A 1 801 ? 3.305 7.276 21.556 1.00 84.88 801 LEU A CA 1
ATOM 6531 C C . LEU A 1 801 ? 2.901 8.310 22.612 1.00 84.88 801 LEU A C 1
ATOM 6533 O O . LEU A 1 801 ? 2.361 9.367 22.277 1.00 84.88 801 LEU A O 1
ATOM 6537 N N . ALA A 1 802 ? 3.216 8.004 23.870 1.00 79.19 802 ALA A N 1
ATOM 6538 C CA . ALA A 1 802 ? 3.025 8.911 24.996 1.00 79.19 802 ALA A CA 1
ATOM 6539 C C . ALA A 1 802 ? 4.096 10.014 25.014 1.00 79.19 802 ALA A C 1
ATOM 6541 O O . ALA A 1 802 ? 5.262 9.782 24.679 1.00 79.19 802 ALA A O 1
ATOM 6542 N N . GLY A 1 803 ? 3.703 11.220 25.417 1.00 67.31 803 GLY A N 1
ATOM 6543 C CA . GLY A 1 803 ? 4.599 12.359 25.594 1.00 67.31 803 GLY A CA 1
ATOM 6544 C C . GLY A 1 803 ? 5.140 12.466 27.020 1.00 67.31 803 GLY A C 1
ATOM 6545 O O . GLY A 1 803 ? 4.520 13.110 27.859 1.00 67.31 803 GLY A O 1
ATOM 6546 N N . GLU A 1 804 ? 6.305 11.877 27.311 1.00 55.19 804 GLU A N 1
ATOM 6547 C CA . GLU A 1 804 ? 6.774 11.732 28.704 1.00 55.19 804 GLU A CA 1
ATOM 6548 C C . GLU A 1 804 ? 7.121 13.045 29.443 1.00 55.19 804 GLU A C 1
ATOM 6550 O O . GLU A 1 804 ? 7.078 13.046 30.669 1.00 55.19 804 GLU A O 1
ATOM 6555 N N . ASN A 1 805 ? 7.473 14.150 28.758 1.00 39.78 805 ASN A N 1
ATOM 6556 C CA . ASN A 1 805 ? 8.061 15.330 29.436 1.00 39.78 805 ASN A CA 1
ATOM 6557 C C . ASN A 1 805 ? 7.663 16.747 28.949 1.00 39.78 805 ASN A C 1
ATOM 6559 O O . ASN A 1 805 ? 8.186 17.714 29.500 1.00 39.78 805 ASN A O 1
ATOM 6563 N N . SER A 1 806 ? 6.791 16.927 27.940 1.00 35.69 806 SER A N 1
ATOM 6564 C CA . SER A 1 806 ? 6.051 18.201 27.655 1.00 35.69 806 SER A CA 1
ATOM 6565 C C . SER A 1 806 ? 5.432 18.274 26.255 1.00 35.69 806 SER A C 1
ATOM 6567 O O . SER A 1 806 ? 4.478 19.024 26.048 1.00 35.69 806 SER A O 1
ATOM 6569 N N . ASN A 1 807 ? 5.966 17.535 25.280 1.00 52.94 807 ASN A N 1
ATOM 6570 C CA . ASN A 1 807 ? 5.355 17.438 23.953 1.00 52.94 807 ASN A CA 1
ATOM 6571 C C . ASN A 1 807 ? 4.107 16.544 24.024 1.00 52.94 807 ASN A C 1
ATOM 6573 O O . ASN A 1 807 ? 4.117 15.535 24.721 1.00 52.94 807 ASN A O 1
ATOM 6577 N N . SER A 1 808 ? 3.038 16.922 23.321 1.00 64.69 808 SER A N 1
ATOM 6578 C CA . SER A 1 808 ? 1.752 16.214 23.353 1.00 64.69 808 SER A CA 1
ATOM 6579 C C . SER A 1 808 ? 1.851 14.780 22.834 1.00 64.69 808 SER A C 1
ATOM 6581 O O . SER A 1 808 ? 2.531 14.545 21.834 1.00 64.69 808 SER A O 1
ATOM 6583 N N . ASP A 1 809 ? 1.068 13.878 23.424 1.00 79.38 809 ASP A N 1
ATOM 6584 C CA . ASP A 1 809 ? 0.771 12.552 22.872 1.00 79.38 809 ASP A CA 1
ATOM 6585 C C . ASP A 1 809 ? 0.442 12.590 21.375 1.00 79.38 809 ASP A C 1
ATOM 6587 O O . ASP A 1 809 ? -0.263 13.489 20.895 1.00 79.38 809 ASP A O 1
ATOM 6591 N N . VAL A 1 810 ? 0.893 11.563 20.651 1.00 85.88 810 VAL A N 1
ATOM 6592 C CA . VAL A 1 810 ? 0.651 11.437 19.212 1.00 85.88 810 VAL A CA 1
ATOM 6593 C C . VAL A 1 810 ? 0.182 10.047 18.799 1.00 85.88 810 VAL A C 1
ATOM 6595 O O . VAL A 1 810 ? 0.734 9.019 19.193 1.00 85.88 810 VAL A O 1
ATOM 6598 N N . TRP A 1 811 ? -0.803 10.038 17.907 1.00 89.06 811 TRP A N 1
ATOM 6599 C CA . TRP A 1 811 ? -1.253 8.875 17.157 1.00 89.06 811 TRP A CA 1
ATOM 6600 C C . TRP A 1 811 ? -0.678 8.932 15.744 1.00 89.06 811 TRP A C 1
ATOM 6602 O O . TRP A 1 811 ? -0.850 9.923 15.031 1.00 89.06 811 TRP A O 1
ATOM 6612 N N . LEU A 1 812 ? -0.018 7.857 15.318 1.00 90.69 812 LEU A N 1
ATOM 6613 C CA . LEU A 1 812 ? 0.441 7.684 13.943 1.00 90.69 812 LEU A CA 1
ATOM 6614 C C . LEU A 1 812 ? -0.581 6.834 13.179 1.00 90.69 812 LEU A C 1
ATOM 6616 O O . LEU A 1 812 ? -0.794 5.664 13.502 1.00 90.69 812 LEU A O 1
ATOM 6620 N N . LEU A 1 813 ? -1.190 7.428 12.155 1.00 90.69 813 LEU A N 1
ATOM 6621 C CA . LEU A 1 813 ? -2.175 6.807 11.273 1.00 90.69 813 LEU A CA 1
ATOM 6622 C C . LEU A 1 813 ? -1.479 6.353 9.980 1.00 90.69 813 LEU A C 1
ATOM 6624 O O . LEU A 1 813 ? -1.248 7.147 9.060 1.00 90.69 813 LEU A O 1
ATOM 6628 N N . CYS A 1 814 ? -1.102 5.073 9.930 1.00 88.94 814 CYS A N 1
ATOM 6629 C CA . CYS A 1 814 ? -0.312 4.500 8.844 1.00 88.94 814 CYS A CA 1
ATOM 6630 C C . CYS A 1 814 ? -1.191 3.963 7.715 1.00 88.94 814 CYS A C 1
ATOM 6632 O O . CYS A 1 814 ? -1.990 3.044 7.919 1.00 88.94 814 CYS A O 1
ATOM 6634 N N . THR A 1 815 ? -0.987 4.484 6.505 1.00 81.31 815 THR A N 1
ATOM 6635 C CA . THR A 1 815 ? -1.709 4.040 5.302 1.00 81.31 815 THR A CA 1
ATOM 6636 C C . THR A 1 815 ? -0.861 3.145 4.399 1.00 81.31 815 THR A C 1
ATOM 6638 O O . THR A 1 815 ? 0.342 2.978 4.618 1.00 81.31 815 THR A O 1
ATOM 6641 N N . ASP A 1 816 ? -1.490 2.581 3.368 1.00 73.00 816 ASP A N 1
ATOM 6642 C CA . ASP A 1 816 ? -0.800 1.987 2.217 1.00 73.00 816 ASP A CA 1
ATOM 6643 C C . ASP A 1 816 ? -0.282 3.019 1.191 1.00 73.00 816 ASP A C 1
ATOM 6645 O O . ASP A 1 816 ? 0.354 2.648 0.207 1.00 73.00 816 ASP A O 1
ATOM 6649 N N . GLU A 1 817 ? -0.477 4.316 1.439 1.00 72.19 817 GLU A N 1
ATOM 6650 C CA . GLU A 1 817 ? 0.148 5.401 0.682 1.00 72.19 817 GLU A CA 1
ATOM 6651 C C . GLU A 1 817 ? 1.528 5.787 1.247 1.00 72.19 817 GLU A C 1
ATOM 6653 O O . GLU A 1 817 ? 1.935 5.392 2.340 1.00 72.19 817 GLU A O 1
ATOM 6658 N N . ARG A 1 818 ? 2.288 6.610 0.512 1.00 65.88 818 ARG A N 1
ATOM 6659 C CA . ARG A 1 818 ? 3.667 6.989 0.904 1.00 65.88 818 ARG A CA 1
ATOM 6660 C C . ARG A 1 818 ? 3.764 7.975 2.079 1.00 65.88 818 ARG A C 1
ATOM 6662 O O . ARG A 1 818 ? 4.875 8.393 2.422 1.00 65.88 818 ARG A O 1
ATOM 6669 N N . SER A 1 819 ? 2.637 8.364 2.671 1.00 69.88 819 SER A N 1
ATOM 6670 C CA . SER A 1 819 ? 2.530 9.346 3.753 1.00 69.88 819 SER A CA 1
ATOM 6671 C C . SER A 1 819 ? 1.596 8.848 4.855 1.00 69.88 819 SER A C 1
ATOM 6673 O O . SER A 1 819 ? 0.430 8.558 4.586 1.00 69.88 819 SER A O 1
ATOM 6675 N N . SER A 1 820 ? 2.086 8.814 6.094 1.00 81.56 820 SER A N 1
ATOM 6676 C CA . SER A 1 820 ? 1.264 8.546 7.286 1.00 81.56 820 SER A CA 1
ATOM 6677 C C . SER A 1 820 ? 0.967 9.855 8.021 1.00 81.56 820 SER A C 1
ATOM 6679 O O . SER A 1 820 ? 1.855 10.706 8.125 1.00 81.56 820 SER A O 1
ATOM 6681 N N . LEU A 1 821 ? -0.264 10.039 8.505 1.00 83.31 821 LEU A N 1
ATOM 6682 C CA . LEU A 1 821 ? -0.639 11.234 9.273 1.00 83.31 821 LEU A CA 1
ATOM 6683 C C . LEU A 1 821 ? -0.228 11.068 10.737 1.00 83.31 821 LEU A C 1
ATOM 6685 O O . LEU A 1 821 ? -0.284 9.963 11.273 1.00 83.31 821 LEU A O 1
ATOM 6689 N N . ILE A 1 822 ? 0.146 12.167 11.385 1.00 85.31 822 ILE A N 1
ATOM 6690 C CA . ILE A 1 822 ? 0.340 12.237 12.834 1.00 85.31 822 ILE A CA 1
ATOM 6691 C C . ILE A 1 822 ? -0.744 13.165 13.385 1.00 85.31 822 ILE A C 1
ATOM 6693 O O . ILE A 1 822 ? -0.874 14.298 12.914 1.00 85.31 822 ILE A O 1
ATOM 6697 N N . VAL A 1 823 ? -1.531 12.682 14.346 1.00 85.38 823 VAL A N 1
ATOM 6698 C CA . VAL A 1 823 ? -2.610 13.438 15.005 1.00 85.38 823 VAL A CA 1
ATOM 6699 C C . VAL A 1 823 ? -2.438 13.427 16.524 1.00 85.38 823 VAL A C 1
ATOM 6701 O O . VAL A 1 823 ? -1.767 12.547 17.060 1.00 85.38 823 VAL A O 1
ATOM 6704 N N . ASN A 1 824 ? -3.022 14.397 17.225 1.00 83.44 824 ASN A N 1
ATOM 6705 C CA . ASN A 1 824 ? -3.087 14.393 18.691 1.00 83.44 824 ASN A CA 1
ATOM 6706 C C . ASN A 1 824 ? -4.315 13.606 19.210 1.00 83.44 824 ASN A C 1
ATOM 6708 O O . ASN A 1 824 ? -5.064 13.012 18.433 1.00 83.44 824 ASN A O 1
ATOM 6712 N N . ASN A 1 825 ? -4.545 13.627 20.527 1.00 83.88 825 ASN A N 1
ATOM 6713 C CA . ASN A 1 825 ? -5.694 12.968 21.166 1.00 83.88 825 ASN A CA 1
ATOM 6714 C C . ASN A 1 825 ? -7.071 13.548 20.772 1.00 83.88 825 ASN A C 1
ATOM 6716 O O . ASN A 1 825 ? -8.075 12.881 21.011 1.00 83.88 825 ASN A O 1
ATOM 6720 N N . ASP A 1 826 ? -7.126 14.715 20.119 1.00 77.19 826 ASP A N 1
ATOM 6721 C CA . ASP A 1 826 ? -8.347 15.348 19.589 1.00 77.19 826 ASP A CA 1
ATOM 6722 C C . ASP A 1 826 ? -8.551 15.076 18.081 1.00 77.19 826 ASP A C 1
ATOM 6724 O O . ASP A 1 826 ? -9.389 15.704 17.435 1.00 77.19 826 ASP A O 1
ATOM 6728 N N . GLY A 1 827 ? -7.726 14.214 17.471 1.00 77.38 827 GLY A N 1
ATOM 6729 C CA . GLY A 1 827 ? -7.740 13.952 16.027 1.00 77.38 827 GLY A CA 1
ATOM 6730 C C . GLY A 1 827 ? -7.172 15.094 15.168 1.00 77.38 827 GLY A C 1
ATOM 6731 O O . GLY A 1 827 ? -7.215 15.032 13.939 1.00 77.38 827 GLY A O 1
ATOM 6732 N N . CYS A 1 828 ? -6.606 16.140 15.775 1.00 76.12 828 CYS A N 1
ATOM 6733 C CA . CYS A 1 828 ? -6.040 17.275 15.049 1.00 76.12 828 CYS A CA 1
ATOM 6734 C C . CYS A 1 828 ? -4.683 16.899 14.435 1.00 76.12 828 CYS A C 1
ATOM 6736 O O . CYS A 1 828 ? -3.798 16.414 15.139 1.00 76.12 828 CYS A O 1
ATOM 6738 N N . VAL A 1 829 ? -4.489 17.152 13.134 1.00 77.88 829 VAL A N 1
ATOM 6739 C CA . VAL A 1 829 ? -3.229 16.837 12.433 1.00 77.88 829 VAL A CA 1
ATOM 6740 C C . VAL A 1 829 ? -2.090 17.718 12.955 1.00 77.88 829 VAL A C 1
ATOM 6742 O O . VAL A 1 829 ? -2.131 18.944 12.838 1.00 77.88 829 VAL A O 1
ATOM 6745 N N . THR A 1 830 ? -1.056 17.085 13.509 1.00 75.81 830 THR A N 1
ATOM 6746 C CA . THR A 1 830 ? 0.148 17.742 14.045 1.00 75.81 830 THR A CA 1
ATOM 6747 C C . THR A 1 830 ? 1.342 17.644 13.094 1.00 75.81 830 THR A C 1
ATOM 6749 O O . THR A 1 830 ? 2.186 18.544 13.080 1.00 75.81 830 THR A O 1
ATOM 6752 N N . GLY A 1 831 ? 1.413 16.603 12.256 1.00 77.12 831 GLY A N 1
ATOM 6753 C CA . GLY A 1 831 ? 2.513 16.398 11.311 1.00 77.12 831 GLY A CA 1
ATOM 6754 C C . GLY A 1 831 ? 2.275 15.272 10.303 1.00 77.12 831 GLY A C 1
ATOM 6755 O O . GLY A 1 831 ? 1.234 14.615 10.318 1.00 77.12 831 GLY A O 1
ATOM 6756 N N . VAL A 1 832 ? 3.248 15.041 9.412 1.00 77.94 832 VAL A N 1
ATOM 6757 C CA . VAL A 1 832 ? 3.173 13.987 8.379 1.00 77.94 832 VAL A CA 1
ATOM 6758 C C . VAL A 1 832 ? 4.504 13.261 8.204 1.00 77.94 832 VAL A C 1
ATOM 6760 O O . VAL A 1 832 ? 5.536 13.850 7.872 1.00 77.94 832 VAL A O 1
ATOM 6763 N N . LEU A 1 833 ? 4.457 11.935 8.325 1.00 76.00 833 LEU A N 1
ATOM 6764 C CA . LEU A 1 833 ? 5.571 11.047 8.023 1.00 76.00 833 LEU A CA 1
ATOM 6765 C C . LEU A 1 833 ? 5.599 10.722 6.519 1.00 76.00 833 LEU A C 1
ATOM 6767 O O . LEU A 1 833 ? 5.121 9.678 6.072 1.00 76.00 833 LEU A O 1
ATOM 6771 N N . GLU A 1 834 ? 6.147 11.635 5.715 1.00 66.12 834 GLU A N 1
ATOM 6772 C CA . GLU A 1 834 ? 6.340 11.408 4.276 1.00 66.12 834 GLU A CA 1
ATOM 6773 C C . GLU A 1 834 ? 7.528 10.484 3.957 1.00 66.12 834 GLU A C 1
ATOM 6775 O O . GLU A 1 834 ? 8.604 10.591 4.555 1.00 66.12 834 GLU A O 1
ATOM 6780 N N . ASN A 1 835 ? 7.381 9.675 2.904 1.00 62.94 835 ASN A N 1
ATOM 6781 C CA . ASN A 1 835 ? 8.428 8.855 2.278 1.00 62.94 835 ASN A CA 1
ATOM 6782 C C . ASN A 1 835 ? 9.069 7.783 3.189 1.00 62.94 835 ASN A C 1
ATOM 6784 O O . ASN A 1 835 ? 10.043 7.128 2.796 1.00 62.94 835 ASN A O 1
ATOM 6788 N N . ALA A 1 836 ? 8.445 7.490 4.336 1.00 63.50 836 ALA A N 1
ATOM 6789 C CA . ALA A 1 836 ? 8.524 6.159 4.939 1.00 63.50 836 ALA A CA 1
ATOM 6790 C C . ALA A 1 836 ? 8.005 5.088 3.958 1.00 63.50 836 ALA A C 1
ATOM 6792 O O . ALA A 1 836 ? 8.540 3.988 3.911 1.00 63.50 836 ALA A O 1
ATOM 6793 N N . GLY A 1 837 ? 7.062 5.445 3.078 1.00 66.75 837 GLY A N 1
ATOM 6794 C CA . GLY A 1 837 ? 6.391 4.483 2.206 1.00 66.75 837 GLY A CA 1
ATOM 6795 C C . GLY A 1 837 ? 5.246 3.776 2.940 1.00 66.75 837 GLY A C 1
ATOM 6796 O O . GLY A 1 837 ? 4.973 4.116 4.093 1.00 66.75 837 GLY A O 1
ATOM 6797 N N . PRO A 1 838 ? 4.590 2.805 2.287 1.00 76.94 838 PRO A N 1
ATOM 6798 C CA . PRO A 1 838 ? 3.544 2.008 2.914 1.00 76.94 838 PRO A CA 1
ATOM 6799 C C . PRO A 1 838 ? 4.127 1.255 4.115 1.00 76.94 838 PRO A C 1
ATOM 6801 O O . PRO A 1 838 ? 5.148 0.570 3.980 1.00 76.94 838 PRO A O 1
ATOM 6804 N N . VAL A 1 839 ? 3.510 1.383 5.289 1.00 83.12 839 VAL A N 1
ATOM 6805 C CA . VAL A 1 839 ? 3.939 0.655 6.495 1.00 83.12 839 VAL A CA 1
ATOM 6806 C C . VAL A 1 839 ? 3.374 -0.762 6.430 1.00 83.12 839 VAL A C 1
ATOM 6808 O O . VAL A 1 839 ? 2.180 -0.933 6.202 1.00 83.12 839 VAL A O 1
ATOM 6811 N N . SER A 1 840 ? 4.233 -1.765 6.612 1.00 79.94 840 SER A N 1
ATOM 6812 C CA . SER A 1 840 ? 3.882 -3.191 6.518 1.00 79.94 840 SER A CA 1
ATOM 6813 C C . SER A 1 840 ? 3.867 -3.911 7.869 1.00 79.94 840 SER A C 1
ATOM 6815 O O . SER A 1 840 ? 3.257 -4.971 7.989 1.00 79.94 840 SER A O 1
ATOM 6817 N N . ALA A 1 841 ? 4.544 -3.344 8.872 1.00 83.19 841 ALA A N 1
ATOM 6818 C CA . ALA A 1 841 ? 4.467 -3.737 10.275 1.00 83.19 841 ALA A CA 1
ATOM 6819 C C . ALA A 1 841 ? 4.915 -2.570 11.170 1.00 83.19 841 ALA A C 1
ATOM 6821 O O . ALA A 1 841 ? 5.704 -1.721 10.747 1.00 83.19 841 ALA A O 1
ATOM 6822 N N . LEU A 1 842 ? 4.463 -2.543 12.426 1.00 88.69 842 LEU A N 1
ATOM 6823 C CA . LEU A 1 842 ? 5.002 -1.645 13.449 1.00 88.69 842 LEU A CA 1
ATOM 6824 C C . LEU A 1 842 ? 4.978 -2.279 14.841 1.00 88.69 842 LEU A C 1
ATOM 6826 O O . LEU A 1 842 ? 4.186 -3.186 15.096 1.00 88.69 842 LEU A O 1
ATOM 6830 N N . LYS A 1 843 ? 5.832 -1.775 15.734 1.00 85.88 843 LYS A N 1
ATOM 6831 C CA . LYS A 1 843 ? 5.885 -2.133 17.156 1.00 85.88 843 LYS A CA 1
ATOM 6832 C C . LYS A 1 843 ? 6.224 -0.884 17.974 1.00 85.88 843 LYS A C 1
ATOM 6834 O O . LYS A 1 843 ? 7.225 -0.221 17.704 1.00 85.88 843 LYS A O 1
ATOM 6839 N N . VAL A 1 844 ? 5.378 -0.560 18.951 1.00 81.62 844 VAL A N 1
ATOM 6840 C CA . VAL A 1 844 ? 5.648 0.490 19.946 1.00 81.62 844 VAL A CA 1
ATOM 6841 C C . VAL A 1 844 ? 6.613 -0.078 20.987 1.00 81.62 844 VAL A C 1
ATOM 6843 O O . VAL A 1 844 ? 6.388 -1.174 21.500 1.00 81.62 844 VAL A O 1
ATOM 6846 N N . LEU A 1 845 ? 7.681 0.661 21.267 1.00 77.69 845 LEU A N 1
ATOM 6847 C CA . LEU A 1 845 ? 8.626 0.458 22.365 1.00 77.69 845 LEU A CA 1
ATOM 6848 C C . LEU A 1 845 ? 8.388 1.571 23.406 1.00 77.69 845 LEU A C 1
ATOM 6850 O O . LEU A 1 845 ? 7.652 2.513 23.124 1.00 77.69 845 LEU A O 1
ATOM 6854 N N . SER A 1 846 ? 9.021 1.510 24.581 1.00 69.94 846 SER A N 1
ATOM 6855 C CA . SER A 1 846 ? 8.772 2.458 25.691 1.00 69.94 846 SER A CA 1
ATOM 6856 C C . SER A 1 846 ? 8.803 3.941 25.285 1.00 69.94 846 SER A C 1
ATOM 6858 O O . SER A 1 846 ? 7.855 4.664 25.562 1.00 69.94 846 SER A O 1
ATOM 6860 N N . GLN A 1 847 ? 9.857 4.371 24.585 1.00 71.75 847 GLN A N 1
ATOM 6861 C CA . GLN A 1 847 ? 10.062 5.761 24.131 1.00 71.75 847 GLN A CA 1
ATOM 6862 C C . GLN A 1 847 ? 10.150 5.897 22.596 1.00 71.75 847 GLN A C 1
ATOM 6864 O O . GLN A 1 847 ? 10.369 6.984 22.060 1.00 71.75 847 GLN A O 1
ATOM 6869 N N . HIS A 1 848 ? 10.005 4.785 21.868 1.00 77.75 848 HIS A N 1
ATOM 6870 C CA . HIS A 1 848 ? 10.373 4.679 20.456 1.00 77.75 848 HIS A CA 1
ATOM 6871 C C . HIS A 1 848 ? 9.324 3.914 19.641 1.00 77.75 848 HIS A C 1
ATOM 6873 O O . HIS A 1 848 ? 8.638 3.032 20.150 1.00 77.75 848 HIS A O 1
ATOM 6879 N N . LEU A 1 849 ? 9.241 4.195 18.342 1.00 83.62 849 LEU A N 1
ATOM 6880 C CA . LEU A 1 849 ? 8.460 3.421 17.383 1.00 83.62 849 LEU A CA 1
ATOM 6881 C C . LEU A 1 849 ? 9.394 2.707 16.411 1.00 83.62 849 LEU A C 1
ATOM 6883 O O . LEU A 1 849 ? 10.144 3.355 15.679 1.00 83.62 849 LEU A O 1
ATOM 6887 N N . LEU A 1 850 ? 9.300 1.380 16.355 1.00 85.75 850 LEU A N 1
ATOM 6888 C CA . LEU A 1 850 ? 9.910 0.595 15.293 1.00 85.75 850 LEU A CA 1
ATOM 6889 C C . LEU A 1 850 ? 8.889 0.443 14.159 1.00 85.75 850 LEU A C 1
ATOM 6891 O O . LEU A 1 850 ? 7.891 -0.268 14.301 1.00 85.75 850 LEU A O 1
ATOM 6895 N N . LEU A 1 851 ? 9.130 1.112 13.033 1.00 87.12 851 LEU A N 1
ATOM 6896 C CA . LEU A 1 851 ? 8.358 0.927 11.802 1.00 87.12 851 LEU A CA 1
ATOM 6897 C C . LEU A 1 851 ? 9.100 -0.001 10.846 1.00 87.12 851 LEU A C 1
ATOM 6899 O O . LEU A 1 851 ? 10.311 0.127 10.679 1.00 87.12 851 LEU A O 1
ATOM 6903 N N . ALA A 1 852 ? 8.365 -0.848 10.131 1.00 86.00 852 ALA A N 1
ATOM 6904 C CA . ALA A 1 852 ? 8.861 -1.507 8.933 1.00 86.00 852 ALA A CA 1
ATOM 6905 C C . ALA A 1 852 ? 7.953 -1.245 7.726 1.00 86.00 852 ALA A C 1
ATOM 6907 O O . ALA A 1 852 ? 6.739 -1.067 7.852 1.00 86.00 852 ALA A O 1
ATOM 6908 N N . THR A 1 853 ? 8.566 -1.183 6.547 1.00 83.44 853 THR A N 1
ATOM 6909 C CA . THR A 1 853 ? 7.938 -0.678 5.321 1.00 83.44 853 THR A CA 1
ATOM 6910 C C . THR A 1 853 ? 7.815 -1.770 4.257 1.00 83.44 853 THR A C 1
ATOM 6912 O O . THR A 1 853 ? 8.637 -2.690 4.194 1.00 83.44 853 THR A O 1
ATOM 6915 N N . MET A 1 854 ? 6.851 -1.624 3.341 1.00 74.69 854 MET A N 1
ATOM 6916 C CA . MET A 1 854 ? 6.708 -2.511 2.175 1.00 74.69 854 MET A CA 1
ATOM 6917 C C . MET A 1 854 ? 7.921 -2.475 1.230 1.00 74.69 854 MET A C 1
ATOM 6919 O O . MET A 1 854 ? 8.120 -3.403 0.452 1.00 74.69 854 MET A O 1
ATOM 6923 N N . ASP A 1 855 ? 8.774 -1.444 1.303 1.00 69.19 855 ASP A N 1
ATOM 6924 C CA . ASP A 1 855 ? 10.040 -1.430 0.561 1.00 69.19 855 ASP A CA 1
ATOM 6925 C C . ASP A 1 855 ? 11.192 -2.152 1.297 1.00 69.19 855 ASP A C 1
ATOM 6927 O O . ASP A 1 855 ? 12.266 -2.342 0.725 1.00 69.19 855 ASP A O 1
ATOM 6931 N N . GLY A 1 856 ? 10.977 -2.623 2.530 1.00 74.25 856 GLY A N 1
ATOM 6932 C CA . GLY A 1 856 ? 11.969 -3.358 3.318 1.00 74.25 856 GLY A CA 1
ATOM 6933 C C . GLY A 1 856 ? 12.948 -2.463 4.076 1.00 74.25 856 GLY A C 1
ATOM 6934 O O . GLY A 1 856 ? 14.087 -2.865 4.310 1.00 74.25 856 GLY A O 1
ATOM 6935 N N . ARG A 1 857 ? 12.541 -1.245 4.450 1.00 78.94 857 ARG A N 1
ATOM 6936 C CA . ARG A 1 857 ? 13.243 -0.459 5.474 1.00 78.94 857 ARG A CA 1
ATOM 6937 C C . ARG A 1 857 ? 12.681 -0.774 6.851 1.00 78.94 857 ARG A C 1
ATOM 6939 O O . ARG A 1 857 ? 11.494 -1.054 6.999 1.00 78.94 857 ARG A O 1
ATOM 6946 N N . VAL A 1 858 ? 13.551 -0.669 7.843 1.00 84.00 858 VAL A N 1
ATOM 6947 C CA . VAL A 1 858 ? 13.220 -0.579 9.262 1.00 84.00 858 VAL A CA 1
ATOM 6948 C C . VAL A 1 858 ? 13.648 0.806 9.714 1.00 84.00 858 VAL A C 1
ATOM 6950 O O . VAL A 1 858 ? 14.781 1.204 9.444 1.00 84.00 858 VAL A O 1
ATOM 6953 N N . LEU A 1 859 ? 12.755 1.545 10.361 1.00 81.69 859 LEU A N 1
ATOM 6954 C CA . LEU A 1 859 ? 13.012 2.882 10.882 1.00 81.69 859 LEU A CA 1
ATOM 6955 C C . LEU A 1 859 ? 12.813 2.847 12.396 1.00 81.69 859 LEU A C 1
ATOM 6957 O O . LEU A 1 859 ? 11.727 2.490 12.857 1.00 81.69 859 LEU A O 1
ATOM 6961 N N . VAL A 1 860 ? 13.833 3.246 13.155 1.00 81.06 860 VAL A N 1
ATOM 6962 C CA . VAL A 1 860 ? 13.658 3.612 14.563 1.00 81.06 860 VAL A CA 1
ATOM 6963 C C . VAL A 1 860 ? 13.281 5.083 14.593 1.00 81.06 860 VAL A C 1
ATOM 6965 O O . VAL A 1 860 ? 14.022 5.933 14.090 1.00 81.06 860 VAL A O 1
ATOM 6968 N N . MET A 1 861 ? 12.135 5.393 15.183 1.00 79.69 861 MET A N 1
ATOM 6969 C CA . MET A 1 861 ? 11.713 6.765 15.441 1.00 79.69 861 MET A CA 1
ATOM 6970 C C . MET A 1 861 ? 11.525 6.995 16.934 1.00 79.69 861 MET A C 1
ATOM 6972 O O . MET A 1 861 ? 11.208 6.060 17.663 1.00 79.69 861 MET A O 1
ATOM 6976 N N . GLY A 1 862 ? 11.679 8.234 17.382 1.00 74.25 862 GLY A N 1
ATOM 6977 C CA . GLY A 1 862 ? 11.359 8.644 18.748 1.00 74.25 862 GLY A CA 1
ATOM 6978 C C . GLY A 1 862 ? 10.605 9.965 18.764 1.00 74.25 862 GLY A C 1
ATOM 6979 O O . GLY A 1 862 ? 10.665 10.730 17.794 1.00 74.25 862 GLY A O 1
ATOM 6980 N N . ASN A 1 863 ? 9.925 10.231 19.878 1.00 69.19 863 ASN A N 1
ATOM 6981 C CA . ASN A 1 863 ? 9.569 11.598 20.240 1.00 69.19 863 ASN A CA 1
ATOM 6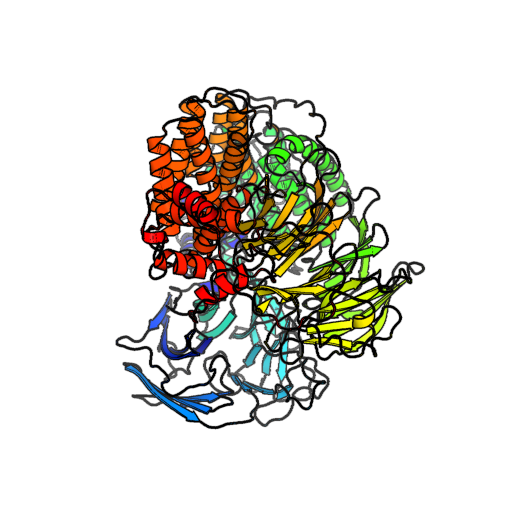982 C C . ASN A 1 863 ? 10.865 12.390 20.446 1.00 69.19 863 ASN A C 1
ATOM 6984 O O . ASN A 1 863 ? 11.825 11.884 21.025 1.00 69.19 863 ASN A O 1
ATOM 6988 N N . THR A 1 864 ? 10.908 13.631 19.972 1.00 59.03 864 THR A N 1
ATOM 6989 C CA . THR A 1 864 ? 12.056 14.503 20.228 1.00 59.03 864 THR A CA 1
ATOM 6990 C C . THR A 1 864 ? 11.891 15.232 21.551 1.00 59.03 864 THR A C 1
ATOM 6992 O O . THR A 1 864 ? 10.925 15.984 21.716 1.00 59.03 864 THR A O 1
ATOM 6995 N N . ASP A 1 865 ? 12.890 15.140 22.424 1.00 53.59 865 ASP A N 1
ATOM 6996 C CA . ASP A 1 865 ? 13.201 16.269 23.297 1.00 53.59 865 ASP A CA 1
ATOM 6997 C C . ASP A 1 865 ? 13.465 17.511 22.438 1.00 53.59 865 ASP A C 1
ATOM 6999 O O . ASP A 1 865 ? 13.967 17.420 21.310 1.00 53.59 865 ASP A O 1
ATOM 7003 N N . LYS A 1 866 ? 13.156 18.697 22.968 1.00 48.22 866 LYS A N 1
ATOM 7004 C CA . LYS A 1 866 ? 13.620 19.944 22.355 1.00 48.22 866 LYS A CA 1
ATOM 7005 C C . LYS A 1 866 ? 15.131 20.023 22.541 1.00 48.22 866 LYS A C 1
ATOM 7007 O O . LYS A 1 866 ? 15.599 20.539 23.553 1.00 48.22 866 LYS A O 1
ATOM 7012 N N . ALA A 1 867 ? 15.875 19.493 21.570 1.00 42.09 867 ALA A N 1
ATOM 7013 C CA . ALA A 1 867 ? 17.312 19.686 21.485 1.00 42.09 867 ALA A CA 1
ATOM 7014 C C . ALA A 1 867 ? 17.613 21.180 21.650 1.00 42.09 867 ALA A C 1
ATOM 7016 O O . ALA A 1 867 ? 16.994 22.010 20.975 1.00 42.09 867 ALA A O 1
ATOM 7017 N N . SER A 1 868 ? 18.530 21.512 22.563 1.00 42.31 868 SER A N 1
ATOM 7018 C CA . SER A 1 868 ? 19.040 22.874 22.714 1.00 42.31 868 SER A CA 1
ATOM 7019 C C . SER A 1 868 ? 19.401 23.409 21.328 1.00 42.31 868 SER A C 1
ATOM 7021 O O . SER A 1 868 ? 20.049 22.666 20.583 1.00 42.31 868 SER A O 1
ATOM 7023 N N . PRO A 1 869 ? 18.982 24.632 20.951 1.00 47.22 869 PRO A N 1
ATOM 7024 C CA . PRO A 1 869 ? 19.246 25.149 19.618 1.00 47.22 869 PRO A CA 1
ATOM 7025 C C . PRO A 1 869 ? 20.755 25.138 19.379 1.00 47.22 869 PRO A C 1
ATOM 7027 O O . PRO A 1 869 ? 21.499 25.880 20.019 1.00 47.22 869 PRO A O 1
ATOM 7030 N N . ILE A 1 870 ? 21.193 24.242 18.492 1.00 49.41 870 ILE A N 1
ATOM 7031 C CA . ILE A 1 870 ? 22.575 24.181 18.023 1.00 49.41 870 ILE A CA 1
ATOM 7032 C C . ILE A 1 870 ? 22.872 25.550 17.410 1.00 49.41 870 ILE A C 1
ATOM 7034 O O . ILE A 1 870 ? 22.007 26.114 16.737 1.00 49.41 870 ILE A O 1
ATOM 7038 N N . GLU A 1 871 ? 24.060 26.105 17.663 1.00 46.78 871 GLU A N 1
ATOM 7039 C CA . GLU A 1 871 ? 24.446 27.398 17.095 1.00 46.78 871 GLU A CA 1
ATOM 7040 C C . GLU A 1 871 ? 24.455 27.309 15.564 1.00 46.78 871 GLU A C 1
ATOM 7042 O O . GLU A 1 871 ? 25.409 26.829 14.943 1.00 46.78 871 GLU A O 1
ATOM 7047 N N . PHE A 1 872 ? 23.347 27.758 14.970 1.00 49.44 872 PHE A N 1
ATOM 7048 C CA . PHE A 1 872 ? 23.139 27.826 13.534 1.00 49.44 872 PHE A CA 1
ATOM 7049 C C . PHE A 1 872 ? 24.200 28.749 12.947 1.00 49.44 872 PHE A C 1
ATOM 7051 O O . PHE A 1 872 ? 24.109 29.972 13.041 1.00 49.44 872 PHE A O 1
ATOM 7058 N N . ASN A 1 873 ? 25.223 28.142 12.353 1.00 54.97 873 ASN A N 1
ATOM 7059 C CA . ASN A 1 873 ? 26.204 28.847 11.552 1.00 54.97 873 ASN A CA 1
ATOM 7060 C C . ASN A 1 873 ? 25.556 29.097 10.183 1.00 54.97 873 ASN A C 1
ATOM 7062 O O . ASN A 1 873 ? 25.406 28.137 9.419 1.00 54.97 873 ASN A O 1
ATOM 7066 N N . PRO A 1 874 ? 25.129 30.336 9.861 1.00 51.41 874 PRO A N 1
ATOM 7067 C CA . PRO A 1 874 ? 24.482 30.605 8.587 1.00 51.41 874 PRO A CA 1
ATOM 7068 C C . PRO A 1 874 ? 25.434 30.266 7.429 1.00 51.41 874 PRO A C 1
ATOM 7070 O O . PRO A 1 874 ? 26.646 30.486 7.542 1.00 51.41 874 PRO A O 1
ATOM 7073 N N . PRO A 1 875 ? 24.918 29.743 6.303 1.00 53.28 875 PRO A N 1
ATOM 7074 C CA . PRO A 1 875 ? 25.746 29.438 5.144 1.00 53.28 875 PRO A CA 1
ATOM 7075 C C . PRO A 1 875 ? 26.465 30.709 4.649 1.00 53.28 875 PRO A C 1
ATOM 7077 O O . PRO A 1 875 ? 25.877 31.792 4.665 1.00 53.28 875 PRO A O 1
ATOM 7080 N N . PRO A 1 876 ? 27.720 30.611 4.168 1.00 49.09 876 PRO A N 1
ATOM 7081 C CA . PRO A 1 876 ? 28.582 31.771 3.895 1.00 49.09 876 PRO A CA 1
ATOM 7082 C C . PRO A 1 876 ? 28.165 32.629 2.682 1.00 49.09 876 PRO A C 1
ATOM 7084 O O . PRO A 1 876 ? 28.894 33.541 2.297 1.00 49.09 876 PRO A O 1
ATOM 7087 N N . MET A 1 877 ? 27.011 32.353 2.069 1.00 52.12 877 MET A N 1
ATOM 7088 C CA . MET A 1 877 ? 26.397 33.158 1.011 1.00 52.12 877 MET A CA 1
ATOM 7089 C C . MET A 1 877 ? 24.884 33.257 1.242 1.00 52.12 877 MET A C 1
ATOM 7091 O O . MET A 1 877 ? 24.257 32.321 1.735 1.00 52.12 877 MET A O 1
ATOM 7095 N N . SER A 1 878 ? 24.292 34.388 0.850 1.00 51.84 878 SER A N 1
ATOM 7096 C CA . SER A 1 878 ? 22.931 34.855 1.181 1.00 51.84 878 SER A CA 1
ATOM 7097 C C . SER A 1 878 ? 21.767 34.106 0.494 1.00 51.84 878 SER A C 1
ATOM 7099 O O . SER A 1 878 ? 20.732 34.688 0.174 1.00 51.84 878 SER A O 1
ATOM 7101 N N . GLY A 1 879 ? 21.917 32.803 0.252 1.00 63.41 879 GLY A N 1
ATOM 7102 C CA . GLY A 1 879 ? 20.983 31.967 -0.506 1.00 63.41 879 GLY A CA 1
ATOM 7103 C C . GLY A 1 879 ? 20.037 31.117 0.347 1.00 63.41 879 GLY A C 1
ATOM 7104 O O . GLY A 1 879 ? 20.012 29.904 0.152 1.00 63.41 879 GLY A O 1
ATOM 7105 N N . TRP A 1 880 ? 19.244 31.711 1.253 1.00 68.69 880 TRP A N 1
ATOM 7106 C CA . TRP A 1 880 ? 18.302 30.980 2.137 1.00 68.69 880 TRP A CA 1
ATOM 7107 C C . TRP A 1 880 ? 17.426 29.937 1.421 1.00 68.69 880 TRP A C 1
ATOM 7109 O O . TRP A 1 880 ? 17.109 28.905 2.007 1.00 68.69 880 TRP A O 1
ATOM 7119 N N . GLY A 1 881 ? 17.079 30.166 0.148 1.00 71.31 881 GLY A N 1
ATOM 7120 C CA . GLY A 1 881 ? 16.251 29.250 -0.640 1.00 71.31 881 GLY A CA 1
ATOM 7121 C C . GLY A 1 881 ? 16.791 27.823 -0.776 1.00 71.31 881 GLY A C 1
ATOM 7122 O O . GLY A 1 881 ? 15.997 26.895 -0.856 1.00 71.31 881 GLY A O 1
ATOM 7123 N N . ALA A 1 882 ? 18.112 27.621 -0.717 1.00 74.06 882 ALA A N 1
ATOM 7124 C CA . ALA A 1 882 ? 18.727 26.291 -0.780 1.00 74.06 882 ALA A CA 1
ATOM 7125 C C . ALA A 1 882 ? 18.814 25.567 0.587 1.00 74.06 882 ALA A C 1
ATOM 7127 O O . ALA A 1 882 ? 19.209 24.396 0.636 1.00 74.06 882 ALA A O 1
ATOM 7128 N N . TYR A 1 883 ? 18.458 26.252 1.684 1.00 80.88 883 TYR A N 1
ATOM 7129 C CA . TYR A 1 883 ? 18.674 25.810 3.071 1.00 80.88 883 TYR A CA 1
ATOM 7130 C C . TYR A 1 883 ? 17.438 25.923 4.007 1.00 80.88 883 TYR A C 1
ATOM 7132 O O . TYR A 1 883 ? 17.599 26.257 5.187 1.00 80.88 883 TYR A O 1
ATOM 7140 N N . PRO A 1 884 ? 16.189 25.690 3.546 1.00 78.12 884 PRO A N 1
ATOM 7141 C CA . PRO A 1 884 ? 14.995 25.981 4.343 1.00 78.12 884 PRO A CA 1
ATOM 7142 C C . PRO A 1 884 ? 14.780 25.035 5.534 1.00 78.12 884 PRO A C 1
ATOM 7144 O O . PRO A 1 884 ? 14.060 25.399 6.457 1.00 78.12 884 PRO A O 1
ATOM 7147 N N . VAL A 1 885 ? 15.370 23.834 5.561 1.00 78.81 885 VAL A N 1
ATOM 7148 C CA . VAL A 1 885 ? 15.235 22.924 6.714 1.00 78.81 885 VAL A CA 1
ATOM 7149 C C . VAL A 1 885 ? 16.199 23.319 7.826 1.00 78.81 885 VAL A C 1
ATOM 7151 O O . VAL A 1 885 ? 15.800 23.344 8.988 1.00 78.81 885 VAL A O 1
ATOM 7154 N N . ARG A 1 886 ? 17.434 23.706 7.488 1.00 77.38 886 ARG A N 1
ATOM 7155 C CA . ARG A 1 886 ? 18.372 24.273 8.475 1.00 77.38 886 ARG A CA 1
ATOM 7156 C C . ARG A 1 886 ? 17.968 25.671 8.953 1.00 77.38 886 ARG A C 1
ATOM 7158 O O . ARG A 1 886 ? 18.271 26.032 10.082 1.00 77.38 886 ARG A O 1
ATOM 7165 N N . GLY A 1 887 ? 17.235 26.432 8.138 1.00 67.94 887 GLY A N 1
ATOM 7166 C CA . GLY A 1 887 ? 16.726 27.761 8.498 1.00 67.94 887 GLY A CA 1
ATOM 7167 C C . GLY A 1 887 ? 15.513 27.809 9.444 1.00 67.94 887 GLY A C 1
ATOM 7168 O O . GLY A 1 887 ? 15.047 28.910 9.746 1.00 67.94 887 GLY A O 1
ATOM 7169 N N . GLY A 1 888 ? 14.990 26.662 9.903 1.00 63.84 888 GLY A N 1
ATOM 7170 C CA . GLY A 1 888 ? 13.813 26.586 10.785 1.00 63.84 888 GLY A CA 1
ATOM 7171 C C . GLY A 1 888 ? 13.926 27.465 12.038 1.00 63.84 888 GLY A C 1
ATOM 7172 O O . GLY A 1 888 ? 14.969 27.481 12.693 1.00 63.84 888 GLY A O 1
ATOM 7173 N N . GLY A 1 889 ? 12.872 28.224 12.361 1.00 60.75 889 GLY A N 1
ATOM 7174 C CA . GLY A 1 889 ? 12.849 29.155 13.495 1.00 60.75 889 GLY A CA 1
ATOM 7175 C C . GLY A 1 889 ? 13.634 30.463 13.315 1.00 60.75 889 GLY A C 1
ATOM 7176 O O . GLY A 1 889 ? 13.585 31.319 14.197 1.00 60.75 889 GLY A O 1
ATOM 7177 N N . ASN A 1 890 ? 14.363 30.656 12.205 1.00 62.97 890 ASN A N 1
ATOM 7178 C CA . ASN A 1 890 ? 15.257 31.811 12.015 1.00 62.97 890 ASN A CA 1
ATOM 7179 C C . ASN A 1 890 ? 14.919 32.730 10.825 1.00 62.97 890 ASN A C 1
ATOM 7181 O O . ASN A 1 890 ? 15.600 33.741 10.639 1.00 62.97 890 ASN A O 1
ATOM 7185 N N . ILE A 1 891 ? 13.857 32.460 10.058 1.00 70.56 891 ILE A N 1
ATOM 7186 C CA . ILE A 1 891 ? 13.393 33.371 8.997 1.00 70.56 891 ILE A CA 1
ATOM 7187 C C . ILE A 1 891 ? 12.696 34.590 9.620 1.00 70.56 891 ILE A C 1
ATOM 7189 O O . ILE A 1 891 ? 11.532 34.539 10.009 1.00 70.56 891 ILE A O 1
ATOM 7193 N N . ARG A 1 892 ? 13.432 35.706 9.704 1.00 68.38 892 ARG A N 1
ATOM 7194 C CA . ARG A 1 892 ? 12.972 36.976 10.302 1.00 68.38 892 ARG A CA 1
ATOM 7195 C C . ARG A 1 892 ? 12.657 38.075 9.284 1.00 68.38 892 ARG A C 1
ATOM 7197 O O . ARG A 1 892 ? 12.325 39.184 9.688 1.00 68.38 892 ARG A O 1
ATOM 7204 N N . SER A 1 893 ? 12.774 37.812 7.980 1.00 79.62 893 SER A N 1
ATOM 7205 C CA . SER A 1 893 ? 12.446 38.795 6.943 1.00 79.62 893 SER A CA 1
ATOM 7206 C C . SER A 1 893 ? 11.597 38.209 5.817 1.00 79.62 893 SER A C 1
ATOM 7208 O O . SER A 1 893 ? 11.751 37.054 5.413 1.00 79.62 893 SER A O 1
ATOM 7210 N N . ALA A 1 894 ? 10.729 39.054 5.255 1.00 81.94 894 ALA A N 1
ATOM 7211 C CA . ALA A 1 894 ? 9.938 38.713 4.078 1.00 81.94 894 ALA A CA 1
ATOM 7212 C C . ALA A 1 894 ? 10.816 38.420 2.842 1.00 81.94 894 ALA A C 1
ATOM 7214 O O . ALA A 1 894 ? 10.394 37.677 1.959 1.00 81.94 894 ALA A O 1
ATOM 7215 N N . THR A 1 895 ? 12.036 38.965 2.774 1.00 82.25 895 THR A N 1
ATOM 7216 C CA . THR A 1 895 ? 12.985 38.728 1.673 1.00 82.25 895 THR A CA 1
ATOM 7217 C C . THR A 1 895 ? 13.479 37.283 1.664 1.00 82.25 895 THR A C 1
ATOM 7219 O O . THR A 1 895 ? 13.480 36.645 0.610 1.00 82.25 895 THR A O 1
ATOM 7222 N N . ASP A 1 896 ? 13.838 36.753 2.833 1.00 81.19 896 ASP A N 1
ATOM 7223 C CA . ASP A 1 896 ? 14.335 35.381 2.982 1.00 81.19 896 ASP A CA 1
ATOM 7224 C C . ASP A 1 896 ? 13.207 34.369 2.722 1.00 81.19 896 ASP A C 1
ATOM 7226 O O . ASP A 1 896 ? 13.393 33.382 2.008 1.00 81.19 896 ASP A O 1
ATOM 7230 N N . LEU A 1 897 ? 11.995 34.679 3.200 1.00 83.81 897 LEU A N 1
ATOM 7231 C CA . LEU A 1 897 ? 10.779 33.913 2.920 1.00 83.81 897 LEU A CA 1
ATOM 7232 C C . LEU A 1 897 ? 10.441 33.878 1.418 1.00 83.81 897 LEU A C 1
ATOM 7234 O O . LEU A 1 897 ? 10.148 32.810 0.881 1.00 83.81 897 LEU A O 1
ATOM 7238 N N . CYS A 1 898 ? 10.545 35.013 0.713 1.00 85.56 898 CYS A N 1
ATOM 7239 C CA . CYS A 1 898 ? 10.392 35.057 -0.747 1.00 85.56 898 CYS A CA 1
ATOM 7240 C C . CYS A 1 898 ? 11.429 34.171 -1.455 1.00 85.56 898 CYS A C 1
ATOM 7242 O O . CYS A 1 898 ? 11.086 33.489 -2.418 1.00 85.56 898 CYS A O 1
ATOM 7244 N N . ALA A 1 899 ? 12.684 34.170 -0.989 1.00 80.62 899 ALA A N 1
ATOM 7245 C CA . ALA A 1 899 ? 13.749 33.360 -1.578 1.00 80.62 899 ALA A CA 1
ATOM 7246 C C . ALA A 1 899 ? 13.499 31.850 -1.405 1.00 80.62 899 ALA A C 1
ATOM 7248 O O . ALA A 1 899 ? 13.737 31.090 -2.343 1.00 80.62 899 ALA A O 1
ATOM 7249 N N . VAL A 1 900 ? 12.974 31.425 -0.250 1.00 82.75 900 VAL A N 1
ATOM 7250 C CA . VAL A 1 900 ? 12.552 30.035 0.002 1.00 82.75 900 VAL A CA 1
ATOM 7251 C C . VAL A 1 900 ? 11.376 29.627 -0.877 1.00 82.75 900 VAL A C 1
ATOM 7253 O O . VAL A 1 900 ? 11.451 28.603 -1.553 1.00 82.75 900 VAL A O 1
ATOM 7256 N N . LEU A 1 901 ? 10.309 30.430 -0.914 1.00 84.62 901 LEU A N 1
ATOM 7257 C CA . LEU A 1 901 ? 9.126 30.116 -1.717 1.00 84.62 901 LEU A CA 1
ATOM 7258 C C . LEU A 1 901 ? 9.474 30.010 -3.209 1.00 84.62 901 LEU A C 1
ATOM 7260 O O . LEU A 1 901 ? 9.143 29.001 -3.827 1.00 84.62 901 LEU A O 1
ATOM 7264 N N . ALA A 1 902 ? 10.192 30.998 -3.761 1.00 80.56 902 ALA A N 1
ATOM 7265 C CA . ALA A 1 902 ? 10.548 31.049 -5.180 1.00 80.56 902 ALA A CA 1
ATOM 7266 C C . ALA A 1 902 ? 11.459 29.883 -5.614 1.00 80.56 902 ALA A C 1
ATOM 7268 O O . ALA A 1 902 ? 11.170 29.212 -6.609 1.00 80.56 902 ALA A O 1
ATOM 7269 N N . PHE A 1 903 ? 12.522 29.604 -4.844 1.00 74.81 903 PHE A N 1
ATOM 7270 C CA . PHE A 1 903 ? 13.456 28.504 -5.120 1.00 74.81 903 PHE A CA 1
ATOM 7271 C C . PHE A 1 903 ? 12.746 27.148 -5.123 1.00 74.81 903 PHE A C 1
ATOM 7273 O O . PHE A 1 903 ? 12.999 26.310 -5.989 1.00 74.81 903 PHE A O 1
ATOM 7280 N N . GLU A 1 904 ? 11.820 26.941 -4.187 1.00 73.88 904 GLU A N 1
ATOM 7281 C CA . GLU A 1 904 ? 11.082 25.693 -4.130 1.00 73.88 904 GLU A CA 1
ATOM 7282 C C . GLU A 1 904 ? 10.069 25.578 -5.275 1.00 73.88 904 GLU A C 1
ATOM 7284 O O . GLU A 1 904 ? 10.051 24.527 -5.915 1.00 73.88 904 GLU A O 1
ATOM 7289 N N . SER A 1 905 ? 9.261 26.603 -5.594 1.00 65.12 905 SER A N 1
ATOM 7290 C CA . SER A 1 905 ? 8.200 26.521 -6.628 1.00 65.12 905 SER A CA 1
ATOM 7291 C C . SER A 1 905 ? 8.659 25.810 -7.902 1.00 65.12 905 SER A C 1
ATOM 7293 O O . SER A 1 905 ? 8.162 24.728 -8.232 1.00 65.12 905 SER A O 1
ATOM 7295 N N . GLU A 1 906 ? 9.668 26.381 -8.554 1.00 60.31 906 GLU A N 1
ATOM 7296 C CA . GLU A 1 906 ? 9.980 26.144 -9.962 1.00 60.31 906 GLU A CA 1
ATOM 7297 C C . GLU A 1 906 ? 10.866 24.911 -10.236 1.00 60.31 906 GLU A C 1
ATOM 7299 O O . GLU A 1 906 ? 11.098 24.591 -11.400 1.00 60.31 906 GLU A O 1
ATOM 7304 N N . TYR A 1 907 ? 11.400 24.222 -9.215 1.00 54.38 907 TYR A N 1
ATOM 7305 C CA . TYR A 1 907 ? 12.390 23.146 -9.432 1.00 54.38 907 TYR A CA 1
ATOM 7306 C C . TYR A 1 907 ? 12.124 21.863 -8.641 1.00 54.38 907 TYR A C 1
ATOM 7308 O O . TYR A 1 907 ? 11.979 20.787 -9.226 1.00 54.38 907 TYR A O 1
ATOM 7316 N N . THR A 1 908 ? 12.081 21.930 -7.307 1.00 57.06 908 THR A N 1
ATOM 7317 C CA . THR A 1 908 ? 12.243 20.708 -6.506 1.00 57.06 908 THR A CA 1
ATOM 7318 C C . THR A 1 908 ? 11.045 19.759 -6.634 1.00 57.06 908 THR A C 1
ATOM 7320 O O . THR A 1 908 ? 9.872 20.143 -6.574 1.00 57.06 908 THR A O 1
ATOM 7323 N N . ASN A 1 909 ? 11.332 18.462 -6.754 1.00 61.09 909 ASN A N 1
ATOM 7324 C CA . ASN A 1 909 ? 10.329 17.399 -6.631 1.00 61.09 909 ASN A CA 1
ATOM 7325 C C . ASN A 1 909 ? 10.254 16.820 -5.203 1.00 61.09 909 ASN A C 1
ATOM 7327 O O . ASN A 1 909 ? 9.575 15.814 -4.960 1.00 61.09 909 ASN A O 1
ATOM 7331 N N . GLU A 1 910 ? 10.946 17.449 -4.248 1.00 69.94 910 GLU A N 1
ATOM 7332 C CA . GLU A 1 910 ? 11.051 16.982 -2.872 1.00 69.94 910 GLU A CA 1
ATOM 7333 C C . GLU A 1 910 ? 9.940 17.543 -1.981 1.00 69.94 910 GLU A C 1
ATOM 7335 O O . GLU A 1 910 ? 9.929 18.701 -1.571 1.00 69.94 910 GLU A O 1
ATOM 7340 N N . SER A 1 911 ? 8.968 16.679 -1.681 1.00 70.44 911 SER A N 1
ATOM 7341 C CA . SER A 1 911 ? 7.726 17.067 -1.003 1.00 70.44 911 SER A CA 1
ATOM 7342 C C . SER A 1 911 ? 7.967 17.668 0.388 1.00 70.44 911 SER A C 1
ATOM 7344 O O . SER A 1 911 ? 7.346 18.672 0.722 1.00 70.44 911 SER A O 1
ATOM 7346 N N . LEU A 1 912 ? 8.948 17.138 1.127 1.00 74.88 912 LEU A N 1
ATOM 7347 C CA . LEU A 1 912 ? 9.292 17.559 2.488 1.00 74.88 912 LEU A CA 1
ATOM 7348 C C . LEU A 1 912 ? 9.760 19.020 2.559 1.00 74.88 912 LEU A C 1
ATOM 7350 O O . LEU A 1 912 ? 9.419 19.728 3.500 1.00 74.88 912 LEU A O 1
ATOM 7354 N N . ILE A 1 913 ? 10.511 19.471 1.555 1.00 78.25 913 ILE A N 1
ATOM 7355 C CA . ILE A 1 913 ? 11.070 20.829 1.490 1.00 78.25 913 ILE A CA 1
ATOM 7356 C C . ILE A 1 913 ? 9.965 21.821 1.114 1.00 78.25 913 ILE A C 1
ATOM 7358 O O . ILE A 1 913 ? 9.805 22.862 1.746 1.00 78.25 913 ILE A O 1
ATOM 7362 N N . LYS A 1 914 ? 9.084 21.411 0.196 1.00 81.94 914 LYS A N 1
ATOM 7363 C CA . LYS A 1 914 ? 7.856 22.140 -0.139 1.00 81.94 914 LYS A CA 1
ATOM 7364 C C . LYS A 1 914 ? 6.836 22.200 1.008 1.00 81.94 914 LYS A C 1
ATOM 7366 O O . LYS A 1 914 ? 6.047 23.137 1.036 1.00 81.94 914 LYS A O 1
ATOM 7371 N N . ILE A 1 915 ? 6.847 21.259 1.959 1.00 79.62 915 ILE A N 1
ATOM 7372 C CA . ILE A 1 915 ? 6.123 21.413 3.237 1.00 79.62 915 ILE A CA 1
ATOM 7373 C C . ILE A 1 915 ? 6.880 22.364 4.172 1.00 79.62 915 ILE A C 1
ATOM 7375 O O . ILE A 1 915 ? 6.236 23.181 4.821 1.00 79.62 915 ILE A O 1
ATOM 7379 N N . MET A 1 916 ? 8.218 22.333 4.206 1.00 81.56 916 MET A N 1
ATOM 7380 C CA . MET A 1 916 ? 8.997 23.267 5.028 1.00 81.56 916 MET A CA 1
ATOM 7381 C C . MET A 1 916 ? 8.725 24.723 4.652 1.00 81.56 916 MET A C 1
ATOM 7383 O O . MET A 1 916 ? 8.415 25.516 5.530 1.00 81.56 916 MET A O 1
ATOM 7387 N N . ALA A 1 917 ? 8.731 25.058 3.360 1.00 84.19 917 ALA A N 1
ATOM 7388 C CA . ALA A 1 917 ? 8.385 26.395 2.873 1.00 84.19 917 ALA A CA 1
ATOM 7389 C C . ALA A 1 917 ? 6.992 26.871 3.348 1.00 84.19 917 ALA A C 1
ATOM 7391 O O . ALA A 1 917 ? 6.808 28.049 3.648 1.00 84.19 917 ALA A O 1
ATOM 7392 N N . LEU A 1 918 ? 6.024 25.954 3.479 1.00 85.50 918 LEU A N 1
ATOM 7393 C CA . LEU A 1 918 ? 4.697 26.245 4.033 1.00 85.50 918 LEU A CA 1
ATOM 7394 C C . LEU A 1 918 ? 4.723 26.402 5.562 1.00 85.50 918 LEU A C 1
ATOM 7396 O O . LEU A 1 918 ? 4.123 27.339 6.083 1.00 85.50 918 LEU A O 1
ATOM 7400 N N . CYS A 1 919 ? 5.421 25.527 6.292 1.00 80.69 919 CYS A N 1
ATOM 7401 C CA . CYS A 1 919 ? 5.563 25.651 7.747 1.00 80.69 919 CYS A CA 1
ATOM 7402 C C . CYS A 1 919 ? 6.295 26.943 8.143 1.00 80.69 919 CYS A C 1
ATOM 7404 O O . CYS A 1 919 ? 5.844 27.624 9.057 1.00 80.69 919 CYS A O 1
ATOM 7406 N N . LEU A 1 920 ? 7.350 27.318 7.415 1.00 82.62 920 LEU A N 1
ATOM 7407 C CA . LEU A 1 920 ? 8.077 28.580 7.577 1.00 82.62 920 LEU A CA 1
ATOM 7408 C C . LEU A 1 920 ? 7.192 29.800 7.301 1.00 82.62 920 LEU A C 1
ATOM 7410 O O . LEU A 1 920 ? 7.318 30.808 7.985 1.00 82.62 920 LEU A O 1
ATOM 7414 N N . PHE A 1 921 ? 6.267 29.719 6.336 1.00 86.56 921 PHE A N 1
ATOM 7415 C CA . PHE A 1 921 ? 5.287 30.786 6.122 1.00 86.56 921 PHE A CA 1
ATOM 7416 C C . PHE A 1 921 ? 4.323 30.908 7.313 1.00 86.56 921 PHE A C 1
ATOM 7418 O O . PHE A 1 921 ? 4.062 32.014 7.770 1.00 86.56 921 PHE A O 1
ATOM 7425 N N . ALA A 1 922 ? 3.835 29.791 7.867 1.00 82.00 922 ALA A N 1
ATOM 7426 C CA . ALA A 1 922 ? 2.989 29.816 9.065 1.00 82.00 922 ALA A CA 1
ATOM 7427 C C . ALA A 1 922 ? 3.742 30.337 10.309 1.00 82.00 922 ALA A C 1
ATOM 7429 O O . ALA A 1 922 ? 3.190 31.125 11.069 1.00 82.00 922 ALA A O 1
ATOM 7430 N N . GLU A 1 923 ? 5.010 29.959 10.483 1.00 80.75 923 GLU A N 1
ATOM 7431 C CA . GLU A 1 923 ? 5.893 30.474 11.540 1.00 80.75 923 GLU A CA 1
ATOM 7432 C C . GLU A 1 923 ? 6.193 31.973 11.352 1.00 80.75 923 GLU A C 1
ATOM 7434 O O . GLU A 1 923 ? 6.212 32.730 12.323 1.00 80.75 923 GLU A O 1
ATOM 7439 N N . PHE A 1 924 ? 6.340 32.442 10.108 1.00 83.94 924 PHE A N 1
ATOM 7440 C CA . PHE A 1 924 ? 6.452 33.869 9.807 1.00 83.94 924 PHE A CA 1
ATOM 7441 C C . PHE A 1 924 ? 5.178 34.632 10.205 1.00 83.94 924 PHE A C 1
ATOM 7443 O O . PHE A 1 924 ? 5.299 35.689 10.821 1.00 83.94 924 PHE A O 1
ATOM 7450 N N . LEU A 1 925 ? 3.981 34.088 9.938 1.00 81.81 925 LEU A N 1
ATOM 7451 C CA . LEU A 1 925 ? 2.707 34.669 10.396 1.00 81.81 925 LEU A CA 1
ATOM 7452 C C . LEU A 1 925 ? 2.573 34.695 11.929 1.00 81.81 925 LEU A C 1
ATOM 7454 O O . LEU A 1 925 ? 1.974 35.621 12.463 1.00 81.81 925 LEU A O 1
ATOM 7458 N N . GLU A 1 926 ? 3.113 33.706 12.650 1.00 79.50 926 GLU A N 1
ATOM 7459 C CA . GLU A 1 926 ? 3.062 33.684 14.123 1.00 79.50 926 GLU A CA 1
ATOM 7460 C C . GLU A 1 926 ? 3.971 34.756 14.754 1.00 79.50 926 GLU A C 1
ATOM 7462 O O . GLU A 1 926 ? 3.659 35.287 15.819 1.00 79.50 926 GLU A O 1
ATOM 7467 N N . ASN A 1 927 ? 5.079 35.099 14.088 1.00 79.25 927 ASN A N 1
ATOM 7468 C CA . ASN A 1 927 ? 6.112 35.995 14.619 1.00 79.25 927 ASN A CA 1
ATOM 7469 C C . ASN A 1 927 ? 6.087 37.430 14.049 1.00 79.25 927 ASN A C 1
ATOM 7471 O O . ASN A 1 927 ? 6.789 38.293 14.578 1.00 79.25 927 ASN A O 1
ATOM 7475 N N . ASN A 1 928 ? 5.321 37.714 12.987 1.00 78.88 928 ASN A N 1
ATOM 7476 C CA . ASN A 1 928 ? 5.315 39.015 12.305 1.00 78.88 928 ASN A CA 1
ATOM 7477 C C . ASN A 1 928 ? 3.895 39.567 12.147 1.00 78.88 928 ASN A C 1
ATOM 7479 O O . ASN A 1 928 ? 2.980 38.866 11.725 1.00 78.88 928 ASN A O 1
ATOM 7483 N N . ASN A 1 929 ? 3.723 40.864 12.416 1.00 74.31 929 ASN A N 1
ATOM 7484 C CA . ASN A 1 929 ? 2.415 41.519 12.327 1.00 74.31 929 ASN A CA 1
ATOM 7485 C C . ASN A 1 929 ? 2.021 41.972 10.908 1.00 74.31 929 ASN A C 1
ATOM 7487 O O . ASN A 1 929 ? 0.892 42.420 10.710 1.00 74.31 929 ASN A O 1
ATOM 7491 N N . GLU A 1 930 ? 2.916 41.868 9.925 1.00 79.38 930 GLU A N 1
ATOM 7492 C CA . GLU A 1 930 ? 2.697 42.355 8.561 1.00 79.38 930 GLU A CA 1
ATOM 7493 C C . GLU A 1 930 ? 3.206 41.348 7.523 1.00 79.38 930 GLU A C 1
ATOM 7495 O O . GLU A 1 930 ? 4.206 40.657 7.729 1.00 79.38 930 GLU A O 1
ATOM 7500 N N . ILE A 1 931 ? 2.520 41.295 6.381 1.00 82.56 931 ILE A N 1
ATOM 7501 C CA . ILE A 1 931 ? 2.909 40.539 5.188 1.00 82.56 931 ILE A CA 1
ATOM 7502 C C . ILE A 1 931 ? 3.117 41.577 4.086 1.00 82.56 931 ILE A C 1
ATOM 7504 O O . ILE A 1 931 ? 2.277 42.455 3.913 1.00 82.56 931 ILE A O 1
ATOM 7508 N N . THR A 1 932 ? 4.220 41.502 3.340 1.00 85.62 932 THR A N 1
ATOM 7509 C CA . THR A 1 932 ? 4.414 42.386 2.178 1.00 85.62 932 THR A CA 1
ATOM 7510 C C . THR A 1 932 ? 3.713 41.816 0.950 1.00 85.62 932 THR A C 1
ATOM 7512 O O . THR A 1 932 ? 3.721 40.599 0.753 1.00 85.62 932 THR A O 1
ATOM 7515 N N . ASP A 1 933 ? 3.199 42.679 0.068 1.00 84.38 933 ASP A N 1
ATOM 7516 C CA . ASP A 1 933 ? 2.556 42.272 -1.194 1.00 84.38 933 ASP A CA 1
ATOM 7517 C C . ASP A 1 933 ? 3.418 41.287 -1.993 1.00 84.38 933 ASP A C 1
ATOM 7519 O O . ASP A 1 933 ? 2.911 40.349 -2.604 1.00 84.38 933 ASP A O 1
ATOM 7523 N N . LYS A 1 934 ? 4.745 41.468 -1.971 1.00 85.25 934 LYS A N 1
ATOM 7524 C CA . LYS A 1 934 ? 5.692 40.556 -2.619 1.00 85.25 934 LYS A CA 1
ATOM 7525 C C . LYS A 1 934 ? 5.632 39.152 -2.008 1.00 85.25 934 LYS A C 1
ATOM 7527 O O . LYS A 1 934 ? 5.537 38.184 -2.755 1.00 85.25 934 LYS A O 1
ATOM 7532 N N . ALA A 1 935 ? 5.656 39.039 -0.680 1.00 84.94 935 ALA A N 1
ATOM 7533 C CA . ALA A 1 935 ? 5.588 37.753 0.010 1.00 84.94 935 ALA A CA 1
ATOM 7534 C C . ALA A 1 935 ? 4.228 37.061 -0.178 1.00 84.94 935 ALA A C 1
ATOM 7536 O O . ALA A 1 935 ? 4.202 35.854 -0.412 1.00 84.94 935 ALA A O 1
ATOM 7537 N N . GLU A 1 936 ? 3.117 37.806 -0.151 1.00 86.81 936 GLU A N 1
ATOM 7538 C CA . GLU A 1 936 ? 1.785 37.248 -0.423 1.00 86.81 936 GLU A CA 1
ATOM 7539 C C . GLU A 1 936 ? 1.657 36.767 -1.882 1.00 86.81 936 GLU A C 1
ATOM 7541 O O . GLU A 1 936 ? 1.227 35.638 -2.123 1.00 86.81 936 GLU A O 1
ATOM 7546 N N . ASN A 1 937 ? 2.114 37.553 -2.865 1.00 87.00 937 ASN A N 1
ATOM 7547 C CA . ASN A 1 937 ? 2.091 37.146 -4.275 1.00 87.00 937 ASN A CA 1
ATOM 7548 C C . ASN A 1 937 ? 2.993 35.930 -4.554 1.00 87.00 937 ASN A C 1
ATOM 7550 O O . ASN A 1 937 ? 2.558 34.987 -5.220 1.00 87.00 937 ASN A O 1
ATOM 7554 N N . THR A 1 938 ? 4.220 35.898 -4.018 1.00 87.19 938 THR A N 1
ATOM 7555 C CA . THR A 1 938 ? 5.105 34.726 -4.149 1.00 87.19 938 THR A CA 1
ATOM 7556 C C . THR A 1 938 ? 4.515 33.502 -3.437 1.00 87.19 938 THR A C 1
ATOM 7558 O O . THR A 1 938 ? 4.590 32.397 -3.978 1.00 87.19 938 THR A O 1
ATOM 7561 N N . PHE A 1 939 ? 3.848 33.671 -2.286 1.00 90.00 939 PHE A N 1
ATOM 7562 C CA . PHE A 1 939 ? 3.108 32.579 -1.649 1.00 90.00 939 PHE A CA 1
ATOM 7563 C C . PHE A 1 939 ? 1.967 32.073 -2.533 1.00 90.00 939 PHE A C 1
ATOM 7565 O O . PHE A 1 939 ? 1.851 30.865 -2.703 1.00 90.00 939 PHE A O 1
ATOM 7572 N N . HIS A 1 940 ? 1.148 32.939 -3.137 1.00 86.19 940 HIS A N 1
ATOM 7573 C CA . HIS A 1 940 ? 0.044 32.491 -3.994 1.00 86.19 940 HIS A CA 1
ATOM 7574 C C . HIS A 1 940 ? 0.523 31.754 -5.254 1.00 86.19 940 HIS A C 1
ATOM 7576 O O . HIS A 1 940 ? -0.060 30.727 -5.609 1.00 86.19 940 HIS A O 1
ATOM 7582 N N . GLN A 1 941 ? 1.617 32.203 -5.880 1.00 85.88 941 GLN A N 1
ATOM 7583 C CA . GLN A 1 941 ? 2.263 31.487 -6.989 1.00 85.88 941 GLN A CA 1
ATOM 7584 C C . GLN A 1 941 ? 2.755 30.099 -6.551 1.00 85.88 941 GLN A C 1
ATOM 7586 O O . GLN A 1 941 ? 2.411 29.086 -7.168 1.00 85.88 941 GLN A O 1
ATOM 7591 N N . PHE A 1 942 ? 3.495 30.035 -5.440 1.00 87.56 942 PHE A N 1
ATOM 7592 C CA . PHE A 1 942 ? 3.981 28.784 -4.862 1.00 87.56 942 PHE A CA 1
ATOM 7593 C C . PHE A 1 942 ? 2.832 27.840 -4.465 1.00 87.56 942 PHE A C 1
ATOM 7595 O O . PHE A 1 942 ? 2.880 26.641 -4.749 1.00 87.56 942 PHE A O 1
ATOM 7602 N N . TRP A 1 943 ? 1.783 28.379 -3.839 1.00 85.12 943 TRP A N 1
ATOM 7603 C CA . TRP A 1 943 ? 0.589 27.668 -3.388 1.00 85.12 943 TRP A CA 1
ATOM 7604 C C . TRP A 1 943 ? -0.183 27.063 -4.552 1.00 85.12 943 TRP A C 1
ATOM 7606 O O . TRP A 1 943 ? -0.541 25.887 -4.482 1.00 85.12 943 TRP A O 1
ATOM 7616 N N . GLY A 1 944 ? -0.403 27.816 -5.636 1.00 79.50 944 GLY A N 1
ATOM 7617 C CA . GLY A 1 944 ? -1.068 27.318 -6.842 1.00 79.50 944 GLY A CA 1
ATOM 7618 C C . GLY A 1 944 ? -0.462 25.992 -7.304 1.00 79.50 944 GLY A C 1
ATOM 7619 O O . GLY A 1 944 ? -1.172 24.993 -7.419 1.00 79.50 944 GLY A O 1
ATOM 7620 N N . GLN A 1 945 ? 0.870 25.951 -7.391 1.00 80.56 945 GLN A N 1
ATOM 7621 C CA . GLN A 1 945 ? 1.665 24.794 -7.814 1.00 80.56 945 GLN A CA 1
ATOM 7622 C C . GLN A 1 945 ? 1.717 23.624 -6.805 1.00 80.56 945 GLN A C 1
ATOM 7624 O O . GLN A 1 945 ? 2.191 22.540 -7.154 1.00 80.56 945 GLN A O 1
ATOM 7629 N N . GLN A 1 946 ? 1.267 23.785 -5.551 1.00 79.19 946 GLN A N 1
ATOM 7630 C CA . GLN A 1 946 ? 1.338 22.695 -4.568 1.00 79.19 946 GLN A CA 1
ATOM 7631 C C . GLN A 1 946 ? 0.223 21.658 -4.725 1.00 79.19 946 GLN A C 1
ATOM 7633 O O . GLN A 1 946 ? -0.956 21.978 -4.890 1.00 79.19 946 GLN A O 1
ATOM 7638 N N . ASN A 1 947 ? 0.599 20.385 -4.564 1.00 70.31 947 ASN A N 1
ATOM 7639 C CA . ASN A 1 947 ? -0.360 19.293 -4.436 1.00 70.31 947 ASN A CA 1
ATOM 7640 C C . ASN A 1 947 ? -1.178 19.412 -3.134 1.00 70.31 947 ASN A C 1
ATOM 7642 O O . ASN A 1 947 ? -0.781 20.066 -2.165 1.00 70.31 947 ASN A O 1
ATOM 7646 N N . LEU A 1 948 ? -2.338 18.759 -3.114 1.00 67.06 948 LEU A N 1
ATOM 7647 C CA . LEU A 1 948 ? -3.347 19.006 -2.088 1.00 67.06 948 LEU A CA 1
ATOM 7648 C C . LEU A 1 948 ? -2.973 18.426 -0.705 1.00 67.06 948 LEU A C 1
ATOM 7650 O O . LEU A 1 948 ? -3.390 18.979 0.307 1.00 67.06 948 LEU A O 1
ATOM 7654 N N . HIS A 1 949 ? -2.096 17.410 -0.638 1.00 66.19 949 HIS A N 1
ATOM 7655 C CA . HIS A 1 949 ? -1.525 16.911 0.627 1.00 66.19 949 HIS A CA 1
ATOM 7656 C C . HIS A 1 949 ? -0.813 18.032 1.403 1.00 66.19 949 HIS A C 1
ATOM 7658 O O . HIS A 1 949 ? -1.065 18.230 2.589 1.00 66.19 949 HIS A O 1
ATOM 7664 N N . LYS A 1 950 ? 0.064 18.785 0.727 1.00 76.44 950 LYS A N 1
ATOM 7665 C CA . LYS A 1 950 ? 0.834 19.885 1.331 1.00 76.44 950 LYS A CA 1
ATOM 7666 C C . LYS A 1 950 ? -0.078 21.013 1.806 1.00 76.44 950 LYS A C 1
ATOM 7668 O O . LYS A 1 950 ? 0.091 21.530 2.908 1.00 76.44 950 LYS A O 1
ATOM 7673 N N . LYS A 1 951 ? -1.083 21.338 0.984 1.00 78.50 951 LYS A N 1
ATOM 7674 C CA . LYS A 1 951 ? -2.111 22.342 1.282 1.00 78.50 951 LYS A CA 1
ATOM 7675 C C . LYS A 1 951 ? -2.881 22.000 2.566 1.00 78.50 951 LYS A C 1
ATOM 7677 O O . LYS A 1 951 ? -3.076 22.874 3.401 1.00 78.50 951 LYS A O 1
ATOM 7682 N N . ILE A 1 952 ? -3.226 20.727 2.778 1.00 74.38 952 ILE A N 1
ATOM 7683 C CA . ILE A 1 952 ? -3.871 20.246 4.015 1.00 74.38 952 ILE A CA 1
ATOM 7684 C C . ILE A 1 952 ? -2.971 20.439 5.243 1.00 74.38 952 ILE A C 1
ATOM 7686 O O . ILE A 1 952 ? -3.440 20.953 6.256 1.00 74.38 952 ILE A O 1
ATOM 7690 N N . VAL A 1 953 ? -1.685 20.069 5.169 1.00 75.12 953 VAL A N 1
ATOM 7691 C CA . VAL A 1 953 ? -0.746 20.236 6.300 1.00 75.12 953 VAL A CA 1
ATOM 7692 C C . VAL A 1 953 ? -0.624 21.707 6.700 1.00 75.12 953 VAL A C 1
ATOM 7694 O O . VAL A 1 953 ? -0.691 22.028 7.886 1.00 75.12 953 VAL A O 1
ATOM 7697 N N . PHE A 1 954 ? -0.519 22.604 5.717 1.00 82.75 954 PHE A N 1
ATOM 7698 C CA . PHE A 1 954 ? -0.507 24.043 5.965 1.00 82.75 954 PHE A CA 1
ATOM 7699 C C . PHE A 1 954 ? -1.817 24.547 6.577 1.00 82.75 954 PHE A C 1
ATOM 7701 O O . PHE A 1 954 ? -1.774 25.288 7.551 1.00 82.75 954 PHE A O 1
ATOM 7708 N N . LEU A 1 955 ? -2.977 24.123 6.068 1.00 81.69 955 LEU A N 1
ATOM 7709 C CA . LEU A 1 955 ? -4.274 24.562 6.593 1.00 81.69 955 LEU A CA 1
ATOM 7710 C C . LEU A 1 955 ? -4.522 24.081 8.030 1.00 81.69 955 LEU A C 1
ATOM 7712 O O . LEU A 1 955 ? -5.050 24.849 8.828 1.00 81.69 955 LEU A O 1
ATOM 7716 N N . TYR A 1 956 ? -4.078 22.877 8.409 1.00 78.81 956 TYR A N 1
ATOM 7717 C CA . TYR A 1 956 ? -4.097 22.454 9.817 1.00 78.81 956 TYR A CA 1
ATOM 7718 C C . TYR A 1 956 ? -3.105 23.242 10.687 1.00 78.81 956 TYR A C 1
ATOM 7720 O O . TYR A 1 956 ? -3.430 23.558 11.829 1.00 78.81 956 TYR A O 1
ATOM 7728 N N . ARG A 1 957 ? -1.930 23.630 10.171 1.00 78.38 957 ARG A N 1
ATOM 7729 C CA . ARG A 1 957 ? -0.994 24.512 10.897 1.00 78.38 957 ARG A CA 1
ATOM 7730 C C . ARG A 1 957 ? -1.561 25.926 11.082 1.00 78.38 957 ARG A C 1
ATOM 7732 O O . ARG A 1 957 ? -1.555 26.420 12.205 1.00 78.38 957 ARG A O 1
ATOM 7739 N N . LEU A 1 958 ? -2.137 26.520 10.036 1.00 82.19 958 LEU A N 1
ATOM 7740 C CA . LEU A 1 958 ? -2.824 27.816 10.079 1.00 82.19 958 LEU A CA 1
ATOM 7741 C C . LEU A 1 958 ? -4.032 27.785 11.031 1.00 82.19 958 LEU A C 1
ATOM 7743 O O . LEU A 1 958 ? -4.199 28.684 11.848 1.00 82.19 958 LEU A O 1
ATOM 7747 N N . ARG A 1 959 ? -4.835 26.714 10.998 1.00 81.50 959 ARG A N 1
ATOM 7748 C CA . ARG A 1 959 ? -5.905 26.460 11.974 1.00 81.50 959 ARG A CA 1
ATOM 7749 C C . ARG A 1 959 ? -5.364 26.438 13.399 1.00 81.50 959 ARG A C 1
ATOM 7751 O O . ARG A 1 959 ? -5.918 27.105 14.260 1.00 81.50 959 ARG A O 1
ATOM 7758 N N . ASN A 1 960 ? -4.294 25.692 13.665 1.00 77.00 960 ASN A N 1
ATOM 7759 C CA . ASN A 1 960 ? -3.747 25.582 15.017 1.00 77.00 960 ASN A CA 1
ATOM 7760 C C . ASN A 1 960 ? -3.186 26.932 15.518 1.00 77.00 960 ASN A C 1
ATOM 7762 O O . ASN A 1 960 ? -3.347 27.242 16.696 1.00 77.00 960 ASN A O 1
ATOM 7766 N N . LEU A 1 961 ? -2.647 27.774 14.626 1.00 78.00 961 LEU A N 1
ATOM 7767 C CA . LEU A 1 961 ? -2.293 29.175 14.903 1.00 78.00 961 LEU A CA 1
ATOM 7768 C C . LEU A 1 961 ? -3.527 30.026 15.274 1.00 78.00 961 LEU A C 1
ATOM 7770 O O . LEU A 1 961 ? -3.460 30.800 16.225 1.00 78.00 961 LEU A O 1
ATOM 7774 N N . TRP A 1 962 ? -4.673 29.833 14.609 1.00 77.06 962 TRP A N 1
ATOM 7775 C CA . TRP A 1 962 ? -5.956 30.480 14.949 1.00 77.06 962 TRP A CA 1
ATOM 7776 C C . TRP A 1 962 ? -6.666 29.901 16.190 1.00 77.06 962 TRP A C 1
ATOM 7778 O O . TRP A 1 962 ? -7.549 30.547 16.762 1.00 77.06 962 TRP A O 1
ATOM 7788 N N . LEU A 1 963 ? -6.312 28.686 16.618 1.00 73.12 963 LEU A N 1
ATOM 7789 C CA . LEU A 1 963 ? -6.802 28.080 17.862 1.00 73.12 963 LEU A CA 1
ATOM 7790 C C . LEU A 1 963 ? -5.920 28.410 19.076 1.00 73.12 963 LEU A C 1
ATOM 7792 O O . LEU A 1 963 ? -6.417 28.353 20.201 1.00 73.12 963 LEU A O 1
ATOM 7796 N N . ASN A 1 964 ? -4.651 28.774 18.870 1.00 74.12 964 ASN A N 1
ATOM 7797 C CA . ASN A 1 964 ? -3.736 29.204 19.926 1.00 74.12 964 ASN A CA 1
ATOM 7798 C C . ASN A 1 964 ? -4.254 30.506 20.583 1.00 74.12 964 ASN A C 1
ATOM 7800 O O . ASN A 1 964 ? -4.272 31.550 19.931 1.00 74.12 964 ASN A O 1
ATOM 7804 N N . PRO A 1 965 ? -4.639 30.503 21.877 1.00 68.88 965 PRO A N 1
ATOM 7805 C CA . PRO A 1 965 ? -5.213 31.678 22.540 1.00 68.88 965 PRO A CA 1
ATOM 7806 C C . PRO A 1 965 ? -4.205 32.817 22.770 1.00 68.88 965 PRO A C 1
ATOM 7808 O O . PRO A 1 965 ? -4.588 33.867 23.279 1.00 68.88 965 PRO A O 1
ATOM 7811 N N . LYS A 1 966 ? -2.922 32.619 22.431 1.00 70.62 966 LYS A N 1
ATOM 7812 C CA . LYS A 1 966 ? -1.885 33.660 22.474 1.00 70.62 966 LYS A CA 1
ATOM 7813 C C . LYS A 1 966 ? -1.777 34.466 21.177 1.00 70.62 966 LYS A C 1
ATOM 7815 O O . LYS A 1 966 ? -1.155 35.523 21.205 1.00 70.62 966 LYS A O 1
ATOM 7820 N N . THR A 1 967 ? -2.353 33.992 20.072 1.00 67.56 967 THR A N 1
ATOM 7821 C CA . THR A 1 967 ? -2.310 34.686 18.779 1.00 67.56 967 THR A CA 1
ATOM 7822 C C . THR A 1 967 ? -3.271 35.881 18.804 1.00 67.56 967 THR A C 1
ATOM 7824 O O . THR A 1 967 ? -4.483 35.672 18.913 1.00 67.56 967 THR A O 1
ATOM 7827 N N . PRO A 1 968 ? -2.793 37.137 18.718 1.00 66.44 968 PRO A N 1
ATOM 7828 C CA . PRO A 1 968 ? -3.683 38.291 18.678 1.00 66.44 968 PRO A CA 1
ATOM 7829 C C . PRO A 1 968 ? -4.418 38.361 17.324 1.00 66.44 968 PRO A C 1
ATOM 7831 O O . PRO A 1 968 ? -3.825 38.040 16.291 1.00 66.44 968 PRO A O 1
ATOM 7834 N N . PRO A 1 969 ? -5.688 38.809 17.280 1.00 67.50 969 PRO A N 1
ATOM 7835 C CA . PRO A 1 969 ? -6.410 38.973 16.023 1.00 67.50 969 PRO A CA 1
ATOM 7836 C C . PRO A 1 969 ? -5.773 40.092 15.185 1.00 67.50 969 PRO A C 1
ATOM 7838 O O . PRO A 1 969 ? -5.869 41.273 15.518 1.00 67.50 969 PRO A O 1
ATOM 7841 N N . ASN A 1 970 ? -5.116 39.711 14.090 1.00 76.81 970 ASN A N 1
ATOM 7842 C CA . ASN A 1 970 ? -4.381 40.615 13.210 1.00 76.81 970 ASN A CA 1
ATOM 7843 C C . ASN A 1 970 ? -5.133 40.810 11.874 1.00 76.81 970 ASN A C 1
ATOM 7845 O O . ASN A 1 970 ? -5.282 39.833 11.136 1.00 76.81 970 ASN A O 1
ATOM 7849 N N . PRO A 1 971 ? -5.555 42.041 11.512 1.00 76.62 971 PRO A N 1
ATOM 7850 C CA . PRO A 1 971 ? -6.285 42.325 10.272 1.00 76.62 971 PRO A CA 1
ATOM 7851 C C . PRO A 1 971 ? -5.631 41.799 8.987 1.00 76.62 971 PRO A C 1
ATOM 7853 O O . PRO A 1 971 ? -6.333 41.302 8.108 1.00 76.62 971 PRO A O 1
ATOM 7856 N N . THR A 1 972 ? -4.303 41.869 8.877 1.00 76.81 972 THR A N 1
ATOM 7857 C CA . THR A 1 972 ? -3.547 41.422 7.697 1.00 76.81 972 THR A CA 1
ATOM 7858 C C . THR A 1 972 ? -3.608 39.901 7.560 1.00 76.81 972 THR A C 1
ATOM 7860 O O . THR A 1 972 ? -3.896 39.376 6.483 1.00 76.81 972 THR A O 1
ATOM 7863 N N . ILE A 1 973 ? -3.419 39.186 8.674 1.00 78.69 973 ILE A N 1
ATOM 7864 C CA . ILE A 1 973 ? -3.456 37.717 8.723 1.00 78.69 973 ILE A CA 1
ATOM 7865 C C . ILE A 1 973 ? -4.897 37.206 8.555 1.00 78.69 973 ILE A C 1
ATOM 7867 O O . ILE A 1 973 ? -5.107 36.195 7.879 1.00 78.69 973 ILE A O 1
ATOM 7871 N N . CYS A 1 974 ? -5.898 37.918 9.091 1.00 81.19 974 CYS A N 1
ATOM 7872 C CA . CYS A 1 974 ? -7.317 37.648 8.844 1.00 81.19 974 CYS A CA 1
ATOM 7873 C C . CYS A 1 974 ? -7.651 37.734 7.347 1.00 81.19 974 CYS A C 1
ATOM 7875 O O . CYS A 1 974 ? -8.183 36.778 6.782 1.00 81.19 974 CYS A O 1
ATOM 7877 N N . GLY A 1 975 ? -7.300 38.851 6.696 1.00 84.06 975 GLY A N 1
ATOM 7878 C CA . GLY A 1 975 ? -7.575 39.085 5.277 1.00 84.06 975 GLY A CA 1
ATOM 7879 C C . GLY A 1 975 ? -6.880 38.074 4.364 1.00 84.06 975 GLY A C 1
ATOM 7880 O O . GLY A 1 975 ? -7.523 37.504 3.482 1.00 84.06 975 GLY A O 1
ATOM 7881 N N . PHE A 1 976 ? -5.600 37.779 4.616 1.00 86.44 976 PHE A N 1
ATOM 7882 C CA . PHE A 1 976 ? -4.873 36.709 3.924 1.00 86.44 976 PHE A CA 1
ATOM 7883 C C . PHE A 1 976 ? -5.550 35.342 4.115 1.00 86.44 976 PHE A C 1
ATOM 7885 O O . PHE A 1 976 ? -5.793 34.629 3.142 1.00 86.44 976 PHE A O 1
ATOM 7892 N N . SER A 1 977 ? -5.912 34.986 5.354 1.00 86.44 977 SER A N 1
ATOM 7893 C CA . SER A 1 977 ? -6.567 33.704 5.651 1.00 86.44 977 SER A CA 1
ATOM 7894 C C . SER A 1 977 ? -7.898 33.578 4.911 1.00 86.44 977 SER A C 1
ATOM 7896 O O . SER A 1 977 ? -8.155 32.551 4.292 1.00 86.44 977 SER A O 1
ATOM 7898 N N . LEU A 1 978 ? -8.721 34.629 4.901 1.00 86.69 978 LEU A N 1
ATOM 7899 C CA . LEU A 1 978 ? -10.011 34.639 4.214 1.00 86.69 978 LEU A CA 1
ATOM 7900 C C . LEU A 1 978 ? -9.859 34.547 2.683 1.00 86.69 978 LEU A C 1
ATOM 7902 O O . LEU A 1 978 ? -10.545 33.739 2.050 1.00 86.69 978 LEU A O 1
ATOM 7906 N N . ARG A 1 979 ? -8.903 35.283 2.089 1.00 87.56 979 ARG A N 1
ATOM 7907 C CA . ARG A 1 979 ? -8.528 35.149 0.665 1.00 87.56 979 ARG A CA 1
ATOM 7908 C C . ARG A 1 979 ? -8.054 33.736 0.327 1.00 87.56 979 ARG A C 1
ATOM 7910 O O . ARG A 1 979 ? -8.424 33.198 -0.719 1.00 87.56 979 ARG A O 1
ATOM 7917 N N . LEU A 1 980 ? -7.266 33.116 1.204 1.00 86.81 980 LEU A N 1
ATOM 7918 C CA . LEU A 1 980 ? -6.767 31.759 1.012 1.00 86.81 980 LEU A CA 1
ATOM 7919 C C . LEU A 1 980 ? -7.882 30.712 1.116 1.00 86.81 980 LEU A C 1
ATOM 7921 O O . LEU A 1 980 ? -7.957 29.838 0.255 1.00 86.81 980 LEU A O 1
ATOM 7925 N N . ILE A 1 981 ? -8.760 30.807 2.120 1.00 87.12 981 ILE A N 1
ATOM 7926 C CA . ILE A 1 981 ? -9.915 29.912 2.306 1.00 87.12 981 ILE A CA 1
ATOM 7927 C C . ILE A 1 981 ? -10.819 29.981 1.074 1.00 87.12 981 ILE A C 1
ATOM 7929 O O . ILE A 1 981 ? -11.165 28.939 0.516 1.00 87.12 981 ILE A O 1
ATOM 7933 N N . ARG A 1 982 ? -11.116 31.195 0.591 1.00 86.75 982 ARG A N 1
ATOM 7934 C CA . ARG A 1 982 ? -11.862 31.404 -0.653 1.00 86.75 982 ARG A CA 1
ATOM 7935 C C . ARG A 1 982 ? -11.148 30.786 -1.851 1.00 86.75 982 ARG A C 1
ATOM 7937 O O . ARG A 1 982 ? -11.746 29.978 -2.544 1.00 86.75 982 ARG A O 1
ATOM 7944 N N . THR A 1 983 ? -9.863 31.080 -2.056 1.00 83.12 983 THR A N 1
ATOM 7945 C CA . THR A 1 983 ? -9.070 30.476 -3.142 1.00 83.12 983 THR A CA 1
ATOM 7946 C C . THR A 1 983 ? -9.080 28.942 -3.070 1.00 83.12 983 THR A C 1
ATOM 7948 O O . THR A 1 983 ? -9.135 28.289 -4.107 1.00 83.12 983 THR A O 1
ATOM 7951 N N . CYS A 1 984 ? -9.062 28.338 -1.877 1.00 79.38 984 CYS A N 1
ATOM 7952 C CA . CYS A 1 984 ? -9.166 26.884 -1.718 1.00 79.38 984 CYS A CA 1
ATOM 7953 C C . CYS A 1 984 ? -10.550 26.352 -2.105 1.00 79.38 984 CYS A C 1
ATOM 7955 O O . CYS A 1 984 ? -10.632 25.331 -2.782 1.00 79.38 984 CYS A O 1
ATOM 7957 N N . TRP A 1 985 ? -11.618 27.036 -1.695 1.00 80.62 985 TRP A N 1
ATOM 7958 C CA . TRP A 1 985 ? -12.995 26.653 -2.001 1.00 80.62 985 TRP A CA 1
ATOM 7959 C C . TRP A 1 985 ? -13.338 26.836 -3.484 1.00 80.62 985 TRP A C 1
ATOM 7961 O O . TRP A 1 985 ? -13.823 25.904 -4.121 1.00 80.62 985 TRP A O 1
ATOM 7971 N N . ASP A 1 986 ? -12.983 27.984 -4.061 1.00 77.19 986 ASP A N 1
ATOM 7972 C CA . ASP A 1 986 ? -13.188 28.294 -5.476 1.00 77.19 986 ASP A CA 1
ATOM 7973 C C . ASP A 1 986 ? -12.398 27.302 -6.361 1.00 77.19 986 ASP A C 1
ATOM 7975 O O . ASP A 1 986 ? -12.947 26.778 -7.328 1.00 77.19 986 ASP A O 1
ATOM 7979 N N . ASN A 1 987 ? -11.161 26.926 -5.987 1.00 70.62 987 ASN A N 1
ATOM 7980 C CA . ASN A 1 987 ? -10.419 25.858 -6.682 1.00 70.62 987 ASN A CA 1
ATOM 7981 C C . ASN A 1 987 ? -11.061 24.471 -6.516 1.00 70.62 987 ASN A C 1
ATOM 7983 O O . ASN A 1 987 ? -11.059 23.701 -7.474 1.00 70.62 987 ASN A O 1
ATOM 7987 N N . LEU A 1 988 ? -11.592 24.127 -5.336 1.00 68.19 988 LEU A N 1
ATOM 7988 C CA . LEU A 1 988 ? -12.303 22.857 -5.148 1.00 68.19 988 LEU A CA 1
ATOM 7989 C C . LEU A 1 988 ? -13.520 22.773 -6.074 1.00 68.19 988 LEU A C 1
ATOM 7991 O O . LEU A 1 988 ? -13.693 21.755 -6.731 1.00 68.19 988 LEU A O 1
ATOM 7995 N N . LEU A 1 989 ? -14.305 23.849 -6.184 1.00 66.62 989 LEU A N 1
ATOM 7996 C CA . LEU A 1 989 ? -15.476 23.909 -7.063 1.00 66.62 989 LEU A CA 1
ATOM 7997 C C . LEU A 1 989 ? -15.113 23.929 -8.557 1.00 66.62 989 LEU A C 1
ATOM 7999 O O . LEU A 1 989 ? -15.815 23.311 -9.353 1.00 66.62 989 LEU A O 1
ATOM 8003 N N . GLN A 1 990 ? -14.028 24.608 -8.946 1.00 58.22 990 GLN A N 1
ATOM 8004 C CA . GLN A 1 990 ? -13.604 24.735 -10.350 1.00 58.22 990 GLN A CA 1
ATOM 8005 C C . GLN A 1 990 ? -12.906 23.490 -10.914 1.00 58.22 990 GLN A C 1
ATOM 8007 O O . GLN A 1 990 ? -12.948 23.292 -12.123 1.00 58.22 990 GLN A O 1
ATOM 8012 N N . ASN A 1 991 ? -12.297 22.642 -10.076 1.00 51.22 991 ASN A N 1
ATOM 8013 C CA . ASN A 1 991 ? -11.623 21.411 -10.524 1.00 51.22 991 ASN A CA 1
ATOM 8014 C C . ASN A 1 991 ? -12.497 20.142 -10.390 1.00 51.22 991 ASN A C 1
ATOM 8016 O O . ASN A 1 991 ? -12.071 19.065 -10.792 1.00 51.22 991 ASN A O 1
ATOM 8020 N N . THR A 1 992 ? -13.717 20.244 -9.848 1.00 49.41 992 THR A N 1
ATOM 8021 C CA . THR A 1 992 ? -14.709 19.148 -9.817 1.00 49.41 992 THR A CA 1
ATOM 8022 C C . THR A 1 992 ? -15.695 19.000 -11.002 1.00 49.41 992 THR A C 1
ATOM 8024 O O . THR A 1 992 ? -16.326 17.947 -11.042 1.00 49.41 992 THR A O 1
ATOM 8027 N N . PRO A 1 993 ? -15.890 19.934 -11.967 1.00 40.16 993 PRO A N 1
ATOM 8028 C CA . PRO A 1 993 ? -16.939 19.780 -12.991 1.00 40.16 993 PRO A CA 1
ATOM 8029 C C . PRO A 1 993 ? -16.736 18.644 -14.006 1.00 40.16 993 PRO A C 1
ATOM 8031 O O . PRO A 1 993 ? -17.714 18.142 -14.547 1.00 40.16 993 PRO A O 1
ATOM 8034 N N . GLU A 1 994 ? -15.493 18.251 -14.299 1.00 36.41 994 GLU A N 1
ATOM 8035 C CA . GLU A 1 994 ? -15.179 17.325 -15.407 1.00 36.41 994 GLU A CA 1
ATOM 8036 C C . GLU A 1 994 ? -15.212 15.835 -15.005 1.00 36.41 994 GLU A C 1
ATOM 8038 O O . GLU A 1 994 ? -14.885 14.954 -15.801 1.00 36.41 994 GLU A O 1
ATOM 8043 N N . LEU A 1 995 ? -15.604 15.526 -13.765 1.00 39.22 995 LEU A N 1
ATOM 8044 C CA . LEU A 1 995 ? -15.472 14.195 -13.175 1.00 39.22 995 LEU A CA 1
ATOM 8045 C C . LEU A 1 995 ? -16.801 13.428 -13.128 1.00 39.22 995 LEU A C 1
ATOM 8047 O O . LEU A 1 995 ? -17.408 13.275 -12.073 1.00 39.22 995 LEU A O 1
ATOM 8051 N N . ASN A 1 996 ? -17.166 12.806 -14.254 1.00 35.38 996 ASN A N 1
ATOM 8052 C CA . ASN A 1 996 ? -18.120 11.680 -14.264 1.00 35.38 996 ASN A CA 1
ATOM 8053 C C . ASN A 1 996 ? -17.549 10.404 -13.593 1.00 35.38 996 ASN A C 1
ATOM 8055 O O . ASN A 1 996 ? -18.254 9.409 -13.438 1.00 35.38 996 ASN A O 1
ATOM 8059 N N . SER A 1 997 ? -16.276 10.422 -13.180 1.00 38.22 997 SER A N 1
ATOM 8060 C CA . SER A 1 997 ? -15.633 9.395 -12.351 1.00 38.22 997 SER A CA 1
ATOM 8061 C C . SER A 1 997 ? -14.588 10.030 -11.407 1.00 38.22 997 SER A C 1
ATOM 8063 O O . SER A 1 997 ? -13.383 9.938 -11.657 1.00 38.22 997 SER A O 1
ATOM 8065 N N . PRO A 1 998 ? -15.009 10.709 -10.315 1.00 40.03 998 PRO A N 1
ATOM 8066 C CA . PRO A 1 998 ? -14.088 11.401 -9.411 1.00 40.03 998 PRO A CA 1
ATOM 8067 C C . PRO A 1 998 ? -13.047 10.437 -8.846 1.00 40.03 998 PRO A C 1
ATOM 8069 O O . PRO A 1 998 ? -13.386 9.382 -8.298 1.00 40.03 998 PRO A O 1
ATOM 8072 N N . THR A 1 999 ? -11.759 10.770 -8.986 1.00 48.62 999 THR A N 1
ATOM 8073 C CA . THR A 1 999 ? -10.720 9.826 -8.575 1.00 48.62 999 THR A CA 1
ATOM 8074 C C . THR A 1 999 ? -10.696 9.712 -7.052 1.00 48.62 999 THR A C 1
ATOM 8076 O O . THR A 1 999 ? -10.955 10.673 -6.325 1.00 48.62 999 THR A O 1
ATOM 8079 N N . HIS A 1 1000 ? -10.380 8.517 -6.540 1.00 44.88 1000 HIS A N 1
ATOM 8080 C CA . HIS A 1 1000 ? -10.448 8.226 -5.101 1.00 44.88 1000 HIS A CA 1
ATOM 8081 C C . HIS A 1 1000 ? -9.590 9.193 -4.250 1.00 44.88 1000 HIS A C 1
ATOM 8083 O O . HIS A 1 1000 ? -9.939 9.444 -3.093 1.00 44.88 1000 HIS A O 1
ATOM 8089 N N . ASP A 1 1001 ? -8.525 9.772 -4.826 1.00 46.78 1001 ASP A N 1
ATOM 8090 C CA . ASP A 1 1001 ? -7.706 10.819 -4.202 1.00 46.78 1001 ASP A CA 1
ATOM 8091 C C . ASP A 1 1001 ? -8.549 12.091 -3.917 1.00 46.78 1001 ASP A C 1
ATOM 8093 O O . ASP A 1 1001 ? -8.523 12.597 -2.796 1.00 46.78 1001 ASP A O 1
ATOM 8097 N N . GLU A 1 1002 ? -9.336 12.593 -4.877 1.00 50.72 1002 GLU A N 1
ATOM 8098 C CA . GLU A 1 1002 ? -9.950 13.938 -4.859 1.00 50.72 1002 GLU A CA 1
ATOM 8099 C C . GLU A 1 1002 ? -11.065 14.109 -3.821 1.00 50.72 1002 GLU A C 1
ATOM 8101 O O . GLU A 1 1002 ? -10.965 14.983 -2.955 1.00 50.72 1002 GLU A O 1
ATOM 8106 N N . ALA A 1 1003 ? -12.076 13.236 -3.812 1.00 47.94 1003 ALA A N 1
ATOM 8107 C CA . ALA A 1 1003 ? -13.135 13.295 -2.798 1.00 47.94 1003 ALA A CA 1
ATOM 8108 C C . ALA A 1 1003 ? -12.572 13.089 -1.375 1.00 47.94 1003 ALA A C 1
ATOM 8110 O O . ALA A 1 1003 ? -12.989 13.755 -0.424 1.00 47.94 1003 ALA A O 1
ATOM 8111 N N . ASN A 1 1004 ? -11.538 12.247 -1.222 1.00 52.97 1004 ASN A N 1
ATOM 8112 C CA . ASN A 1 1004 ? -10.855 12.063 0.062 1.00 52.97 1004 ASN A CA 1
ATOM 8113 C C . ASN A 1 1004 ? -10.205 13.358 0.577 1.00 52.97 1004 ASN A C 1
ATOM 8115 O O . ASN A 1 1004 ? -10.036 13.517 1.790 1.00 52.97 1004 ASN A O 1
ATOM 8119 N N . LEU A 1 1005 ? -9.809 14.279 -0.302 1.00 56.94 1005 LEU A N 1
ATOM 8120 C CA . LEU A 1 1005 ? -9.153 15.531 0.077 1.00 56.94 1005 LEU A CA 1
ATOM 8121 C C . LEU A 1 1005 ? -10.174 16.581 0.555 1.00 56.94 1005 LEU A C 1
ATOM 8123 O O . LEU A 1 1005 ? -9.846 17.362 1.447 1.00 56.94 1005 LEU A O 1
ATOM 8127 N N . LEU A 1 1006 ? -11.431 16.523 0.096 1.00 58.91 1006 LEU A N 1
ATOM 8128 C CA . LEU A 1 1006 ? -12.513 17.410 0.547 1.00 58.91 1006 LEU A CA 1
ATOM 8129 C C . LEU A 1 1006 ? -12.791 17.263 2.059 1.00 58.91 1006 LEU A C 1
ATOM 8131 O O . LEU A 1 1006 ? -12.839 18.276 2.759 1.00 58.91 1006 LEU A O 1
ATOM 8135 N N . CYS A 1 1007 ? -12.817 16.032 2.605 1.00 59.88 1007 CYS A N 1
ATOM 8136 C CA . CYS A 1 1007 ? -12.871 15.786 4.065 1.00 59.88 1007 CYS A CA 1
ATOM 8137 C C . CYS A 1 1007 ? -11.819 16.580 4.853 1.00 59.88 1007 CYS A C 1
ATOM 8139 O O . CYS A 1 1007 ? -12.093 17.098 5.934 1.00 59.88 1007 CYS A O 1
ATOM 8141 N N . LYS A 1 1008 ? -10.592 16.613 4.326 1.00 65.38 1008 LYS A N 1
ATOM 8142 C CA . LYS A 1 1008 ? -9.389 17.089 5.023 1.00 65.38 1008 LYS A CA 1
ATOM 8143 C C . LYS A 1 1008 ? -9.219 18.605 4.940 1.00 65.38 1008 LYS A C 1
ATOM 8145 O O . LYS A 1 1008 ? -8.428 19.170 5.686 1.00 65.38 1008 LYS A O 1
ATOM 8150 N N . LEU A 1 1009 ? -9.932 19.246 4.018 1.00 73.44 1009 LEU A N 1
ATOM 8151 C CA . LEU A 1 1009 ? -9.931 20.691 3.815 1.00 73.44 1009 LEU A CA 1
ATOM 8152 C C . LEU A 1 1009 ? -11.110 21.331 4.545 1.00 73.44 1009 LEU A C 1
ATOM 8154 O O . LEU A 1 1009 ? -10.923 22.297 5.272 1.00 73.44 1009 LEU A O 1
ATOM 8158 N N . VAL A 1 1010 ? -12.312 20.764 4.424 1.00 75.88 1010 VAL A N 1
ATOM 8159 C CA . VAL A 1 1010 ? -13.535 21.340 5.004 1.00 75.88 1010 VAL A CA 1
ATOM 8160 C C . VAL A 1 1010 ? -13.424 21.593 6.512 1.00 75.88 1010 VAL A C 1
ATOM 8162 O O . VAL A 1 1010 ? -13.806 22.669 6.958 1.00 75.88 1010 VAL A O 1
ATOM 8165 N N . SER A 1 1011 ? -12.868 20.659 7.293 1.00 73.31 1011 SER A N 1
ATOM 8166 C CA . SER A 1 1011 ? -12.702 20.839 8.747 1.00 73.31 1011 SER A CA 1
ATOM 8167 C C . SER A 1 1011 ? -11.824 22.052 9.114 1.00 73.31 1011 SER A C 1
ATOM 8169 O O . SER A 1 1011 ? -12.345 22.952 9.770 1.00 73.31 1011 SER A O 1
ATOM 8171 N N . PRO A 1 1012 ? -10.546 22.158 8.691 1.00 76.75 1012 PRO A N 1
ATOM 8172 C CA . PRO A 1 1012 ? -9.727 23.323 9.024 1.00 76.75 1012 PRO A CA 1
ATOM 8173 C C . PRO A 1 1012 ? -10.244 24.626 8.396 1.00 76.75 1012 PRO A C 1
ATOM 8175 O O . PRO A 1 1012 ? -10.109 25.672 9.022 1.00 76.75 1012 PRO A O 1
ATOM 8178 N N . LEU A 1 1013 ? -10.863 24.589 7.208 1.00 85.62 1013 LEU A N 1
ATOM 8179 C CA . LEU A 1 1013 ? -11.472 25.782 6.603 1.00 85.62 1013 LEU A CA 1
ATOM 8180 C C . LEU A 1 1013 ? -12.649 26.304 7.451 1.00 85.62 1013 LEU A C 1
ATOM 8182 O O . LEU A 1 1013 ? -12.711 27.502 7.723 1.00 85.62 1013 LEU A O 1
ATOM 8186 N N . LEU A 1 1014 ? -13.547 25.423 7.912 1.00 81.06 1014 LEU A N 1
ATOM 8187 C CA . LEU A 1 1014 ? -14.666 25.798 8.786 1.00 81.06 1014 LEU A CA 1
ATOM 8188 C C . LEU A 1 1014 ? -14.194 26.277 10.163 1.00 81.06 1014 LEU A C 1
ATOM 8190 O O . LEU A 1 1014 ? -14.682 27.301 10.625 1.00 81.06 1014 LEU A O 1
ATOM 8194 N N . ASP A 1 1015 ? -13.228 25.599 10.787 1.00 78.56 1015 ASP A N 1
ATOM 8195 C CA . ASP A 1 1015 ? -12.715 25.982 12.111 1.00 78.56 1015 ASP A CA 1
ATOM 8196 C C . ASP A 1 1015 ? -12.034 27.371 12.091 1.00 78.56 1015 ASP A C 1
ATOM 8198 O O . ASP A 1 1015 ? -12.132 28.123 13.063 1.00 78.56 1015 ASP A O 1
ATOM 8202 N N . ILE A 1 1016 ? -11.375 27.749 10.984 1.00 84.94 1016 ILE A N 1
ATOM 8203 C CA . ILE A 1 1016 ? -10.823 29.105 10.814 1.00 84.94 1016 ILE A CA 1
ATOM 8204 C C . ILE A 1 1016 ? -11.944 30.125 10.553 1.00 84.94 1016 ILE A C 1
ATOM 8206 O O . ILE A 1 1016 ? -11.900 31.220 11.111 1.00 84.94 1016 ILE A O 1
ATOM 8210 N N . LEU A 1 1017 ? -12.969 29.789 9.761 1.00 87.00 1017 LEU A N 1
ATOM 8211 C CA . LEU A 1 1017 ? -14.127 30.672 9.545 1.00 87.00 1017 LEU A CA 1
ATOM 8212 C C . LEU A 1 1017 ? -14.904 30.930 10.847 1.00 87.00 1017 LEU A C 1
ATOM 8214 O O . LEU A 1 1017 ? -15.203 32.085 11.143 1.00 87.00 1017 LEU A O 1
ATOM 8218 N N . ASP A 1 1018 ? -15.139 29.895 11.661 1.00 82.19 1018 ASP A N 1
ATOM 8219 C CA . ASP A 1 1018 ? -15.741 30.003 12.999 1.00 82.19 1018 ASP A CA 1
ATOM 8220 C C . ASP A 1 1018 ? -14.943 30.992 13.884 1.00 82.19 1018 ASP A C 1
ATOM 8222 O O . ASP A 1 1018 ? -15.525 31.826 14.586 1.00 82.19 1018 ASP A O 1
ATOM 8226 N N . LYS A 1 1019 ? -13.602 30.987 13.796 1.00 83.19 1019 LYS A N 1
ATOM 8227 C CA . LYS A 1 1019 ? -12.735 31.964 14.483 1.00 83.19 1019 LYS A CA 1
ATOM 8228 C C . LYS A 1 1019 ? -12.805 33.376 13.896 1.00 83.19 1019 LYS A C 1
ATOM 8230 O O . LYS A 1 1019 ? -12.937 34.326 14.665 1.00 83.19 1019 LYS A O 1
ATOM 8235 N N . LEU A 1 1020 ? -12.753 33.546 12.574 1.00 83.75 1020 LEU A N 1
ATOM 8236 C CA . LEU A 1 1020 ? -12.846 34.866 11.926 1.00 83.75 1020 LEU A CA 1
ATOM 8237 C C . LEU A 1 1020 ? -14.182 35.563 12.248 1.00 83.75 1020 LEU A C 1
ATOM 8239 O O . LEU A 1 1020 ? -14.199 36.753 12.569 1.00 83.75 1020 LEU A O 1
ATOM 8243 N N . ILE A 1 1021 ? -15.281 34.799 12.258 1.00 83.50 1021 ILE A N 1
ATOM 8244 C CA . ILE A 1 1021 ? -16.617 35.264 12.659 1.00 83.50 1021 ILE A CA 1
ATOM 8245 C C . ILE A 1 1021 ? -16.635 35.655 14.145 1.00 83.50 1021 ILE A C 1
ATOM 8247 O O . ILE A 1 1021 ? -17.138 36.727 14.486 1.00 83.50 1021 ILE A O 1
ATOM 8251 N N . HIS A 1 1022 ? -16.044 34.842 15.030 1.00 82.62 1022 HIS A N 1
ATOM 8252 C CA . HIS A 1 1022 ? -15.932 35.153 16.462 1.00 82.62 1022 HIS A CA 1
ATOM 8253 C C . HIS A 1 1022 ? -15.155 36.457 16.728 1.00 82.62 1022 HIS A C 1
ATOM 8255 O O . HIS A 1 1022 ? -15.591 37.278 17.537 1.00 82.62 1022 HIS A O 1
ATOM 8261 N N . TYR A 1 1023 ? -14.055 36.693 16.005 1.00 80.12 1023 TYR A N 1
ATOM 8262 C CA . TYR A 1 1023 ? -13.271 37.934 16.079 1.00 80.12 1023 TYR A CA 1
ATOM 8263 C C . TYR A 1 1023 ? -13.885 39.119 15.300 1.00 80.12 1023 TYR A C 1
ATOM 8265 O O . TYR A 1 1023 ? -13.297 40.199 15.281 1.00 80.12 1023 TYR A O 1
ATOM 8273 N N . ARG A 1 1024 ? -15.080 38.955 14.706 1.00 80.31 1024 ARG A N 1
ATOM 8274 C CA . ARG A 1 1024 ? -15.851 39.989 13.980 1.00 80.31 1024 ARG A CA 1
ATOM 8275 C C . ARG A 1 1024 ? -15.123 40.624 12.781 1.00 80.31 1024 ARG A C 1
ATOM 8277 O O . ARG A 1 1024 ? -15.413 41.766 12.420 1.00 80.31 1024 ARG A O 1
ATOM 8284 N N . TYR A 1 1025 ? -14.192 39.905 12.152 1.00 73.50 1025 TYR A N 1
ATOM 8285 C CA . TYR A 1 1025 ? -13.474 40.379 10.965 1.00 73.50 1025 TYR A CA 1
ATOM 8286 C C . TYR A 1 1025 ? -14.172 39.914 9.681 1.00 73.50 1025 TYR A C 1
ATOM 8288 O O . TYR A 1 1025 ? -14.449 38.725 9.545 1.00 73.50 1025 TYR A O 1
ATOM 8296 N N . GLU A 1 1026 ? -14.447 40.840 8.749 1.00 75.44 1026 GLU A N 1
ATOM 8297 C CA . GLU A 1 1026 ? -15.176 40.585 7.485 1.00 75.44 1026 GLU A CA 1
ATOM 8298 C C . GLU A 1 1026 ? -16.363 39.616 7.655 1.00 75.44 1026 GLU A C 1
ATOM 8300 O O . GLU A 1 1026 ? -16.570 38.678 6.882 1.00 75.44 1026 GLU A O 1
ATOM 8305 N N . THR A 1 1027 ? -17.133 39.833 8.728 1.00 77.19 1027 THR A N 1
ATOM 8306 C CA . THR A 1 1027 ? -18.058 38.832 9.277 1.00 77.19 1027 THR A CA 1
ATOM 8307 C C . THR A 1 1027 ? -19.044 38.294 8.239 1.00 77.19 1027 THR A C 1
ATOM 8309 O O . THR A 1 1027 ? -19.380 37.114 8.271 1.00 77.19 1027 THR A O 1
ATOM 8312 N N . ASP A 1 1028 ? -19.491 39.130 7.302 1.00 85.06 1028 ASP A N 1
ATOM 8313 C CA . ASP A 1 1028 ? -20.471 38.741 6.288 1.00 85.06 1028 ASP A CA 1
ATOM 8314 C C . ASP A 1 1028 ? -19.834 37.950 5.135 1.00 85.06 1028 ASP A C 1
ATOM 8316 O O . ASP A 1 1028 ? -20.400 36.937 4.727 1.00 85.06 1028 ASP A O 1
ATOM 8320 N N . THR A 1 1029 ? -18.620 38.304 4.691 1.00 84.69 1029 THR A N 1
ATOM 8321 C CA . THR A 1 1029 ? -17.820 37.492 3.753 1.00 84.69 1029 THR A CA 1
ATOM 8322 C C . THR A 1 1029 ? -17.545 36.102 4.342 1.00 84.69 1029 THR A C 1
ATOM 8324 O O . THR A 1 1029 ? -17.725 35.082 3.672 1.00 84.69 1029 THR A O 1
ATOM 8327 N N . ALA A 1 1030 ? -17.152 36.046 5.620 1.00 85.19 1030 ALA A N 1
ATOM 8328 C CA . ALA A 1 1030 ? -16.864 34.796 6.319 1.00 85.19 1030 ALA A CA 1
ATOM 8329 C C . ALA A 1 1030 ? -18.126 33.928 6.501 1.00 85.19 1030 ALA A C 1
ATOM 8331 O O . ALA A 1 1030 ? -18.089 32.732 6.208 1.00 85.19 1030 ALA A O 1
ATOM 8332 N N . LYS A 1 1031 ? -19.264 34.523 6.894 1.00 85.12 1031 LYS A N 1
ATOM 8333 C CA . LYS A 1 1031 ? -20.570 33.839 6.970 1.00 85.12 1031 LYS A CA 1
ATOM 8334 C C . LYS A 1 1031 ? -21.048 33.324 5.612 1.00 85.12 1031 LYS A C 1
ATOM 8336 O O . LYS A 1 1031 ? -21.544 32.204 5.541 1.00 85.12 1031 LYS A O 1
ATOM 8341 N N . GLN A 1 1032 ? -20.911 34.107 4.538 1.00 86.12 1032 GLN A N 1
ATOM 8342 C CA . GLN A 1 1032 ? -21.296 33.680 3.187 1.00 86.12 1032 GLN A CA 1
ATOM 8343 C C . GLN A 1 1032 ? -20.503 32.443 2.757 1.00 86.12 1032 GLN A C 1
ATOM 8345 O O . GLN A 1 1032 ? -21.090 31.457 2.311 1.00 86.12 1032 GLN A O 1
ATOM 8350 N N . LEU A 1 1033 ? -19.181 32.461 2.955 1.00 86.25 1033 LEU A N 1
ATOM 8351 C CA . LEU A 1 1033 ? -18.309 31.344 2.602 1.00 86.25 1033 LEU A CA 1
ATOM 8352 C C . LEU A 1 1033 ? -18.567 30.110 3.482 1.00 86.25 1033 LEU A C 1
ATOM 8354 O O . LEU A 1 1033 ? -18.666 28.999 2.964 1.00 86.25 1033 LEU A O 1
ATOM 8358 N N . GLN A 1 1034 ? -18.775 30.300 4.789 1.00 86.62 1034 GLN A N 1
ATOM 8359 C CA . GLN A 1 1034 ? -19.197 29.236 5.704 1.00 86.62 1034 GLN A CA 1
ATOM 8360 C C . GLN A 1 1034 ? -20.541 28.622 5.285 1.00 86.62 1034 GLN A C 1
ATOM 8362 O O . GLN A 1 1034 ? -20.666 27.396 5.270 1.00 86.62 1034 GLN A O 1
ATOM 8367 N N . SER A 1 1035 ? -21.528 29.443 4.913 1.00 82.12 1035 SER A N 1
ATOM 8368 C CA . SER A 1 1035 ? -22.839 28.977 4.452 1.00 82.12 1035 SER A CA 1
ATOM 8369 C C . SER A 1 1035 ? -22.721 28.179 3.152 1.00 82.12 1035 SER A C 1
ATOM 8371 O O . SER A 1 1035 ? -23.244 27.073 3.082 1.00 82.12 1035 SER A O 1
ATOM 8373 N N . ALA A 1 1036 ? -21.952 28.657 2.167 1.00 82.38 1036 ALA A N 1
ATOM 8374 C CA . ALA A 1 1036 ? -21.728 27.944 0.905 1.00 82.38 1036 ALA A CA 1
ATOM 8375 C C . ALA A 1 1036 ? -21.043 26.576 1.105 1.00 82.38 1036 ALA A C 1
ATOM 8377 O O . ALA A 1 1036 ? -21.453 25.579 0.504 1.00 82.38 1036 ALA A O 1
ATOM 8378 N N . ILE A 1 1037 ? -20.039 26.505 1.990 1.00 81.88 1037 ILE A N 1
ATOM 8379 C CA . ILE A 1 1037 ? -19.397 25.242 2.393 1.00 81.88 1037 ILE A CA 1
ATOM 8380 C C . ILE A 1 1037 ? -20.425 24.309 3.048 1.00 81.88 1037 ILE A C 1
ATOM 8382 O O . ILE A 1 1037 ? -20.549 23.146 2.666 1.00 81.88 1037 ILE A O 1
ATOM 8386 N N . THR A 1 1038 ? -21.198 24.834 3.998 1.00 78.00 1038 THR A N 1
ATOM 8387 C CA . THR A 1 1038 ? -22.204 24.089 4.770 1.00 78.00 1038 THR A CA 1
ATOM 8388 C C . THR A 1 1038 ? -23.315 23.540 3.868 1.00 78.00 1038 THR A C 1
ATOM 8390 O O . THR A 1 1038 ? -23.587 22.342 3.892 1.00 78.00 1038 THR A O 1
ATOM 8393 N N . GLN A 1 1039 ? -23.884 24.362 2.985 1.00 77.06 1039 GLN A N 1
ATOM 8394 C CA . GLN A 1 1039 ? -24.904 23.950 2.018 1.00 77.06 1039 GLN A CA 1
ATOM 8395 C C . GLN A 1 1039 ? -24.399 22.855 1.072 1.00 77.06 1039 GLN A C 1
ATOM 8397 O O . GLN A 1 1039 ? -25.119 21.889 0.832 1.00 77.06 1039 GLN A O 1
ATOM 8402 N N . ARG A 1 1040 ? -23.153 22.931 0.577 1.00 75.94 1040 ARG A N 1
ATOM 8403 C CA . ARG A 1 1040 ? -22.592 21.866 -0.276 1.00 75.94 1040 ARG A CA 1
ATOM 8404 C C . ARG A 1 1040 ? -22.418 20.543 0.481 1.00 75.94 1040 ARG A C 1
ATOM 8406 O O . ARG A 1 1040 ? -22.580 19.485 -0.126 1.00 75.94 1040 ARG A O 1
ATOM 8413 N N . ILE A 1 1041 ? -22.124 20.594 1.785 1.00 76.31 1041 ILE A N 1
ATOM 8414 C CA . ILE A 1 1041 ? -21.998 19.409 2.649 1.00 76.31 1041 ILE A CA 1
ATOM 8415 C C . ILE A 1 1041 ? -23.353 18.754 2.915 1.00 76.31 1041 ILE A C 1
ATOM 8417 O O . ILE A 1 1041 ? -23.430 17.529 2.846 1.00 76.31 1041 ILE A O 1
ATOM 8421 N N . TRP A 1 1042 ? -24.396 19.520 3.246 1.00 74.44 1042 TRP A N 1
ATOM 8422 C CA . TRP A 1 1042 ? -25.682 18.970 3.706 1.00 74.44 1042 TRP A CA 1
ATOM 8423 C C . TRP A 1 1042 ? -26.711 18.771 2.588 1.00 74.44 1042 TRP A C 1
ATOM 8425 O O . TRP A 1 1042 ? -27.381 17.742 2.578 1.00 74.44 1042 TRP A O 1
ATOM 8435 N N . ASN A 1 1043 ? -26.789 19.686 1.617 1.00 70.19 1043 ASN A N 1
ATOM 8436 C CA . ASN A 1 1043 ? -27.902 19.762 0.660 1.00 70.19 1043 ASN A CA 1
ATOM 8437 C C . ASN A 1 1043 ? -27.618 19.034 -0.669 1.00 70.19 1043 ASN A C 1
ATOM 8439 O O . ASN A 1 1043 ? -28.397 19.136 -1.614 1.00 70.19 1043 ASN A O 1
ATOM 8443 N N . THR A 1 1044 ? -26.499 18.313 -0.775 1.00 60.56 1044 THR A N 1
ATOM 8444 C CA . THR A 1 1044 ? -26.194 17.446 -1.922 1.00 60.56 1044 THR A CA 1
ATOM 8445 C C . THR A 1 1044 ? -27.045 16.175 -1.875 1.00 60.56 1044 THR A C 1
ATOM 8447 O O . THR A 1 1044 ? -26.950 15.388 -0.927 1.00 60.56 1044 THR A O 1
ATOM 8450 N N . ALA A 1 1045 ? -27.873 15.978 -2.905 1.00 56.56 1045 ALA A N 1
ATOM 8451 C CA . ALA A 1 1045 ? -28.699 14.788 -3.068 1.00 56.56 1045 ALA A CA 1
ATOM 8452 C C . ALA A 1 1045 ? -27.833 13.549 -3.348 1.00 56.56 1045 ALA A C 1
ATOM 8454 O O . ALA A 1 1045 ? -26.904 13.592 -4.152 1.00 56.56 1045 ALA A O 1
ATOM 8455 N N . HIS A 1 1046 ? -28.159 12.422 -2.708 1.00 54.41 1046 HIS A N 1
ATOM 8456 C CA . HIS A 1 1046 ? -27.408 11.166 -2.864 1.00 54.41 1046 HIS A CA 1
ATOM 8457 C C . HIS A 1 1046 ? -27.528 10.541 -4.265 1.00 54.41 1046 HIS A C 1
ATOM 8459 O O . HIS A 1 1046 ? -26.742 9.662 -4.592 1.00 54.41 1046 HIS A O 1
ATOM 8465 N N . SER A 1 1047 ? -28.483 10.982 -5.089 1.00 50.72 1047 SER A N 1
ATOM 8466 C CA . SER A 1 1047 ? -28.601 10.597 -6.504 1.00 50.72 1047 SER A CA 1
ATOM 8467 C C . SER A 1 1047 ? -27.468 11.143 -7.376 1.00 50.72 1047 SER A C 1
ATOM 8469 O O . SER A 1 1047 ? -27.138 10.540 -8.393 1.00 50.72 1047 SER A O 1
ATOM 8471 N N . ASP A 1 1048 ? -26.878 12.268 -6.968 1.00 50.59 1048 ASP A N 1
ATOM 8472 C CA . ASP A 1 1048 ? -25.988 13.089 -7.796 1.00 50.59 1048 ASP A CA 1
ATOM 8473 C C . ASP A 1 1048 ? -24.516 12.948 -7.354 1.00 50.59 1048 ASP A C 1
ATOM 8475 O O . ASP A 1 1048 ? -23.643 13.691 -7.800 1.00 50.59 1048 ASP A O 1
ATOM 8479 N N . LEU A 1 1049 ? -24.248 12.023 -6.425 1.00 53.44 1049 LEU A N 1
ATOM 8480 C CA . LEU A 1 1049 ? -22.950 11.775 -5.805 1.00 53.44 1049 LEU A CA 1
ATOM 8481 C C . LEU A 1 1049 ? -22.508 10.334 -6.055 1.00 53.44 1049 LEU A C 1
ATOM 8483 O O . LEU A 1 1049 ? -23.298 9.397 -5.933 1.00 53.44 1049 LEU A O 1
ATOM 8487 N N . SER A 1 1050 ? -21.213 10.123 -6.289 1.00 52.38 1050 SER A N 1
ATOM 8488 C CA . SER A 1 1050 ? -20.666 8.766 -6.294 1.00 52.38 1050 SER A CA 1
ATOM 8489 C C . SER A 1 1050 ? -20.791 8.110 -4.905 1.00 52.38 1050 SER A C 1
ATOM 8491 O O . SER A 1 1050 ? -20.707 8.794 -3.876 1.00 52.38 1050 SER A O 1
ATOM 8493 N N . PRO A 1 1051 ? -20.861 6.766 -4.811 1.00 55.41 1051 PRO A N 1
ATOM 8494 C CA . PRO A 1 1051 ? -20.851 6.067 -3.523 1.00 55.41 1051 PRO A CA 1
ATOM 8495 C C . PRO A 1 1051 ? -19.634 6.390 -2.639 1.00 55.41 1051 PRO A C 1
ATOM 8497 O O . PRO A 1 1051 ? -19.667 6.175 -1.428 1.00 55.41 1051 PRO A O 1
ATOM 8500 N N . HIS A 1 1052 ? -18.524 6.884 -3.202 1.00 53.09 1052 HIS A N 1
ATOM 8501 C CA . HIS A 1 1052 ? -17.385 7.386 -2.421 1.00 53.09 1052 HIS A CA 1
ATOM 8502 C C . HIS A 1 1052 ? -17.646 8.779 -1.833 1.00 53.09 1052 HIS A C 1
ATOM 8504 O O . HIS A 1 1052 ? -17.440 8.976 -0.637 1.00 53.09 1052 HIS A O 1
ATOM 8510 N N . GLU A 1 1053 ? -18.184 9.713 -2.615 1.00 57.44 1053 GLU A N 1
ATOM 8511 C CA . GLU A 1 1053 ? -18.557 11.044 -2.120 1.00 57.44 1053 GLU A CA 1
ATOM 8512 C C . GLU A 1 1053 ? -19.635 10.981 -1.037 1.00 57.44 1053 GLU A C 1
ATOM 8514 O O . GLU A 1 1053 ? -19.510 11.667 -0.027 1.00 57.44 1053 GLU A O 1
ATOM 8519 N N . ILE A 1 1054 ? -20.629 10.098 -1.174 1.00 62.84 1054 ILE A N 1
ATOM 8520 C CA . ILE A 1 1054 ? -21.637 9.849 -0.129 1.00 62.84 1054 ILE A CA 1
ATOM 8521 C C . ILE A 1 1054 ? -20.962 9.479 1.203 1.00 62.84 1054 ILE A C 1
ATOM 8523 O O . ILE A 1 1054 ? -21.314 10.023 2.249 1.00 62.84 1054 ILE A O 1
ATOM 8527 N N . ARG A 1 1055 ? -19.947 8.601 1.188 1.00 59.69 1055 ARG A N 1
ATOM 8528 C CA . ARG A 1 1055 ? -19.174 8.223 2.391 1.00 59.69 1055 ARG A CA 1
ATOM 8529 C C . ARG A 1 1055 ? -18.335 9.388 2.931 1.00 59.69 1055 ARG A C 1
ATOM 8531 O O . ARG A 1 1055 ? -18.317 9.611 4.139 1.00 59.69 1055 ARG A O 1
ATOM 8538 N N . VAL A 1 1056 ? -17.690 10.149 2.047 1.00 61.31 1056 VAL A N 1
ATOM 8539 C CA . VAL A 1 1056 ? -16.903 11.358 2.360 1.00 61.31 1056 VAL A CA 1
ATOM 8540 C C . VAL A 1 1056 ? -17.761 12.427 3.043 1.00 61.31 1056 VAL A C 1
ATOM 8542 O O . VAL A 1 1056 ? -17.411 12.884 4.133 1.00 61.31 1056 VAL A O 1
ATOM 8545 N N . PHE A 1 1057 ? -18.908 12.788 2.463 1.00 70.38 1057 PHE A N 1
ATOM 8546 C CA . PHE A 1 1057 ? -19.830 13.757 3.051 1.00 70.38 1057 PHE A CA 1
ATOM 8547 C C . PHE A 1 1057 ? -20.454 13.223 4.338 1.00 70.38 1057 PHE A C 1
ATOM 8549 O O . PHE A 1 1057 ? -20.470 13.953 5.325 1.00 70.38 1057 PHE A O 1
ATOM 8556 N N . SER A 1 1058 ? -20.865 11.952 4.397 1.00 69.88 1058 SER A N 1
ATOM 8557 C CA . SER A 1 1058 ? -21.341 11.339 5.644 1.00 69.88 1058 SER A CA 1
ATOM 8558 C C . SER A 1 1058 ? -20.303 11.415 6.767 1.00 69.88 1058 SER A C 1
ATOM 8560 O O . SER A 1 1058 ? -20.670 11.766 7.882 1.00 69.88 1058 SER A O 1
ATOM 8562 N N . ALA A 1 1059 ? -19.011 11.195 6.493 1.00 66.62 1059 ALA A N 1
ATOM 8563 C CA . ALA A 1 1059 ? -17.944 11.342 7.488 1.00 66.62 1059 ALA A CA 1
ATOM 8564 C C . ALA A 1 1059 ? -17.717 12.804 7.936 1.00 66.62 1059 ALA A C 1
ATOM 8566 O O . ALA A 1 1059 ? -17.433 13.047 9.109 1.00 66.62 1059 ALA A O 1
ATOM 8567 N N . ILE A 1 1060 ? -17.878 13.789 7.042 1.00 71.50 1060 ILE A N 1
ATOM 8568 C CA . ILE A 1 1060 ? -17.820 15.224 7.388 1.00 71.50 1060 ILE A CA 1
ATOM 8569 C C . ILE A 1 1060 ? -19.013 15.615 8.271 1.00 71.50 1060 ILE A C 1
ATOM 8571 O O . ILE A 1 1060 ? -18.823 16.204 9.337 1.00 71.50 1060 ILE A O 1
ATOM 8575 N N . ARG A 1 1061 ? -20.230 15.260 7.833 1.00 76.94 1061 ARG A N 1
ATOM 8576 C CA . ARG A 1 1061 ? -21.497 15.475 8.548 1.00 76.94 1061 ARG A CA 1
ATOM 8577 C C . ARG A 1 1061 ? -21.398 14.882 9.960 1.00 76.94 1061 ARG A C 1
ATOM 8579 O O . ARG A 1 1061 ? -21.574 15.601 10.939 1.00 76.94 1061 ARG A O 1
ATOM 8586 N N . LEU A 1 1062 ? -20.991 13.613 10.051 1.00 71.31 1062 LEU A N 1
ATOM 8587 C CA . LEU A 1 1062 ? -20.697 12.872 11.282 1.00 71.31 1062 LEU A CA 1
ATOM 8588 C C . LEU A 1 1062 ? -19.724 13.621 12.207 1.00 71.31 1062 LEU A C 1
ATOM 8590 O O . LEU A 1 1062 ? -20.019 13.794 13.387 1.00 71.31 1062 LEU A O 1
ATOM 8594 N N . ASN A 1 1063 ? -18.589 14.101 11.693 1.00 69.00 1063 ASN A N 1
ATOM 8595 C CA . ASN A 1 1063 ? -17.578 14.758 12.523 1.00 69.00 1063 ASN A CA 1
ATOM 8596 C C . ASN A 1 1063 ? -18.047 16.123 13.070 1.00 69.00 1063 ASN A C 1
ATOM 8598 O O . ASN A 1 1063 ? -17.861 16.400 14.255 1.00 69.00 1063 ASN A O 1
ATOM 8602 N N . LYS A 1 1064 ? -18.728 16.962 12.266 1.00 73.81 1064 LYS A N 1
ATOM 8603 C CA . LYS A 1 1064 ? -19.288 18.231 12.782 1.00 73.81 1064 LYS A CA 1
ATOM 8604 C C . LYS A 1 1064 ? -20.395 17.948 13.813 1.00 73.81 1064 LYS A C 1
ATOM 8606 O O . LYS A 1 1064 ? -20.388 18.559 14.877 1.00 73.81 1064 LYS A O 1
ATOM 8611 N N . VAL A 1 1065 ? -21.254 16.954 13.574 1.00 74.38 1065 VAL A N 1
ATOM 8612 C CA . VAL A 1 1065 ? -22.295 16.480 14.514 1.00 74.38 1065 VAL A CA 1
ATOM 8613 C C . VAL A 1 1065 ? -21.720 15.978 15.849 1.00 74.38 1065 VAL A C 1
ATOM 8615 O O . VAL A 1 1065 ? -22.312 16.215 16.903 1.00 74.38 1065 VAL A O 1
ATOM 8618 N N . LEU A 1 1066 ? -20.553 15.330 15.841 1.00 66.31 1066 LEU A N 1
ATOM 8619 C CA . LEU A 1 1066 ? -19.835 14.948 17.064 1.00 66.31 1066 LEU A CA 1
ATOM 8620 C C . LEU A 1 1066 ? -19.240 16.162 17.787 1.00 66.31 1066 LEU A C 1
ATOM 8622 O O . LEU A 1 1066 ? -19.354 16.255 19.008 1.00 66.31 1066 LEU A O 1
ATOM 8626 N N . SER A 1 1067 ? -18.661 17.117 17.050 1.00 69.00 1067 SER A N 1
ATOM 8627 C CA . SER A 1 1067 ? -18.110 18.340 17.653 1.00 69.00 1067 SER A CA 1
ATOM 8628 C C . SER A 1 1067 ? -19.182 19.160 18.387 1.00 69.00 1067 SER A C 1
ATOM 8630 O O . SER A 1 1067 ? -18.925 19.652 19.482 1.00 69.00 1067 SER A O 1
ATOM 8632 N N . VAL A 1 1068 ? -20.411 19.200 17.854 1.00 73.81 1068 VAL A N 1
ATOM 8633 C CA . VAL A 1 1068 ? -21.595 19.778 18.515 1.00 73.81 1068 VAL A CA 1
ATOM 8634 C C . VAL A 1 1068 ? -21.866 19.083 19.852 1.00 73.81 1068 VAL A C 1
ATOM 8636 O O . VAL A 1 1068 ? -21.941 19.743 20.883 1.00 73.81 1068 VAL A O 1
ATOM 8639 N N . TRP A 1 1069 ? -21.943 17.746 19.875 1.00 72.81 1069 TRP A N 1
ATOM 8640 C CA . TRP A 1 1069 ? -22.204 16.974 21.104 1.00 72.81 1069 TRP A CA 1
ATOM 8641 C C . TRP A 1 1069 ? -21.189 17.250 22.226 1.00 72.81 1069 TRP A C 1
ATOM 8643 O O . TRP A 1 1069 ? -21.537 17.278 23.411 1.00 72.81 1069 TRP A O 1
ATOM 8653 N N . GLN A 1 1070 ? -19.928 17.456 21.845 1.00 66.94 1070 GLN A N 1
ATOM 8654 C CA . GLN A 1 1070 ? -18.810 17.697 22.758 1.00 66.94 1070 GLN A CA 1
ATOM 8655 C C . GLN A 1 1070 ? -18.741 19.143 23.262 1.00 66.94 1070 GLN A C 1
ATOM 8657 O O . GLN A 1 1070 ? -18.235 19.373 24.357 1.00 66.94 1070 GLN A O 1
ATOM 8662 N N . GLN A 1 1071 ? -19.268 20.102 22.498 1.00 69.94 1071 GLN A N 1
ATOM 8663 C CA . GLN A 1 1071 ? -19.378 21.507 22.903 1.00 69.94 1071 GLN A CA 1
ATOM 8664 C C . GLN A 1 1071 ? -20.549 21.760 23.870 1.00 69.94 1071 GLN A C 1
ATOM 8666 O O . GLN A 1 1071 ? -20.561 22.779 24.560 1.00 69.94 1071 GLN A O 1
ATOM 8671 N N . LEU A 1 1072 ? -21.520 20.842 23.957 1.00 71.25 1072 LEU A N 1
ATOM 8672 C CA . LEU A 1 1072 ? -22.637 20.951 24.897 1.00 71.25 1072 LEU A CA 1
ATOM 8673 C C . LEU A 1 1072 ? -22.194 20.709 26.353 1.00 71.25 1072 LEU A C 1
ATOM 8675 O O . LEU A 1 1072 ? -21.519 19.707 26.614 1.00 71.25 1072 LEU A O 1
ATOM 8679 N N . PRO A 1 1073 ? -22.626 21.549 27.318 1.00 72.44 1073 PRO A N 1
ATOM 8680 C CA . PRO A 1 1073 ? -22.244 21.417 28.721 1.00 72.44 1073 PRO A CA 1
ATOM 8681 C C . PRO A 1 1073 ? -22.531 20.034 29.313 1.00 72.44 1073 PRO A C 1
ATOM 8683 O O . PRO A 1 1073 ? -23.626 19.489 29.183 1.00 72.44 1073 PRO A O 1
ATOM 8686 N N . THR A 1 1074 ? -21.563 19.498 30.057 1.00 66.06 1074 THR A N 1
ATOM 8687 C CA . THR A 1 1074 ? -21.704 18.252 30.833 1.00 66.06 1074 THR A CA 1
ATOM 8688 C C . THR A 1 1074 ? -22.588 18.402 32.076 1.00 66.06 1074 THR A C 1
ATOM 8690 O O . THR A 1 1074 ? -22.890 17.410 32.729 1.00 66.06 1074 THR A O 1
ATOM 8693 N N . THR A 1 1075 ? -23.015 19.626 32.399 1.00 67.62 1075 THR A N 1
ATOM 8694 C CA . THR A 1 1075 ? -23.989 19.944 33.455 1.00 67.62 1075 THR A CA 1
ATOM 8695 C C . THR A 1 1075 ? -25.444 19.746 33.022 1.00 67.62 1075 THR A C 1
ATOM 8697 O O . THR A 1 1075 ? -26.328 19.720 33.874 1.00 67.62 1075 THR A O 1
ATOM 8700 N N . HIS A 1 1076 ? -25.711 19.616 31.720 1.00 67.38 1076 HIS A N 1
ATOM 8701 C CA . HIS A 1 1076 ? -27.032 19.268 31.197 1.00 67.38 1076 HIS A CA 1
ATOM 8702 C C . HIS A 1 1076 ? -27.299 17.766 31.388 1.00 67.38 1076 HIS A C 1
ATOM 8704 O O . HIS A 1 1076 ? -26.408 16.945 31.167 1.00 67.38 1076 HIS A O 1
ATOM 8710 N N . SER A 1 1077 ? -28.544 17.396 31.699 1.00 64.94 1077 SER A N 1
ATOM 8711 C CA . SER A 1 1077 ? -28.985 15.993 31.639 1.00 64.94 1077 SER A CA 1
ATOM 8712 C C . SER A 1 1077 ? -28.891 15.431 30.212 1.00 64.94 1077 SER A C 1
ATOM 8714 O O . SER A 1 1077 ? -28.990 16.182 29.240 1.00 64.94 1077 SER A O 1
ATOM 8716 N N . ASP A 1 1078 ? -28.765 14.107 30.063 1.00 58.72 1078 ASP A N 1
ATOM 8717 C CA . ASP A 1 1078 ? -28.674 13.438 28.751 1.00 58.72 1078 ASP A CA 1
ATOM 8718 C C . ASP A 1 1078 ? -29.784 13.864 27.775 1.00 58.72 1078 ASP A C 1
ATOM 8720 O O . ASP A 1 1078 ? -29.519 14.069 26.592 1.00 58.72 1078 ASP A O 1
ATOM 8724 N N . ALA A 1 1079 ? -31.011 14.060 28.270 1.00 58.38 1079 ALA A N 1
ATOM 8725 C CA . ALA A 1 1079 ? -32.143 14.517 27.465 1.00 58.38 1079 ALA A CA 1
ATOM 8726 C C . ALA A 1 1079 ? -31.992 15.982 27.011 1.00 58.38 1079 ALA A C 1
ATOM 8728 O O . ALA A 1 1079 ? -32.220 16.288 25.844 1.00 58.38 1079 ALA A O 1
ATOM 8729 N N . GLN A 1 1080 ? -31.539 16.882 27.894 1.00 65.88 1080 GLN A N 1
ATOM 8730 C CA . GLN A 1 1080 ? -31.239 18.276 27.534 1.00 65.88 1080 GLN A CA 1
ATOM 8731 C C . GLN A 1 1080 ? -30.063 18.371 26.551 1.00 65.88 1080 GLN A C 1
ATOM 8733 O O . GLN A 1 1080 ? -30.074 19.225 25.664 1.00 65.88 1080 GLN A O 1
ATOM 8738 N N . ARG A 1 1081 ? -29.060 17.487 26.667 1.00 67.62 1081 ARG A N 1
ATOM 8739 C CA . ARG A 1 1081 ? -27.963 17.387 25.691 1.00 67.62 1081 ARG A CA 1
ATOM 8740 C C . ARG A 1 1081 ? -28.469 16.874 24.348 1.00 67.62 1081 ARG A C 1
ATOM 8742 O O . ARG A 1 1081 ? -28.177 17.497 23.336 1.00 67.62 1081 ARG A O 1
ATOM 8749 N N . LEU A 1 1082 ? -29.259 15.798 24.327 1.00 67.75 1082 LEU A N 1
ATOM 8750 C CA . LEU A 1 1082 ? -29.828 15.240 23.095 1.00 67.75 1082 LEU A CA 1
ATOM 8751 C C . LEU A 1 1082 ? -30.730 16.245 22.374 1.00 67.75 1082 LEU A C 1
ATOM 8753 O O . LEU A 1 1082 ? -30.614 16.402 21.162 1.00 67.75 1082 LEU A O 1
ATOM 8757 N N . PHE A 1 1083 ? -31.557 16.979 23.116 1.00 69.25 1083 PHE A N 1
ATOM 8758 C CA . PHE A 1 1083 ? -32.400 18.022 22.549 1.00 69.25 1083 PHE A CA 1
ATOM 8759 C C . PHE A 1 1083 ? -31.584 19.192 21.969 1.00 69.25 1083 PHE A C 1
ATOM 8761 O O . PHE A 1 1083 ? -31.724 19.519 20.789 1.00 69.25 1083 PHE A O 1
ATOM 8768 N N . ALA A 1 1084 ? -30.675 19.783 22.755 1.00 74.00 1084 ALA A N 1
ATOM 8769 C CA . ALA A 1 1084 ? -29.834 20.889 22.288 1.00 74.00 1084 ALA A CA 1
ATOM 8770 C C . ALA A 1 1084 ? -28.958 20.487 21.084 1.00 74.00 1084 ALA A C 1
ATOM 8772 O O . ALA A 1 1084 ? -28.733 21.290 20.178 1.00 74.00 1084 ALA A O 1
ATOM 8773 N N . TRP A 1 1085 ? -28.512 19.228 21.047 1.00 79.56 1085 TRP A N 1
ATOM 8774 C CA . TRP A 1 1085 ? -27.800 18.632 19.922 1.00 79.56 1085 TRP A CA 1
ATOM 8775 C C . TRP A 1 1085 ? -28.678 18.530 18.675 1.00 79.56 1085 TRP A C 1
ATOM 8777 O O . TRP A 1 1085 ? -28.272 19.034 17.632 1.00 79.56 1085 TRP A O 1
ATOM 8787 N N . CYS A 1 1086 ? -29.889 17.967 18.767 1.00 74.88 1086 CYS A N 1
ATOM 8788 C CA . CYS A 1 1086 ? -30.823 17.890 17.638 1.00 74.88 1086 CYS A CA 1
ATOM 8789 C C . CYS A 1 1086 ? -31.093 19.273 17.020 1.00 74.88 1086 CYS A C 1
ATOM 8791 O O . CYS A 1 1086 ? -31.011 19.415 15.800 1.00 74.88 1086 CYS A O 1
ATOM 8793 N N . ASN A 1 1087 ? -31.317 20.304 17.844 1.00 75.62 1087 ASN A N 1
ATOM 8794 C CA . ASN A 1 1087 ? -31.525 21.675 17.365 1.00 75.62 1087 ASN A CA 1
ATOM 8795 C C . ASN A 1 1087 ? -30.287 22.247 16.660 1.00 75.62 1087 ASN A C 1
ATOM 8797 O O . ASN A 1 1087 ? -30.402 22.835 15.583 1.00 75.62 1087 ASN A O 1
ATOM 8801 N N . GLN A 1 1088 ? -29.091 22.071 17.228 1.00 81.31 1088 GLN A N 1
ATOM 8802 C CA . GLN A 1 1088 ? -27.851 22.554 16.608 1.00 81.31 1088 GLN A CA 1
ATOM 8803 C C . GLN A 1 1088 ? -27.506 21.781 15.322 1.00 81.31 1088 GLN A C 1
ATOM 8805 O O . GLN A 1 1088 ? -27.040 22.387 14.358 1.00 81.31 1088 GLN A O 1
ATOM 8810 N N . VAL A 1 1089 ? -27.807 20.480 15.248 1.00 79.44 1089 VAL A N 1
ATOM 8811 C CA . VAL A 1 1089 ? -27.662 19.668 14.027 1.00 79.44 1089 VAL A CA 1
ATOM 8812 C C . VAL A 1 1089 ? -28.653 20.101 12.944 1.00 79.44 1089 VAL A C 1
ATOM 8814 O O . VAL A 1 1089 ? -28.242 20.285 11.801 1.00 79.44 1089 VAL A O 1
ATOM 8817 N N . ALA A 1 1090 ? -29.923 20.337 13.286 1.00 78.88 1090 ALA A N 1
ATOM 8818 C CA . ALA A 1 1090 ? -30.915 20.860 12.345 1.00 78.88 1090 ALA A CA 1
ATOM 8819 C C . ALA A 1 1090 ? -30.536 22.257 11.824 1.00 78.88 1090 ALA A C 1
ATOM 8821 O O . ALA A 1 1090 ? -30.613 22.510 10.624 1.00 78.88 1090 ALA A O 1
ATOM 8822 N N . THR A 1 1091 ? -30.022 23.122 12.705 1.00 80.44 1091 THR A N 1
ATOM 8823 C CA . THR A 1 1091 ? -29.516 24.459 12.351 1.00 80.44 1091 THR A CA 1
ATOM 8824 C C . THR A 1 1091 ? -28.331 24.375 11.381 1.00 80.44 1091 THR A C 1
ATOM 8826 O O . THR A 1 1091 ? -28.317 25.065 10.363 1.00 80.44 1091 THR A O 1
ATOM 8829 N N . LEU A 1 1092 ? -27.358 23.493 11.647 1.00 75.44 1092 LEU A N 1
ATOM 8830 C CA . LEU A 1 1092 ? -26.215 23.243 10.757 1.00 75.44 1092 LEU A CA 1
ATOM 8831 C C . LEU A 1 1092 ? -26.628 22.660 9.400 1.00 75.44 1092 LEU A C 1
ATOM 8833 O O . LEU A 1 1092 ? -26.015 22.996 8.391 1.00 75.44 1092 LEU A O 1
ATOM 8837 N N . ALA A 1 1093 ? -27.650 21.807 9.372 1.00 73.88 1093 ALA A N 1
ATOM 8838 C CA . ALA A 1 1093 ? -28.192 21.221 8.150 1.00 73.88 1093 ALA A CA 1
ATOM 8839 C C . ALA A 1 1093 ? -29.197 22.131 7.415 1.00 73.88 1093 ALA A C 1
ATOM 8841 O O . ALA A 1 1093 ? -29.670 21.759 6.346 1.00 73.88 1093 ALA A O 1
ATOM 8842 N N . GLN A 1 1094 ? -29.527 23.307 7.968 1.00 73.94 1094 GLN A N 1
ATOM 8843 C CA . GLN A 1 1094 ? -30.563 24.224 7.466 1.00 73.94 1094 GLN A CA 1
ATOM 8844 C C . GLN A 1 1094 ? -31.957 23.566 7.339 1.00 73.94 1094 GLN A C 1
ATOM 8846 O O . GLN A 1 1094 ? -32.745 23.921 6.465 1.00 73.94 1094 GLN A O 1
ATOM 8851 N N . ILE A 1 1095 ? -32.272 22.610 8.224 1.00 74.38 1095 ILE A N 1
ATOM 8852 C CA . ILE A 1 1095 ? -33.539 21.866 8.228 1.00 74.38 1095 ILE A CA 1
ATOM 8853 C C . ILE A 1 1095 ? -34.540 22.501 9.200 1.00 74.38 1095 ILE A C 1
ATOM 8855 O O . ILE A 1 1095 ? -34.287 22.594 10.400 1.00 74.38 1095 ILE A O 1
ATOM 8859 N N . THR A 1 1096 ? -35.712 22.869 8.681 1.00 71.69 1096 THR A N 1
ATOM 8860 C CA . THR A 1 1096 ? -36.847 23.431 9.437 1.00 71.69 1096 THR A CA 1
ATOM 8861 C C . THR A 1 1096 ? -37.961 22.422 9.740 1.00 71.69 1096 THR A C 1
ATOM 8863 O O . THR A 1 1096 ? -38.865 22.732 10.514 1.00 71.69 1096 THR A O 1
ATOM 8866 N N . GLU A 1 1097 ? -37.909 21.231 9.137 1.00 63.06 1097 GLU A N 1
ATOM 8867 C CA . GLU A 1 1097 ? -38.965 20.210 9.166 1.00 63.06 1097 GLU A CA 1
ATOM 8868 C C . GLU A 1 1097 ? -38.506 18.896 9.820 1.00 63.06 1097 GLU A C 1
ATOM 8870 O O . GLU A 1 1097 ? -37.381 18.428 9.617 1.00 63.06 1097 GLU A O 1
ATOM 8875 N N . THR A 1 1098 ? -39.416 18.251 10.550 1.00 62.06 1098 THR A N 1
ATOM 8876 C CA . THR A 1 1098 ? -39.139 17.048 11.350 1.00 62.06 1098 THR A CA 1
ATOM 8877 C C . THR A 1 1098 ? -38.776 15.822 10.502 1.00 62.06 1098 THR A C 1
ATOM 8879 O O . THR A 1 1098 ? -37.886 15.061 10.880 1.00 62.06 1098 THR A O 1
ATOM 8882 N N . GLU A 1 1099 ? -39.407 15.620 9.339 1.00 62.06 1099 GLU A N 1
ATOM 8883 C CA . GLU A 1 1099 ? -39.175 14.428 8.504 1.00 62.06 1099 GLU A CA 1
ATOM 8884 C C . GLU A 1 1099 ? -37.812 14.442 7.778 1.00 62.06 1099 GLU A C 1
ATOM 8886 O O . GLU A 1 1099 ? -37.082 13.453 7.896 1.00 62.06 1099 GLU A O 1
ATOM 8891 N N . PRO A 1 1100 ? -37.373 15.535 7.115 1.00 64.94 1100 PRO A N 1
ATOM 8892 C CA . PRO A 1 1100 ? -36.003 15.640 6.609 1.00 64.94 1100 PRO A CA 1
ATOM 8893 C C . PRO A 1 1100 ? -34.947 15.471 7.708 1.00 64.94 1100 PRO A C 1
ATOM 8895 O O . PRO A 1 1100 ? -33.927 14.818 7.475 1.00 64.94 1100 PRO A O 1
ATOM 8898 N N . LEU A 1 1101 ? -35.195 15.979 8.924 1.00 69.38 1101 LEU A N 1
ATOM 8899 C CA . LEU A 1 1101 ? -34.292 15.758 10.056 1.00 69.38 1101 LEU A CA 1
ATOM 8900 C C . LEU A 1 1101 ? -34.281 14.289 10.490 1.00 69.38 1101 LEU A C 1
ATOM 8902 O O . LEU A 1 1101 ? -33.205 13.739 10.714 1.00 69.38 1101 LEU A O 1
ATOM 8906 N N . ARG A 1 1102 ? -35.442 13.623 10.562 1.00 65.38 1102 ARG A N 1
ATOM 8907 C CA . ARG A 1 1102 ? -35.533 12.185 10.859 1.00 65.38 1102 ARG A CA 1
ATOM 8908 C C . ARG A 1 1102 ? -34.768 11.360 9.829 1.00 65.38 1102 ARG A C 1
ATOM 8910 O O . ARG A 1 1102 ? -34.041 10.447 10.214 1.00 65.38 1102 ARG A O 1
ATOM 8917 N N . LEU A 1 1103 ? -34.869 11.699 8.543 1.00 63.88 1103 LEU A N 1
ATOM 8918 C CA . LEU A 1 1103 ? -34.122 11.055 7.458 1.00 63.88 1103 LEU A CA 1
ATOM 8919 C C . LEU A 1 1103 ? -32.609 11.321 7.547 1.00 63.88 1103 LEU A C 1
ATOM 8921 O O . LEU A 1 1103 ? -31.818 10.396 7.351 1.00 63.88 1103 LEU A O 1
ATOM 8925 N N . LEU A 1 1104 ? -32.191 12.540 7.897 1.00 69.88 1104 LEU A N 1
ATOM 8926 C CA . LEU A 1 1104 ? -30.780 12.887 8.081 1.00 69.88 1104 LEU A CA 1
ATOM 8927 C C . LEU A 1 1104 ? -30.170 12.183 9.301 1.00 69.88 1104 LEU A C 1
ATOM 8929 O O . LEU A 1 1104 ? -29.122 11.546 9.192 1.00 69.88 1104 LEU A O 1
ATOM 8933 N N . LEU A 1 1105 ? -30.841 12.254 10.452 1.00 68.75 1105 LEU A N 1
ATOM 8934 C CA . LEU A 1 1105 ? -30.457 11.529 11.660 1.00 68.75 1105 LEU A CA 1
ATOM 8935 C C . LEU A 1 1105 ? -30.429 10.025 11.382 1.00 68.75 1105 LEU A C 1
ATOM 8937 O O . LEU A 1 1105 ? -29.468 9.366 11.759 1.00 68.75 1105 LEU A O 1
ATOM 8941 N N . LYS A 1 1106 ? -31.399 9.482 10.637 1.00 62.31 1106 LYS A N 1
ATOM 8942 C CA . LYS A 1 1106 ? -31.391 8.085 10.188 1.00 62.31 1106 LYS A CA 1
ATOM 8943 C C . LYS A 1 1106 ? -30.144 7.726 9.392 1.00 62.31 1106 LYS A C 1
ATOM 8945 O O . LYS A 1 1106 ? -29.525 6.717 9.713 1.00 62.31 1106 LYS A O 1
ATOM 8950 N N . GLN A 1 1107 ? -29.720 8.553 8.441 1.00 62.22 1107 GLN A N 1
ATOM 8951 C CA . GLN A 1 1107 ? -28.471 8.329 7.704 1.00 62.22 1107 GLN A CA 1
ATOM 8952 C C . GLN A 1 1107 ? -27.239 8.382 8.627 1.00 62.22 1107 GLN A C 1
ATOM 8954 O O . GLN A 1 1107 ? -26.361 7.529 8.523 1.00 62.22 1107 GLN A O 1
ATOM 8959 N N . LEU A 1 1108 ? -27.190 9.320 9.580 1.00 62.56 1108 LEU A N 1
ATOM 8960 C CA . LEU A 1 1108 ? -26.087 9.461 10.545 1.00 62.56 1108 LEU A CA 1
ATOM 8961 C C . LEU A 1 1108 ? -26.033 8.325 11.589 1.00 62.56 1108 LEU A C 1
ATOM 8963 O O . LEU A 1 1108 ? -24.951 7.873 11.966 1.00 62.56 1108 LEU A O 1
ATOM 8967 N N . PHE A 1 1109 ? -27.185 7.822 12.036 1.00 60.00 1109 PHE A N 1
ATOM 8968 C CA . PHE A 1 1109 ? -27.293 6.686 12.955 1.00 60.00 1109 PHE A CA 1
ATOM 8969 C C . PHE A 1 1109 ? -27.048 5.348 12.245 1.00 60.00 1109 PHE A C 1
ATOM 8971 O O . PHE A 1 1109 ? -26.363 4.485 12.795 1.00 60.00 1109 PHE A O 1
ATOM 8978 N N . GLN A 1 1110 ? -27.493 5.198 10.992 1.00 51.84 1110 GLN A N 1
ATOM 8979 C CA . GLN A 1 1110 ? -27.085 4.087 10.124 1.00 51.84 1110 GLN A CA 1
ATOM 8980 C C . GLN A 1 1110 ? -25.573 4.126 9.834 1.00 51.84 1110 GLN A C 1
ATOM 8982 O O . GLN A 1 1110 ? -24.955 3.066 9.796 1.00 51.84 1110 GLN A O 1
ATOM 8987 N N . ALA A 1 1111 ? -24.959 5.316 9.772 1.00 47.88 1111 ALA A N 1
ATOM 8988 C CA . ALA A 1 1111 ? -23.506 5.545 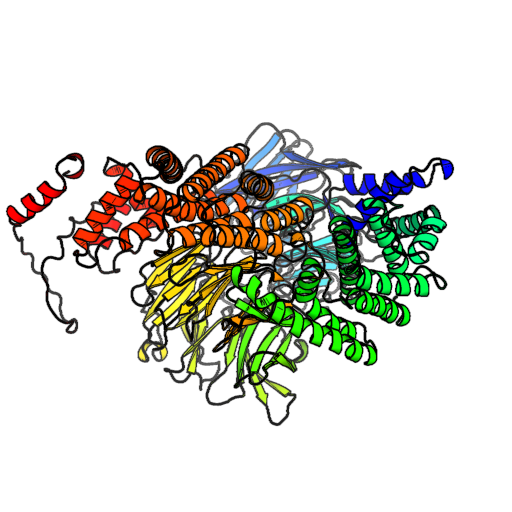9.770 1.00 47.88 1111 ALA A CA 1
ATOM 8989 C C . ALA A 1 1111 ? -22.838 5.489 11.172 1.00 47.88 1111 ALA A C 1
ATOM 8991 O O . ALA A 1 1111 ? -21.719 5.969 11.360 1.00 47.88 1111 ALA A O 1
ATOM 8992 N N . HIS A 1 1112 ? -23.491 4.822 12.133 1.00 52.25 1112 HIS A N 1
ATOM 8993 C CA . HIS A 1 1112 ? -22.936 4.304 13.396 1.00 52.25 1112 HIS A CA 1
ATOM 8994 C C . HIS A 1 1112 ? -22.747 5.293 14.563 1.00 52.25 1112 HIS A C 1
ATOM 8996 O O . HIS A 1 1112 ? -21.925 5.051 15.449 1.00 52.25 1112 HIS A O 1
ATOM 9002 N N . LEU A 1 1113 ? -23.546 6.360 14.648 1.00 45.66 1113 LEU A N 1
ATOM 9003 C CA . LEU A 1 1113 ? -23.578 7.224 15.838 1.00 45.66 1113 LEU A CA 1
ATOM 9004 C C . LEU A 1 1113 ? -24.139 6.534 17.102 1.00 45.66 1113 LEU A C 1
ATOM 9006 O O . LEU A 1 1113 ? -25.302 6.694 17.463 1.00 45.66 1113 LEU A O 1
ATOM 9010 N N . ARG A 1 1114 ? -23.293 5.842 17.870 1.00 48.72 1114 ARG A N 1
ATOM 9011 C CA . ARG A 1 1114 ? -23.590 5.509 19.278 1.00 48.72 1114 ARG A CA 1
ATOM 9012 C C . ARG A 1 1114 ? -23.117 6.630 20.206 1.00 48.72 1114 ARG A C 1
ATOM 9014 O O . ARG A 1 1114 ? -22.097 6.521 20.876 1.00 48.72 1114 ARG A O 1
ATOM 9021 N N . VAL A 1 1115 ? -23.862 7.738 20.175 1.00 44.94 1115 VAL A N 1
ATOM 9022 C CA . VAL A 1 1115 ? -23.665 8.927 21.037 1.00 44.94 1115 VAL A CA 1
ATOM 9023 C C . VAL A 1 1115 ? -24.100 8.655 22.482 1.00 44.94 1115 VAL A C 1
ATOM 9025 O O . VAL A 1 1115 ? -23.578 9.250 23.421 1.00 44.94 1115 VAL A O 1
ATOM 9028 N N . LEU A 1 1116 ? -25.054 7.739 22.645 1.00 43.66 1116 LEU A N 1
ATOM 9029 C CA . LEU A 1 1116 ? -25.645 7.324 23.910 1.00 43.66 1116 LEU A CA 1
ATOM 9030 C C . LEU A 1 1116 ? -25.136 5.926 24.293 1.00 43.66 1116 LEU A C 1
ATOM 9032 O O . LEU A 1 1116 ? -24.701 5.157 23.430 1.00 43.66 1116 LEU A O 1
ATOM 9036 N N . ALA A 1 1117 ? -25.211 5.588 25.581 1.00 42.59 1117 ALA A N 1
ATOM 9037 C CA . ALA A 1 1117 ? -24.948 4.229 26.050 1.00 42.59 1117 ALA A CA 1
ATOM 9038 C C . ALA A 1 1117 ? -25.977 3.239 25.473 1.00 42.59 1117 ALA A C 1
ATOM 9040 O O . ALA A 1 1117 ? -27.149 3.583 25.338 1.00 42.59 1117 ALA A O 1
ATOM 9041 N N . ILE A 1 1118 ? -25.543 2.001 25.202 1.00 45.88 1118 ILE A N 1
ATOM 9042 C CA . ILE A 1 1118 ? -26.338 0.951 24.527 1.00 45.88 1118 ILE A CA 1
ATOM 9043 C C . ILE A 1 1118 ? -27.695 0.704 25.211 1.00 45.88 1118 ILE A C 1
ATOM 9045 O O . ILE A 1 1118 ? -28.685 0.432 24.534 1.00 45.88 1118 ILE A O 1
ATOM 9049 N N . ASP A 1 1119 ? -27.736 0.846 26.535 1.00 50.50 1119 ASP A N 1
ATOM 9050 C CA . ASP A 1 1119 ? -28.904 0.574 27.376 1.00 50.50 1119 ASP A CA 1
ATOM 9051 C C . ASP A 1 1119 ? -29.797 1.820 27.595 1.00 50.50 1119 ASP A C 1
ATOM 9053 O O . ASP A 1 1119 ? -30.762 1.775 28.357 1.00 50.50 1119 ASP A O 1
ATOM 9057 N N . ASN A 1 1120 ? -29.484 2.958 26.958 1.00 53.31 1120 ASN A N 1
ATOM 9058 C CA . ASN A 1 1120 ? -30.216 4.214 27.133 1.00 53.31 1120 ASN A CA 1
ATOM 9059 C C . ASN A 1 1120 ? -31.568 4.178 26.377 1.00 53.31 1120 ASN A C 1
ATOM 9061 O O . ASN A 1 1120 ? -31.576 3.957 25.160 1.00 53.31 1120 ASN A O 1
ATOM 9065 N N . PRO A 1 1121 ? -32.713 4.469 27.033 1.00 55.78 1121 PRO A N 1
ATOM 9066 C CA . PRO A 1 1121 ? -34.033 4.501 26.392 1.00 55.78 1121 PRO A CA 1
ATOM 9067 C C . PRO A 1 1121 ? -34.117 5.377 25.133 1.00 55.78 1121 PRO A C 1
ATOM 9069 O O . PRO A 1 1121 ? -34.813 5.023 24.180 1.00 55.78 1121 PRO A O 1
ATOM 9072 N N . TRP A 1 1122 ? -33.370 6.484 25.084 1.00 56.59 1122 TRP A N 1
ATOM 9073 C CA . TRP A 1 1122 ? -33.304 7.360 23.912 1.00 56.59 1122 TRP A CA 1
ATOM 9074 C C . TRP A 1 1122 ? -32.655 6.689 22.700 1.00 56.59 1122 TRP A C 1
ATOM 9076 O O . TRP A 1 1122 ? -33.045 6.980 21.573 1.00 56.59 1122 TRP A O 1
ATOM 9086 N N . GLN A 1 1123 ? -31.740 5.734 22.893 1.00 56.91 1123 GLN A N 1
ATOM 9087 C CA . GLN A 1 1123 ? -31.190 4.961 21.781 1.00 56.91 1123 GLN A CA 1
ATOM 9088 C C . GLN A 1 1123 ? -32.209 3.954 21.227 1.00 56.91 1123 GLN A C 1
ATOM 9090 O O . GLN A 1 1123 ? -32.296 3.786 20.012 1.00 56.91 1123 GLN A O 1
ATOM 9095 N N . ALA A 1 1124 ? -33.026 3.328 22.081 1.00 58.94 1124 ALA A N 1
ATOM 9096 C CA . ALA A 1 1124 ? -34.128 2.474 21.631 1.00 58.94 1124 ALA A CA 1
ATOM 9097 C C . ALA A 1 1124 ? -35.196 3.277 20.861 1.00 58.94 1124 ALA A C 1
ATOM 9099 O O . ALA A 1 1124 ? -35.666 2.835 19.814 1.00 58.94 1124 ALA A O 1
ATOM 9100 N N . TRP A 1 1125 ? -35.519 4.484 21.335 1.00 63.94 1125 TRP A N 1
ATOM 9101 C CA . TRP A 1 1125 ? -36.430 5.417 20.667 1.00 63.94 1125 TRP A CA 1
ATOM 9102 C C . TRP A 1 1125 ? -35.920 5.877 19.292 1.00 63.94 1125 TRP A C 1
ATOM 9104 O O . TRP A 1 1125 ? -36.630 5.745 18.293 1.00 63.94 1125 TRP A O 1
ATOM 9114 N N . LEU A 1 1126 ? -34.662 6.332 19.219 1.00 58.44 1126 LEU A N 1
ATOM 9115 C CA . LEU A 1 1126 ? -34.006 6.700 17.960 1.00 58.44 1126 LEU A CA 1
ATOM 9116 C C . LEU A 1 1126 ? -33.977 5.522 16.978 1.00 58.44 1126 LEU A C 1
ATOM 9118 O O . LEU A 1 1126 ? -34.298 5.700 15.806 1.00 58.44 1126 LEU A O 1
ATOM 9122 N N . ASN A 1 1127 ? -33.668 4.309 17.447 1.00 55.38 1127 ASN A N 1
ATOM 9123 C CA . ASN A 1 1127 ? -33.710 3.110 16.609 1.00 55.38 1127 ASN A CA 1
ATOM 9124 C C . ASN A 1 1127 ? -35.119 2.852 16.039 1.00 55.38 1127 ASN A C 1
ATOM 9126 O O . ASN A 1 1127 ? -35.218 2.513 14.864 1.00 55.38 1127 ASN A O 1
ATOM 9130 N N . GLY A 1 1128 ? -36.189 3.066 16.817 1.00 58.53 1128 GLY A N 1
ATOM 9131 C CA . GLY A 1 1128 ? -37.580 2.943 16.354 1.00 58.53 1128 GLY A CA 1
ATOM 9132 C C . GLY A 1 1128 ? -37.948 3.951 15.256 1.00 58.53 1128 GLY A C 1
ATOM 9133 O O . GLY A 1 1128 ? -38.459 3.569 14.201 1.00 58.53 1128 GLY A O 1
ATOM 9134 N N . LEU A 1 1129 ? -37.599 5.230 15.453 1.00 54.41 1129 LEU A N 1
ATOM 9135 C CA . LEU A 1 1129 ? -37.732 6.279 14.428 1.00 54.41 1129 LEU A CA 1
ATOM 9136 C C . LEU A 1 1129 ? -36.974 5.937 13.134 1.00 54.41 1129 LEU A C 1
ATOM 9138 O O . LEU A 1 1129 ? -37.433 6.272 12.037 1.00 54.41 1129 LEU A O 1
ATOM 9142 N N . VAL A 1 1130 ? -35.823 5.271 13.271 1.00 49.00 1130 VAL A N 1
ATOM 9143 C CA . VAL A 1 1130 ? -34.951 4.822 12.179 1.00 49.00 1130 VAL A CA 1
ATOM 9144 C C . VAL A 1 1130 ? -35.522 3.612 11.436 1.00 49.00 1130 VAL A C 1
ATOM 9146 O O . VAL A 1 1130 ? -35.484 3.600 10.201 1.00 49.00 1130 VAL A O 1
ATOM 9149 N N . SER A 1 1131 ? -36.074 2.612 12.128 1.00 47.50 1131 SER A N 1
ATOM 9150 C CA . SER A 1 1131 ? -36.676 1.430 11.492 1.00 47.50 1131 SER A CA 1
ATOM 9151 C C . SER A 1 1131 ? -37.992 1.732 10.775 1.00 47.50 1131 SER A C 1
ATOM 9153 O O . SER A 1 1131 ? -38.330 1.017 9.837 1.00 47.50 1131 SER A O 1
ATOM 9155 N N . GLY A 1 1132 ? -38.714 2.792 11.156 1.00 47.12 1132 GLY A N 1
ATOM 9156 C CA . GLY A 1 1132 ? -40.020 3.124 10.563 1.00 47.12 1132 GLY A CA 1
ATOM 9157 C C . GLY A 1 1132 ? -41.165 2.223 11.041 1.00 47.12 1132 GLY A C 1
ATOM 9158 O O . GLY A 1 1132 ? -42.276 2.309 10.529 1.00 47.12 1132 GLY A O 1
ATOM 9159 N N . THR A 1 1133 ? -40.892 1.384 12.040 1.00 49.12 1133 THR A N 1
ATOM 9160 C CA . THR A 1 1133 ? -41.890 0.867 12.982 1.00 49.12 1133 THR A CA 1
ATOM 9161 C C . THR A 1 1133 ? -42.535 2.028 13.742 1.00 49.12 1133 THR A C 1
ATOM 9163 O O . THR A 1 1133 ? -41.942 3.107 13.810 1.00 49.12 1133 THR A O 1
ATOM 9166 N N . GLU A 1 1134 ? -43.695 1.811 14.372 1.00 43.44 1134 GLU A N 1
ATOM 9167 C CA . GLU A 1 1134 ? -44.224 2.783 15.338 1.00 43.44 1134 GLU A CA 1
ATOM 9168 C C . GLU A 1 1134 ? -43.121 3.147 16.350 1.00 43.44 1134 GLU A C 1
ATOM 9170 O O . GLU A 1 1134 ? -42.462 2.244 16.885 1.00 43.44 1134 GLU A O 1
ATOM 9175 N N . PRO A 1 1135 ? -42.842 4.444 16.576 1.00 45.00 1135 PRO A N 1
ATOM 9176 C CA . PRO A 1 1135 ? -41.847 4.829 17.556 1.00 45.00 1135 PRO A CA 1
ATOM 9177 C C . PRO A 1 1135 ? -42.350 4.420 18.940 1.00 45.00 1135 PRO A C 1
ATOM 9179 O O . PRO A 1 1135 ? -43.503 4.669 19.293 1.00 45.00 1135 PRO A O 1
ATOM 9182 N N . SER A 1 1136 ? -41.463 3.844 19.755 1.00 47.62 1136 SER A N 1
ATOM 9183 C CA . SER A 1 1136 ? -41.686 3.773 21.201 1.00 47.62 1136 SER A CA 1
ATOM 9184 C C . SER A 1 1136 ? -42.105 5.157 21.727 1.00 47.62 1136 SER A C 1
ATOM 9186 O O . SER A 1 1136 ? -41.677 6.167 21.158 1.00 47.62 1136 SER A O 1
ATOM 9188 N N . PRO A 1 1137 ? -42.891 5.254 22.813 1.00 49.47 1137 PRO A N 1
ATOM 9189 C CA . PRO A 1 1137 ? -43.179 6.550 23.420 1.00 49.47 1137 PRO A CA 1
ATOM 9190 C C . PRO A 1 1137 ? -41.872 7.297 23.716 1.00 49.47 1137 PRO A C 1
ATOM 9192 O O . PRO A 1 1137 ? -40.897 6.685 24.163 1.00 49.47 1137 PRO A O 1
ATOM 9195 N N . VAL A 1 1138 ? -41.853 8.608 23.438 1.00 46.41 1138 VAL A N 1
ATOM 9196 C CA . VAL A 1 1138 ? -40.680 9.466 23.667 1.00 46.41 1138 VAL A CA 1
ATOM 9197 C C . VAL A 1 1138 ? -40.224 9.281 25.119 1.00 46.41 1138 VAL A C 1
ATOM 9199 O O . VAL A 1 1138 ? -41.044 9.464 26.026 1.00 46.41 1138 VAL A O 1
ATOM 9202 N N . PRO A 1 1139 ? -38.965 8.882 25.379 1.00 48.00 1139 PRO A N 1
ATOM 9203 C CA . PRO A 1 1139 ? -38.521 8.636 26.739 1.00 48.00 1139 PRO A CA 1
ATOM 9204 C C . PRO A 1 1139 ? -38.637 9.903 27.577 1.00 48.00 1139 PRO A C 1
ATOM 9206 O O . PRO A 1 1139 ? -38.283 10.994 27.130 1.00 48.00 1139 PRO A O 1
ATOM 9209 N N . LYS A 1 1140 ? -39.106 9.768 28.820 1.00 41.88 1140 LYS A N 1
ATOM 9210 C CA . LYS A 1 1140 ? -39.080 10.898 29.749 1.00 41.88 1140 LYS A CA 1
ATOM 9211 C C . LYS A 1 1140 ? -37.624 11.346 29.982 1.00 41.88 1140 LYS A C 1
ATOM 9213 O O . LYS A 1 1140 ? -36.721 10.500 29.992 1.00 41.88 1140 LYS A O 1
ATOM 9218 N N . PRO A 1 1141 ? -37.372 12.652 30.189 1.00 37.78 1141 PRO A N 1
ATOM 9219 C CA . PRO A 1 1141 ? -36.084 13.133 30.675 1.00 37.78 1141 PRO A CA 1
ATOM 9220 C C . PRO A 1 1141 ? -35.641 12.392 31.944 1.00 37.78 1141 PRO A C 1
ATOM 9222 O O . PRO A 1 1141 ? -36.470 12.006 32.768 1.00 37.78 1141 PRO A O 1
ATOM 9225 N N . LEU A 1 1142 ? -34.329 12.207 32.119 1.00 32.91 1142 LEU A N 1
ATOM 9226 C CA . LEU A 1 1142 ? -33.757 11.604 33.330 1.00 32.91 1142 LEU A CA 1
ATOM 9227 C C . LEU A 1 1142 ? -33.734 12.622 34.481 1.00 32.91 1142 LEU A C 1
ATOM 9229 O O . LEU A 1 1142 ? -32.683 13.134 34.861 1.00 32.91 1142 LEU A O 1
ATOM 9233 N N . THR A 1 1143 ? -34.914 12.930 35.018 1.00 33.00 1143 THR A N 1
ATOM 9234 C CA . THR A 1 1143 ? -35.120 13.854 36.143 1.00 33.00 1143 THR A CA 1
ATOM 9235 C C . THR A 1 1143 ? -35.355 13.108 37.454 1.00 33.00 1143 THR A C 1
ATOM 9237 O O . THR A 1 1143 ? -36.421 13.223 38.046 1.00 33.00 1143 THR A O 1
ATOM 9240 N N . GLU A 1 1144 ? -34.349 12.367 37.922 1.00 29.12 1144 GLU A N 1
ATOM 9241 C CA . GLU A 1 1144 ? -34.122 12.168 39.362 1.00 29.12 1144 GLU A CA 1
ATOM 9242 C C . GLU A 1 1144 ? -32.691 11.653 39.634 1.00 29.12 1144 GLU A C 1
ATOM 9244 O O . GLU A 1 1144 ? -32.263 10.675 39.014 1.00 29.12 1144 GLU A O 1
ATOM 9249 N N . PRO A 1 1145 ? -31.915 12.276 40.543 1.00 40.44 1145 PRO A N 1
ATOM 9250 C CA . PRO A 1 1145 ? -30.609 11.765 40.942 1.00 40.44 1145 PRO A CA 1
ATOM 9251 C C . PRO A 1 1145 ? -30.765 10.704 42.042 1.00 40.44 1145 PRO A C 1
ATOM 9253 O O . PRO A 1 1145 ? -31.039 11.040 43.193 1.00 40.44 1145 PRO A O 1
ATOM 9256 N N . SER A 1 1146 ? -30.537 9.426 41.718 1.00 25.23 1146 SER A N 1
ATOM 9257 C CA . SER A 1 1146 ? -30.569 8.330 42.704 1.00 25.23 1146 SER A CA 1
ATOM 9258 C C . SER A 1 1146 ? -29.232 7.562 42.771 1.00 25.23 1146 SER A C 1
ATOM 9260 O O . SER A 1 1146 ? -28.587 7.383 41.734 1.00 25.23 1146 SER A O 1
ATOM 9262 N N . PRO A 1 1147 ? -28.740 7.157 43.964 1.00 34.19 1147 PRO A N 1
ATOM 9263 C CA . PRO A 1 1147 ? -27.311 6.907 44.169 1.00 34.19 1147 PRO A CA 1
ATOM 9264 C C . PRO A 1 1147 ? -26.882 5.428 44.135 1.00 34.19 1147 PRO A C 1
ATOM 9266 O O . PRO A 1 1147 ? -27.553 4.562 44.684 1.00 34.19 1147 PRO A O 1
ATOM 9269 N N . VAL A 1 1148 ? -25.652 5.204 43.650 1.00 26.30 1148 VAL A N 1
ATOM 9270 C CA . VAL A 1 1148 ? -24.806 3.996 43.808 1.00 26.30 1148 VAL A CA 1
ATOM 9271 C C . VAL A 1 1148 ? -25.382 2.678 43.242 1.00 26.30 1148 VAL A C 1
ATOM 9273 O O . VAL A 1 1148 ? -26.369 2.153 43.757 1.00 26.30 1148 VAL A O 1
ATOM 9276 N N . PRO A 1 1149 ? -24.708 2.024 42.271 1.00 25.80 1149 PRO A N 1
ATOM 9277 C CA . PRO A 1 1149 ? -25.146 0.719 41.784 1.00 25.80 1149 PRO A CA 1
ATOM 9278 C C . PRO A 1 1149 ? -25.003 -0.363 42.867 1.00 25.80 1149 PRO A C 1
ATOM 9280 O O . PRO A 1 1149 ? -23.899 -0.706 43.295 1.00 25.80 1149 PRO A O 1
ATOM 9283 N N . LYS A 1 1150 ? -26.132 -0.952 43.270 1.00 25.67 1150 LYS A N 1
ATOM 9284 C CA . LYS A 1 1150 ? -26.197 -2.258 43.945 1.00 25.67 1150 LYS A CA 1
ATOM 9285 C C . LYS A 1 1150 ? -26.715 -3.324 42.966 1.00 25.67 1150 LYS A C 1
ATOM 9287 O O . LYS A 1 1150 ? -27.383 -2.975 41.996 1.00 25.67 1150 LYS A O 1
ATOM 9292 N N . PRO A 1 1151 ? -26.340 -4.603 43.149 1.00 27.25 1151 PRO A N 1
ATOM 9293 C CA . PRO A 1 1151 ? -26.432 -5.601 42.086 1.00 27.25 1151 PRO A CA 1
ATOM 9294 C C . PRO A 1 1151 ? -27.871 -5.987 41.729 1.00 27.25 1151 PRO A C 1
ATOM 9296 O O . PRO A 1 1151 ? -28.734 -6.094 42.599 1.00 27.25 1151 PRO A O 1
ATOM 9299 N N . LEU A 1 1152 ? -28.080 -6.263 40.438 1.00 26.25 1152 LEU A N 1
ATOM 9300 C CA . LEU A 1 1152 ? -29.336 -6.747 39.868 1.00 26.25 1152 LEU A CA 1
ATOM 9301 C C . LEU A 1 1152 ? -29.860 -8.001 40.583 1.00 26.25 1152 LEU A C 1
ATOM 9303 O O . LEU A 1 1152 ? -29.182 -9.025 40.633 1.00 26.25 1152 LEU A O 1
ATOM 9307 N N . ASN A 1 1153 ? -31.116 -7.939 41.022 1.00 26.58 1153 ASN A N 1
ATOM 9308 C CA . ASN A 1 1153 ? -31.989 -9.095 41.198 1.00 26.58 1153 ASN A CA 1
ATOM 9309 C C . ASN A 1 1153 ? -33.451 -8.651 41.047 1.00 26.58 1153 ASN A C 1
ATOM 9311 O O . ASN A 1 1153 ? -33.831 -7.626 41.598 1.00 26.58 1153 ASN A O 1
ATOM 9315 N N . ALA A 1 1154 ? -34.242 -9.453 40.327 1.00 26.19 1154 ALA A N 1
ATOM 9316 C CA . ALA A 1 1154 ? -35.689 -9.316 40.110 1.00 26.19 1154 ALA A CA 1
ATOM 9317 C C . ALA A 1 1154 ? -36.200 -7.957 39.570 1.00 26.19 1154 ALA A C 1
ATOM 9319 O O . ALA A 1 1154 ? -36.512 -7.040 40.323 1.00 26.19 1154 ALA A O 1
ATOM 9320 N N . LEU A 1 1155 ? -36.443 -7.895 38.254 1.00 25.77 1155 LEU A N 1
ATOM 9321 C CA . LEU A 1 1155 ? -37.475 -7.012 37.698 1.00 25.77 1155 LEU A CA 1
ATOM 9322 C C . LEU A 1 1155 ? -38.818 -7.755 37.700 1.00 25.77 1155 LEU A C 1
ATOM 9324 O O . LEU A 1 1155 ? -38.938 -8.825 37.103 1.00 25.77 1155 LEU A O 1
ATOM 9328 N N . ALA A 1 1156 ? -39.820 -7.164 38.345 1.00 25.48 1156 ALA A N 1
ATOM 9329 C CA . ALA A 1 1156 ? -41.228 -7.527 38.222 1.00 25.48 1156 ALA A CA 1
ATOM 9330 C C . ALA A 1 1156 ? -42.015 -6.298 37.738 1.00 25.48 1156 ALA A C 1
ATOM 9332 O O . ALA A 1 1156 ? -41.588 -5.163 37.945 1.00 25.48 1156 ALA A O 1
ATOM 9333 N N . LEU A 1 1157 ? -43.139 -6.526 37.058 1.00 37.78 1157 LEU A N 1
ATOM 9334 C CA . LEU A 1 1157 ? -43.936 -5.470 36.427 1.00 37.78 1157 LEU A CA 1
ATOM 9335 C C . LEU A 1 1157 ? -44.623 -4.558 37.456 1.00 37.78 1157 LEU A C 1
ATOM 9337 O O . LEU A 1 1157 ? -45.262 -5.051 38.383 1.00 37.78 1157 LEU A O 1
ATOM 9341 N N . ALA A 1 1158 ? -44.610 -3.251 37.193 1.00 26.52 1158 ALA A N 1
ATOM 9342 C CA . ALA A 1 1158 ? -45.578 -2.298 37.726 1.00 26.52 1158 ALA A CA 1
ATOM 9343 C C . ALA A 1 1158 ? -45.872 -1.222 36.666 1.00 26.52 1158 ALA A C 1
ATOM 9345 O O . ALA A 1 1158 ? -44.951 -0.617 36.121 1.00 26.52 1158 ALA A O 1
ATOM 9346 N N . ASN A 1 1159 ? -47.155 -1.000 36.368 1.00 34.50 1159 ASN A N 1
ATOM 9347 C CA . ASN A 1 1159 ? -47.618 0.122 35.552 1.00 34.50 1159 ASN A CA 1
ATOM 9348 C C . ASN A 1 1159 ? -48.040 1.255 36.491 1.00 34.50 1159 ASN A C 1
ATOM 9350 O O . ASN A 1 1159 ? -49.040 1.089 37.186 1.00 34.50 1159 ASN A O 1
ATOM 9354 N N . GLU A 1 1160 ? -47.379 2.410 36.447 1.00 28.61 1160 GLU A N 1
ATOM 9355 C CA . GLU A 1 1160 ? -47.920 3.642 37.035 1.00 28.61 1160 GLU A CA 1
ATOM 9356 C C . GLU A 1 1160 ? -47.804 4.810 36.049 1.00 28.61 1160 GLU A C 1
ATOM 9358 O O . GLU A 1 1160 ? -46.732 5.126 35.530 1.00 28.61 1160 GLU A O 1
ATOM 9363 N N . GLN A 1 1161 ? -48.942 5.447 35.761 1.00 31.61 1161 GLN A N 1
ATOM 9364 C CA . GLN A 1 1161 ? -48.998 6.679 34.981 1.00 31.61 1161 GLN A CA 1
ATOM 9365 C C . GLN A 1 1161 ? -48.734 7.862 35.912 1.00 31.61 1161 GLN A C 1
ATOM 9367 O O . GLN A 1 1161 ? -49.537 8.146 36.796 1.00 31.61 1161 GLN A O 1
ATOM 9372 N N . LEU A 1 1162 ? -47.626 8.572 35.689 1.00 31.33 1162 LEU A N 1
ATOM 9373 C CA . LEU A 1 1162 ? -47.251 9.749 36.475 1.00 31.33 1162 LEU A CA 1
ATOM 9374 C C . LEU A 1 1162 ? -47.325 11.024 35.625 1.00 31.33 1162 LEU A C 1
ATOM 9376 O O . LEU A 1 1162 ? -46.692 11.118 34.565 1.00 31.33 1162 LEU A O 1
ATOM 9380 N N . ILE A 1 1163 ? -48.130 11.972 36.105 1.00 31.91 1163 ILE A N 1
ATOM 9381 C CA . ILE A 1 1163 ? -48.469 13.251 35.468 1.00 31.91 1163 ILE A CA 1
ATOM 9382 C C . ILE A 1 1163 ? -47.274 14.216 35.575 1.00 31.91 1163 ILE A C 1
ATOM 9384 O O . ILE A 1 1163 ? -46.602 14.255 36.602 1.00 31.91 1163 ILE A O 1
ATOM 9388 N N . VAL A 1 1164 ? -46.998 14.972 34.509 1.00 31.25 1164 VAL A N 1
ATOM 9389 C CA . VAL A 1 1164 ? -45.950 16.015 34.466 1.00 31.25 1164 VAL A CA 1
ATOM 9390 C C . VAL A 1 1164 ? -46.546 17.344 34.945 1.00 31.25 1164 VAL A C 1
ATOM 9392 O O . VAL A 1 1164 ? -47.722 17.597 34.686 1.00 31.25 1164 VAL A O 1
ATOM 9395 N N . SER A 1 1165 ? -45.776 18.186 35.644 1.00 41.50 1165 SER A N 1
ATOM 9396 C CA . SER A 1 1165 ? -46.276 19.494 36.086 1.00 41.50 1165 SER A CA 1
ATOM 9397 C C . SER A 1 1165 ? -46.304 20.503 34.931 1.00 41.50 1165 SER A C 1
ATOM 9399 O O . SER A 1 1165 ? -45.488 20.432 34.011 1.00 41.50 1165 SER A O 1
ATOM 9401 N N . ASN A 1 1166 ? -47.221 21.475 34.980 1.00 37.97 1166 ASN A N 1
ATOM 9402 C CA . ASN A 1 1166 ? -47.277 22.523 33.956 1.00 37.97 1166 ASN A CA 1
ATOM 9403 C C . ASN A 1 1166 ? -46.004 23.382 33.931 1.00 37.97 1166 ASN A C 1
ATOM 9405 O O . ASN A 1 1166 ? -45.604 23.805 32.854 1.00 37.97 1166 ASN A O 1
ATOM 9409 N N . GLN A 1 1167 ? -45.335 23.588 35.073 1.00 39.69 1167 GLN A N 1
ATOM 9410 C CA . GLN A 1 1167 ? -44.131 24.425 35.134 1.00 39.69 1167 GLN A CA 1
ATOM 9411 C C . GLN A 1 1167 ? -42.961 23.813 34.353 1.00 39.69 1167 GLN A C 1
ATOM 9413 O O . GLN A 1 1167 ? -42.212 24.543 33.713 1.00 39.69 1167 GLN A O 1
ATOM 9418 N N . ASP A 1 1168 ? -42.831 22.481 34.339 1.00 37.62 1168 ASP A N 1
ATOM 9419 C CA . ASP A 1 1168 ? -41.807 21.788 33.541 1.00 37.62 1168 ASP A CA 1
ATOM 9420 C C . ASP A 1 1168 ? -42.074 21.913 32.029 1.00 37.62 1168 ASP A C 1
ATOM 9422 O O . ASP A 1 1168 ? -41.144 21.916 31.223 1.00 37.62 1168 ASP A O 1
ATOM 9426 N N . TRP A 1 1169 ? -43.350 22.040 31.644 1.00 38.62 1169 TRP A N 1
ATOM 9427 C CA . TRP A 1 1169 ? -43.781 22.281 30.265 1.00 38.62 1169 TRP A CA 1
ATOM 9428 C C . TRP A 1 1169 ? -43.593 23.744 29.845 1.00 38.62 1169 TRP A C 1
ATOM 9430 O O . TRP A 1 1169 ? -43.063 23.998 28.766 1.00 38.62 1169 TRP A O 1
ATOM 9440 N N . GLU A 1 1170 ? -43.968 24.695 30.701 1.00 38.56 1170 GLU A N 1
ATOM 9441 C CA . GLU A 1 1170 ? -43.812 26.139 30.472 1.00 38.56 1170 GLU A CA 1
ATOM 9442 C C . GLU A 1 1170 ? -42.330 26.506 30.264 1.00 38.56 1170 GLU A C 1
ATOM 9444 O O . GLU A 1 1170 ? -41.976 27.185 29.297 1.00 38.56 1170 GLU A O 1
ATOM 9449 N N . LEU A 1 1171 ? -41.443 25.947 31.096 1.00 42.59 1171 LEU A N 1
ATOM 9450 C CA . LEU A 1 1171 ? -39.990 26.150 31.023 1.00 42.59 1171 LEU A CA 1
ATOM 9451 C C . LEU A 1 1171 ? -39.355 25.494 29.778 1.00 42.59 1171 LEU A C 1
ATOM 9453 O O . LEU A 1 1171 ? -38.289 25.918 29.336 1.00 42.59 1171 LEU A O 1
ATOM 9457 N N . LEU A 1 1172 ? -40.015 24.499 29.172 1.00 33.56 1172 LEU A N 1
ATOM 9458 C CA . LEU A 1 1172 ? -39.654 24.001 27.842 1.00 33.56 1172 LEU A CA 1
ATOM 9459 C C . LEU A 1 1172 ? -40.166 24.935 26.738 1.00 33.56 1172 LEU A C 1
ATOM 9461 O O . LEU A 1 1172 ? -39.392 25.267 25.845 1.00 33.56 1172 LEU A O 1
ATOM 9465 N N . THR A 1 1173 ? -41.414 25.412 26.788 1.00 39.38 1173 THR A N 1
ATOM 9466 C CA . THR A 1 1173 ? -41.948 26.305 25.742 1.00 39.38 1173 THR A CA 1
ATOM 9467 C C . THR A 1 1173 ? -41.206 27.638 25.636 1.00 39.38 1173 THR A C 1
ATOM 9469 O O . THR A 1 1173 ? -40.936 28.076 24.518 1.00 39.38 1173 THR A O 1
ATOM 9472 N N . ASP A 1 1174 ? -40.779 28.231 26.756 1.00 40.81 1174 ASP A N 1
ATOM 9473 C CA . ASP A 1 1174 ? -40.020 29.495 26.768 1.00 40.81 1174 ASP A CA 1
ATOM 9474 C C . ASP A 1 1174 ? -38.647 29.390 26.069 1.00 40.81 1174 ASP A C 1
ATOM 9476 O O . ASP A 1 1174 ? -38.101 30.389 25.601 1.00 40.81 1174 ASP A O 1
ATOM 9480 N N . ILE A 1 1175 ? -38.089 28.180 25.941 1.00 40.31 1175 ILE A N 1
ATOM 9481 C CA . ILE A 1 1175 ? -36.813 27.918 25.250 1.00 40.31 1175 ILE A CA 1
ATOM 9482 C C . ILE A 1 1175 ? -37.008 27.752 23.723 1.00 40.31 1175 ILE A C 1
ATOM 9484 O O . ILE A 1 1175 ? -36.042 27.829 22.962 1.00 40.31 1175 ILE A O 1
ATOM 9488 N N . PHE A 1 1176 ? -38.243 27.542 23.252 1.00 40.09 1176 PHE A N 1
ATOM 9489 C CA . PHE A 1 1176 ? -38.581 27.175 21.863 1.00 40.09 1176 PHE A CA 1
ATOM 9490 C C . PHE A 1 1176 ? -39.281 28.304 21.069 1.00 40.09 1176 PHE A C 1
ATOM 9492 O O . PHE A 1 1176 ? -39.692 28.069 19.932 1.00 40.09 1176 PHE A O 1
ATOM 9499 N N . GLY A 1 1177 ? -39.443 29.496 21.657 1.00 34.34 1177 GLY A N 1
ATOM 9500 C CA . GLY A 1 1177 ? -40.555 30.438 21.420 1.00 34.34 1177 GLY A CA 1
ATOM 9501 C C . GLY A 1 1177 ? -40.982 30.828 19.990 1.00 34.34 1177 GLY A C 1
ATOM 9502 O O . GLY A 1 1177 ? -42.105 31.299 19.836 1.00 34.34 1177 GLY A O 1
ATOM 9503 N N . ASP A 1 1178 ? -40.163 30.611 18.956 1.00 37.94 1178 ASP A N 1
ATOM 9504 C CA . ASP A 1 1178 ? -40.446 31.018 17.567 1.00 37.94 1178 ASP A CA 1
ATOM 9505 C C . ASP A 1 1178 ? -40.736 29.861 16.580 1.00 37.94 1178 ASP A C 1
ATOM 9507 O O . ASP A 1 1178 ? -41.025 30.136 15.415 1.00 37.94 1178 ASP A O 1
ATOM 9511 N N . ASN A 1 1179 ? -40.660 28.575 16.972 1.00 38.91 1179 ASN A N 1
ATOM 9512 C CA . ASN A 1 1179 ? -40.763 27.462 16.004 1.00 38.91 1179 ASN A CA 1
ATOM 9513 C C . ASN A 1 1179 ? -41.808 26.381 16.349 1.00 38.91 1179 ASN A C 1
ATOM 9515 O O . ASN A 1 1179 ? -41.517 25.352 16.962 1.00 38.91 1179 ASN A O 1
ATOM 9519 N N . THR A 1 1180 ? -43.044 26.598 15.893 1.00 41.81 1180 THR A N 1
ATOM 9520 C CA . THR A 1 1180 ? -44.213 25.747 16.181 1.00 41.81 1180 THR A CA 1
ATOM 9521 C C . THR A 1 1180 ? -44.241 24.402 15.447 1.00 41.81 1180 THR A C 1
ATOM 9523 O O . THR A 1 1180 ? -44.983 23.517 15.868 1.00 41.81 1180 THR A O 1
ATOM 9526 N N . SER A 1 1181 ? -43.435 24.186 14.397 1.00 38.59 1181 SER A N 1
ATOM 9527 C CA . SER A 1 1181 ? -43.412 22.902 13.664 1.00 38.59 1181 SER A CA 1
ATOM 9528 C C . SER A 1 1181 ? -42.785 21.742 14.450 1.00 38.59 1181 SER A C 1
ATOM 9530 O O . SER A 1 1181 ? -42.906 20.594 14.035 1.00 38.59 1181 SER A O 1
ATOM 9532 N N . TRP A 1 1182 ? -42.138 22.031 15.584 1.00 35.06 1182 TRP A N 1
ATOM 9533 C CA . TRP A 1 1182 ? -41.430 21.062 16.432 1.00 35.06 1182 TRP A CA 1
ATOM 9534 C C . TRP A 1 1182 ? -42.236 20.583 17.652 1.00 35.06 1182 TRP A C 1
ATOM 9536 O O . TRP A 1 1182 ? -41.728 19.801 18.453 1.00 35.06 1182 TRP A O 1
ATOM 9546 N N . GLN A 1 1183 ? -43.473 21.064 17.823 1.00 32.91 1183 GLN A N 1
ATOM 9547 C CA . GLN A 1 1183 ? -44.357 20.692 18.939 1.00 32.91 1183 GLN A CA 1
ATOM 9548 C C . GLN A 1 1183 ? -45.324 19.535 18.608 1.00 32.91 1183 GLN A C 1
ATOM 9550 O O . GLN A 1 1183 ? -46.104 19.141 19.477 1.00 32.91 1183 GLN A O 1
ATOM 9555 N N . ALA A 1 1184 ? -45.282 19.010 17.378 1.00 33.00 1184 ALA A N 1
ATOM 9556 C CA . ALA A 1 1184 ? -46.153 17.956 16.850 1.00 33.00 1184 ALA A CA 1
ATOM 9557 C C . ALA A 1 1184 ? -45.338 16.779 16.283 1.00 33.00 1184 ALA A C 1
ATOM 9559 O O . ALA A 1 1184 ? -45.796 15.631 16.479 1.00 33.00 1184 ALA A O 1
#

Radius of gyration: 32.89 Å; Cα contacts (8 Å, |Δi|>4): 2177; chains: 1; bounding box: 90×82×87 Å